Protein AF-A0A952P7B2-F1 (afdb_monomer)

Nearest PDB structures (foldseek):
  3fow-assembly1_A  TM=6.715E-01  e=4.051E-06  Plasmodium falciparum 3D7
  5efo-assembly1_B  TM=6.949E-01  e=8.182E-06  Vibrio cholerae
  5zni-assembly1_A  TM=6.787E-01  e=7.038E-06  Plasmodium falciparum
  3fow-assembly1_B  TM=6.570E-01  e=7.400E-06  Plasmodium falciparum 3D7
  8w7h-assembly1_A  TM=6.539E-01  e=7.400E-06  Plasmodium falciparum 3D7

Solvent-accessible surface area (backbone atoms only — not comparable to full-atom values): 42395 Å² total; per-residue (Å²): 134,87,87,85,86,81,92,75,88,81,81,75,84,77,78,70,83,72,78,53,81,59,52,67,66,62,52,52,54,54,40,50,56,36,22,49,49,46,46,52,50,54,48,33,49,61,46,15,67,51,33,35,75,72,75,35,54,73,57,16,51,53,42,63,68,62,50,77,65,47,48,76,70,47,50,65,90,86,63,65,82,81,49,65,84,51,47,50,53,50,49,47,48,28,44,31,73,74,40,71,93,46,57,83,68,52,65,73,75,57,61,70,91,57,56,70,56,50,48,60,52,64,76,14,46,43,78,39,81,65,71,86,76,75,80,60,65,79,92,62,45,55,47,71,76,48,92,81,47,44,81,45,84,72,64,76,77,50,67,64,93,46,36,69,53,67,57,69,58,50,42,35,35,49,63,36,49,22,69,56,38,50,26,54,74,48,66,39,43,38,36,41,31,39,32,40,66,47,30,46,47,44,40,33,60,76,69,58,42,45,76,65,32,38,51,38,26,56,42,88,80,67,60,52,34,32,41,33,29,36,76,90,77,49,50,55,31,37,38,41,29,47,35,66,24,63,32,56,52,52,39,52,52,48,48,51,26,56,49,66,48,98,92,40,52,61,77,93,44,55,33,28,39,27,43,58,51,64,64,29,39,52,48,46,21,51,56,47,21,51,52,51,60,61,44,77,78,51,67,33,35,36,36,25,58,32,71,60,54,51,44,39,51,39,27,37,51,48,51,52,50,52,53,50,42,45,73,74,65,50,86,71,56,76,71,54,53,53,51,52,55,48,22,61,76,65,76,32,48,60,80,42,53,88,42,43,72,59,54,48,54,48,28,55,72,72,71,46,49,86,78,46,69,97,59,69,55,65,40,73,43,37,40,75,78,53,37,37,31,35,34,50,39,16,33,70,85,67,52,73,40,36,36,34,32,22,44,71,68,64,30,56,37,35,46,30,54,24,41,16,38,46,77,51,71,53,41,47,37,39,38,44,52,66,24,35,25,40,68,90,63,84,69,56,62,19,36,31,36,28,40,37,31,25,38,21,86,85,74,46,77,46,76,42,33,84,61,73,57,52,72,90,43,78,43,72,67,41,34,32,30,49,45,69,39,72,80,67,42,20,62,69,51,48,71,62,39,67,80,77,30,42,31,38,40,47,36,64,41,52,35,49,62,56,41,36,85,86,35,44,39,26,41,35,31,39,21,51,11,24,52,86,38,84,87,32,21,74,74,47,29,69,76,49,43,66,47,38,48,54,36,52,46,52,44,50,50,24,51,33,57,78,25,32,87,36,68,66,74,82,40,67,79,70,44,48,60,66,48,55,55,44,34,52,50,50,45,72,77,45,70,88,56,41,61,63,41,46,48,21,48,22,47,44,29,57,76,70,68,47,76,52,72,65,52,52,52,52,48,59,77,69,52,78,87,49,52,67,66,50,44,53,49,43,37,49,53,51,20,52,47,54,47,48,50,27,67,54,65,70,40,63,43,36,27,40,67,48,27,67,35,70,74,61,39,41,59,56,56,91,51,59,49,58,39,32,33,34,48,66,78,38,36,48,67,60,48,52,52,35,32,55,76,67,72,55,80,61,63,74,54,61,69,56,30,49,77,43,64,39,57,61,53,97,90,57,67,74,96,81,33,59,71,41,40,75,84,48,77,45,45,60,47,46,42,42,58,54,50,38,34,38,74,60,32,30,40,83,40,46,33,65,81,67,45,80,42,75,40,75,45,77,36,46,86,78,65,85,73,77,82,68,94,76,134

Mean predicted aligned error: 12.97 Å

Structure (mmCIF, N/CA/C/O backbone):
data_AF-A0A952P7B2-F1
#
_entry.id   AF-A0A952P7B2-F1
#
loop_
_atom_site.group_PDB
_atom_site.id
_atom_site.type_symbol
_atom_site.label_atom_id
_atom_site.label_alt_id
_atom_site.label_comp_id
_atom_site.label_asym_id
_atom_site.label_entity_id
_atom_site.label_seq_id
_atom_site.pdbx_PDB_ins_code
_atom_site.Cartn_x
_atom_site.Cartn_y
_atom_site.Cartn_z
_atom_site.occupancy
_atom_site.B_iso_or_equiv
_atom_site.auth_seq_id
_atom_site.auth_comp_id
_atom_site.auth_asym_id
_atom_site.auth_atom_id
_atom_site.pdbx_PDB_model_num
ATOM 1 N N . MET A 1 1 ? -76.162 -3.353 34.669 1.00 32.53 1 MET A N 1
ATOM 2 C CA . MET A 1 1 ? -75.448 -4.567 34.208 1.00 32.53 1 MET A CA 1
ATOM 3 C C . MET A 1 1 ? -75.192 -4.446 32.714 1.00 32.53 1 MET A C 1
ATOM 5 O O . MET A 1 1 ? -75.960 -3.751 32.066 1.00 32.53 1 MET A O 1
ATOM 9 N N . SER A 1 2 ? -74.178 -5.161 32.218 1.00 29.83 2 SER A N 1
ATOM 10 C CA . SER A 1 2 ? -73.897 -5.441 30.796 1.00 29.83 2 SER A CA 1
ATOM 11 C C . SER A 1 2 ? -73.421 -4.275 29.912 1.00 29.83 2 SER A C 1
ATOM 13 O O . SER A 1 2 ? -74.066 -3.241 29.789 1.00 29.83 2 SER A O 1
ATOM 15 N N . HIS A 1 3 ? -72.274 -4.495 29.262 1.00 33.09 3 HIS A N 1
ATOM 16 C CA . HIS A 1 3 ? -71.711 -3.652 28.203 1.00 33.09 3 HIS A CA 1
ATOM 17 C C . HIS A 1 3 ? -72.261 -4.044 26.823 1.00 33.09 3 HIS A C 1
ATOM 19 O O . HIS A 1 3 ? -72.714 -5.172 26.638 1.00 33.09 3 HIS A O 1
ATOM 25 N N . LEU A 1 4 ? -72.014 -3.199 25.819 1.00 30.70 4 LEU A N 1
ATOM 26 C CA . LEU A 1 4 ? -71.505 -3.682 24.532 1.00 30.70 4 LEU A CA 1
ATOM 27 C C . LEU A 1 4 ? -70.469 -2.687 23.979 1.00 30.70 4 LEU A C 1
ATOM 29 O O . LEU A 1 4 ? -70.570 -1.490 24.244 1.00 30.70 4 LEU A O 1
ATOM 33 N N . LEU A 1 5 ? -69.450 -3.177 23.266 1.00 32.16 5 LEU A N 1
ATOM 34 C CA . LEU A 1 5 ? -68.379 -2.344 22.702 1.00 32.16 5 LEU A CA 1
ATOM 35 C C . LEU A 1 5 ? -68.684 -1.949 21.251 1.00 32.16 5 LEU A C 1
ATOM 37 O O . LEU A 1 5 ? -69.202 -2.757 20.483 1.00 32.16 5 LEU A O 1
ATOM 41 N N . LEU A 1 6 ? -68.232 -0.757 20.854 1.00 30.31 6 LEU A N 1
ATOM 42 C CA . LEU A 1 6 ? -67.877 -0.461 19.463 1.00 30.31 6 LEU A CA 1
ATOM 43 C C . LEU A 1 6 ? -66.359 -0.621 19.302 1.00 30.31 6 LEU A C 1
ATOM 45 O O . LEU A 1 6 ? -65.603 -0.128 20.141 1.00 30.31 6 LEU A O 1
ATOM 49 N N . LEU A 1 7 ? -65.899 -1.259 18.222 1.00 32.00 7 LEU A N 1
ATOM 50 C CA . LEU A 1 7 ? -64.482 -1.207 17.854 1.00 32.00 7 LEU A CA 1
ATOM 51 C C . LEU A 1 7 ? -64.169 0.138 17.189 1.00 32.00 7 LEU A C 1
ATOM 53 O O . LEU A 1 7 ? -64.707 0.447 16.128 1.00 32.00 7 LEU A O 1
ATOM 57 N N . ALA A 1 8 ? -63.251 0.898 17.785 1.00 31.06 8 ALA A N 1
ATOM 58 C CA . ALA A 1 8 ? -62.606 2.042 17.151 1.00 31.06 8 ALA A CA 1
ATOM 59 C C . ALA A 1 8 ? -61.187 1.650 16.711 1.00 31.06 8 ALA A C 1
ATOM 61 O O . ALA A 1 8 ? -60.417 1.081 17.484 1.00 31.06 8 ALA A O 1
ATOM 62 N N . SER A 1 9 ? -60.838 1.948 15.461 1.00 29.16 9 SER A N 1
ATOM 63 C CA . SER A 1 9 ? -59.536 1.627 14.874 1.00 29.16 9 SER A CA 1
ATOM 64 C C . SER A 1 9 ? -58.424 2.523 15.430 1.00 29.16 9 SER A C 1
ATOM 66 O O . SER A 1 9 ? -58.381 3.717 15.126 1.00 29.16 9 SER A O 1
ATOM 68 N N . LEU A 1 10 ? -57.483 1.947 16.183 1.00 29.73 10 LEU A N 1
ATOM 69 C CA . LEU A 1 10 ? -56.238 2.627 16.546 1.00 29.73 10 LEU A CA 1
ATOM 70 C C . LEU A 1 10 ? -55.243 2.560 15.381 1.00 29.73 10 LEU A C 1
ATOM 72 O O . LEU A 1 10 ? -54.662 1.516 15.093 1.00 29.73 10 LEU A O 1
ATOM 76 N N . LEU A 1 11 ? -55.055 3.699 14.715 1.00 30.28 11 LEU A N 1
ATOM 77 C CA . LEU A 1 11 ? -54.058 3.883 13.664 1.00 30.28 11 LEU A CA 1
ATOM 78 C C . LEU A 1 11 ? -52.644 3.849 14.261 1.00 30.28 11 LEU A C 1
ATOM 80 O O . LEU A 1 11 ? -52.219 4.795 14.924 1.00 30.28 11 LEU A O 1
ATOM 84 N N . THR A 1 12 ? -51.880 2.797 13.974 1.00 27.31 12 THR A N 1
ATOM 85 C CA . THR A 1 12 ? -50.417 2.858 14.089 1.00 27.31 12 THR A CA 1
ATOM 86 C C . THR A 1 12 ? -49.869 3.801 13.013 1.00 27.31 12 THR A C 1
ATOM 88 O O . THR A 1 12 ? -50.242 3.638 11.848 1.00 27.31 12 THR A O 1
ATOM 91 N N . PRO A 1 13 ? -48.972 4.751 13.337 1.00 30.86 13 PRO A N 1
ATOM 92 C CA . PRO A 1 13 ? -48.392 5.639 12.339 1.00 30.86 13 PRO A CA 1
ATOM 93 C C . PRO A 1 13 ? -47.442 4.856 11.427 1.00 30.86 13 PRO A C 1
ATOM 95 O O . PRO A 1 13 ? -46.286 4.598 11.765 1.00 30.86 13 PRO A O 1
ATOM 98 N N . THR A 1 14 ? -47.926 4.489 10.242 1.00 29.33 14 THR A N 1
ATOM 99 C CA . THR A 1 14 ? -47.080 4.001 9.153 1.00 29.33 14 THR A CA 1
ATOM 100 C C . THR A 1 14 ? -46.159 5.132 8.711 1.00 29.33 14 THR A C 1
ATOM 102 O O . THR A 1 14 ? -46.572 6.016 7.956 1.00 29.33 14 THR A O 1
ATOM 105 N N . PHE A 1 15 ? -44.906 5.108 9.170 1.00 32.53 15 PHE A N 1
ATOM 106 C CA . PHE A 1 15 ? -43.849 5.926 8.585 1.00 32.53 15 PHE A CA 1
ATOM 107 C C . PHE A 1 15 ? -43.720 5.551 7.108 1.00 32.53 15 PHE A C 1
ATOM 109 O O . PHE A 1 15 ? -43.151 4.516 6.762 1.00 32.53 15 PHE A O 1
ATOM 116 N N . SER A 1 16 ? -44.269 6.398 6.237 1.00 31.34 16 SER A N 1
ATOM 117 C CA . SER A 1 16 ? -43.975 6.335 4.809 1.00 31.34 16 SER A CA 1
ATOM 118 C C . SER A 1 16 ? -42.467 6.463 4.637 1.00 31.34 16 SER A C 1
ATOM 120 O O . SER A 1 16 ? -41.854 7.346 5.241 1.00 31.34 16 SER A O 1
ATOM 122 N N . ALA A 1 17 ? -41.869 5.591 3.826 1.00 35.41 17 ALA A N 1
ATOM 123 C CA . ALA A 1 17 ? -40.462 5.704 3.479 1.00 35.41 17 ALA A CA 1
ATOM 124 C C . ALA A 1 17 ? -40.258 7.015 2.706 1.00 35.41 17 ALA A C 1
ATOM 126 O O . ALA A 1 17 ? -40.556 7.095 1.515 1.00 35.41 17 ALA A O 1
ATOM 127 N N . MET A 1 18 ? -39.798 8.060 3.399 1.00 40.44 18 MET A N 1
ATOM 128 C CA . MET A 1 18 ? -39.416 9.311 2.753 1.00 40.44 18 MET A CA 1
ATOM 129 C C . MET A 1 18 ? -38.287 8.995 1.775 1.00 40.44 18 MET A C 1
ATOM 131 O O . MET A 1 18 ? -37.306 8.353 2.151 1.00 40.44 18 MET A O 1
ATOM 135 N N . ALA A 1 19 ? -38.446 9.406 0.517 1.00 54.25 19 ALA A N 1
ATOM 136 C CA . ALA A 1 19 ? -37.425 9.183 -0.495 1.00 54.25 19 ALA A CA 1
ATOM 137 C C . ALA A 1 19 ? -36.103 9.810 -0.029 1.00 54.25 19 ALA A C 1
ATOM 139 O O . ALA A 1 19 ? -36.074 10.971 0.385 1.00 54.25 19 ALA A O 1
ATOM 140 N N . ALA A 1 20 ? -35.023 9.028 -0.077 1.00 63.38 20 ALA A N 1
ATOM 141 C CA . ALA A 1 20 ? -33.702 9.466 0.355 1.00 63.38 20 ALA A CA 1
ATOM 142 C C . ALA A 1 20 ? -33.305 10.773 -0.358 1.00 63.38 20 ALA A C 1
ATOM 144 O O . ALA A 1 20 ? -33.553 10.878 -1.565 1.00 63.38 20 ALA A O 1
ATOM 145 N N . PRO A 1 21 ? -32.666 11.745 0.323 1.00 69.88 21 PRO A N 1
ATOM 146 C CA . PRO A 1 21 ? -32.224 12.974 -0.323 1.00 69.88 21 PRO A CA 1
ATOM 147 C C . PRO A 1 21 ? -31.319 12.679 -1.528 1.00 69.88 21 PRO A C 1
ATOM 149 O O . PRO A 1 21 ? -30.295 11.998 -1.399 1.00 69.88 21 PRO A O 1
ATOM 152 N N . GLN A 1 22 ? -31.733 13.191 -2.692 1.00 79.75 22 GLN A N 1
ATOM 153 C CA . GLN A 1 22 ? -30.985 13.151 -3.958 1.00 79.75 22 GLN A CA 1
ATOM 154 C C . GLN A 1 22 ? -30.280 14.485 -4.265 1.00 79.75 22 GLN A C 1
ATOM 156 O O . GLN A 1 22 ? -29.573 14.591 -5.261 1.00 79.75 22 GLN A O 1
ATOM 161 N N . ASP A 1 23 ? -30.458 15.503 -3.413 1.00 89.56 23 ASP A N 1
ATOM 162 C CA . ASP A 1 23 ? -29.704 16.757 -3.470 1.00 89.56 23 ASP A CA 1
ATOM 163 C C . ASP A 1 23 ? -28.279 16.532 -2.920 1.00 89.56 23 ASP A C 1
ATOM 165 O O . ASP A 1 23 ? -28.129 16.254 -1.720 1.00 89.56 23 ASP A O 1
ATOM 169 N N . PRO A 1 24 ? -27.222 16.674 -3.747 1.00 90.06 24 PRO A N 1
ATOM 170 C CA . PRO A 1 24 ? -25.850 16.467 -3.301 1.00 90.06 24 PRO A CA 1
ATOM 171 C C . PRO A 1 24 ? -25.428 17.431 -2.188 1.00 90.06 24 PRO A C 1
ATOM 173 O O . PRO A 1 24 ? -24.607 17.050 -1.353 1.00 90.06 24 PRO A O 1
ATOM 176 N N . ALA A 1 25 ? -25.984 18.647 -2.126 1.00 91.38 25 ALA A N 1
ATOM 177 C CA . ALA A 1 25 ? -25.634 19.634 -1.107 1.00 91.38 25 ALA A CA 1
ATOM 178 C C . ALA A 1 25 ? -26.136 19.211 0.283 1.00 91.38 25 ALA A C 1
ATOM 180 O O . ALA A 1 25 ? -25.366 19.224 1.245 1.00 91.38 25 ALA A O 1
ATOM 181 N N . GLN A 1 26 ? -27.389 18.753 0.381 1.00 93.00 26 GLN A N 1
ATOM 182 C CA . GLN A 1 26 ? -27.975 18.258 1.634 1.00 93.00 26 GLN A CA 1
ATOM 183 C C . GLN A 1 26 ? -27.247 17.012 2.156 1.00 93.00 26 GLN A C 1
ATOM 185 O O . GLN A 1 26 ? -26.917 16.942 3.342 1.00 93.00 26 GLN A O 1
ATOM 190 N N . VAL A 1 27 ? -26.931 16.054 1.275 1.00 93.50 27 VAL A N 1
ATOM 191 C CA . VAL A 1 27 ? -26.177 14.842 1.650 1.00 93.50 27 VAL A CA 1
ATOM 192 C C . VAL A 1 27 ? -24.755 15.197 2.096 1.00 93.50 27 VAL A C 1
ATOM 194 O O . VAL A 1 27 ? -24.294 14.705 3.125 1.00 93.50 27 VAL A O 1
ATOM 197 N N . THR A 1 28 ? -24.082 16.111 1.390 1.00 94.25 28 THR A N 1
ATOM 198 C CA . THR A 1 28 ? -22.749 16.622 1.762 1.00 94.25 28 THR A CA 1
ATOM 199 C C . THR A 1 28 ? -22.775 17.309 3.133 1.00 94.25 28 THR A C 1
ATOM 201 O O . THR A 1 28 ? -21.915 17.036 3.971 1.00 94.25 28 THR A O 1
ATOM 204 N N . GLN A 1 29 ? -23.785 18.141 3.412 1.00 93.25 29 GLN A N 1
ATOM 205 C CA . GLN A 1 29 ? -23.943 18.811 4.706 1.00 93.25 29 GLN A CA 1
ATOM 206 C C . GLN A 1 29 ? -24.215 17.815 5.845 1.00 93.25 29 GLN A C 1
ATOM 208 O O . GLN A 1 29 ? -23.603 17.920 6.911 1.00 93.25 29 GLN A O 1
ATOM 213 N N . ARG A 1 30 ? -25.091 16.821 5.633 1.00 93.38 30 ARG A N 1
ATOM 214 C CA . ARG A 1 30 ? -25.371 15.775 6.632 1.00 93.38 30 ARG A CA 1
ATOM 215 C C . ARG A 1 30 ? -24.127 14.940 6.930 1.00 93.38 30 ARG A C 1
ATOM 217 O O . ARG A 1 30 ? -23.805 14.722 8.097 1.00 93.38 30 ARG A O 1
ATOM 224 N N . LEU A 1 31 ? -23.409 14.530 5.888 1.00 94.94 31 LEU A N 1
ATOM 225 C CA . LEU A 1 31 ? -22.169 13.767 5.991 1.00 94.94 31 LEU A CA 1
ATOM 226 C C . LEU A 1 31 ? -21.066 14.546 6.725 1.00 94.94 31 LEU A C 1
ATOM 228 O O . LEU A 1 31 ? -20.370 13.957 7.548 1.00 94.94 31 LEU A O 1
ATOM 232 N N . GLN A 1 32 ? -20.941 15.859 6.497 1.00 93.75 32 GLN A N 1
ATOM 233 C CA . GLN A 1 32 ? -20.000 16.708 7.235 1.00 93.75 32 GLN A CA 1
ATOM 234 C C . GLN A 1 32 ? -20.297 16.701 8.744 1.00 93.75 32 GLN A C 1
ATOM 236 O O . GLN A 1 32 ? -19.391 16.459 9.534 1.00 93.75 32 GLN A O 1
ATOM 241 N N . VAL A 1 33 ? -21.559 16.865 9.160 1.00 92.62 33 VAL A N 1
ATOM 242 C CA . VAL A 1 33 ? -21.936 16.795 10.590 1.00 92.62 33 VAL A CA 1
ATOM 243 C C . VAL A 1 33 ? -21.606 15.423 11.196 1.00 92.62 33 VAL A C 1
ATOM 245 O O . VAL A 1 33 ? -21.106 15.342 12.317 1.00 92.62 33 VAL A O 1
ATOM 248 N N . LEU A 1 34 ? -21.846 14.335 10.458 1.00 94.50 34 LEU A N 1
ATOM 249 C CA . LEU A 1 34 ? -21.535 12.977 10.918 1.00 94.50 34 LEU A CA 1
ATOM 250 C C . LEU A 1 34 ? -20.018 12.722 11.025 1.00 94.50 34 LEU A C 1
ATOM 252 O O . LEU A 1 34 ? -19.584 12.057 11.965 1.00 94.50 34 LEU A O 1
ATOM 256 N N . LEU A 1 35 ? -19.209 13.281 10.116 1.00 93.94 35 LEU A N 1
ATOM 257 C CA . LEU A 1 35 ? -17.740 13.232 10.177 1.00 93.94 35 LEU A CA 1
ATOM 258 C C . LEU A 1 35 ? -17.196 13.944 11.416 1.00 93.94 35 LEU A C 1
ATOM 260 O O . LEU A 1 35 ? -16.266 13.452 12.050 1.00 93.94 35 LEU A O 1
ATOM 264 N N . GLU A 1 36 ? -17.770 15.089 11.778 1.00 92.38 36 GLU A N 1
ATOM 265 C CA . GLU A 1 36 ? -17.328 15.863 12.939 1.00 92.38 36 GLU A CA 1
ATOM 266 C C . GLU A 1 36 ? -17.688 15.183 14.270 1.00 92.38 36 GLU A C 1
ATOM 268 O O . GLU A 1 36 ? -16.897 15.238 15.214 1.00 92.38 36 GLU A O 1
ATOM 273 N N . VAL A 1 37 ? -18.821 14.471 14.327 1.00 93.38 37 VAL A N 1
ATOM 274 C CA . VAL A 1 37 ? -19.183 13.594 15.456 1.00 93.38 37 VAL A CA 1
ATOM 275 C C . VAL A 1 37 ? -18.242 12.390 15.554 1.00 93.38 37 VAL A C 1
ATOM 277 O O . VAL A 1 37 ? -17.706 12.127 16.630 1.00 93.38 37 VAL A O 1
ATOM 280 N N . ASP A 1 38 ? -17.983 11.690 14.443 1.00 93.81 38 ASP A N 1
ATOM 281 C CA . ASP A 1 38 ? -17.051 10.552 14.409 1.00 93.81 38 ASP A CA 1
ATOM 282 C C . ASP A 1 38 ? -15.640 10.974 14.856 1.00 93.81 38 ASP A C 1
ATOM 284 O O . ASP A 1 38 ? -15.026 10.310 15.692 1.00 93.81 38 ASP A O 1
ATOM 288 N N . ARG A 1 39 ? -15.175 12.144 14.391 1.00 93.00 39 ARG A N 1
ATOM 289 C CA . ARG A 1 39 ? -13.908 12.771 14.791 1.00 93.00 39 ARG A CA 1
ATOM 290 C C . ARG A 1 39 ? -13.832 13.048 16.295 1.00 93.00 39 ARG A C 1
ATOM 292 O O . ARG A 1 39 ? -12.815 12.749 16.922 1.00 93.00 39 ARG A O 1
ATOM 299 N N . LEU A 1 40 ? -14.884 13.630 16.875 1.00 92.62 40 LEU A N 1
ATOM 300 C CA . LEU A 1 40 ? -14.912 13.992 18.294 1.00 92.62 40 LEU A CA 1
ATOM 301 C C . LEU A 1 40 ? -14.985 12.752 19.204 1.00 92.62 40 LEU A C 1
ATOM 303 O O . LEU A 1 40 ? -14.343 12.732 20.254 1.00 92.62 40 LEU A O 1
ATOM 307 N N . GLN A 1 41 ? -15.685 11.694 18.786 1.00 92.38 41 GLN A N 1
ATOM 308 C CA . GLN A 1 41 ? -15.704 10.419 19.512 1.00 92.38 41 GLN A CA 1
ATOM 309 C C . GLN A 1 41 ? -14.383 9.637 19.354 1.00 92.38 41 GLN A C 1
ATOM 311 O O . GLN A 1 41 ? -13.886 9.045 20.309 1.00 92.38 41 GLN A O 1
ATOM 316 N N . PHE A 1 42 ? -13.733 9.687 18.185 1.00 90.75 42 PHE A N 1
ATOM 317 C CA . PHE A 1 42 ? -12.382 9.132 18.018 1.00 90.75 42 PHE A CA 1
ATOM 318 C C . PHE A 1 42 ? -11.366 9.801 18.961 1.00 90.75 42 PHE A C 1
ATOM 320 O O . PHE A 1 42 ? -10.496 9.138 19.543 1.00 90.75 42 PHE A O 1
ATOM 327 N N . TYR A 1 43 ? -11.506 11.117 19.155 1.00 90.69 43 TYR A N 1
ATOM 328 C CA . TYR A 1 43 ? -10.749 11.846 20.164 1.00 90.69 43 TYR A CA 1
ATOM 329 C C . TYR A 1 43 ? -11.111 11.411 21.596 1.00 90.69 43 TYR A C 1
ATOM 331 O O . TYR A 1 43 ? -10.195 11.193 22.391 1.00 90.69 43 TYR A O 1
ATOM 339 N N . SER A 1 44 ? -12.396 11.209 21.927 1.00 91.75 44 SER A N 1
ATOM 340 C CA . SER A 1 44 ? -12.813 10.827 23.288 1.00 91.75 44 SER A CA 1
ATOM 341 C C . SER A 1 44 ? -12.276 9.467 23.736 1.00 91.75 44 SER A C 1
ATOM 343 O O . SER A 1 44 ? -11.818 9.371 24.872 1.00 91.75 44 SER A O 1
ATOM 345 N N . TYR A 1 45 ? -12.225 8.451 22.864 1.00 88.81 45 TYR A N 1
ATOM 346 C CA . TYR A 1 45 ? -11.583 7.166 23.192 1.00 88.81 45 TYR A CA 1
ATOM 347 C C . TYR A 1 45 ? -10.102 7.348 23.551 1.00 88.81 45 TYR A C 1
ATOM 349 O O . TYR A 1 45 ? -9.610 6.809 24.538 1.00 88.81 45 TYR A O 1
ATOM 357 N N . SER A 1 46 ? -9.386 8.172 22.786 1.00 85.19 46 SER A N 1
ATOM 358 C CA . SER A 1 46 ? -7.958 8.418 23.017 1.00 85.19 46 SER A CA 1
ATOM 359 C C . SER A 1 46 ? -7.687 9.340 24.214 1.00 85.19 46 SER A C 1
ATOM 361 O O . SER A 1 46 ? -6.601 9.286 24.789 1.00 85.19 46 SER A O 1
ATOM 363 N N . LEU A 1 47 ? -8.670 10.152 24.616 1.00 88.06 47 LEU A N 1
ATOM 364 C CA . LEU A 1 47 ? -8.657 10.900 25.872 1.00 88.06 47 LEU A CA 1
ATOM 365 C C . LEU A 1 47 ? -8.966 9.990 27.076 1.00 88.06 47 LEU A C 1
ATOM 367 O O . LEU A 1 47 ? -8.313 10.130 28.109 1.00 88.06 47 LEU A O 1
ATOM 371 N N . ALA A 1 48 ? -9.894 9.036 26.949 1.00 89.06 48 ALA A N 1
ATOM 372 C CA . ALA A 1 48 ? -10.230 8.077 28.003 1.00 89.06 48 ALA A CA 1
ATOM 373 C C . ALA A 1 48 ? -8.992 7.300 28.475 1.00 89.06 48 ALA A C 1
ATOM 375 O O . ALA A 1 48 ? -8.657 7.343 29.658 1.00 89.06 48 ALA A O 1
ATOM 376 N N . ASP A 1 49 ? -8.234 6.712 27.544 1.00 83.50 49 ASP A N 1
ATOM 377 C CA . ASP A 1 49 ? -6.997 5.975 27.852 1.00 83.50 49 ASP A CA 1
ATOM 378 C C . ASP A 1 49 ? -5.911 6.850 28.518 1.00 83.50 49 ASP A C 1
ATOM 380 O O . ASP A 1 49 ? -5.001 6.350 29.184 1.00 83.50 49 ASP A O 1
ATOM 384 N N . GLN A 1 50 ? -5.963 8.171 28.311 1.00 83.81 50 GLN A N 1
ATOM 385 C CA . GLN A 1 50 ? -5.066 9.133 28.953 1.00 83.81 50 GLN A CA 1
ATOM 386 C C . GLN A 1 50 ? -5.521 9.408 30.396 1.00 83.81 50 GLN A C 1
ATOM 388 O O . GLN A 1 50 ? -4.706 9.414 31.319 1.00 83.81 50 GLN A O 1
ATOM 393 N N . ILE A 1 51 ? -6.822 9.618 30.594 1.00 87.31 51 ILE A N 1
ATOM 394 C CA . ILE A 1 51 ? -7.443 9.941 31.885 1.00 87.31 51 ILE A CA 1
ATOM 395 C C . ILE A 1 51 ? -7.419 8.743 32.844 1.00 87.31 51 ILE A C 1
ATOM 397 O O . ILE A 1 51 ? -7.141 8.905 34.033 1.00 87.31 51 ILE A O 1
ATOM 401 N N . GLU A 1 52 ? -7.578 7.530 32.326 1.00 86.19 52 GLU A N 1
ATOM 402 C CA . GLU A 1 52 ? -7.371 6.283 33.063 1.00 86.19 52 GLU A CA 1
ATOM 403 C C . GLU A 1 52 ? -5.970 6.230 33.695 1.00 86.19 52 GLU A C 1
ATOM 405 O O . GLU A 1 52 ? -5.826 5.997 34.894 1.00 86.19 52 GLU A O 1
ATOM 410 N N . LYS A 1 53 ? -4.936 6.600 32.927 1.00 81.75 53 LYS A N 1
ATOM 411 C CA . LYS A 1 53 ? -3.539 6.692 33.394 1.00 81.75 53 LYS A CA 1
ATOM 412 C C . LYS A 1 53 ? -3.262 7.859 34.349 1.00 81.75 53 LYS A C 1
ATOM 414 O O . LYS A 1 53 ? -2.222 7.859 35.000 1.00 81.75 53 LYS A O 1
ATOM 419 N N . LYS A 1 54 ? -4.175 8.832 34.466 1.00 84.31 54 LYS A N 1
ATOM 420 C CA . LYS A 1 54 ? -4.181 9.842 35.545 1.00 84.31 54 LYS A CA 1
ATOM 421 C C . LYS A 1 54 ? -4.857 9.327 36.831 1.00 84.31 54 LYS A C 1
ATOM 423 O O . LYS A 1 54 ? -4.953 10.082 37.793 1.00 84.31 54 LYS A O 1
ATOM 428 N N . GLY A 1 55 ? -5.337 8.079 36.863 1.00 86.06 55 GLY A N 1
ATOM 429 C CA . GLY A 1 55 ? -6.045 7.507 38.012 1.00 86.06 55 GLY A CA 1
ATOM 430 C C . GLY A 1 55 ? -7.529 7.879 38.080 1.00 86.06 55 GLY A C 1
ATOM 431 O O . GLY A 1 55 ? -8.094 7.901 39.170 1.00 86.06 55 GLY A O 1
ATOM 432 N N . ARG A 1 56 ? -8.165 8.187 36.938 1.00 89.75 56 ARG A N 1
ATOM 433 C CA . ARG A 1 56 ? -9.599 8.529 36.839 1.00 89.75 56 ARG A CA 1
ATOM 434 C C . ARG A 1 56 ? -10.373 7.563 35.924 1.00 89.75 56 ARG A C 1
ATOM 436 O O . ARG A 1 56 ? -10.890 7.978 34.883 1.00 89.75 56 ARG A O 1
ATOM 443 N N . PRO A 1 57 ? -10.446 6.263 36.278 1.00 90.31 57 PRO A N 1
ATOM 444 C CA . PRO A 1 57 ? -11.179 5.270 35.490 1.00 90.31 57 PRO A CA 1
ATOM 445 C C . PRO A 1 57 ? -12.685 5.573 35.416 1.00 90.31 57 PRO A C 1
ATOM 447 O O . PRO A 1 57 ? -13.325 5.227 34.433 1.00 90.31 57 PRO A O 1
ATOM 450 N N . ASP A 1 58 ? -13.235 6.288 36.403 1.00 91.44 58 ASP A N 1
ATOM 451 C CA . ASP A 1 58 ? -14.619 6.774 36.436 1.00 91.44 58 ASP A CA 1
ATOM 452 C C . ASP A 1 58 ? -14.961 7.677 35.239 1.00 91.44 58 ASP A C 1
ATOM 454 O O . ASP A 1 58 ? -16.000 7.512 34.600 1.00 91.44 58 ASP A O 1
ATOM 458 N N . ILE A 1 59 ? -14.061 8.602 34.897 1.00 93.19 59 ILE A N 1
ATOM 459 C CA . ILE A 1 59 ? -14.217 9.480 33.733 1.00 93.19 59 ILE A CA 1
ATOM 460 C C . ILE A 1 59 ? -13.872 8.731 32.442 1.00 93.19 59 ILE A C 1
ATOM 462 O O . ILE A 1 59 ? -14.551 8.918 31.433 1.00 93.19 59 ILE A O 1
ATOM 466 N N . ALA A 1 60 ? -12.826 7.899 32.454 1.00 90.88 60 ALA A N 1
ATOM 467 C CA . ALA A 1 60 ? -12.399 7.152 31.273 1.00 90.88 60 ALA A CA 1
ATOM 468 C C . ALA A 1 60 ? -13.497 6.205 30.764 1.00 90.88 60 ALA A C 1
ATOM 470 O O . ALA A 1 60 ? -13.824 6.222 29.579 1.00 90.88 60 ALA A O 1
ATOM 471 N N . GLU A 1 61 ? -14.124 5.450 31.664 1.00 92.00 61 GLU A N 1
ATOM 472 C CA . GLU A 1 61 ? -15.250 4.579 31.333 1.00 92.00 61 GLU A CA 1
ATOM 473 C C . GLU A 1 61 ? -16.464 5.389 30.859 1.00 92.00 61 GLU A C 1
ATOM 475 O O . GLU A 1 61 ? -17.038 5.098 29.810 1.00 92.00 61 GLU A O 1
ATOM 480 N N . GLY A 1 62 ? -16.789 6.495 31.539 1.00 93.56 62 GLY A N 1
ATOM 481 C CA . GLY A 1 62 ? -17.858 7.391 31.094 1.00 93.56 62 GLY A CA 1
ATOM 482 C C . GLY A 1 62 ? -17.644 7.961 29.683 1.00 93.56 62 GLY A C 1
ATOM 483 O O . GLY A 1 62 ? -18.600 8.092 28.923 1.00 93.56 62 GLY A O 1
ATOM 484 N N . LEU A 1 63 ? -16.397 8.253 29.293 1.00 92.94 63 LEU A N 1
ATOM 485 C CA . LEU A 1 63 ? -16.041 8.677 27.933 1.00 92.94 63 LEU A CA 1
ATOM 486 C C . LEU A 1 63 ? -16.143 7.544 26.898 1.00 92.94 63 LEU A C 1
ATOM 488 O O . LEU A 1 63 ? -16.482 7.820 25.745 1.00 92.94 63 LEU A O 1
ATOM 492 N N . ARG A 1 64 ? -15.856 6.292 27.284 1.00 90.00 64 ARG A N 1
ATOM 493 C CA . ARG A 1 64 ? -15.992 5.102 26.420 1.00 90.00 64 ARG A CA 1
ATOM 494 C C . ARG A 1 64 ? -17.457 4.738 26.159 1.00 90.00 64 ARG A C 1
ATOM 496 O O . ARG A 1 64 ? -17.770 4.269 25.066 1.00 90.00 64 ARG A O 1
ATOM 503 N N . GLN A 1 65 ? -18.344 5.011 27.118 1.00 91.56 65 GLN A N 1
ATOM 504 C CA . GLN A 1 65 ? -19.787 4.754 27.025 1.00 91.56 65 GLN A CA 1
ATOM 505 C C . GLN A 1 65 ? -20.563 5.735 26.125 1.00 91.56 65 GLN A C 1
ATOM 507 O O . GLN A 1 65 ? -21.691 5.426 25.741 1.00 91.56 65 GLN A O 1
ATOM 512 N N . LEU A 1 66 ? -20.003 6.901 25.773 1.00 93.06 66 LEU A N 1
ATOM 513 C CA . LEU A 1 66 ? -20.705 7.898 24.949 1.00 93.06 66 LEU A CA 1
ATOM 514 C C . LEU A 1 66 ? -21.014 7.361 23.548 1.00 93.06 66 LEU A C 1
ATOM 516 O O . LEU A 1 66 ? -20.111 6.903 22.848 1.00 93.06 66 LEU A O 1
ATOM 520 N N . THR A 1 67 ? -22.270 7.476 23.108 1.00 91.56 67 THR A N 1
ATOM 521 C CA . THR A 1 67 ? -22.711 7.056 21.766 1.00 91.56 67 THR A CA 1
ATOM 522 C C . THR A 1 67 ? -22.681 8.219 20.762 1.00 91.56 67 THR A C 1
ATOM 524 O O . THR A 1 67 ? -22.793 9.374 21.177 1.00 91.56 67 THR A O 1
ATOM 527 N N . PRO A 1 68 ? -22.571 7.970 19.438 1.00 91.56 68 PRO A N 1
ATOM 528 C CA . PRO A 1 68 ? -22.689 9.015 18.409 1.00 91.56 68 PRO A CA 1
ATOM 529 C C . PRO A 1 68 ? -23.956 9.877 18.551 1.00 91.56 68 PRO A C 1
ATOM 531 O O . PRO A 1 68 ? -23.935 11.094 18.343 1.00 91.56 68 PRO A O 1
ATOM 534 N N . GLU A 1 69 ? -25.060 9.243 18.942 1.00 91.75 69 GLU A N 1
ATOM 535 C CA . GLU A 1 69 ? -26.355 9.860 19.186 1.00 91.75 69 GLU A CA 1
ATOM 536 C C . GLU A 1 69 ? -26.328 10.844 20.369 1.00 91.75 69 GLU A C 1
ATOM 538 O O . GLU A 1 69 ? -26.996 11.879 20.306 1.00 91.75 69 GLU A O 1
ATOM 543 N N . ASP A 1 70 ? -25.522 10.596 21.408 1.00 94.38 70 ASP A N 1
ATOM 544 C CA . ASP A 1 70 ? -25.371 11.519 22.540 1.00 94.38 70 ASP A CA 1
ATOM 545 C C . ASP A 1 70 ? -24.689 12.827 22.127 1.00 94.38 70 ASP A C 1
ATOM 547 O O . ASP A 1 70 ? -25.129 13.898 22.547 1.00 94.38 70 ASP A O 1
ATOM 551 N N . TYR A 1 71 ? -23.688 12.782 21.240 1.00 93.62 71 TYR A N 1
ATOM 552 C CA . TYR A 1 71 ? -23.088 13.998 20.675 1.00 93.62 71 TYR A CA 1
ATOM 553 C C . TYR A 1 71 ? -24.127 14.817 19.902 1.00 93.62 71 TYR A C 1
ATOM 555 O O . TYR A 1 71 ? -24.295 16.005 20.176 1.00 93.62 71 TYR A O 1
ATOM 563 N N . LEU A 1 72 ? -24.879 14.187 18.987 1.00 91.38 72 LEU A N 1
ATOM 564 C CA . LEU A 1 72 ? -25.928 14.865 18.209 1.00 91.38 72 LEU A CA 1
ATOM 565 C C . LEU A 1 72 ? -27.039 15.476 19.083 1.00 91.38 72 LEU A C 1
ATOM 567 O O . LEU A 1 72 ? -27.647 16.475 18.700 1.00 91.38 72 LEU A O 1
ATOM 571 N N . LYS A 1 73 ? -27.313 14.871 20.240 1.00 93.25 73 LYS A N 1
ATOM 572 C CA . LYS A 1 73 ? -28.365 15.265 21.185 1.00 93.25 73 LYS A CA 1
ATOM 573 C C . LYS A 1 73 ? -27.923 16.349 22.174 1.00 93.25 73 LYS A C 1
ATOM 575 O O . LYS A 1 73 ? -28.745 17.179 22.561 1.00 93.25 73 LYS A O 1
ATOM 580 N N . HIS A 1 74 ? -26.659 16.334 22.604 1.00 94.44 74 HIS A N 1
ATOM 581 C CA . HIS A 1 74 ? -26.188 17.120 23.754 1.00 94.44 74 HIS A CA 1
ATOM 582 C C . HIS A 1 74 ? -25.173 18.221 23.431 1.00 94.44 74 HIS A C 1
ATOM 584 O O . HIS A 1 74 ? -25.005 19.128 24.261 1.00 94.44 74 HIS A O 1
ATOM 590 N N . LEU A 1 75 ? -24.541 18.200 22.250 1.00 92.00 75 LEU A N 1
ATOM 591 C CA . LEU A 1 75 ? -23.725 19.318 21.765 1.00 92.00 75 LEU A CA 1
ATOM 592 C C . LEU A 1 75 ? -24.583 20.591 21.574 1.00 92.00 75 LEU A C 1
ATOM 594 O O . LEU A 1 75 ? -25.733 20.507 21.135 1.00 92.00 75 LEU A O 1
ATOM 598 N N . PRO A 1 76 ? -24.053 21.789 21.881 1.00 88.44 76 PRO A N 1
ATOM 599 C CA . PRO A 1 76 ? -24.715 23.050 21.556 1.00 88.44 76 PRO A CA 1
ATOM 600 C C . PRO A 1 76 ? -25.016 23.206 20.054 1.00 88.44 76 PRO A C 1
ATOM 602 O O . PRO A 1 76 ? -24.202 22.876 19.189 1.00 88.44 76 PRO A O 1
ATOM 605 N N . LYS A 1 77 ? -26.183 23.777 19.723 1.00 83.56 77 LYS A N 1
ATOM 606 C CA . LYS A 1 77 ? -26.514 24.139 18.336 1.00 83.56 77 LYS A CA 1
ATOM 607 C C . LYS A 1 77 ? -25.519 25.188 17.830 1.00 83.56 77 LYS A C 1
ATOM 609 O O . LYS A 1 77 ? -25.358 26.226 18.462 1.00 83.56 77 LYS A O 1
ATOM 614 N N . GLY A 1 78 ? -24.887 24.921 16.687 1.00 78.62 78 GLY A N 1
ATOM 615 C CA . GLY A 1 78 ? -23.853 25.796 16.125 1.00 78.62 78 GLY A CA 1
ATOM 616 C C . GLY A 1 78 ? -22.474 25.659 16.782 1.00 78.62 78 GLY A C 1
ATOM 617 O O . GLY A 1 78 ? -21.634 26.533 16.579 1.00 78.62 78 GLY A O 1
ATOM 618 N N . SER A 1 79 ? -22.219 24.593 17.553 1.00 84.81 79 SER A N 1
ATOM 619 C CA . SER A 1 79 ? -20.869 24.263 18.023 1.00 84.81 79 SER A CA 1
ATOM 620 C C . SER A 1 79 ? -19.884 24.143 16.861 1.00 84.81 79 SER A C 1
ATOM 622 O O . SER A 1 79 ? -20.028 23.285 15.995 1.00 84.81 79 SER A O 1
ATOM 624 N N . ASP A 1 80 ? -18.848 24.977 16.885 1.00 82.12 80 ASP A N 1
ATOM 625 C CA . ASP A 1 80 ? -17.767 24.950 15.906 1.00 82.12 80 ASP A CA 1
ATOM 626 C C . ASP A 1 80 ? -16.770 23.829 16.229 1.00 82.12 80 ASP A C 1
ATOM 628 O O . ASP A 1 80 ? -15.813 24.006 16.986 1.00 82.12 80 ASP A O 1
ATOM 632 N N . LEU A 1 81 ? -16.999 22.661 15.626 1.00 83.19 81 LEU A N 1
ATOM 633 C CA . LEU A 1 81 ? -16.161 21.474 15.787 1.00 83.19 81 LEU A CA 1
ATOM 634 C C . LEU A 1 81 ? -14.813 21.573 15.050 1.00 83.19 81 LEU A C 1
ATOM 636 O O . LEU A 1 81 ? -14.027 20.620 15.105 1.00 83.19 81 LEU A O 1
ATOM 640 N N . THR A 1 82 ? -14.505 22.704 14.401 1.00 81.25 82 THR A N 1
ATOM 641 C CA . THR A 1 82 ? -13.177 22.981 13.826 1.00 81.25 82 THR A CA 1
ATOM 642 C C . THR A 1 82 ? -12.195 23.580 14.838 1.00 81.25 82 THR A C 1
ATOM 644 O O . THR A 1 82 ? -10.984 23.415 14.687 1.00 81.25 82 THR A O 1
ATOM 647 N N . LYS A 1 83 ? -12.696 24.200 15.916 1.00 87.25 83 LYS A N 1
ATOM 648 C CA . LYS A 1 83 ? -11.881 24.733 17.019 1.00 87.25 83 LYS A CA 1
ATOM 649 C C . LYS A 1 83 ? -11.427 23.606 17.951 1.00 87.25 83 LYS A C 1
ATOM 651 O O . LYS A 1 83 ? -12.116 23.261 18.912 1.00 87.25 83 LYS A O 1
ATOM 656 N N . ILE A 1 84 ? -10.257 23.033 17.664 1.00 88.25 84 ILE A N 1
ATOM 657 C CA . ILE A 1 84 ? -9.674 21.901 18.409 1.00 88.25 84 ILE A CA 1
ATOM 658 C C . ILE A 1 84 ? -9.449 22.201 19.900 1.00 88.25 84 ILE A C 1
ATOM 660 O O . ILE A 1 84 ? -9.473 21.300 20.736 1.00 88.25 84 ILE A O 1
ATOM 664 N N . GLU A 1 85 ? -9.271 23.470 20.257 1.00 86.50 85 GLU A N 1
ATOM 665 C CA . GLU A 1 85 ? -9.121 23.948 21.632 1.00 86.50 85 GLU A CA 1
ATOM 666 C C . GLU A 1 85 ? -10.409 23.763 22.451 1.00 86.50 85 GLU A C 1
ATOM 668 O O . GLU A 1 85 ? -10.338 23.542 23.656 1.00 86.50 85 GLU A O 1
ATOM 673 N N . ALA A 1 86 ? -11.580 23.810 21.804 1.00 87.94 86 ALA A N 1
ATOM 674 C CA . ALA A 1 86 ? -12.882 23.696 22.460 1.00 87.94 86 ALA A CA 1
ATOM 675 C C . ALA A 1 86 ? -13.333 22.241 22.694 1.00 87.94 86 ALA A C 1
ATOM 677 O O . ALA A 1 86 ? -14.308 22.018 23.411 1.00 87.94 86 ALA A O 1
ATOM 678 N N . TRP A 1 87 ? -12.657 21.249 22.100 1.00 90.25 87 TRP A N 1
ATOM 679 C CA . TRP A 1 87 ? -13.102 19.849 22.127 1.00 90.25 87 TRP A CA 1
ATOM 680 C C . TRP A 1 87 ? -13.259 19.292 23.550 1.00 90.25 87 TRP A C 1
ATOM 682 O O . TRP A 1 87 ? -14.239 18.602 23.807 1.00 90.25 87 TRP A O 1
ATOM 692 N N . ASP A 1 88 ? -12.368 19.632 24.483 1.00 89.81 88 ASP A N 1
ATOM 693 C CA . ASP A 1 88 ? -12.380 19.086 25.851 1.00 89.81 88 ASP A CA 1
ATOM 694 C C . ASP A 1 88 ? -13.626 19.565 26.626 1.00 89.81 88 ASP A C 1
ATOM 696 O O . ASP A 1 88 ? -14.278 18.781 27.312 1.00 89.81 88 ASP A O 1
ATOM 700 N N . GLU A 1 89 ? -14.025 20.829 26.446 1.00 89.88 89 GLU A N 1
ATOM 701 C CA . GLU A 1 89 ? -15.257 21.385 27.029 1.00 89.88 89 GLU A CA 1
ATOM 702 C C . GLU A 1 89 ? -16.513 20.828 26.342 1.00 89.88 89 GLU A C 1
ATOM 704 O O . GLU A 1 89 ? -17.510 20.539 27.001 1.00 89.88 89 GLU A O 1
ATOM 709 N N . LEU A 1 90 ? -16.470 20.602 25.026 1.00 91.81 90 LEU A N 1
ATOM 710 C CA . LEU A 1 90 ? -17.576 19.972 24.300 1.00 91.81 90 LEU A CA 1
ATOM 711 C C . LEU A 1 90 ? -17.771 18.506 24.722 1.00 91.81 90 LEU A C 1
ATOM 713 O O . LEU A 1 90 ? -18.912 18.081 24.914 1.00 91.81 90 LEU A O 1
ATOM 717 N N . LEU A 1 91 ? -16.684 17.761 24.962 1.00 92.75 91 LEU A N 1
ATOM 718 C CA . LEU A 1 91 ? -16.738 16.439 25.594 1.00 92.75 91 LEU A CA 1
ATOM 719 C C . LEU A 1 91 ? -17.322 16.522 27.006 1.00 92.75 91 LEU A C 1
ATOM 721 O O . LEU A 1 91 ? -18.198 15.725 27.333 1.00 92.75 91 LEU A O 1
ATOM 725 N N . ARG A 1 92 ? -16.918 17.508 27.819 1.00 93.06 92 ARG A N 1
ATOM 726 C CA . ARG A 1 92 ? -17.484 17.733 29.161 1.00 93.06 92 ARG A CA 1
ATOM 727 C C . ARG A 1 92 ? -18.996 17.949 29.116 1.00 93.06 92 ARG A C 1
ATOM 729 O O . ARG A 1 92 ? -19.725 17.363 29.915 1.00 93.06 92 ARG A O 1
ATOM 736 N N . ILE A 1 93 ? -19.475 18.755 28.170 1.00 92.81 93 ILE A N 1
ATOM 737 C CA . ILE A 1 93 ? -20.900 19.056 27.979 1.00 92.81 93 ILE A CA 1
ATOM 738 C C . ILE A 1 93 ? -21.690 17.802 27.578 1.00 92.81 93 ILE A C 1
ATOM 740 O O . ILE A 1 93 ? -22.791 17.605 28.087 1.00 92.81 93 ILE A O 1
ATOM 744 N N . VAL A 1 94 ? -21.155 16.944 26.703 1.00 94.88 94 VAL A N 1
ATOM 745 C CA . VAL A 1 94 ? -21.816 15.676 26.339 1.00 94.88 94 VAL A CA 1
ATOM 746 C C . VAL A 1 94 ? -21.779 14.692 27.513 1.00 94.88 94 VAL A C 1
ATOM 748 O O . VAL A 1 94 ? -22.822 14.159 27.886 1.00 94.88 94 VAL A O 1
ATOM 751 N N . LEU A 1 95 ? -20.621 14.510 28.155 1.00 95.38 95 LEU A N 1
ATOM 752 C CA . LEU A 1 95 ? -20.416 13.582 29.273 1.00 95.38 95 LEU A CA 1
ATOM 753 C C . LEU A 1 95 ? -21.344 13.883 30.460 1.00 95.38 95 LEU A C 1
ATOM 755 O O . LEU A 1 95 ? -22.126 13.026 30.865 1.00 95.38 95 LEU A O 1
ATOM 759 N N . THR A 1 96 ? -21.323 15.119 30.964 1.00 94.44 96 THR A N 1
ATOM 760 C CA . THR A 1 96 ? -22.107 15.550 32.143 1.00 94.44 96 THR A CA 1
ATOM 761 C C . THR A 1 96 ? -23.625 15.508 31.926 1.00 94.44 96 THR A C 1
ATOM 763 O O . THR A 1 96 ? -24.377 15.314 32.882 1.00 94.44 96 THR A O 1
ATOM 766 N N . LYS A 1 97 ? -24.096 15.661 30.678 1.00 94.38 97 LYS A N 1
ATOM 767 C CA . LYS A 1 97 ? -25.519 15.536 30.307 1.00 94.38 97 LYS A CA 1
ATOM 768 C C . LYS A 1 97 ? -25.962 14.096 30.040 1.00 94.38 97 LYS A C 1
ATOM 770 O O . LYS A 1 97 ? -27.154 13.806 30.138 1.00 94.38 97 LYS A O 1
ATOM 775 N N . THR A 1 98 ? -25.036 13.218 29.659 1.00 95.12 98 THR A N 1
ATOM 776 C CA . THR A 1 98 ? -25.322 11.813 29.323 1.00 95.12 98 THR A CA 1
ATOM 777 C C . THR A 1 98 ? -25.245 10.921 30.558 1.00 95.12 98 THR A C 1
ATOM 779 O O . THR A 1 98 ? -26.090 10.048 30.729 1.00 95.12 98 THR A O 1
ATOM 782 N N . ILE A 1 99 ? -24.277 11.178 31.445 1.00 94.69 99 ILE A N 1
ATOM 783 C CA . ILE A 1 99 ? -23.971 10.354 32.618 1.00 94.69 99 ILE A CA 1
ATOM 784 C C . ILE A 1 99 ? -24.105 11.220 33.887 1.00 94.69 99 ILE A C 1
ATOM 786 O O . ILE A 1 99 ? -23.161 11.923 34.257 1.00 94.69 99 ILE A O 1
ATOM 790 N N . PRO A 1 100 ? -25.267 11.203 34.576 1.00 90.38 100 PRO A N 1
ATOM 791 C CA . PRO A 1 100 ? -25.544 12.112 35.695 1.00 90.38 100 PRO A CA 1
ATOM 792 C C . PRO A 1 100 ? -24.583 11.998 36.886 1.00 90.38 100 PRO A C 1
ATOM 794 O O . PRO A 1 100 ? -24.344 12.989 37.570 1.00 90.38 100 PRO A O 1
ATOM 797 N N . SER A 1 101 ? -23.989 10.824 37.120 1.00 91.69 101 SER A N 1
ATOM 798 C CA . SER A 1 101 ? -22.979 10.616 38.171 1.00 91.69 101 SER A CA 1
ATOM 799 C C . SER A 1 101 ? -21.677 11.392 37.936 1.00 91.69 101 SER A C 1
ATOM 801 O O . SER A 1 101 ? -20.922 11.598 38.882 1.00 91.69 101 SER A O 1
ATOM 803 N N . LEU A 1 102 ? -21.425 11.858 36.707 1.00 92.31 102 LEU A N 1
ATOM 804 C CA . LEU A 1 102 ? -20.234 12.621 36.324 1.00 92.31 102 LEU A CA 1
ATOM 805 C C . LEU A 1 102 ? -20.495 14.136 36.213 1.00 92.31 102 LEU A C 1
ATOM 807 O O . LEU A 1 102 ? -19.643 14.865 35.713 1.00 92.31 102 LEU A O 1
ATOM 811 N N . GLN A 1 103 ? -21.634 14.652 36.694 1.00 88.50 103 GLN A N 1
ATOM 812 C CA . GLN A 1 103 ? -21.975 16.088 36.626 1.00 88.50 103 GLN A CA 1
ATOM 813 C C . GLN A 1 103 ? -20.956 17.029 37.296 1.00 88.50 103 GLN A C 1
ATOM 815 O O . GLN A 1 103 ? -20.889 18.204 36.941 1.00 88.50 103 GLN A O 1
ATOM 820 N N . THR A 1 104 ? -20.150 16.528 38.234 1.00 86.38 104 THR A N 1
ATOM 821 C CA . THR A 1 104 ? -19.094 17.282 38.930 1.00 86.38 104 THR A CA 1
ATOM 822 C C . THR A 1 104 ? -17.784 17.406 38.142 1.00 86.38 104 THR A C 1
ATOM 824 O O . THR A 1 104 ? -16.889 18.123 38.584 1.00 86.38 104 THR A O 1
ATOM 827 N N . VAL A 1 105 ? -17.651 16.743 36.986 1.00 89.00 105 VAL A N 1
ATOM 828 C CA . VAL A 1 105 ? -16.424 16.758 36.171 1.00 89.00 105 VAL A CA 1
ATOM 829 C C . VAL A 1 105 ? -16.131 18.163 35.628 1.00 89.00 105 VAL A C 1
ATOM 831 O O . VAL A 1 105 ? -16.955 18.791 34.949 1.00 89.00 105 VAL A O 1
ATOM 834 N N . SER A 1 106 ? -14.920 18.645 35.913 1.00 85.75 106 SER A N 1
ATOM 835 C CA . SER A 1 106 ? -14.403 19.952 35.505 1.00 85.75 106 SER A CA 1
ATOM 836 C C . SER A 1 106 ? -13.677 19.891 34.156 1.00 85.75 106 SER A C 1
ATOM 838 O O . SER A 1 106 ? -13.268 18.828 33.689 1.00 85.75 106 SER A O 1
ATOM 840 N N . ALA A 1 107 ? -13.460 21.049 33.524 1.00 78.88 107 ALA A N 1
ATOM 841 C CA . ALA A 1 107 ? -12.643 21.129 32.307 1.00 78.88 107 ALA A CA 1
ATOM 842 C C . ALA A 1 107 ? -11.175 20.719 32.558 1.00 78.88 107 ALA A C 1
ATOM 844 O O . ALA A 1 107 ? -10.515 20.193 31.666 1.00 78.88 107 ALA A O 1
ATOM 845 N N . SER A 1 108 ? -10.676 20.899 33.786 1.00 82.06 108 SER A N 1
ATOM 846 C CA . SER A 1 108 ? -9.342 20.464 34.215 1.00 82.06 108 SER A CA 1
ATOM 847 C C . SER A 1 108 ? -9.184 18.941 34.279 1.00 82.06 108 SER A C 1
ATOM 849 O O . SER A 1 108 ? -8.111 18.445 33.939 1.00 82.06 108 SER A O 1
ATOM 851 N N . ASP A 1 109 ? -10.228 18.189 34.647 1.00 84.25 109 ASP A N 1
ATOM 852 C CA . ASP A 1 109 ? -10.184 16.717 34.653 1.00 84.25 109 ASP A CA 1
ATOM 853 C C . ASP A 1 109 ? -9.954 16.161 33.236 1.00 84.25 109 ASP A C 1
ATOM 855 O O . ASP A 1 109 ? -9.134 15.261 33.027 1.00 84.25 109 ASP A O 1
ATOM 859 N N . LEU A 1 110 ? -10.636 16.756 32.248 1.00 83.69 110 LEU A N 1
ATOM 860 C CA . LEU A 1 110 ? -10.517 16.409 30.828 1.00 83.69 110 LEU A CA 1
ATOM 861 C C . LEU A 1 110 ? -9.297 17.037 30.136 1.00 83.69 110 LEU A C 1
ATOM 863 O O . LEU A 1 110 ? -9.052 16.766 28.963 1.00 83.69 110 LEU A O 1
ATOM 867 N N . GLY A 1 111 ? -8.514 17.859 30.842 1.00 76.44 111 GLY A N 1
ATOM 868 C CA . GLY A 1 111 ? -7.452 18.665 30.250 1.00 76.44 111 GLY A CA 1
ATOM 869 C C . GLY A 1 111 ? -6.339 17.829 29.615 1.00 76.44 111 GLY A C 1
ATOM 870 O O . GLY A 1 111 ? -5.523 17.217 30.318 1.00 76.44 111 GLY A O 1
ATOM 871 N N . TRP A 1 112 ? -6.256 17.852 28.281 1.00 73.44 112 TRP A N 1
ATOM 872 C CA . TRP A 1 112 ? -5.155 17.256 27.522 1.00 73.44 112 TRP A CA 1
ATOM 873 C C . TRP A 1 112 ? -4.555 18.278 26.550 1.00 73.44 112 TRP A C 1
ATOM 875 O O . TRP A 1 112 ? -4.954 18.410 25.393 1.00 73.44 112 TRP A O 1
ATOM 885 N N . SER A 1 113 ? -3.528 18.983 27.030 1.00 65.25 113 SER A N 1
ATOM 886 C CA . SER A 1 113 ? -2.808 20.074 26.350 1.00 65.25 113 SER A CA 1
ATOM 887 C C . SER A 1 113 ? -2.003 19.665 25.103 1.00 65.25 113 SER A C 1
ATOM 889 O O . SER A 1 113 ? -1.241 20.463 24.556 1.00 65.25 113 SER A O 1
ATOM 891 N N . TYR A 1 114 ? -2.153 18.431 24.613 1.00 72.88 114 TYR A N 1
ATOM 892 C CA . TYR A 1 114 ? -1.404 17.904 23.474 1.00 72.88 114 TYR A CA 1
ATOM 893 C C . TYR A 1 114 ? -2.072 18.262 22.135 1.00 72.88 114 TYR A C 1
ATOM 895 O O . TYR A 1 114 ? -2.444 17.400 21.336 1.00 72.88 114 TYR A O 1
ATOM 903 N N . ASN A 1 115 ? -2.206 19.567 21.871 1.00 76.81 115 ASN A N 1
ATOM 904 C CA . ASN A 1 115 ? -2.909 20.112 20.699 1.00 76.81 115 ASN A CA 1
ATOM 905 C C . ASN A 1 115 ? -2.342 19.618 19.352 1.00 76.81 115 ASN A C 1
ATOM 907 O O . ASN A 1 115 ? -3.070 19.578 18.364 1.00 76.81 115 ASN A O 1
ATOM 911 N N . PHE A 1 116 ? -1.083 19.163 19.305 1.00 77.31 116 PHE A N 1
ATOM 912 C CA . PHE A 1 116 ? -0.508 18.484 18.137 1.00 77.31 116 PHE A CA 1
ATOM 913 C C . PHE A 1 116 ? -1.306 17.233 17.722 1.00 77.31 116 PHE A C 1
ATOM 915 O O . PHE A 1 116 ? -1.542 17.016 16.534 1.00 77.31 116 PHE A O 1
ATOM 922 N N . TYR A 1 117 ? -1.771 16.431 18.685 1.00 80.00 117 TYR A N 1
ATOM 923 C CA . TYR A 1 117 ? -2.580 15.243 18.405 1.00 80.00 117 TYR A CA 1
ATOM 924 C C . TYR A 1 117 ? -4.008 15.604 17.990 1.00 80.00 117 TYR A C 1
ATOM 926 O O . TYR A 1 117 ? -4.510 15.047 17.016 1.00 80.00 117 TYR A O 1
ATOM 934 N N . LYS A 1 118 ? -4.622 16.602 18.643 1.00 85.19 118 LYS A N 1
ATOM 935 C CA . LYS A 1 118 ? -5.928 17.142 18.226 1.00 85.19 118 LYS A CA 1
ATOM 936 C C . LYS A 1 118 ? -5.879 17.662 16.784 1.00 85.19 118 LYS A C 1
ATOM 938 O O . LYS A 1 118 ? -6.739 17.316 15.981 1.00 85.19 118 LYS A O 1
ATOM 943 N N . LYS A 1 119 ? -4.816 18.391 16.416 1.00 84.38 119 LYS A N 1
ATOM 944 C CA . LYS A 1 119 ? -4.562 18.820 15.033 1.00 84.38 119 LYS A CA 1
ATOM 945 C C . LYS A 1 119 ? -4.400 17.632 14.080 1.00 84.38 119 LYS A C 1
ATOM 947 O O . LYS A 1 119 ? -5.051 17.612 13.045 1.00 84.38 119 LYS A O 1
ATOM 952 N N . LYS A 1 120 ? -3.618 16.608 14.445 1.00 82.25 120 LYS A N 1
ATOM 953 C CA . LYS A 1 120 ? -3.467 15.386 13.631 1.00 82.25 120 LYS A CA 1
ATOM 954 C C . LYS A 1 120 ? -4.802 14.655 13.402 1.00 82.25 120 LYS A C 1
ATOM 956 O O . LYS A 1 120 ? -4.977 14.055 12.345 1.00 82.25 120 LYS A O 1
ATOM 961 N N . ILE A 1 121 ? -5.733 14.709 14.359 1.00 85.81 121 ILE A N 1
ATOM 962 C CA . ILE A 1 121 ? -7.107 14.203 14.197 1.00 85.81 121 ILE A CA 1
ATOM 963 C C . ILE A 1 121 ? -7.946 15.131 13.297 1.00 85.81 121 ILE A C 1
ATOM 965 O O . ILE A 1 121 ? -8.697 14.660 12.449 1.00 85.81 121 ILE A O 1
ATOM 969 N N . PHE A 1 122 ? -7.806 16.451 13.437 1.00 85.62 122 PHE A N 1
ATOM 970 C CA . PHE A 1 122 ? -8.483 17.436 12.584 1.00 85.62 122 PHE A CA 1
ATOM 971 C C . PHE A 1 122 ? -8.015 17.418 11.118 1.00 85.62 122 PHE A C 1
ATOM 973 O O . PHE A 1 122 ? -8.783 17.739 10.213 1.00 85.62 122 PHE A O 1
ATOM 980 N N . ASP A 1 123 ? -6.782 16.985 10.857 1.00 81.88 123 ASP A N 1
ATOM 981 C CA . ASP A 1 123 ? -6.302 16.736 9.499 1.00 81.88 123 ASP A CA 1
ATOM 982 C C . ASP A 1 123 ? -6.959 15.494 8.844 1.00 81.88 123 ASP A C 1
ATOM 984 O O . ASP A 1 123 ? -6.916 15.370 7.615 1.00 81.88 123 ASP A O 1
ATOM 988 N N . GLY A 1 124 ? -7.618 14.624 9.619 1.00 82.00 124 GLY A N 1
ATOM 989 C CA . GLY A 1 124 ? -8.525 13.569 9.150 1.00 82.00 124 GLY A CA 1
ATOM 990 C C . GLY A 1 124 ? -10.003 13.992 9.143 1.00 82.00 124 GLY A C 1
ATOM 991 O O . GLY A 1 124 ? -10.330 15.168 9.283 1.00 82.00 124 GLY A O 1
ATOM 992 N N . PHE A 1 125 ? -10.903 13.018 8.962 1.00 88.12 125 PHE A N 1
ATOM 993 C CA . PHE A 1 125 ? -12.370 13.168 9.030 1.00 88.12 125 PHE A CA 1
ATOM 994 C C . PHE A 1 125 ? -12.913 14.416 8.310 1.00 88.12 125 PHE A C 1
ATOM 996 O O . PHE A 1 125 ? -13.547 15.285 8.918 1.00 88.12 125 PHE A O 1
ATOM 1003 N N . LYS A 1 126 ? -12.623 14.531 7.009 1.00 90.00 126 LYS A N 1
ATOM 1004 C CA . LYS A 1 126 ? -12.989 15.707 6.205 1.00 90.00 126 LYS A CA 1
ATOM 1005 C C . LYS A 1 126 ? -13.370 15.357 4.775 1.00 90.00 126 LYS A C 1
ATOM 1007 O O . LYS A 1 126 ? -12.812 14.433 4.182 1.00 90.00 126 LYS A O 1
ATOM 1012 N N . LEU A 1 127 ? -14.291 16.137 4.220 1.00 91.19 127 LEU A N 1
ATOM 1013 C CA . LEU A 1 127 ? -14.630 16.101 2.802 1.00 91.19 127 LEU A CA 1
ATOM 1014 C C . LEU A 1 127 ? -13.595 16.892 1.997 1.00 91.19 127 LEU A C 1
ATOM 1016 O O . LEU A 1 127 ? -13.150 17.962 2.416 1.00 91.19 127 LEU A O 1
ATOM 1020 N N . LYS A 1 128 ? -13.207 16.364 0.837 1.00 88.94 128 LYS A N 1
ATOM 1021 C CA . LYS A 1 128 ? -12.362 17.052 -0.143 1.00 88.94 128 LYS A CA 1
ATOM 1022 C C . LYS A 1 128 ? -13.176 17.295 -1.406 1.00 88.94 128 LYS A C 1
ATOM 1024 O O . LYS A 1 128 ? -13.705 16.352 -1.997 1.00 88.94 128 LYS A O 1
ATOM 1029 N N . THR A 1 129 ? -13.225 18.549 -1.845 1.00 81.56 129 THR A N 1
ATOM 1030 C CA . THR A 1 129 ? -13.729 18.904 -3.174 1.00 81.56 129 THR A CA 1
ATOM 1031 C C . THR A 1 129 ? -12.833 18.266 -4.228 1.00 81.56 129 THR A C 1
ATOM 1033 O O . THR A 1 129 ? -11.622 18.504 -4.242 1.00 81.56 129 THR A O 1
ATOM 1036 N N . MET A 1 130 ? -13.416 17.469 -5.118 1.00 69.62 130 MET A N 1
ATOM 1037 C CA . MET A 1 130 ? -12.684 16.930 -6.258 1.00 69.62 130 MET A CA 1
ATOM 1038 C C . MET A 1 130 ? -12.483 18.039 -7.293 1.00 69.62 130 MET A C 1
ATOM 1040 O O . MET A 1 130 ? -13.434 18.707 -7.689 1.00 69.62 130 MET A O 1
ATOM 1044 N N . LYS A 1 131 ? -11.235 18.245 -7.726 1.00 57.88 131 LYS A N 1
ATOM 1045 C CA . LYS A 1 131 ? -10.957 18.956 -8.983 1.00 57.88 131 LYS A CA 1
ATOM 1046 C C . LYS A 1 131 ? -11.218 18.009 -10.151 1.00 57.88 131 LYS A C 1
ATOM 1048 O O . LYS A 1 131 ? -11.149 16.793 -9.960 1.00 57.88 131 LYS A O 1
ATOM 1053 N N . ASP A 1 132 ? -11.465 18.569 -11.334 1.00 52.50 132 ASP A N 1
ATOM 1054 C CA . ASP A 1 132 ? -11.731 17.805 -12.554 1.00 52.50 132 ASP A CA 1
ATOM 1055 C C . ASP A 1 132 ? -10.746 16.647 -12.723 1.00 52.50 132 ASP A C 1
ATOM 1057 O O . ASP A 1 132 ? -9.522 16.827 -12.749 1.00 52.50 132 ASP A O 1
ATOM 1061 N N . LEU A 1 133 ? -11.290 15.436 -12.824 1.00 53.41 133 LEU A N 1
ATOM 1062 C CA . LEU A 1 133 ? -10.483 14.254 -13.061 1.00 53.41 133 LEU A CA 1
ATOM 1063 C C . LEU A 1 133 ? -9.894 14.327 -14.467 1.00 53.41 133 LEU A C 1
ATOM 1065 O O . LEU A 1 133 ? -10.599 14.139 -15.459 1.00 53.41 133 LEU A O 1
ATOM 1069 N N . VAL A 1 134 ? -8.577 14.532 -14.542 1.00 54.00 134 VAL A N 1
ATOM 1070 C CA . VAL A 1 134 ? -7.809 14.299 -15.770 1.00 54.00 134 VAL A CA 1
ATOM 1071 C C . VAL A 1 134 ? -8.168 12.910 -16.292 1.00 54.00 134 VAL A C 1
ATOM 1073 O O . VAL A 1 134 ? -8.081 11.928 -15.547 1.00 54.00 134 VAL A O 1
ATOM 1076 N N . ALA A 1 135 ? -8.601 12.849 -17.554 1.00 53.31 135 ALA A N 1
ATOM 1077 C CA . ALA A 1 135 ? -9.110 11.627 -18.161 1.00 53.31 135 ALA A CA 1
ATOM 1078 C C . ALA A 1 135 ? -8.100 10.473 -17.986 1.00 53.31 135 ALA A C 1
ATOM 1080 O O . ALA A 1 135 ? -6.923 10.650 -18.322 1.00 53.31 135 ALA A O 1
ATOM 1081 N N . PRO A 1 136 ? -8.526 9.312 -17.448 1.00 57.62 136 PRO A N 1
ATOM 1082 C CA . PRO A 1 136 ? -7.636 8.181 -17.216 1.00 57.62 136 PRO A CA 1
ATOM 1083 C C . PRO A 1 136 ? -7.046 7.677 -18.535 1.00 57.62 136 PRO A C 1
ATOM 1085 O O . PRO A 1 136 ? -7.651 7.812 -19.598 1.00 57.62 136 PRO A O 1
ATOM 1088 N N . ASN A 1 137 ? -5.866 7.061 -18.464 1.00 53.50 137 ASN A N 1
ATOM 1089 C CA . ASN A 1 137 ? -5.293 6.366 -19.608 1.00 53.50 137 ASN A CA 1
ATOM 1090 C C . ASN A 1 137 ? -5.909 4.953 -19.708 1.00 53.50 137 ASN A C 1
ATOM 1092 O O . ASN A 1 137 ? -5.548 4.101 -18.892 1.00 53.50 137 ASN A O 1
ATOM 1096 N N . PRO A 1 138 ? -6.786 4.656 -20.690 1.00 51.94 138 PRO A N 1
ATOM 1097 C CA . PRO A 1 138 ? -7.452 3.352 -20.784 1.00 51.94 138 PRO A CA 1
ATOM 1098 C C . PRO A 1 138 ? -6.475 2.202 -21.077 1.00 51.94 138 PRO A C 1
ATOM 1100 O O . PRO A 1 138 ? -6.796 1.043 -20.852 1.00 51.94 138 PRO A O 1
ATOM 1103 N N . TRP A 1 139 ? -5.249 2.499 -21.522 1.00 50.31 139 TRP A N 1
ATOM 1104 C CA . TRP A 1 139 ? -4.198 1.496 -21.722 1.00 50.31 139 TRP A CA 1
ATOM 1105 C C . TRP A 1 139 ? -3.564 0.978 -20.418 1.00 50.31 139 TRP A C 1
ATOM 1107 O O . TRP A 1 139 ? -2.697 0.105 -20.473 1.00 50.31 139 TRP A O 1
ATOM 1117 N N . ASN A 1 140 ? -3.957 1.521 -19.258 1.00 58.22 140 ASN A N 1
ATOM 1118 C CA . ASN A 1 140 ? -3.395 1.178 -17.948 1.00 58.22 140 ASN A CA 1
ATOM 1119 C C . ASN A 1 140 ? -4.392 0.585 -16.944 1.00 58.22 140 ASN A C 1
ATOM 1121 O O . ASN A 1 140 ? -3.953 0.142 -15.881 1.00 58.22 140 ASN A O 1
ATOM 1125 N N . THR A 1 141 ? -5.684 0.521 -17.277 1.00 61.09 141 THR A N 1
ATOM 1126 C CA . THR A 1 141 ? -6.683 -0.198 -16.474 1.00 61.09 141 THR A CA 1
ATOM 1127 C C . THR A 1 141 ? -6.419 -1.701 -16.501 1.00 61.09 141 THR A C 1
ATOM 1129 O O . THR A 1 141 ? -6.153 -2.279 -17.556 1.00 61.09 141 THR A O 1
ATOM 1132 N N . LEU A 1 142 ? -6.496 -2.339 -15.335 1.00 65.50 142 LEU A N 1
ATOM 1133 C CA . LEU A 1 142 ? -6.234 -3.768 -15.131 1.00 65.50 142 LEU A CA 1
ATOM 1134 C C . LEU A 1 142 ? -7.523 -4.567 -14.878 1.00 65.50 142 LEU A C 1
ATOM 1136 O O . LEU A 1 142 ? -7.499 -5.796 -14.767 1.00 65.50 142 LEU A O 1
ATOM 1140 N N . THR A 1 143 ? -8.665 -3.889 -14.829 1.00 64.06 143 THR A N 1
ATOM 1141 C CA . THR A 1 143 ? -10.004 -4.472 -14.777 1.00 64.06 143 THR A CA 1
ATOM 1142 C C . THR A 1 143 ? -10.793 -4.124 -16.034 1.00 64.06 143 THR A C 1
ATOM 1144 O O . THR A 1 143 ? -10.623 -3.060 -16.624 1.00 64.06 143 THR A O 1
ATOM 1147 N N . GLU A 1 144 ? -11.690 -5.021 -16.436 1.00 67.81 144 GLU A N 1
ATOM 1148 C CA . GLU A 1 144 ? -12.803 -4.623 -17.295 1.00 67.81 144 GLU A CA 1
ATOM 1149 C C . GLU A 1 144 ? -13.856 -3.954 -16.417 1.00 67.81 144 GLU A C 1
ATOM 1151 O O . GLU A 1 144 ? -14.213 -4.483 -15.361 1.00 67.81 144 GLU A O 1
ATOM 1156 N N . VAL A 1 145 ? -14.357 -2.797 -16.847 1.00 66.00 145 VAL A N 1
ATOM 1157 C CA . VAL A 1 145 ? -15.444 -2.094 -16.163 1.00 66.00 145 VAL A CA 1
ATOM 1158 C C . VAL A 1 145 ? -16.719 -2.924 -16.290 1.00 66.00 145 VAL A C 1
ATOM 1160 O O . VAL A 1 145 ? -17.309 -3.016 -17.365 1.00 66.00 145 VAL A O 1
ATOM 1163 N N . SER A 1 146 ? -17.179 -3.518 -15.188 1.00 68.44 146 SER A N 1
ATOM 1164 C CA . SER A 1 146 ? -18.511 -4.123 -15.160 1.00 68.44 146 SER A CA 1
ATOM 1165 C C . SER A 1 146 ? -19.573 -3.012 -15.198 1.00 68.44 146 SER A C 1
ATOM 1167 O O . SER A 1 146 ? -19.580 -2.174 -14.296 1.00 68.44 146 SER A O 1
ATOM 1169 N N . PRO A 1 147 ? -20.492 -2.973 -16.183 1.00 65.50 147 PRO A N 1
ATOM 1170 C CA . PRO A 1 147 ? -21.507 -1.919 -16.251 1.00 65.50 147 PRO A CA 1
ATOM 1171 C C . PRO A 1 147 ? -22.602 -2.086 -15.186 1.00 65.50 147 PRO A C 1
ATOM 1173 O O . PRO A 1 147 ? -23.183 -1.099 -14.744 1.00 65.50 147 PRO A O 1
ATOM 1176 N N . THR A 1 148 ? -22.873 -3.323 -14.754 1.00 71.19 148 THR A N 1
ATOM 1177 C CA . THR A 1 148 ? -23.951 -3.666 -13.809 1.00 71.19 148 THR A CA 1
ATOM 1178 C C . THR A 1 148 ? -23.458 -4.057 -12.418 1.00 71.19 148 THR A C 1
ATOM 1180 O O . THR A 1 148 ? -24.229 -3.970 -11.466 1.00 71.19 148 THR A O 1
ATOM 1183 N N . GLY A 1 149 ? -22.207 -4.516 -12.296 1.00 83.00 149 GLY A N 1
ATOM 1184 C CA . GLY A 1 149 ? -21.675 -5.132 -11.079 1.00 83.00 149 GLY A CA 1
ATOM 1185 C C . GLY A 1 149 ? -22.375 -6.441 -10.688 1.00 83.00 149 GLY A C 1
ATOM 1186 O O . GLY A 1 149 ? -23.175 -7.003 -11.440 1.00 83.00 149 GLY A O 1
ATOM 1187 N N . ARG A 1 150 ? -22.065 -6.915 -9.477 1.00 88.56 150 ARG A N 1
ATOM 1188 C CA . ARG A 1 150 ? -22.715 -8.037 -8.785 1.00 88.56 150 ARG A CA 1
ATOM 1189 C C . ARG A 1 150 ? -23.201 -7.565 -7.415 1.00 88.56 150 ARG A C 1
ATOM 1191 O O . ARG A 1 150 ? -22.379 -7.185 -6.585 1.00 88.56 150 ARG A O 1
ATOM 1198 N N . ASP A 1 151 ? -24.505 -7.633 -7.153 1.00 89.81 151 ASP A N 1
ATOM 1199 C CA . ASP A 1 151 ? -25.049 -7.362 -5.814 1.00 89.81 151 ASP A CA 1
ATOM 1200 C C . ASP A 1 151 ? -24.471 -8.392 -4.804 1.00 89.81 151 ASP A C 1
ATOM 1202 O O . ASP A 1 151 ? -24.424 -9.598 -5.072 1.00 89.81 151 ASP A O 1
ATOM 1206 N N . LEU A 1 152 ? -23.985 -7.910 -3.656 1.00 88.00 152 LEU A N 1
ATOM 1207 C CA . LEU A 1 152 ? -23.464 -8.711 -2.546 1.00 88.00 152 LEU A CA 1
ATOM 1208 C C . LEU A 1 152 ? -24.514 -8.793 -1.436 1.00 88.00 152 LEU A C 1
ATOM 1210 O O . LEU A 1 152 ? -25.003 -7.772 -0.955 1.00 88.00 152 LEU A O 1
ATOM 1214 N N . VAL A 1 153 ? -24.815 -10.010 -0.983 1.00 80.94 153 VAL A N 1
ATOM 1215 C CA . VAL A 1 153 ? -25.619 -10.221 0.226 1.00 80.94 153 VAL A CA 1
ATOM 1216 C C . VAL A 1 153 ? -24.749 -9.901 1.437 1.00 80.94 153 VAL A C 1
ATOM 1218 O O . VAL A 1 153 ? -23.707 -10.529 1.633 1.00 80.94 153 VAL A O 1
ATOM 1221 N N . ILE A 1 154 ? -25.176 -8.940 2.252 1.00 76.75 154 ILE A N 1
ATOM 1222 C CA . ILE A 1 154 ? -24.571 -8.678 3.560 1.00 76.75 154 ILE A CA 1
ATOM 1223 C C . ILE A 1 154 ? -25.009 -9.808 4.502 1.00 76.75 154 ILE A C 1
ATOM 1225 O O . ILE A 1 154 ? -26.216 -10.021 4.647 1.00 76.75 154 ILE A O 1
ATOM 1229 N N . PRO A 1 155 ? -24.079 -10.569 5.112 1.00 65.81 155 PRO A N 1
ATOM 1230 C CA . PRO A 1 155 ? -24.441 -11.616 6.063 1.00 65.81 155 PRO A CA 1
ATOM 1231 C C . PRO A 1 155 ? -25.169 -11.057 7.293 1.00 65.81 155 PRO A C 1
ATOM 1233 O O . PRO A 1 155 ? -25.145 -9.853 7.554 1.00 65.81 155 PRO A O 1
ATOM 1236 N N . ALA A 1 156 ? -25.816 -11.942 8.054 1.00 69.62 156 ALA A N 1
ATOM 1237 C CA . ALA A 1 156 ? -26.593 -11.570 9.236 1.00 69.62 156 ALA A CA 1
ATOM 1238 C C . ALA A 1 156 ? -25.786 -10.711 10.232 1.00 69.62 156 ALA A C 1
ATOM 1240 O O . ALA A 1 156 ? -24.567 -10.854 10.343 1.00 69.62 156 ALA A O 1
ATOM 1241 N N . ARG A 1 157 ? -26.481 -9.830 10.972 1.00 73.75 157 ARG A N 1
ATOM 1242 C CA . ARG A 1 157 ? -25.877 -8.918 11.959 1.00 73.75 157 ARG A CA 1
ATOM 1243 C C . ARG A 1 157 ? -24.916 -9.667 12.892 1.00 73.75 157 ARG A C 1
ATOM 1245 O O . ARG A 1 157 ? -25.355 -10.476 13.706 1.00 73.75 157 ARG A O 1
ATOM 1252 N N . ALA A 1 158 ? -23.629 -9.331 12.830 1.00 76.00 158 ALA A N 1
ATOM 1253 C CA . ALA A 1 158 ? -22.645 -9.837 13.779 1.00 76.00 158 ALA A CA 1
ATOM 1254 C C . ALA A 1 158 ? -22.860 -9.228 15.178 1.00 76.00 158 ALA A C 1
ATOM 1256 O O . ALA A 1 158 ? -23.265 -8.065 15.320 1.00 76.00 158 ALA A O 1
ATOM 1257 N N . ASP A 1 159 ? -22.568 -10.014 16.213 1.00 76.12 159 ASP A N 1
ATOM 1258 C CA . ASP A 1 159 ? -22.580 -9.559 17.600 1.00 76.12 159 ASP A CA 1
ATOM 1259 C C . ASP A 1 159 ? -21.223 -8.947 17.963 1.00 76.12 159 ASP A C 1
ATOM 1261 O O . ASP A 1 159 ? -20.223 -9.648 18.121 1.00 76.12 159 ASP A O 1
ATOM 1265 N N . ARG A 1 160 ? -21.219 -7.620 18.108 1.00 73.75 160 ARG A N 1
ATOM 1266 C CA . ARG A 1 160 ? -20.047 -6.807 18.458 1.00 73.75 160 ARG A CA 1
ATOM 1267 C C . ARG A 1 160 ? -19.381 -7.256 19.753 1.00 73.75 160 ARG A C 1
ATOM 1269 O O . ARG A 1 160 ? -18.162 -7.236 19.825 1.00 73.75 160 ARG A O 1
ATOM 1276 N N . SER A 1 161 ? -20.169 -7.671 20.748 1.00 69.75 161 SER A N 1
ATOM 1277 C CA . SER A 1 161 ? -19.671 -8.023 22.088 1.00 69.75 161 SER A CA 1
ATOM 1278 C C . SER A 1 161 ? -18.770 -9.260 22.099 1.00 69.75 161 SER A C 1
ATOM 1280 O O . SER A 1 161 ? -18.108 -9.532 23.094 1.00 69.75 161 SER A O 1
ATOM 1282 N N . LYS A 1 162 ? -18.747 -10.016 20.994 1.00 81.12 162 LYS A N 1
ATOM 1283 C CA . LYS A 1 162 ? -17.935 -11.222 20.833 1.00 81.12 162 LYS A CA 1
ATOM 1284 C C . LYS A 1 162 ? -16.624 -10.983 20.084 1.00 81.12 162 LYS A C 1
ATOM 1286 O O . LYS A 1 162 ? -15.800 -11.891 20.087 1.00 81.12 162 LYS A O 1
ATOM 1291 N N . VAL A 1 163 ? -16.444 -9.827 19.437 1.00 85.06 163 VAL A N 1
ATOM 1292 C CA . VAL A 1 163 ? -15.236 -9.463 18.672 1.00 85.06 163 VAL A CA 1
ATOM 1293 C C . VAL A 1 163 ? -14.231 -8.794 19.608 1.00 85.06 163 VAL A C 1
ATOM 1295 O O . VAL A 1 163 ? -14.587 -7.870 20.331 1.00 85.06 163 VAL A O 1
ATOM 1298 N N . LEU A 1 164 ? -12.976 -9.246 19.583 1.00 83.25 164 LEU A N 1
ATOM 1299 C CA . LEU A 1 164 ? -11.932 -8.815 20.525 1.00 83.25 164 LEU A CA 1
ATOM 1300 C C . LEU A 1 164 ? -11.297 -7.458 20.163 1.00 83.25 164 LEU A C 1
ATOM 1302 O O . LEU A 1 164 ? -10.631 -6.828 20.981 1.00 83.25 164 LEU A O 1
ATOM 1306 N N . LEU A 1 165 ? -11.507 -6.996 18.930 1.00 82.12 165 LEU A N 1
ATOM 1307 C CA . LEU A 1 165 ? -11.054 -5.702 18.428 1.00 82.12 165 LEU A CA 1
ATOM 1308 C C . LEU A 1 165 ? -12.009 -4.561 18.832 1.00 82.12 165 LEU A C 1
ATOM 1310 O O . LEU A 1 165 ? -13.221 -4.672 18.624 1.00 82.12 165 LEU A O 1
ATOM 1314 N N . GLU A 1 166 ? -11.452 -3.417 19.266 1.00 80.44 166 GLU A N 1
ATOM 1315 C CA . GLU A 1 166 ? -12.142 -2.118 19.440 1.00 80.44 166 GLU A CA 1
ATOM 1316 C C . GLU A 1 166 ? -12.768 -1.620 18.118 1.00 80.44 166 GLU A C 1
ATOM 1318 O O . GLU A 1 166 ? -12.260 -0.736 17.422 1.00 80.44 166 GLU A O 1
ATOM 1323 N N . THR A 1 167 ? -13.896 -2.224 17.755 1.00 83.69 167 THR A N 1
ATOM 1324 C CA . THR A 1 167 ? -14.494 -2.164 16.417 1.00 83.69 167 THR A CA 1
ATOM 1325 C C . THR A 1 167 ? -14.887 -0.741 16.016 1.00 83.69 167 THR A C 1
ATOM 1327 O O . THR A 1 167 ? -14.617 -0.325 14.891 1.00 83.69 167 THR A O 1
ATOM 1330 N N . GLU A 1 168 ? -15.464 0.038 16.936 1.00 85.75 168 GLU A N 1
ATOM 1331 C CA . GLU A 1 168 ? -15.834 1.438 16.684 1.00 85.75 168 GLU A CA 1
ATOM 1332 C C . GLU A 1 168 ? -14.617 2.303 16.345 1.00 85.75 168 GLU A C 1
ATOM 1334 O O . GLU A 1 168 ? -14.607 3.004 15.332 1.00 85.75 168 GLU A O 1
ATOM 1339 N N . ARG A 1 169 ? -13.568 2.212 17.167 1.00 85.38 169 ARG A N 1
ATOM 1340 C CA . ARG A 1 169 ? -12.335 2.992 17.026 1.00 85.38 169 ARG A CA 1
ATOM 1341 C C . ARG A 1 169 ? -11.563 2.603 15.769 1.00 85.38 169 ARG A C 1
ATOM 1343 O O . ARG A 1 169 ? -11.088 3.484 15.057 1.00 85.38 169 ARG A O 1
ATOM 1350 N N . TYR A 1 170 ? -11.492 1.307 15.460 1.00 85.69 170 TYR A N 1
ATOM 1351 C CA . TYR A 1 170 ? -10.841 0.803 14.252 1.00 85.69 170 TYR A CA 1
ATOM 1352 C C . TYR A 1 170 ? -11.548 1.289 12.978 1.00 85.69 170 TYR A C 1
ATOM 1354 O O . TYR A 1 170 ? -10.902 1.833 12.084 1.00 85.69 170 TYR A O 1
ATOM 1362 N N . ILE A 1 171 ? -12.875 1.139 12.890 1.00 88.69 171 ILE A N 1
ATOM 1363 C CA . ILE A 1 171 ? -13.648 1.555 11.705 1.00 88.69 171 ILE A CA 1
ATOM 1364 C C . ILE A 1 171 ? -13.630 3.084 11.556 1.00 88.69 171 ILE A C 1
ATOM 1366 O O . ILE A 1 171 ? -13.480 3.591 10.443 1.00 88.69 171 ILE A O 1
ATOM 1370 N N . SER A 1 172 ? -13.703 3.823 12.667 1.00 89.44 172 SER A N 1
ATOM 1371 C CA . SER A 1 172 ? -13.494 5.275 12.689 1.00 89.44 172 SER A CA 1
ATOM 1372 C C . SER A 1 172 ? -12.136 5.655 12.078 1.00 89.44 172 SER A C 1
ATOM 1374 O O . SER A 1 172 ? -12.075 6.460 11.147 1.00 89.44 172 SER A O 1
ATOM 1376 N N . GLU A 1 173 ? -11.048 5.004 12.508 1.00 86.81 173 GLU A N 1
ATOM 1377 C CA . GLU A 1 173 ? -9.698 5.300 12.020 1.00 86.81 173 GLU A CA 1
ATOM 1378 C C . GLU A 1 173 ? -9.500 4.951 10.534 1.00 86.81 173 GLU A C 1
ATOM 1380 O O . GLU A 1 173 ? -8.997 5.777 9.766 1.00 86.81 173 GLU A O 1
ATOM 1385 N N . LYS A 1 174 ? -9.856 3.724 10.121 1.00 85.38 174 LYS A N 1
ATOM 1386 C CA . LYS A 1 174 ? -9.511 3.196 8.787 1.00 85.38 174 LYS A CA 1
ATOM 1387 C C . LYS A 1 174 ? -10.441 3.682 7.679 1.00 85.38 174 LYS A C 1
ATOM 1389 O O . LYS A 1 174 ? -10.001 3.812 6.540 1.00 85.38 174 LYS A O 1
ATOM 1394 N N . THR A 1 175 ? -11.708 3.938 7.999 1.00 88.06 175 THR A N 1
ATOM 1395 C CA . THR A 1 175 ? -12.762 4.147 6.992 1.00 88.06 175 THR A CA 1
ATOM 1396 C C . THR A 1 175 ? -13.761 5.251 7.313 1.00 88.06 175 THR A C 1
ATOM 1398 O O . THR A 1 175 ? -14.592 5.522 6.458 1.00 88.06 175 THR A O 1
ATOM 1401 N N . THR A 1 176 ? -13.691 5.881 8.495 1.00 91.00 176 THR A N 1
ATOM 1402 C CA . THR A 1 176 ? -14.793 6.631 9.131 1.00 91.00 176 THR A CA 1
ATOM 1403 C C . THR A 1 176 ? -16.086 5.808 9.269 1.00 91.00 176 THR A C 1
ATOM 1405 O O . THR A 1 176 ? -16.386 4.902 8.496 1.00 91.00 176 THR A O 1
ATOM 1408 N N . ARG A 1 177 ? -16.880 6.098 10.299 1.00 93.81 177 ARG A N 1
ATOM 1409 C CA . ARG A 1 177 ? -18.233 5.552 10.469 1.00 93.81 177 ARG A CA 1
ATOM 1410 C C . ARG A 1 177 ? -19.298 6.445 9.826 1.00 93.81 177 ARG A C 1
ATOM 1412 O O . ARG A 1 177 ? -20.355 5.948 9.453 1.00 93.81 177 ARG A O 1
ATOM 1419 N N . ALA A 1 178 ? -18.997 7.727 9.606 1.00 94.75 178 ALA A N 1
ATOM 1420 C CA . ALA A 1 178 ? -19.937 8.743 9.128 1.00 94.75 178 ALA A CA 1
ATOM 1421 C C . ALA A 1 178 ? -20.606 8.409 7.783 1.00 94.75 178 ALA A C 1
ATOM 1423 O O . ALA 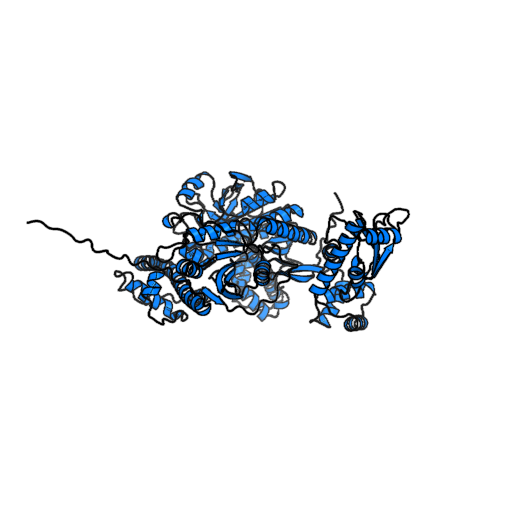A 1 178 ? -21.818 8.564 7.643 1.00 94.75 178 ALA A O 1
ATOM 1424 N N . MET A 1 179 ? -19.831 7.904 6.815 1.00 93.81 179 MET A N 1
ATOM 1425 C CA . MET A 1 179 ? -20.344 7.451 5.514 1.00 93.81 179 MET A CA 1
ATOM 1426 C C . MET A 1 179 ? -21.367 6.318 5.677 1.00 93.81 179 MET A C 1
ATOM 1428 O O . MET A 1 179 ? -22.416 6.311 5.040 1.00 93.81 179 MET A O 1
ATOM 1432 N N . PHE A 1 180 ? -21.072 5.365 6.560 1.00 93.50 180 PHE A N 1
ATOM 1433 C CA . PHE A 1 180 ? -21.934 4.217 6.812 1.00 93.50 180 PHE A CA 1
ATOM 1434 C C . PHE A 1 180 ? -23.176 4.590 7.637 1.00 93.50 180 PHE A C 1
ATOM 1436 O O . PHE A 1 180 ? -24.239 4.016 7.422 1.00 93.50 180 PHE A O 1
ATOM 1443 N N . TRP A 1 181 ? -23.069 5.570 8.538 1.00 94.38 181 TRP A N 1
ATOM 1444 C CA . TRP A 1 181 ? -24.204 6.130 9.276 1.00 94.38 181 TRP A CA 1
ATOM 1445 C C . TRP A 1 181 ? -25.196 6.850 8.356 1.00 94.38 181 TRP A C 1
ATOM 1447 O O . TRP A 1 181 ? -26.387 6.553 8.423 1.00 94.38 181 TRP A O 1
ATOM 1457 N N . GLU A 1 182 ? -24.722 7.717 7.450 1.00 94.19 182 GLU A N 1
ATOM 1458 C CA . GLU A 1 182 ? -25.582 8.343 6.430 1.00 94.19 182 GLU A CA 1
ATOM 1459 C C . GLU A 1 182 ? -26.231 7.272 5.549 1.00 94.19 182 GLU A C 1
ATOM 1461 O O . GLU A 1 182 ? -27.441 7.313 5.329 1.00 94.19 182 GLU A O 1
ATOM 1466 N N . ALA A 1 183 ? -25.457 6.265 5.126 1.00 92.38 183 ALA A N 1
ATOM 1467 C CA . ALA A 1 183 ? -25.973 5.181 4.305 1.00 92.38 183 ALA A CA 1
ATOM 1468 C C . ALA A 1 183 ? -27.092 4.395 5.010 1.00 92.38 183 ALA A C 1
ATOM 1470 O O . ALA A 1 183 ? -28.103 4.116 4.372 1.00 92.38 183 ALA A O 1
ATOM 1471 N N . ILE A 1 184 ? -26.958 4.047 6.297 1.00 91.69 184 ILE A N 1
ATOM 1472 C CA . ILE A 1 184 ? -28.024 3.370 7.067 1.00 91.69 184 ILE A CA 1
ATOM 1473 C C . ILE A 1 184 ? -29.237 4.296 7.260 1.00 91.69 184 ILE A C 1
ATOM 1475 O O . ILE A 1 184 ? -30.380 3.845 7.194 1.00 91.69 184 ILE A O 1
ATOM 1479 N N . GLU A 1 185 ? -29.010 5.590 7.499 1.00 90.69 185 GLU A N 1
ATOM 1480 C CA . GLU A 1 185 ? -30.073 6.581 7.700 1.00 90.69 185 GLU A CA 1
ATOM 1481 C C . GLU A 1 185 ? -30.913 6.815 6.434 1.00 90.69 185 GLU A C 1
ATOM 1483 O O . GLU A 1 185 ? -32.129 6.976 6.529 1.00 90.69 185 GLU A O 1
ATOM 1488 N N . SER A 1 186 ? -30.279 6.782 5.258 1.00 90.19 186 SER A N 1
ATOM 1489 C CA . SER A 1 186 ? -30.895 7.063 3.955 1.00 90.19 186 SER A CA 1
ATOM 1490 C C . SER A 1 186 ? -31.131 5.824 3.069 1.00 90.19 186 SER A C 1
ATOM 1492 O O . SER A 1 186 ? -31.657 5.956 1.966 1.00 90.19 186 SER A O 1
ATOM 1494 N N . ASN A 1 187 ? -30.774 4.617 3.528 1.00 88.44 187 ASN A N 1
ATOM 1495 C CA . ASN A 1 187 ? -30.796 3.357 2.760 1.00 88.44 187 ASN A CA 1
ATOM 1496 C C . ASN A 1 187 ? -30.007 3.417 1.425 1.00 88.44 187 ASN A C 1
ATOM 1498 O O . ASN A 1 187 ? -30.413 2.867 0.399 1.00 88.44 187 ASN A O 1
ATOM 1502 N N . ARG A 1 188 ? -28.870 4.121 1.422 1.00 90.50 188 ARG A N 1
ATOM 1503 C CA . ARG A 1 188 ? -28.064 4.406 0.222 1.00 90.50 188 ARG A CA 1
ATOM 1504 C C . ARG A 1 188 ? -27.275 3.192 -0.287 1.00 90.50 188 ARG A C 1
ATOM 1506 O O . ARG A 1 188 ? -26.710 2.449 0.516 1.00 90.50 188 ARG A O 1
ATOM 1513 N N . ARG A 1 189 ? -27.160 2.997 -1.611 1.00 91.62 189 ARG A N 1
ATOM 1514 C CA . ARG A 1 189 ? -26.273 1.954 -2.180 1.00 91.62 189 ARG A CA 1
ATOM 1515 C C . ARG A 1 189 ? -24.805 2.240 -1.836 1.00 91.62 189 ARG A C 1
ATOM 1517 O O . ARG A 1 189 ? -24.374 3.394 -1.849 1.00 91.62 189 ARG A O 1
ATOM 1524 N N . ILE A 1 190 ? -24.036 1.172 -1.608 1.00 93.56 190 ILE A N 1
ATOM 1525 C CA . ILE A 1 190 ? -22.567 1.209 -1.577 1.00 93.56 190 ILE A CA 1
ATOM 1526 C C . ILE A 1 190 ? -22.012 0.338 -2.713 1.00 93.56 190 ILE A C 1
ATOM 1528 O O . ILE A 1 190 ? -22.385 -0.828 -2.849 1.00 93.56 190 ILE A O 1
ATOM 1532 N N . GLU A 1 191 ? -21.111 0.886 -3.526 1.00 94.00 191 GLU A N 1
ATOM 1533 C CA . GLU A 1 191 ? -20.376 0.160 -4.566 1.00 94.00 191 GLU A CA 1
ATOM 1534 C C . GLU A 1 191 ? -18.907 -0.060 -4.154 1.00 94.00 191 GLU A C 1
ATOM 1536 O O . GLU A 1 191 ? -18.224 0.850 -3.688 1.00 94.00 191 GLU A O 1
ATOM 1541 N N . PHE A 1 192 ? -18.414 -1.285 -4.317 1.00 93.50 192 PHE A N 1
ATOM 1542 C CA . PHE A 1 192 ? -17.040 -1.708 -4.043 1.00 93.50 192 PHE A CA 1
ATOM 1543 C C . PHE A 1 192 ? -16.304 -1.885 -5.374 1.00 93.50 192 PHE A C 1
ATOM 1545 O O . PHE A 1 192 ? -16.568 -2.845 -6.095 1.00 93.50 192 PHE A O 1
ATOM 1552 N N . HIS A 1 193 ? -15.385 -0.982 -5.707 1.00 91.50 193 HIS A N 1
ATOM 1553 C CA . HIS A 1 193 ? -14.643 -0.998 -6.966 1.00 91.50 193 HIS A CA 1
ATOM 1554 C C . HIS A 1 193 ? -13.310 -1.721 -6.809 1.00 91.50 193 HIS A C 1
ATOM 1556 O O . HIS A 1 193 ? -12.366 -1.197 -6.208 1.00 91.50 193 HIS A O 1
ATOM 1562 N N . VAL A 1 194 ? -13.252 -2.926 -7.378 1.00 88.81 194 VAL A N 1
ATOM 1563 C CA . VAL A 1 194 ? -12.018 -3.699 -7.497 1.00 88.81 194 VAL A CA 1
ATOM 1564 C C . VAL A 1 194 ? -11.126 -3.071 -8.562 1.00 88.81 194 VAL A C 1
ATOM 1566 O O . VAL A 1 194 ? -11.605 -2.731 -9.642 1.00 88.81 194 VAL A O 1
ATOM 1569 N N . GLY A 1 195 ? -9.835 -2.945 -8.266 1.00 84.56 195 GLY A N 1
ATOM 1570 C CA . GLY A 1 195 ? -8.837 -2.379 -9.170 1.00 84.56 195 GLY A CA 1
ATOM 1571 C C . GLY A 1 195 ? -8.083 -1.194 -8.573 1.00 84.56 195 GLY A C 1
ATOM 1572 O 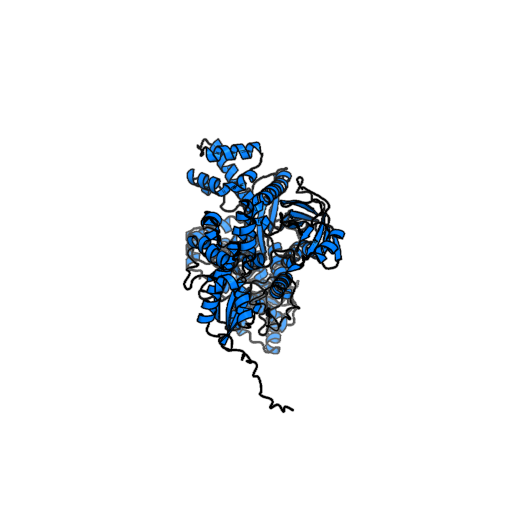O . GLY A 1 195 ? -8.147 -0.924 -7.375 1.00 84.56 195 GLY A O 1
ATOM 1573 N N . THR A 1 196 ? -7.354 -0.479 -9.427 1.00 80.06 196 THR A N 1
ATOM 1574 C CA . THR A 1 196 ? -6.628 0.750 -9.077 1.00 80.06 196 THR A CA 1
ATOM 1575 C C . THR A 1 196 ? -7.538 1.988 -9.082 1.00 80.06 196 THR A C 1
ATOM 1577 O O . THR A 1 196 ? -8.678 1.961 -9.546 1.00 80.06 196 THR A O 1
ATOM 1580 N N . GLU A 1 197 ? -7.004 3.133 -8.654 1.00 79.44 197 GLU A N 1
ATOM 1581 C CA . GLU A 1 197 ? -7.644 4.442 -8.855 1.00 79.44 197 GLU A CA 1
ATOM 1582 C C . GLU A 1 197 ? -7.928 4.740 -10.347 1.00 79.44 197 GLU A C 1
ATOM 1584 O O . GLU A 1 197 ? -8.921 5.392 -10.659 1.00 79.44 197 GLU A O 1
ATOM 1589 N N . GLN A 1 198 ? -7.121 4.243 -11.297 1.00 76.38 198 GLN A N 1
ATOM 1590 C CA . GLN A 1 198 ? -7.417 4.415 -12.729 1.00 76.38 198 GLN A CA 1
ATOM 1591 C C . GLN A 1 198 ? -8.603 3.560 -13.190 1.00 76.38 198 GLN A C 1
ATOM 1593 O O . GLN A 1 198 ? -9.424 4.045 -13.965 1.00 76.38 198 GLN A O 1
ATOM 1598 N N . ASP A 1 199 ? -8.734 2.332 -12.683 1.00 80.81 199 ASP A N 1
ATOM 1599 C CA . ASP A 1 199 ? -9.885 1.455 -12.944 1.00 80.81 199 ASP A CA 1
ATOM 1600 C C . ASP A 1 199 ? -11.196 2.078 -12.437 1.00 80.81 199 ASP A C 1
ATOM 1602 O O . ASP A 1 199 ? -12.229 2.059 -13.116 1.00 80.81 199 ASP A O 1
ATOM 1606 N N . PHE A 1 200 ? -11.140 2.712 -11.262 1.00 85.81 200 PHE A N 1
ATOM 1607 C CA . PHE A 1 200 ? -12.255 3.481 -10.719 1.00 85.81 200 PHE A CA 1
ATOM 1608 C C . PHE A 1 200 ? -12.594 4.701 -11.586 1.00 85.81 200 PHE A C 1
ATOM 1610 O O . PHE A 1 200 ? -13.755 4.889 -11.953 1.00 85.81 200 PHE A O 1
ATOM 1617 N N . ARG A 1 201 ? -11.596 5.500 -11.987 1.00 82.75 201 ARG A N 1
ATOM 1618 C CA . ARG A 1 201 ? -11.806 6.668 -12.862 1.00 82.75 201 ARG A CA 1
ATOM 1619 C C . ARG A 1 201 ? -12.354 6.289 -14.235 1.00 82.75 201 ARG A C 1
ATOM 1621 O O . ARG A 1 201 ? -13.188 7.014 -14.768 1.00 82.75 201 ARG A O 1
ATOM 1628 N N . GLU A 1 202 ? -11.933 5.160 -14.797 1.00 79.88 202 GLU A N 1
ATOM 1629 C CA . GLU A 1 202 ? -12.484 4.654 -16.055 1.00 79.88 202 GLU A CA 1
ATOM 1630 C C . GLU A 1 202 ? -13.922 4.149 -15.871 1.00 79.88 202 GLU A C 1
ATOM 1632 O O . GLU A 1 202 ? -14.775 4.440 -16.707 1.00 79.88 202 GLU A O 1
ATOM 1637 N N . THR A 1 203 ? -14.239 3.509 -14.738 1.00 84.62 203 THR A N 1
ATOM 1638 C CA . THR A 1 203 ? -15.626 3.167 -14.371 1.00 84.62 203 THR A CA 1
ATOM 1639 C C . THR A 1 203 ? -16.513 4.414 -14.311 1.00 84.62 203 THR A C 1
ATOM 1641 O O . THR A 1 203 ? -17.595 4.431 -14.901 1.00 84.62 203 THR A O 1
ATOM 1644 N N . VAL A 1 204 ? -16.039 5.474 -13.646 1.00 86.25 204 VAL A N 1
ATOM 1645 C CA . VAL A 1 204 ? -16.705 6.784 -13.559 1.00 86.25 204 VAL A CA 1
ATOM 1646 C C . VAL A 1 204 ? -16.895 7.398 -14.949 1.00 86.25 204 VAL A C 1
ATOM 1648 O O . VAL A 1 204 ? -18.008 7.795 -15.290 1.00 86.25 204 VAL A O 1
ATOM 1651 N N . ARG A 1 205 ? -15.852 7.404 -15.792 1.00 83.56 205 ARG A N 1
ATOM 1652 C CA . ARG A 1 205 ? -15.898 7.951 -17.157 1.00 83.56 205 ARG A CA 1
ATOM 1653 C C . ARG A 1 205 ? -16.878 7.197 -18.060 1.00 83.56 205 ARG A C 1
ATOM 1655 O O . ARG A 1 205 ? -17.667 7.831 -18.758 1.00 83.56 205 ARG A O 1
ATOM 1662 N N . GLN A 1 206 ? -16.841 5.863 -18.062 1.00 82.44 206 GLN A N 1
ATOM 1663 C CA . GLN A 1 206 ? -17.696 5.036 -18.921 1.00 82.44 206 GLN A CA 1
ATOM 1664 C C . GLN A 1 206 ? -19.172 5.112 -18.512 1.00 82.44 206 GLN A C 1
ATOM 1666 O O . GLN A 1 206 ? -20.033 5.272 -19.376 1.00 82.44 206 GLN A O 1
ATOM 1671 N N . ARG A 1 207 ? -19.468 5.067 -17.205 1.00 84.62 207 ARG A N 1
ATOM 1672 C CA . ARG A 1 207 ? -20.831 5.228 -16.663 1.00 84.62 207 ARG A CA 1
ATOM 1673 C C . ARG A 1 207 ? -21.289 6.693 -16.575 1.00 84.62 207 ARG A C 1
ATOM 1675 O O . ARG A 1 207 ? -22.414 6.933 -16.158 1.00 84.62 207 ARG A O 1
ATOM 1682 N N . ARG A 1 208 ? -20.450 7.658 -16.985 1.00 86.50 208 ARG A N 1
ATOM 1683 C CA . ARG A 1 208 ? -20.701 9.115 -16.941 1.00 86.50 208 ARG A CA 1
ATOM 1684 C C . ARG A 1 208 ? -21.112 9.627 -15.552 1.00 86.50 208 ARG A C 1
ATOM 1686 O O . ARG A 1 208 ? -21.983 10.479 -15.440 1.00 86.50 208 ARG A O 1
ATOM 1693 N N . LEU A 1 209 ? -20.503 9.085 -14.502 1.00 88.25 209 LEU A N 1
ATOM 1694 C CA . LEU A 1 209 ? -20.841 9.399 -13.113 1.00 88.25 209 LEU A CA 1
ATOM 1695 C C . LEU A 1 209 ? -20.218 10.730 -12.667 1.00 88.25 209 LEU A C 1
ATOM 1697 O O . LEU A 1 209 ? -19.083 11.044 -13.026 1.00 88.25 209 LEU A O 1
ATOM 1701 N N . ASN A 1 210 ? -20.925 11.467 -11.812 1.00 89.75 210 ASN A N 1
ATOM 1702 C CA . ASN A 1 210 ? -20.436 12.696 -11.191 1.00 89.75 210 ASN A CA 1
ATOM 1703 C C . ASN A 1 210 ? -19.859 12.383 -9.802 1.00 89.75 210 ASN A C 1
ATOM 1705 O O . ASN A 1 210 ? -20.583 11.950 -8.907 1.00 89.75 210 ASN A O 1
ATOM 1709 N N . LEU A 1 211 ? -18.565 12.630 -9.592 1.00 90.81 211 LEU A N 1
ATOM 1710 C CA . LEU A 1 211 ? -17.948 12.581 -8.262 1.00 90.81 211 LEU A CA 1
ATOM 1711 C C . LEU A 1 211 ? -18.237 13.881 -7.506 1.00 90.81 211 LEU A C 1
ATOM 1713 O O . LEU A 1 211 ? -17.827 14.951 -7.947 1.00 90.81 211 LEU A O 1
ATOM 1717 N N . ILE A 1 212 ? -18.925 13.781 -6.367 1.00 92.69 212 ILE A N 1
ATOM 1718 C CA . ILE A 1 212 ? -19.345 14.940 -5.569 1.00 92.69 212 ILE A CA 1
ATOM 1719 C C . ILE A 1 212 ? -18.230 15.352 -4.596 1.00 92.69 212 ILE A C 1
ATOM 1721 O O . ILE A 1 212 ? -17.758 16.487 -4.625 1.00 92.69 212 ILE A O 1
ATOM 1725 N N . VAL A 1 213 ? -17.776 14.418 -3.753 1.00 92.88 213 VAL A N 1
ATOM 1726 C CA . VAL A 1 213 ? -16.713 14.628 -2.750 1.00 92.88 213 VAL A CA 1
ATOM 1727 C C . VAL A 1 213 ? -15.937 13.338 -2.480 1.00 92.88 213 VAL A C 1
ATOM 1729 O O . VAL A 1 213 ? -16.527 12.257 -2.434 1.00 92.88 213 VAL A O 1
ATOM 1732 N N . GLU A 1 214 ? -14.628 13.455 -2.232 1.00 92.19 214 GLU A N 1
ATOM 1733 C CA . GLU A 1 214 ? -13.827 12.391 -1.604 1.00 92.19 214 GLU A CA 1
ATOM 1734 C C . GLU A 1 214 ? -13.938 12.517 -0.075 1.00 92.19 214 GLU A C 1
ATOM 1736 O O . GLU A 1 214 ? -13.818 13.610 0.484 1.00 92.19 214 GLU A O 1
ATOM 1741 N N . ILE A 1 215 ? -14.164 11.397 0.608 1.00 93.00 215 ILE A N 1
ATOM 1742 C CA . ILE A 1 215 ? -14.332 11.311 2.061 1.00 93.00 215 ILE A CA 1
ATOM 1743 C C . ILE A 1 215 ? -13.004 10.838 2.654 1.00 93.00 215 ILE A C 1
ATOM 1745 O O . ILE A 1 215 ? -12.535 9.744 2.346 1.00 93.00 215 ILE A O 1
ATOM 1749 N N . SER A 1 216 ? -12.370 11.657 3.492 1.00 89.50 216 SER A N 1
ATOM 1750 C CA . SER A 1 216 ? -11.052 11.351 4.054 1.00 89.50 216 SER A CA 1
ATOM 1751 C C . SER A 1 216 ? -11.168 10.819 5.488 1.00 89.50 216 SER A C 1
ATOM 1753 O O . SER A 1 216 ? -11.473 11.614 6.380 1.00 89.50 216 SER A O 1
ATOM 1755 N N . PRO A 1 217 ? -10.879 9.529 5.749 1.00 87.75 217 PRO A N 1
ATOM 1756 C CA . PRO A 1 217 ? -10.748 9.002 7.106 1.00 87.75 217 PRO A CA 1
ATOM 1757 C C . PRO A 1 217 ? -9.425 9.455 7.753 1.00 87.75 217 PRO A C 1
ATOM 1759 O O . PRO A 1 217 ? -8.622 10.178 7.144 1.00 87.75 217 PRO A O 1
ATOM 1762 N N . GLN A 1 218 ? -9.188 9.025 8.996 1.00 84.69 218 GLN A N 1
ATOM 1763 C CA . GLN A 1 218 ? -7.960 9.329 9.736 1.00 84.69 218 GLN A CA 1
ATOM 1764 C C . GLN A 1 218 ? -6.719 8.656 9.127 1.00 84.69 218 GLN A C 1
ATOM 1766 O O . GLN A 1 218 ? -5.661 9.278 9.032 1.00 84.69 218 GLN A O 1
ATOM 1771 N N . ALA A 1 219 ? -6.839 7.397 8.697 1.00 76.94 219 ALA A N 1
ATOM 1772 C CA . ALA A 1 219 ? -5.775 6.665 8.020 1.00 76.94 219 ALA A CA 1
ATOM 1773 C C . ALA A 1 219 ? -5.777 6.979 6.513 1.00 76.94 219 ALA A C 1
ATOM 1775 O O . ALA A 1 219 ? -6.549 6.418 5.740 1.00 76.94 219 ALA A O 1
ATOM 1776 N N . HIS A 1 220 ? -4.891 7.875 6.072 1.00 62.31 220 HIS A N 1
ATOM 1777 C CA . HIS A 1 220 ? -4.832 8.344 4.678 1.00 62.31 220 HIS A CA 1
ATOM 1778 C C . HIS A 1 220 ? -4.376 7.286 3.643 1.00 62.31 220 HIS A C 1
ATOM 1780 O O . HIS A 1 220 ? -4.275 7.602 2.461 1.00 62.31 220 HIS A O 1
ATOM 1786 N N . ASN A 1 221 ? -4.067 6.059 4.072 1.00 61.97 221 ASN A N 1
ATOM 1787 C CA . ASN A 1 221 ? -3.395 5.018 3.287 1.00 61.97 221 ASN A CA 1
ATOM 1788 C C . ASN A 1 221 ? -4.195 3.704 3.157 1.00 61.97 221 ASN A C 1
ATOM 1790 O O . ASN A 1 221 ? -3.593 2.667 2.887 1.00 61.97 221 ASN A O 1
ATOM 1794 N N . TYR A 1 222 ? -5.509 3.724 3.411 1.00 68.81 222 TYR A N 1
ATOM 1795 C CA . TYR A 1 222 ? -6.362 2.529 3.347 1.00 68.81 222 TYR A CA 1
ATOM 1796 C C . TYR A 1 222 ? -7.070 2.417 1.982 1.00 68.81 222 TYR A C 1
ATOM 1798 O O . TYR A 1 222 ? -6.453 1.995 1.008 1.00 68.81 222 TYR A O 1
ATOM 1806 N N . ASN A 1 223 ? -8.323 2.863 1.863 1.00 82.88 223 ASN A N 1
ATOM 1807 C CA . ASN A 1 223 ? -9.072 2.882 0.604 1.00 82.88 223 ASN A CA 1
ATOM 1808 C C . ASN A 1 223 ? -9.664 4.267 0.332 1.00 82.88 223 ASN A C 1
ATOM 1810 O O . ASN A 1 223 ? -9.887 5.055 1.252 1.00 82.88 223 ASN A O 1
ATOM 1814 N N . ARG A 1 224 ? -9.914 4.566 -0.946 1.00 87.38 224 ARG A N 1
ATOM 1815 C CA . ARG A 1 224 ? -10.580 5.805 -1.362 1.00 87.38 224 ARG A CA 1
ATOM 1816 C C . ARG A 1 224 ? -12.085 5.655 -1.168 1.00 87.38 224 ARG A C 1
ATOM 1818 O O . ARG A 1 224 ? -12.661 4.636 -1.537 1.00 87.38 224 ARG A O 1
ATOM 1825 N N . LEU A 1 225 ? -12.702 6.670 -0.575 1.00 92.75 225 LEU A N 1
ATOM 1826 C CA . LEU A 1 225 ? -14.130 6.728 -0.268 1.00 92.75 225 LEU A CA 1
ATOM 1827 C C . LEU A 1 225 ? -14.708 7.960 -0.960 1.00 92.75 225 LEU A C 1
ATOM 1829 O O . LEU A 1 225 ? -14.082 9.022 -0.943 1.00 92.75 225 LEU A O 1
ATOM 1833 N N . SER A 1 226 ? -15.869 7.860 -1.600 1.00 93.81 226 SER A N 1
ATOM 1834 C CA . SER A 1 226 ? -16.477 9.010 -2.285 1.00 93.81 226 SER A CA 1
ATOM 1835 C C . SER A 1 226 ? -17.998 8.943 -2.322 1.00 93.81 226 SER A C 1
ATOM 1837 O O . SER A 1 226 ? -18.578 7.859 -2.332 1.00 93.81 226 SER A O 1
ATOM 1839 N N . LEU A 1 227 ? -18.629 10.117 -2.373 1.00 94.81 227 LEU A N 1
ATOM 1840 C CA . LEU A 1 227 ? -20.032 10.278 -2.754 1.00 94.81 227 LEU A CA 1
ATOM 1841 C C . LEU A 1 227 ? -20.105 10.513 -4.268 1.00 94.81 227 LEU A C 1
ATOM 1843 O O . LEU A 1 227 ? -19.409 11.384 -4.798 1.00 94.81 227 LEU A O 1
ATOM 1847 N N . VAL A 1 228 ? -20.950 9.745 -4.949 1.00 93.94 228 VAL A N 1
ATOM 1848 C CA . VAL A 1 228 ? -21.101 9.738 -6.407 1.00 93.94 228 VAL A CA 1
ATOM 1849 C C . VAL A 1 228 ? -22.573 9.895 -6.771 1.00 93.94 228 VAL A C 1
ATOM 1851 O O . VAL A 1 228 ? -23.438 9.344 -6.096 1.00 93.94 228 VAL A O 1
ATOM 1854 N N . GLN A 1 229 ? -22.855 10.630 -7.844 1.00 93.31 229 GLN A N 1
ATOM 1855 C CA . GLN A 1 229 ? -24.176 10.719 -8.455 1.00 93.31 229 GLN A CA 1
ATOM 1856 C C . GLN A 1 229 ? -24.166 10.086 -9.849 1.00 93.31 229 GLN A C 1
ATOM 1858 O O . GLN A 1 229 ? -23.264 10.351 -10.646 1.00 93.31 229 GLN A O 1
ATOM 1863 N N . ASP A 1 230 ? -25.189 9.302 -10.171 1.00 91.38 230 ASP A N 1
ATOM 1864 C CA . ASP A 1 230 ? -25.522 8.964 -11.554 1.00 91.38 230 ASP A CA 1
ATOM 1865 C C . ASP A 1 230 ? -26.423 10.067 -12.149 1.00 91.38 230 ASP A C 1
ATOM 1867 O O . ASP A 1 230 ? -27.570 10.204 -11.719 1.00 91.38 230 ASP A O 1
ATOM 1871 N N . PRO A 1 231 ? -25.964 10.866 -13.133 1.00 86.81 231 PRO A N 1
ATOM 1872 C CA . PRO A 1 231 ? -26.780 11.926 -13.724 1.00 86.81 231 PRO A CA 1
ATOM 1873 C C . PRO A 1 231 ? -27.908 11.413 -14.635 1.00 86.81 231 PRO A C 1
ATOM 1875 O O . PRO A 1 231 ? -28.759 12.211 -15.021 1.00 86.81 231 PRO A O 1
ATOM 1878 N N . ALA A 1 232 ? -27.943 10.123 -14.995 1.00 86.50 232 ALA A N 1
ATOM 1879 C CA . ALA A 1 232 ? -29.035 9.546 -15.784 1.00 86.50 232 ALA A CA 1
ATOM 1880 C C . ALA A 1 232 ? -30.258 9.171 -14.925 1.00 86.50 232 ALA A C 1
ATOM 1882 O O . ALA A 1 232 ? -31.382 9.180 -15.426 1.00 86.50 232 ALA A O 1
ATOM 1883 N N . THR A 1 233 ? -30.051 8.858 -13.642 1.00 88.25 233 THR A N 1
ATOM 1884 C CA . THR A 1 233 ? -31.117 8.492 -12.684 1.00 88.25 233 THR A CA 1
ATOM 1885 C C . THR A 1 233 ? -31.304 9.505 -11.553 1.00 88.25 233 THR A C 1
ATOM 1887 O O . THR A 1 233 ? -32.322 9.473 -10.864 1.00 88.25 233 THR A O 1
ATOM 1890 N N . GLY A 1 234 ? -30.328 10.391 -11.342 1.00 88.25 234 GLY A N 1
ATOM 1891 C CA . GLY A 1 234 ? -30.226 11.275 -10.181 1.00 88.25 234 GLY A CA 1
ATOM 1892 C C . GLY A 1 234 ? -29.680 10.594 -8.919 1.00 88.25 234 GLY A C 1
ATOM 1893 O O . GLY A 1 234 ? -29.433 11.292 -7.935 1.00 88.25 234 GLY A O 1
ATOM 1894 N N . GLU A 1 235 ? -29.478 9.269 -8.936 1.00 91.31 235 GLU A N 1
ATOM 1895 C CA . GLU A 1 235 ? -29.156 8.464 -7.755 1.00 91.31 235 GLU A CA 1
ATOM 1896 C C . GLU A 1 235 ? -27.808 8.854 -7.136 1.00 91.31 235 GLU A C 1
ATOM 1898 O O . GLU A 1 235 ? -26.756 8.706 -7.760 1.00 91.31 235 GLU A O 1
ATOM 1903 N N . LEU A 1 236 ? -27.837 9.278 -5.870 1.00 94.31 236 LEU A N 1
ATOM 1904 C CA . LEU A 1 236 ? -26.646 9.442 -5.035 1.00 94.31 236 LEU A CA 1
ATOM 1905 C C . LEU A 1 236 ? -26.290 8.140 -4.305 1.00 94.31 236 LEU A C 1
ATOM 1907 O O . LEU A 1 236 ? -27.083 7.657 -3.494 1.00 94.31 236 LEU A O 1
ATOM 1911 N N . PHE A 1 237 ? -25.076 7.627 -4.513 1.00 93.75 237 PHE A N 1
ATOM 1912 C CA . PHE A 1 237 ? -24.535 6.423 -3.873 1.00 93.75 237 PHE A CA 1
ATOM 1913 C C . PHE A 1 237 ? -23.081 6.599 -3.402 1.00 93.75 237 PHE A C 1
ATOM 1915 O O . PHE A 1 237 ? -22.367 7.496 -3.852 1.00 93.75 237 PHE A O 1
ATOM 1922 N N . TYR A 1 238 ? -22.633 5.749 -2.475 1.00 95.19 238 TYR A N 1
ATOM 1923 C CA . TYR A 1 238 ? -21.244 5.752 -2.002 1.00 95.19 238 TYR A CA 1
ATOM 1924 C C . TYR A 1 238 ? -20.382 4.747 -2.764 1.00 95.19 238 TYR A C 1
ATOM 1926 O O . TYR A 1 238 ? -20.849 3.671 -3.137 1.00 95.19 238 TYR A O 1
ATOM 1934 N N . THR A 1 239 ? -19.102 5.067 -2.941 1.00 94.50 239 THR A N 1
ATOM 1935 C CA . THR A 1 239 ? -18.114 4.187 -3.578 1.00 94.50 239 THR A CA 1
ATOM 1936 C C . THR A 1 239 ? -16.892 3.991 -2.686 1.00 94.50 239 THR A C 1
ATOM 1938 O O . THR A 1 239 ? -16.307 4.974 -2.229 1.00 94.50 239 THR A O 1
ATOM 1941 N N . ILE A 1 240 ? -16.465 2.739 -2.507 1.00 93.44 240 ILE A N 1
ATOM 1942 C CA . ILE A 1 240 ? -15.153 2.372 -1.958 1.00 93.44 240 ILE A CA 1
ATOM 1943 C C . ILE A 1 240 ? -14.288 1.875 -3.121 1.00 93.44 240 ILE A C 1
ATOM 1945 O O . ILE A 1 240 ? -14.668 0.917 -3.791 1.00 93.44 240 ILE A O 1
ATOM 1949 N N . SER A 1 241 ? -13.145 2.510 -3.380 1.00 89.31 241 SER A N 1
ATOM 1950 C CA . SER A 1 241 ? -12.241 2.185 -4.493 1.00 89.31 241 SER A CA 1
ATOM 1951 C C . SER A 1 241 ? -10.800 1.909 -4.035 1.00 89.31 241 SER A C 1
ATOM 1953 O O . SER A 1 241 ? -10.491 1.931 -2.839 1.00 89.31 241 SER A O 1
ATOM 1955 N N . SER A 1 242 ? -9.922 1.563 -4.984 1.00 83.69 242 SER A N 1
ATOM 1956 C CA . SER A 1 242 ? -8.596 0.961 -4.747 1.00 83.69 242 SER A CA 1
ATOM 1957 C C . SER A 1 242 ? -8.644 -0.415 -4.054 1.00 83.69 242 SER A C 1
ATOM 1959 O O . SER A 1 242 ? -7.728 -0.779 -3.314 1.00 83.69 242 SER A O 1
ATOM 1961 N N . ILE A 1 243 ? -9.725 -1.186 -4.228 1.00 87.12 243 ILE A N 1
ATOM 1962 C CA . ILE A 1 243 ? -9.872 -2.503 -3.592 1.00 87.12 243 ILE A CA 1
ATOM 1963 C C . ILE A 1 243 ? -9.047 -3.523 -4.384 1.00 87.12 243 ILE A C 1
ATOM 1965 O O . ILE A 1 243 ? -9.408 -3.890 -5.500 1.00 87.12 243 ILE A O 1
ATOM 1969 N N . SER A 1 244 ? -7.935 -3.986 -3.811 1.00 80.88 244 SER A N 1
ATOM 1970 C CA . SER A 1 244 ? -6.937 -4.772 -4.552 1.00 80.88 244 SER A CA 1
ATOM 1971 C C . SER A 1 244 ? -7.043 -6.298 -4.384 1.00 80.88 244 SER A C 1
ATOM 1973 O O . SER A 1 244 ? -6.250 -7.023 -4.982 1.00 80.88 244 SER A O 1
ATOM 1975 N N . GLY A 1 245 ? -8.025 -6.811 -3.631 1.00 86.88 245 GLY A N 1
ATOM 1976 C CA . GLY A 1 245 ? -8.188 -8.251 -3.381 1.00 86.88 245 GLY A CA 1
ATOM 1977 C C . GLY A 1 245 ? -9.520 -8.646 -2.726 1.00 86.88 245 GLY A C 1
ATOM 1978 O O . GLY A 1 245 ? -10.300 -7.794 -2.287 1.00 86.88 245 GLY A O 1
ATOM 1979 N N . GLN A 1 246 ? -9.792 -9.950 -2.671 1.00 89.94 246 GLN A N 1
ATOM 1980 C CA . GLN A 1 246 ? -10.957 -10.545 -2.019 1.00 89.94 246 GLN A CA 1
ATOM 1981 C C . GLN A 1 246 ? -10.956 -10.323 -0.503 1.00 89.94 246 GLN A C 1
ATOM 1983 O O . GLN A 1 246 ? -12.021 -10.091 0.067 1.00 89.94 246 GLN A O 1
ATOM 1988 N N . ASP A 1 247 ? -9.808 -10.387 0.169 1.00 89.31 247 ASP A N 1
ATOM 1989 C CA . ASP A 1 247 ? -9.755 -10.255 1.628 1.00 89.31 247 ASP A CA 1
ATOM 1990 C C . ASP A 1 247 ? -10.060 -8.822 2.064 1.00 89.31 247 ASP A C 1
ATOM 1992 O O . ASP A 1 247 ? -10.749 -8.610 3.062 1.00 89.31 247 ASP A O 1
ATOM 1996 N N . ARG A 1 248 ? -9.722 -7.838 1.223 1.00 87.75 248 ARG A N 1
ATOM 1997 C CA . ARG A 1 248 ? -10.194 -6.455 1.364 1.00 87.75 248 ARG A CA 1
ATOM 1998 C C . ARG A 1 248 ? -11.722 -6.342 1.225 1.00 87.75 248 ARG A C 1
ATOM 2000 O O . ARG A 1 248 ? -12.359 -5.659 2.024 1.00 87.75 248 ARG A O 1
ATOM 2007 N N . VAL A 1 249 ? -12.334 -7.054 0.269 1.00 90.00 249 VAL A N 1
ATOM 2008 C CA . VAL A 1 249 ? -13.807 -7.131 0.142 1.00 90.00 249 VAL A CA 1
ATOM 2009 C C . VAL A 1 249 ? -14.431 -7.775 1.385 1.00 90.00 249 VAL A C 1
ATOM 2011 O O . VAL A 1 249 ? -15.385 -7.230 1.937 1.00 90.00 249 VAL A O 1
ATOM 2014 N N . ARG A 1 250 ? -13.891 -8.904 1.865 1.00 89.00 250 ARG A N 1
ATOM 2015 C CA . ARG A 1 250 ? -14.370 -9.587 3.082 1.00 89.00 250 ARG A CA 1
ATOM 2016 C C . ARG A 1 250 ? -14.251 -8.693 4.316 1.00 89.00 250 ARG A C 1
ATOM 2018 O O . ARG A 1 250 ? -15.197 -8.628 5.095 1.00 89.00 250 ARG A O 1
ATOM 2025 N N . HIS A 1 251 ? -13.142 -7.965 4.454 1.00 89.31 251 HIS A N 1
ATOM 2026 C CA . HIS A 1 251 ? -12.923 -6.997 5.524 1.00 89.31 251 HIS A CA 1
ATOM 2027 C C . HIS A 1 251 ? -14.028 -5.929 5.553 1.00 89.31 251 HIS A C 1
ATOM 2029 O O . HIS A 1 251 ? -14.658 -5.742 6.593 1.00 89.31 251 HIS A O 1
ATOM 2035 N N . PHE A 1 252 ? -14.356 -5.299 4.417 1.00 90.44 252 PHE A N 1
ATOM 2036 C CA . PHE A 1 252 ? -15.468 -4.339 4.361 1.00 90.44 252 PHE A CA 1
ATOM 2037 C C . PHE A 1 252 ? -16.838 -4.987 4.599 1.00 90.44 252 PHE A C 1
ATOM 2039 O O . PHE A 1 252 ? -17.663 -4.413 5.306 1.00 90.44 252 PHE A O 1
ATOM 2046 N N . MET A 1 253 ? -17.088 -6.203 4.104 1.00 89.62 253 MET A N 1
ATOM 2047 C CA . MET A 1 253 ? -18.333 -6.920 4.419 1.00 89.62 253 MET A CA 1
ATOM 2048 C C . MET A 1 253 ? -18.467 -7.230 5.921 1.00 89.62 253 MET A C 1
ATOM 2050 O O . MET A 1 253 ? -19.579 -7.198 6.445 1.00 89.62 253 MET A O 1
ATOM 2054 N N . ALA A 1 254 ? -17.363 -7.491 6.629 1.00 88.56 254 ALA A N 1
ATOM 2055 C CA . ALA A 1 254 ? -17.349 -7.657 8.083 1.00 88.56 254 ALA A CA 1
ATOM 2056 C C . ALA A 1 254 ? -17.570 -6.324 8.826 1.00 88.56 254 ALA A C 1
ATOM 2058 O O . ALA A 1 254 ? -18.339 -6.289 9.786 1.00 88.56 254 ALA A O 1
ATOM 2059 N N . GLN A 1 255 ? -17.010 -5.206 8.340 1.00 89.75 255 GLN A N 1
ATOM 2060 C CA . GLN A 1 255 ? -17.358 -3.874 8.856 1.00 89.75 255 GLN A CA 1
ATOM 2061 C C . GLN A 1 255 ? -18.870 -3.616 8.747 1.00 89.75 255 GLN A C 1
ATOM 2063 O O . GLN A 1 255 ? -19.502 -3.250 9.734 1.00 89.75 255 GLN A O 1
ATOM 2068 N N . LEU A 1 256 ? -19.486 -3.876 7.588 1.00 89.88 256 LEU A N 1
ATOM 2069 C CA . LEU A 1 256 ? -20.928 -3.674 7.379 1.00 89.88 256 LEU A CA 1
ATOM 2070 C C . LEU A 1 256 ? -21.803 -4.581 8.264 1.00 89.88 256 LEU A C 1
ATOM 2072 O O . LEU A 1 256 ? -22.838 -4.136 8.762 1.00 89.88 256 LEU A O 1
ATOM 2076 N N . GLN A 1 257 ? -21.376 -5.823 8.528 1.00 88.00 257 GLN A N 1
ATOM 2077 C CA . GLN A 1 257 ? -22.033 -6.698 9.511 1.00 88.00 257 GLN A CA 1
ATOM 2078 C C . GLN A 1 257 ? -22.007 -6.114 10.928 1.00 88.00 257 GLN A C 1
ATOM 2080 O O . GLN A 1 257 ? -22.927 -6.385 11.706 1.00 88.00 257 GLN A O 1
ATOM 2085 N N . LEU A 1 258 ? -20.983 -5.328 11.276 1.00 87.94 258 LEU A N 1
ATOM 2086 C CA . LEU A 1 258 ? -20.756 -4.787 12.617 1.00 87.94 258 LEU A CA 1
ATOM 2087 C C . LEU A 1 258 ? -21.302 -3.365 12.815 1.00 87.94 258 LEU A C 1
ATOM 2089 O O . LEU A 1 258 ? -21.793 -3.071 13.903 1.00 87.94 258 LEU A O 1
ATOM 2093 N N . ILE A 1 259 ? -21.261 -2.476 11.819 1.00 89.25 259 ILE A N 1
ATOM 2094 C CA . ILE A 1 259 ? -21.665 -1.062 11.962 1.00 89.25 259 ILE A CA 1
ATOM 2095 C C . ILE A 1 259 ? -23.160 -0.921 12.288 1.00 89.25 259 ILE A C 1
ATOM 2097 O O . ILE A 1 259 ? -24.008 -1.661 11.780 1.00 89.25 259 ILE A O 1
ATOM 2101 N N . ARG A 1 260 ? -23.485 0.040 13.159 1.00 86.12 260 ARG A N 1
ATOM 2102 C CA . ARG A 1 260 ? -24.852 0.398 13.550 1.00 86.12 260 ARG A CA 1
ATOM 2103 C C . ARG A 1 260 ? -25.040 1.914 13.522 1.00 86.12 260 ARG A C 1
ATOM 2105 O O . ARG A 1 260 ? -24.077 2.654 13.711 1.00 86.12 260 ARG A O 1
ATOM 2112 N N . TRP A 1 261 ? -26.287 2.331 13.336 1.00 89.75 261 TRP A N 1
ATOM 2113 C CA . TRP A 1 261 ? -26.776 3.701 13.512 1.00 89.75 261 TRP A CA 1
ATOM 2114 C C . TRP A 1 261 ? -28.203 3.627 14.051 1.00 89.75 261 TRP A C 1
ATOM 2116 O O . TRP A 1 261 ? -29.019 2.916 13.466 1.00 89.75 261 TRP A O 1
ATOM 2126 N N . GLN A 1 262 ? -28.523 4.292 15.163 1.00 86.25 262 GLN A N 1
ATOM 2127 C CA . GLN A 1 262 ? -29.867 4.304 15.764 1.00 86.25 262 GLN A CA 1
ATOM 2128 C C . GLN A 1 262 ? -30.455 2.883 15.946 1.00 86.25 262 GLN A C 1
ATOM 2130 O O . GLN A 1 262 ? -31.605 2.610 15.603 1.00 86.25 262 GLN A O 1
ATOM 2135 N N . ASN A 1 263 ? -29.628 1.942 16.422 1.00 82.94 263 ASN A N 1
ATOM 2136 C CA . ASN A 1 263 ? -29.903 0.495 16.532 1.00 82.94 263 ASN A CA 1
ATOM 2137 C C . ASN A 1 263 ? -30.210 -0.260 15.214 1.00 82.94 263 ASN A C 1
ATOM 2139 O O . ASN A 1 263 ? -30.420 -1.478 15.236 1.00 82.94 263 ASN A O 1
ATOM 2143 N N . LYS A 1 264 ? -30.173 0.402 14.055 1.00 85.50 264 LYS A N 1
ATOM 2144 C CA . LYS A 1 264 ? -30.250 -0.215 12.720 1.00 85.50 264 LYS A CA 1
ATOM 2145 C C . LYS A 1 264 ? -28.868 -0.658 12.235 1.00 85.50 264 LYS A C 1
ATOM 2147 O O . LYS A 1 264 ? -27.843 -0.184 12.722 1.00 85.50 264 LYS A O 1
ATOM 2152 N N . GLY A 1 265 ? -28.851 -1.570 11.270 1.00 84.94 265 GLY A N 1
ATOM 2153 C CA . GLY A 1 265 ? -27.688 -1.915 10.447 1.00 84.94 265 GLY A CA 1
ATOM 2154 C C . GLY A 1 265 ? -28.099 -1.966 8.973 1.00 84.94 265 GLY A C 1
ATOM 2155 O O . GLY A 1 265 ? -29.217 -1.581 8.641 1.00 84.94 265 GLY A O 1
ATOM 2156 N N . PHE A 1 266 ? -27.229 -2.486 8.107 1.00 82.56 266 PHE A N 1
ATOM 2157 C CA . PHE A 1 266 ? -27.434 -2.577 6.652 1.00 82.56 266 PHE A CA 1
ATOM 2158 C C . PHE A 1 266 ? -28.449 -3.665 6.210 1.00 82.56 266 PHE A C 1
ATOM 2160 O O . PHE A 1 266 ? -28.195 -4.456 5.303 1.00 82.56 266 PHE A O 1
ATOM 2167 N N . GLU A 1 267 ? -29.603 -3.772 6.868 1.00 71.31 267 GLU A N 1
ATOM 2168 C CA . GLU A 1 267 ? -30.582 -4.838 6.609 1.00 71.31 267 GLU A CA 1
ATOM 2169 C C . GLU A 1 267 ? -31.321 -4.642 5.279 1.00 71.31 267 GLU A C 1
ATOM 2171 O O . GLU A 1 267 ? -32.034 -3.664 5.084 1.00 71.31 267 GLU A O 1
ATOM 2176 N N . GLY A 1 268 ? -31.142 -5.587 4.348 1.00 64.19 268 GLY A N 1
ATOM 2177 C CA . GLY A 1 268 ? -31.717 -5.520 2.995 1.00 64.19 268 GLY A CA 1
ATOM 2178 C C . GLY A 1 268 ? -31.057 -4.487 2.069 1.00 64.19 268 GLY A C 1
ATOM 2179 O O . GLY A 1 268 ? -31.438 -4.372 0.904 1.00 64.19 268 GLY A O 1
ATOM 2180 N N . GLN A 1 269 ? -30.058 -3.757 2.565 1.00 71.62 269 GLN A N 1
ATOM 2181 C CA . GLN A 1 269 ? -29.397 -2.673 1.854 1.00 71.62 269 GLN A CA 1
ATOM 2182 C C . GLN A 1 269 ? -28.419 -3.215 0.805 1.00 71.62 269 GLN A C 1
ATOM 2184 O O . GLN A 1 269 ? -27.641 -4.136 1.061 1.00 71.62 269 GLN A O 1
ATOM 2189 N N . LYS A 1 270 ? -28.455 -2.649 -0.406 1.00 75.69 270 LYS A N 1
ATOM 2190 C CA . LYS A 1 270 ? -27.652 -3.152 -1.525 1.00 75.69 270 LYS A CA 1
ATOM 2191 C C . LYS A 1 270 ? -26.200 -2.688 -1.434 1.00 75.69 270 LYS A C 1
ATOM 2193 O O . LYS A 1 270 ? -25.905 -1.507 -1.619 1.00 75.69 270 LYS A O 1
ATOM 2198 N N . VAL A 1 271 ? -25.298 -3.646 -1.253 1.00 90.25 271 VAL A N 1
ATOM 2199 C CA . VAL A 1 271 ? -23.875 -3.510 -1.590 1.00 90.25 271 VAL A CA 1
ATOM 2200 C C . VAL A 1 271 ? -23.650 -4.141 -2.955 1.00 90.25 271 VAL A C 1
ATOM 2202 O O . VAL A 1 271 ? -24.276 -5.149 -3.282 1.00 90.25 271 VAL A O 1
ATOM 2205 N N . ARG A 1 272 ? -22.759 -3.574 -3.765 1.00 92.06 272 ARG A N 1
ATOM 2206 C CA . ARG A 1 272 ? -22.460 -4.081 -5.106 1.00 92.06 272 ARG A CA 1
ATOM 2207 C C . ARG A 1 272 ? -20.964 -4.136 -5.363 1.00 92.06 272 ARG A C 1
ATOM 2209 O O . ARG A 1 272 ? -20.279 -3.130 -5.243 1.00 92.06 272 ARG A O 1
ATOM 2216 N N . LEU A 1 273 ? -20.470 -5.298 -5.772 1.00 91.81 273 LEU A N 1
ATOM 2217 C CA . LEU A 1 273 ? -19.107 -5.467 -6.256 1.00 91.81 273 LEU A CA 1
ATOM 2218 C C . LEU A 1 273 ? -19.025 -5.045 -7.726 1.00 91.81 273 LEU A C 1
ATOM 2220 O O . LEU A 1 273 ? -19.708 -5.612 -8.581 1.00 91.81 273 LEU A O 1
ATOM 2224 N N . MET A 1 274 ? -18.174 -4.070 -8.014 1.00 89.19 274 MET A N 1
ATOM 2225 C CA . MET A 1 274 ? -17.822 -3.643 -9.359 1.00 89.19 274 MET A CA 1
ATOM 2226 C C . MET A 1 274 ? -16.490 -4.302 -9.736 1.00 89.19 274 MET A C 1
ATOM 2228 O O . MET A 1 274 ? -15.478 -4.099 -9.064 1.00 89.19 274 MET A O 1
ATOM 2232 N N . SER A 1 275 ? -16.519 -5.083 -10.819 1.00 84.25 275 SER A N 1
ATOM 2233 C CA . SER A 1 275 ? -15.385 -5.857 -11.355 1.00 84.25 275 SER A CA 1
ATOM 2234 C C . SER A 1 275 ? -14.917 -7.026 -10.459 1.00 84.25 275 SER A C 1
ATOM 2236 O O . SER A 1 275 ? -15.480 -7.287 -9.398 1.00 84.25 275 SER A O 1
ATOM 2238 N N . SER A 1 276 ? -13.954 -7.823 -10.941 1.00 85.19 276 SER A N 1
ATOM 2239 C CA . SER A 1 276 ? -13.491 -9.069 -10.300 1.00 85.19 276 SER A CA 1
ATOM 2240 C C . SER A 1 276 ? -11.998 -9.012 -9.981 1.00 85.19 276 SER A C 1
ATOM 2242 O O . SER A 1 276 ? -11.207 -8.538 -10.797 1.00 85.19 276 SER A O 1
ATOM 2244 N N . TRP A 1 277 ? -11.604 -9.534 -8.815 1.00 86.50 277 TRP A N 1
ATOM 2245 C CA . TRP A 1 277 ? -10.209 -9.539 -8.356 1.00 86.50 277 TRP A CA 1
ATOM 2246 C C . TRP A 1 277 ? -9.334 -10.568 -9.083 1.00 86.50 277 TRP A C 1
ATOM 2248 O O . TRP A 1 277 ? -8.131 -10.362 -9.159 1.00 86.50 277 TRP A O 1
ATOM 2258 N N . VAL A 1 278 ? -9.897 -11.634 -9.669 1.00 87.38 278 VAL A N 1
ATOM 2259 C CA . VAL A 1 278 ? -9.082 -12.670 -10.339 1.00 87.38 278 VAL A CA 1
ATOM 2260 C C . VAL A 1 278 ? -8.408 -12.129 -11.616 1.00 87.38 278 VAL A C 1
ATOM 2262 O O . VAL A 1 278 ? -7.180 -12.100 -11.644 1.00 87.38 278 VAL A O 1
ATOM 2265 N N . PRO A 1 279 ? -9.126 -11.555 -12.612 1.00 84.69 279 PRO A N 1
ATOM 2266 C CA . PRO A 1 279 ? -8.472 -10.948 -13.780 1.00 84.69 279 PRO A CA 1
ATOM 2267 C C . PRO A 1 279 ? -7.581 -9.746 -13.429 1.00 84.69 279 PRO A C 1
ATOM 2269 O O . PRO A 1 279 ? -6.654 -9.426 -14.171 1.00 84.69 279 PRO A O 1
ATOM 2272 N N . PHE A 1 280 ? -7.854 -9.075 -12.303 1.00 85.50 280 PHE A N 1
ATOM 2273 C CA . PHE A 1 280 ? -7.006 -8.010 -11.770 1.00 85.50 280 PHE A CA 1
ATOM 2274 C C . PHE A 1 280 ? -5.665 -8.561 -11.264 1.00 85.50 280 PHE A C 1
ATOM 2276 O O . PHE A 1 280 ? -4.611 -8.077 -11.671 1.00 85.50 280 PHE A O 1
ATOM 2283 N N . HIS A 1 281 ? -5.691 -9.606 -10.431 1.00 89.81 281 HIS A N 1
ATOM 2284 C CA . HIS A 1 281 ? -4.499 -10.296 -9.928 1.00 89.81 281 HIS A CA 1
ATOM 2285 C C . HIS A 1 281 ? -3.675 -10.924 -11.043 1.00 89.81 281 HIS A C 1
ATOM 2287 O O . HIS A 1 281 ? -2.449 -10.833 -11.009 1.00 89.81 281 HIS A O 1
ATOM 2293 N N . ASP A 1 282 ? -4.315 -11.520 -12.044 1.00 87.75 282 ASP A N 1
ATOM 2294 C CA . ASP A 1 282 ? -3.607 -12.163 -13.149 1.00 87.75 282 ASP A CA 1
ATOM 2295 C C . ASP A 1 282 ? -2.913 -11.122 -14.049 1.00 87.75 282 ASP A C 1
ATOM 2297 O O . ASP A 1 282 ? -1.732 -11.279 -14.364 1.00 87.75 282 ASP A O 1
ATOM 2301 N N . ARG A 1 283 ? -3.566 -9.989 -14.360 1.00 83.38 283 ARG A N 1
ATOM 2302 C CA . ARG A 1 283 ? -2.936 -8.878 -15.108 1.00 83.38 283 ARG A CA 1
ATOM 2303 C C . ARG A 1 283 ? -1.899 -8.099 -14.288 1.00 83.38 283 ARG A C 1
ATOM 2305 O O . ARG A 1 283 ? -0.911 -7.626 -14.849 1.00 83.38 283 ARG A O 1
ATOM 2312 N N . LEU A 1 284 ? -2.054 -8.013 -12.963 1.00 85.31 284 LEU A N 1
ATOM 2313 C CA . LEU A 1 284 ? -0.983 -7.562 -12.063 1.00 85.31 284 LEU A CA 1
ATOM 2314 C C . LEU A 1 284 ? 0.216 -8.516 -12.088 1.00 85.31 284 LEU A C 1
ATOM 2316 O O . LEU A 1 284 ? 1.355 -8.052 -12.124 1.00 85.31 284 LEU A O 1
ATOM 2320 N N . THR A 1 285 ? -0.040 -9.828 -12.086 1.00 89.44 285 THR A N 1
ATOM 2321 C CA . THR A 1 285 ? 0.999 -10.864 -12.130 1.00 89.44 285 THR A CA 1
ATOM 2322 C C . THR A 1 285 ? 1.777 -10.780 -13.438 1.00 89.44 285 THR A C 1
ATOM 2324 O O . THR A 1 285 ? 3.003 -10.779 -13.401 1.00 89.44 285 THR A O 1
ATOM 2327 N N . GLU A 1 286 ? 1.093 -10.646 -14.580 1.00 83.00 286 GLU A N 1
ATOM 2328 C CA . GLU A 1 286 ? 1.705 -10.411 -15.896 1.00 83.00 286 GLU A CA 1
ATOM 2329 C C . GLU A 1 286 ? 2.638 -9.186 -15.851 1.00 83.00 286 GLU A C 1
ATOM 2331 O O . GLU A 1 286 ? 3.852 -9.316 -16.038 1.00 83.00 286 GLU A O 1
ATOM 2336 N N . ARG A 1 287 ? 2.093 -8.012 -15.490 1.00 78.31 287 ARG A N 1
ATOM 2337 C CA . ARG A 1 287 ? 2.821 -6.732 -15.456 1.00 78.31 287 ARG A CA 1
ATOM 2338 C C . ARG A 1 287 ? 4.049 -6.773 -14.543 1.00 78.31 287 ARG A C 1
ATOM 2340 O O . ARG A 1 287 ? 5.119 -6.306 -14.933 1.00 78.31 287 ARG A O 1
ATOM 2347 N N . LEU A 1 288 ? 3.912 -7.327 -13.337 1.00 84.81 288 LEU A N 1
ATOM 2348 C CA . LEU A 1 288 ? 5.009 -7.411 -12.371 1.00 84.81 288 LEU A CA 1
ATOM 2349 C C . LEU A 1 288 ? 6.015 -8.513 -12.739 1.00 84.81 288 LEU A C 1
ATOM 2351 O O . LEU A 1 288 ? 7.211 -8.312 -12.554 1.00 84.81 288 LEU A O 1
ATOM 2355 N N . THR A 1 289 ? 5.586 -9.646 -13.307 1.00 86.06 289 THR A N 1
ATOM 2356 C CA . THR A 1 289 ? 6.505 -10.678 -13.821 1.00 86.06 289 THR A CA 1
ATOM 2357 C C . THR A 1 289 ? 7.396 -10.111 -14.915 1.00 86.06 289 THR A C 1
ATOM 2359 O O . THR A 1 289 ? 8.605 -10.336 -14.884 1.00 86.06 289 THR A O 1
ATOM 2362 N N . ASP A 1 290 ? 6.820 -9.375 -15.862 1.00 74.69 290 ASP A N 1
ATOM 2363 C CA . ASP A 1 290 ? 7.578 -8.777 -16.955 1.00 74.69 290 ASP A CA 1
ATOM 2364 C C . ASP A 1 290 ? 8.532 -7.690 -16.460 1.00 74.69 290 ASP A C 1
ATOM 2366 O O . ASP A 1 290 ? 9.712 -7.712 -16.813 1.00 74.69 290 ASP A O 1
ATOM 2370 N N . HIS A 1 291 ? 8.083 -6.824 -15.550 1.00 75.56 291 HIS A N 1
ATOM 2371 C CA . HIS A 1 291 ? 8.948 -5.806 -14.958 1.00 75.56 291 HIS A CA 1
ATOM 2372 C C . HIS A 1 291 ? 10.098 -6.420 -14.127 1.00 75.56 291 HIS A C 1
ATOM 2374 O O . HIS A 1 291 ? 11.247 -5.984 -14.214 1.00 75.56 291 HIS A O 1
ATOM 2380 N N . LEU A 1 292 ? 9.849 -7.500 -13.374 1.00 83.44 292 LEU A N 1
ATOM 2381 C CA . LEU A 1 292 ? 10.904 -8.239 -12.662 1.00 83.44 292 LEU A CA 1
ATOM 2382 C C . LEU A 1 292 ? 11.883 -8.958 -13.610 1.00 83.44 292 LEU A C 1
ATOM 2384 O O . LEU A 1 292 ? 13.009 -9.233 -13.198 1.00 83.44 292 LEU A O 1
ATOM 2388 N N . LYS A 1 293 ? 11.485 -9.238 -14.861 1.00 78.31 293 LYS A N 1
ATOM 2389 C CA . LYS A 1 293 ? 12.345 -9.796 -15.923 1.00 78.31 293 LYS A CA 1
ATOM 2390 C C . LYS A 1 293 ? 13.123 -8.727 -16.701 1.00 78.31 293 LYS A C 1
ATOM 2392 O O . LYS A 1 293 ? 14.199 -9.041 -17.214 1.00 78.31 293 LYS A O 1
ATOM 2397 N N . THR A 1 294 ? 12.632 -7.484 -16.788 1.00 67.56 294 THR A N 1
ATOM 2398 C CA . THR A 1 294 ? 13.392 -6.345 -17.350 1.00 67.56 294 THR A CA 1
ATOM 2399 C C . THR A 1 294 ? 14.442 -5.800 -16.392 1.00 67.56 294 THR A C 1
ATOM 2401 O O . THR A 1 294 ? 15.447 -5.256 -16.839 1.00 67.56 294 THR A O 1
ATOM 2404 N N . LEU A 1 295 ? 14.249 -5.956 -15.082 1.00 74.50 295 LEU A N 1
ATOM 2405 C CA . LEU A 1 295 ? 15.234 -5.564 -14.075 1.00 74.50 295 LEU A CA 1
ATOM 2406 C C . LEU A 1 295 ? 16.384 -6.575 -13.940 1.00 74.50 295 LEU A C 1
ATOM 2408 O O . LEU A 1 295 ? 16.271 -7.716 -14.394 1.00 74.50 295 LEU A O 1
ATOM 2412 N N . PRO A 1 296 ? 17.503 -6.195 -13.295 1.00 74.06 296 PRO A N 1
ATOM 2413 C CA . PRO A 1 296 ? 18.450 -7.170 -12.782 1.00 74.06 296 PRO A CA 1
ATOM 2414 C C . PRO A 1 296 ? 17.774 -7.997 -11.678 1.00 74.06 296 PRO A C 1
ATOM 2416 O O . PRO A 1 296 ? 17.033 -7.467 -10.842 1.00 74.06 296 PRO A O 1
ATOM 2419 N N . LYS A 1 297 ? 18.039 -9.302 -11.668 1.00 83.94 297 LYS A N 1
ATOM 2420 C CA . LYS A 1 297 ? 17.579 -10.247 -10.640 1.00 83.94 297 LYS A CA 1
ATOM 2421 C C . LYS A 1 297 ? 18.156 -9.850 -9.276 1.00 83.94 297 LYS A C 1
ATOM 2423 O O . LYS A 1 297 ? 19.334 -9.507 -9.192 1.00 83.94 297 LYS A O 1
ATOM 2428 N N . ALA A 1 298 ? 17.342 -9.861 -8.224 1.00 88.56 298 ALA A N 1
ATOM 2429 C CA . ALA A 1 298 ? 17.822 -9.564 -6.875 1.00 88.56 298 ALA A CA 1
ATOM 2430 C C . ALA A 1 298 ? 18.478 -10.806 -6.244 1.00 88.56 298 ALA A C 1
ATOM 2432 O O . ALA A 1 298 ? 17.942 -11.907 -6.377 1.00 88.56 298 ALA A O 1
ATOM 2433 N N . ASP A 1 299 ? 19.605 -10.633 -5.538 1.00 86.19 299 ASP A N 1
ATOM 2434 C CA . ASP A 1 299 ? 20.192 -11.689 -4.696 1.00 86.19 299 ASP A CA 1
ATOM 2435 C C . ASP A 1 299 ? 19.232 -12.039 -3.544 1.00 86.19 299 ASP A C 1
ATOM 2437 O O . ASP A 1 299 ? 19.100 -13.207 -3.184 1.00 86.19 299 ASP A O 1
ATOM 2441 N N . PHE A 1 300 ? 18.558 -11.026 -2.982 1.00 88.19 300 PHE A N 1
ATOM 2442 C CA . PHE A 1 300 ? 17.619 -11.155 -1.865 1.00 88.19 300 PHE A CA 1
ATOM 2443 C C . PHE A 1 300 ? 16.365 -10.309 -2.088 1.00 88.19 300 PHE A C 1
ATOM 2445 O O . PHE A 1 300 ? 16.443 -9.161 -2.533 1.00 88.19 300 PHE A O 1
ATOM 2452 N N . VAL A 1 301 ? 15.206 -10.863 -1.736 1.00 93.69 301 VAL A N 1
ATOM 2453 C CA . VAL A 1 301 ? 13.928 -10.145 -1.732 1.00 93.69 301 VAL A CA 1
ATOM 2454 C C . VAL A 1 301 ? 13.436 -10.004 -0.298 1.00 93.69 301 VAL A C 1
ATOM 2456 O O . VAL A 1 301 ? 13.343 -10.993 0.421 1.00 93.69 301 VAL A O 1
ATOM 2459 N N . VAL A 1 302 ? 13.093 -8.785 0.107 1.00 92.81 302 VAL A N 1
ATOM 2460 C CA . VAL A 1 302 ? 12.421 -8.497 1.380 1.00 92.81 302 VAL A CA 1
ATOM 2461 C C . VAL A 1 302 ? 10.997 -8.043 1.078 1.00 92.81 302 VAL A C 1
ATOM 2463 O O . VAL A 1 302 ? 10.774 -7.297 0.127 1.00 92.81 302 VAL A O 1
ATOM 2466 N N . ILE A 1 303 ? 10.031 -8.480 1.877 1.00 94.12 303 ILE A N 1
ATOM 2467 C CA . ILE A 1 303 ? 8.633 -8.059 1.779 1.00 94.12 303 ILE A CA 1
ATOM 2468 C C . ILE A 1 303 ? 8.197 -7.519 3.141 1.00 94.12 303 ILE A C 1
ATOM 2470 O O . ILE A 1 303 ? 8.291 -8.222 4.146 1.00 94.12 303 ILE A O 1
ATOM 2474 N N . GLY A 1 304 ? 7.718 -6.275 3.162 1.00 89.81 304 GLY A N 1
ATOM 2475 C CA . GLY A 1 304 ? 7.362 -5.551 4.380 1.00 89.81 304 GLY A CA 1
ATOM 2476 C C . GLY A 1 304 ? 8.451 -4.578 4.848 1.00 89.81 304 GLY A C 1
ATOM 2477 O O . GLY A 1 304 ? 9.593 -4.603 4.399 1.00 89.81 304 GLY A O 1
ATOM 2478 N N . GLN A 1 305 ? 8.071 -3.671 5.753 1.00 85.00 305 GLN A N 1
ATOM 2479 C CA . GLN A 1 305 ? 8.940 -2.672 6.407 1.00 85.00 305 GLN A CA 1
ATOM 2480 C C . GLN A 1 305 ? 9.765 -1.729 5.496 1.00 85.00 305 GLN A C 1
ATOM 2482 O O . GLN A 1 305 ? 10.637 -1.031 6.021 1.00 85.00 305 GLN A O 1
ATOM 2487 N N . LYS A 1 306 ? 9.488 -1.632 4.181 1.00 87.56 306 LYS A N 1
ATOM 2488 C CA . LYS A 1 306 ? 10.246 -0.795 3.218 1.00 87.56 306 LYS A CA 1
ATOM 2489 C C . LYS A 1 306 ? 10.629 0.585 3.760 1.00 87.56 306 LYS A C 1
ATOM 2491 O O . LYS A 1 306 ? 11.808 0.914 3.779 1.00 87.56 306 LYS A O 1
ATOM 2496 N N . GLY A 1 307 ? 9.664 1.372 4.244 1.00 83.44 307 GLY A N 1
ATOM 2497 C CA . GLY A 1 307 ? 9.920 2.730 4.747 1.00 83.44 307 GLY A CA 1
ATOM 2498 C C . GLY A 1 307 ? 10.886 2.791 5.942 1.00 83.44 307 GLY A C 1
ATOM 2499 O O . GLY A 1 307 ? 11.679 3.727 6.046 1.00 83.44 307 GLY A O 1
ATOM 2500 N N . SER A 1 308 ? 10.880 1.779 6.815 1.00 82.19 308 SER A N 1
ATOM 2501 C CA . SER A 1 308 ? 11.834 1.669 7.928 1.00 82.19 308 SER A CA 1
ATOM 2502 C C . SER A 1 308 ? 13.226 1.251 7.449 1.00 82.19 308 SER A C 1
ATOM 2504 O O . SER A 1 308 ? 14.218 1.761 7.962 1.00 82.19 308 SER A O 1
ATOM 2506 N N . LEU A 1 309 ? 13.307 0.377 6.440 1.00 83.44 309 LEU A N 1
ATOM 2507 C CA . LEU A 1 309 ? 14.565 -0.032 5.807 1.00 83.44 309 LEU A CA 1
ATOM 2508 C C . LEU A 1 309 ? 15.198 1.129 5.015 1.00 83.44 309 LEU A C 1
ATOM 2510 O O . LEU A 1 309 ? 16.395 1.382 5.128 1.00 83.44 309 LEU A O 1
ATOM 2514 N N . GLU A 1 310 ? 14.395 1.903 4.284 1.00 83.50 310 GLU A N 1
ATOM 2515 C CA . GLU A 1 310 ? 14.845 3.105 3.575 1.00 83.50 310 GLU A CA 1
ATOM 2516 C C . GLU A 1 310 ? 15.319 4.200 4.548 1.00 83.50 310 GLU A C 1
ATOM 2518 O O . GLU A 1 310 ? 16.383 4.787 4.343 1.00 83.50 310 GLU A O 1
ATOM 2523 N N . SER A 1 311 ? 14.599 4.403 5.660 1.00 83.56 311 SER A N 1
ATOM 2524 C CA . SER A 1 311 ? 15.030 5.298 6.749 1.00 83.56 311 SER A CA 1
ATOM 2525 C C . SER A 1 311 ? 16.345 4.838 7.387 1.00 83.56 311 SER A C 1
ATOM 2527 O O . SER A 1 311 ? 17.206 5.664 7.677 1.00 83.56 311 SER A O 1
ATOM 2529 N N . ALA A 1 312 ? 16.521 3.528 7.583 1.00 81.19 312 ALA A N 1
ATOM 2530 C CA . ALA A 1 312 ? 17.735 2.938 8.138 1.00 81.19 312 ALA A CA 1
ATOM 2531 C C . ALA A 1 312 ? 18.972 3.194 7.269 1.00 81.19 312 ALA A C 1
ATOM 2533 O O . ALA A 1 312 ? 20.005 3.650 7.773 1.00 81.19 312 ALA A O 1
ATOM 2534 N N . LEU A 1 313 ? 18.852 2.960 5.961 1.00 80.94 313 LEU A N 1
ATOM 2535 C CA . LEU A 1 313 ? 19.925 3.226 5.005 1.00 80.94 313 LEU A CA 1
ATOM 2536 C C . LEU A 1 313 ? 20.244 4.725 4.924 1.00 80.94 313 LEU A C 1
ATOM 2538 O O . LEU A 1 313 ? 21.412 5.104 4.979 1.00 80.94 313 LEU A O 1
ATOM 2542 N N . LEU A 1 314 ? 19.223 5.586 4.872 1.00 83.06 314 LEU A N 1
ATOM 2543 C CA . LEU A 1 314 ? 19.408 7.037 4.804 1.00 83.06 314 LEU A CA 1
ATOM 2544 C C . LEU A 1 314 ? 20.070 7.601 6.072 1.00 83.06 314 LEU A C 1
ATOM 2546 O O . LEU A 1 314 ? 21.003 8.395 5.967 1.00 83.06 314 LEU A O 1
ATOM 2550 N N . THR A 1 315 ? 19.644 7.172 7.266 1.00 84.75 315 THR A N 1
ATOM 2551 C CA . THR A 1 315 ? 20.323 7.531 8.523 1.00 84.75 315 THR A CA 1
ATOM 2552 C C . THR A 1 315 ? 21.779 7.082 8.520 1.00 84.75 315 THR A C 1
ATOM 2554 O O . THR A 1 315 ? 22.634 7.866 8.919 1.00 84.75 315 THR A O 1
ATOM 2557 N N . SER A 1 316 ? 22.086 5.875 8.038 1.00 80.69 316 SER A N 1
ATOM 2558 C CA . SER A 1 316 ? 23.468 5.378 8.006 1.00 80.69 316 SER A CA 1
ATOM 2559 C C . SER A 1 316 ? 24.374 6.249 7.126 1.00 80.69 316 SER A C 1
ATOM 2561 O O . SER A 1 316 ? 25.439 6.660 7.585 1.00 80.69 316 SER A O 1
ATOM 2563 N N . LEU A 1 317 ? 23.907 6.634 5.929 1.00 80.12 317 LEU A N 1
ATOM 2564 C CA . LEU A 1 317 ? 24.636 7.556 5.047 1.00 80.12 317 LEU A CA 1
ATOM 2565 C C . LEU A 1 317 ? 24.852 8.933 5.702 1.00 80.12 317 LEU A C 1
ATOM 2567 O O . LEU A 1 317 ? 25.954 9.475 5.648 1.00 80.12 317 LEU A O 1
ATOM 2571 N N . MET A 1 318 ? 23.825 9.493 6.358 1.00 86.62 318 MET A N 1
ATOM 2572 C CA . MET A 1 318 ? 23.947 10.782 7.056 1.00 86.62 318 MET A CA 1
ATOM 2573 C C . MET A 1 318 ? 24.939 10.722 8.225 1.00 86.62 318 MET A C 1
ATOM 2575 O O . MET A 1 318 ? 25.714 11.655 8.415 1.00 86.62 318 MET A O 1
ATOM 2579 N N . VAL A 1 319 ? 24.934 9.632 8.998 1.00 87.38 319 VAL A N 1
ATOM 2580 C CA . VAL A 1 319 ? 25.869 9.414 10.115 1.00 87.38 319 VAL A CA 1
ATOM 2581 C C . VAL A 1 319 ? 27.303 9.320 9.609 1.00 87.38 319 VAL A C 1
ATOM 2583 O O . VAL A 1 319 ? 28.165 10.027 10.132 1.00 87.38 319 VAL A O 1
ATOM 2586 N N . ARG A 1 320 ? 27.557 8.514 8.567 1.00 83.50 320 ARG A N 1
ATOM 2587 C CA . ARG A 1 320 ? 28.905 8.367 8.007 1.00 83.50 320 ARG A CA 1
ATOM 2588 C C . ARG A 1 320 ? 29.424 9.680 7.424 1.00 83.50 320 ARG A C 1
ATOM 2590 O O . ARG A 1 320 ? 30.581 10.015 7.663 1.00 83.50 320 ARG A O 1
ATOM 2597 N N . GLU A 1 321 ? 28.602 10.434 6.694 1.00 85.38 321 GLU A N 1
ATOM 2598 C CA . GLU A 1 321 ? 29.039 11.718 6.133 1.00 85.38 321 GLU A CA 1
ATOM 2599 C C . GLU A 1 321 ? 29.342 12.741 7.238 1.00 85.38 321 GLU A C 1
ATOM 2601 O O . GLU A 1 321 ? 30.385 13.384 7.198 1.00 85.38 321 GLU A O 1
ATOM 2606 N N . LEU A 1 322 ? 28.526 12.823 8.294 1.00 90.19 322 LEU A N 1
ATOM 2607 C CA . LEU A 1 322 ? 28.836 13.670 9.452 1.00 90.19 322 LEU A CA 1
ATOM 2608 C C . LEU A 1 322 ? 30.139 13.247 10.159 1.00 90.19 322 LEU A C 1
ATOM 2610 O O . LEU A 1 322 ? 30.943 14.108 10.510 1.00 90.19 322 LEU A O 1
ATOM 2614 N N . GLN A 1 323 ? 30.406 11.943 10.309 1.00 89.12 323 GLN A N 1
ATOM 2615 C CA . GLN A 1 323 ? 31.695 11.449 10.821 1.00 89.12 323 GLN A CA 1
ATOM 2616 C C . GLN A 1 323 ? 32.869 11.809 9.897 1.00 89.12 323 GLN A C 1
ATOM 2618 O O . GLN A 1 323 ? 33.943 12.160 10.385 1.00 89.12 323 GLN A O 1
ATOM 2623 N N . ARG A 1 324 ? 32.671 11.764 8.573 1.00 88.75 324 ARG A N 1
ATOM 2624 C CA . ARG A 1 324 ? 33.674 12.157 7.573 1.00 88.75 324 ARG A CA 1
ATOM 2625 C C . ARG A 1 324 ? 34.017 13.645 7.695 1.00 88.75 324 ARG A C 1
ATOM 2627 O O . ARG A 1 324 ? 35.187 13.988 7.791 1.00 88.75 324 ARG A O 1
ATOM 2634 N N . GLN A 1 325 ? 33.006 14.507 7.789 1.00 90.56 325 GLN A N 1
ATOM 2635 C CA . GLN A 1 325 ? 33.180 15.954 7.964 1.00 90.56 325 GLN A CA 1
ATOM 2636 C C . GLN A 1 325 ? 33.843 16.301 9.307 1.00 90.56 325 GLN A C 1
ATOM 2638 O O . GLN A 1 325 ? 34.694 17.186 9.363 1.00 90.56 325 GLN A O 1
ATOM 2643 N N . ALA A 1 326 ? 33.515 15.578 10.384 1.00 90.50 326 ALA A N 1
ATOM 2644 C CA . ALA A 1 326 ? 34.191 15.730 11.673 1.00 90.50 326 ALA A CA 1
ATOM 2645 C C . ALA A 1 326 ? 35.673 15.307 11.613 1.00 90.50 326 ALA A C 1
ATOM 2647 O O . ALA A 1 326 ? 36.518 15.962 12.222 1.00 90.50 326 ALA A O 1
ATOM 2648 N N . ALA A 1 327 ? 36.005 14.252 10.858 1.00 90.38 327 ALA A N 1
ATOM 2649 C CA . ALA A 1 327 ? 37.386 13.824 10.622 1.00 90.38 327 ALA A CA 1
ATOM 2650 C C . ALA A 1 327 ? 38.176 14.812 9.739 1.00 90.38 327 ALA A C 1
ATOM 2652 O O . ALA A 1 327 ? 39.357 15.040 9.994 1.00 90.38 327 ALA A O 1
ATOM 2653 N N . ASP A 1 328 ? 37.512 15.458 8.774 1.00 91.31 328 ASP A N 1
ATOM 2654 C CA . ASP A 1 328 ? 38.050 16.576 7.980 1.00 91.31 328 ASP A CA 1
ATOM 2655 C C . ASP A 1 328 ? 38.197 17.884 8.799 1.00 91.31 328 ASP A C 1
ATOM 2657 O O . ASP A 1 328 ? 38.695 18.891 8.292 1.00 91.31 328 ASP A O 1
ATOM 2661 N N . GLY A 1 329 ? 37.781 17.892 10.073 1.00 89.56 329 GLY A N 1
ATOM 2662 C CA . GLY A 1 329 ? 37.934 19.018 10.999 1.00 89.56 329 GLY A CA 1
ATOM 2663 C C . GLY A 1 329 ? 36.766 20.011 11.035 1.00 89.56 329 GLY A C 1
ATOM 2664 O O . GLY A 1 329 ? 36.887 21.060 11.672 1.00 89.56 329 GLY A O 1
ATOM 2665 N N . ILE A 1 330 ? 35.627 19.714 10.398 1.00 91.75 330 ILE A N 1
ATOM 2666 C CA . ILE A 1 330 ? 34.434 20.568 10.483 1.00 91.75 330 ILE A CA 1
ATOM 2667 C C . ILE A 1 330 ? 33.787 20.443 11.867 1.00 91.75 330 ILE A C 1
ATOM 2669 O O . ILE A 1 330 ? 33.404 19.363 12.315 1.00 91.75 330 ILE A O 1
ATOM 2673 N N . ALA A 1 331 ? 33.606 21.584 12.535 1.00 92.00 331 ALA A N 1
ATOM 2674 C CA . ALA A 1 331 ? 32.938 21.657 13.828 1.00 92.00 331 ALA A CA 1
ATOM 2675 C C . ALA A 1 331 ? 31.429 21.365 13.707 1.00 92.00 331 ALA A C 1
ATOM 2677 O O . ALA A 1 331 ? 30.662 22.173 13.166 1.00 92.00 331 ALA A O 1
ATOM 2678 N N . LEU A 1 332 ? 31.006 20.222 14.254 1.00 93.94 332 LEU A N 1
ATOM 2679 C CA . LEU A 1 332 ? 29.601 19.834 14.388 1.00 93.94 332 LEU A CA 1
ATOM 2680 C C . LEU A 1 332 ? 28.943 20.442 15.642 1.00 93.94 332 LEU A C 1
ATOM 2682 O O . LEU A 1 332 ? 29.617 20.801 16.610 1.00 93.94 332 LEU A O 1
ATOM 2686 N N . GLU A 1 333 ? 27.610 20.520 15.663 1.00 95.25 333 GLU A N 1
ATOM 2687 C CA . GLU A 1 333 ? 26.851 20.843 16.871 1.00 95.25 333 GLU A CA 1
ATOM 2688 C C . GLU A 1 333 ? 27.176 19.825 17.994 1.00 95.25 333 GLU A C 1
ATOM 2690 O O . GLU A 1 333 ? 27.137 18.610 17.764 1.00 95.25 333 GLU A O 1
ATOM 2695 N N . PRO A 1 334 ? 27.369 20.263 19.257 1.00 94.19 334 PRO A N 1
ATOM 2696 C CA . PRO A 1 334 ? 27.557 19.354 20.395 1.00 94.19 334 PRO A CA 1
ATOM 2697 C C . PRO A 1 334 ? 26.379 18.397 20.639 1.00 94.19 334 PRO A C 1
ATOM 2699 O O . PRO A 1 334 ? 26.528 17.398 21.343 1.00 94.19 334 PRO A O 1
ATOM 2702 N N . SER A 1 335 ? 25.202 18.707 20.085 1.00 93.00 335 SER A N 1
ATOM 2703 C CA . SER A 1 335 ? 24.030 17.830 20.059 1.00 93.00 335 SER A CA 1
ATOM 2704 C C . SER A 1 335 ? 24.289 16.599 19.174 1.00 93.00 335 SER A C 1
ATOM 2706 O O . SER A 1 335 ? 24.104 15.469 19.623 1.00 93.00 335 SER A O 1
ATOM 2708 N N . ILE A 1 336 ? 24.801 16.821 17.961 1.00 94.62 336 ILE A N 1
ATOM 2709 C CA . ILE A 1 336 ? 25.113 15.811 16.947 1.00 94.62 336 ILE A CA 1
ATOM 2710 C C . ILE A 1 336 ? 26.338 14.996 17.354 1.00 94.62 336 ILE A C 1
ATOM 2712 O O . ILE A 1 336 ? 26.281 13.771 17.299 1.00 94.62 336 ILE A O 1
ATOM 2716 N N . GLN A 1 337 ? 27.400 15.633 17.860 1.00 91.56 337 GLN A N 1
ATOM 2717 C CA . GLN A 1 337 ? 28.611 14.919 18.287 1.00 91.56 337 GLN A CA 1
ATOM 2718 C C . GLN A 1 337 ? 28.303 13.832 19.335 1.00 91.56 337 GLN A C 1
ATOM 2720 O O . GLN A 1 337 ? 28.841 12.729 19.271 1.00 91.56 337 GLN A O 1
ATOM 2725 N N . ARG A 1 338 ? 27.375 14.104 20.268 1.00 92.62 338 ARG A N 1
ATOM 2726 C CA . ARG A 1 338 ? 26.901 13.117 21.256 1.00 92.62 338 ARG A CA 1
ATOM 2727 C C . ARG A 1 338 ? 26.157 11.946 20.611 1.00 92.62 338 ARG A C 1
ATOM 2729 O O . ARG A 1 338 ? 26.319 10.820 21.072 1.00 92.62 338 ARG A O 1
ATOM 2736 N N . LEU A 1 339 ? 25.364 12.201 19.567 1.00 90.62 339 LEU A N 1
ATOM 2737 C CA . LEU A 1 339 ? 24.666 11.156 18.813 1.00 90.62 339 LEU A CA 1
ATOM 2738 C C . LEU A 1 339 ? 25.659 10.278 18.038 1.00 90.62 339 LEU A C 1
ATOM 2740 O O . LEU A 1 339 ? 25.549 9.058 18.104 1.00 90.62 339 LEU A O 1
ATOM 2744 N N . LEU A 1 340 ? 26.668 10.865 17.382 1.00 89.44 340 LEU A N 1
ATOM 2745 C CA . LEU A 1 340 ? 27.716 10.100 16.690 1.00 89.44 340 LEU A CA 1
ATOM 2746 C C . LEU A 1 340 ? 28.487 9.203 17.672 1.00 89.44 340 LEU A C 1
ATOM 2748 O O . LEU A 1 340 ? 28.559 7.994 17.466 1.00 89.44 340 LEU A O 1
ATOM 2752 N N . THR A 1 341 ? 28.927 9.740 18.815 1.00 88.44 341 THR A N 1
ATOM 2753 C CA . THR A 1 341 ? 29.571 8.939 19.873 1.00 88.44 341 THR A CA 1
ATOM 2754 C C . THR A 1 341 ? 28.644 7.872 20.478 1.00 88.44 341 THR A C 1
ATOM 2756 O O . THR A 1 341 ? 29.118 6.830 20.931 1.00 88.44 341 THR A O 1
ATOM 2759 N N . GLN A 1 342 ? 27.322 8.070 20.478 1.00 84.38 342 GLN A N 1
ATOM 2760 C CA 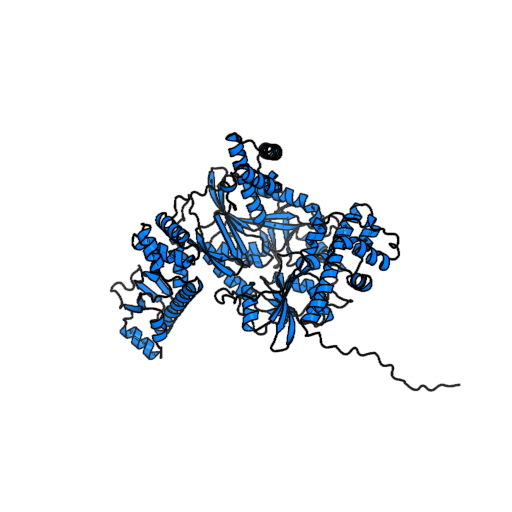. GLN A 1 342 ? 26.360 7.026 20.853 1.00 84.38 342 GLN A CA 1
ATOM 2761 C C . GLN A 1 342 ? 26.286 5.910 19.794 1.00 84.38 342 GLN A C 1
ATOM 2763 O O . GLN A 1 342 ? 26.309 4.730 20.156 1.00 84.38 342 GLN A O 1
ATOM 2768 N N . ALA A 1 343 ? 26.231 6.259 18.506 1.00 82.44 343 ALA A N 1
ATOM 2769 C CA . ALA A 1 343 ? 26.237 5.297 17.401 1.00 82.44 343 ALA A CA 1
ATOM 2770 C C . ALA A 1 343 ? 27.545 4.487 17.351 1.00 82.44 343 ALA A C 1
ATOM 2772 O O . ALA A 1 343 ? 27.511 3.273 17.182 1.00 82.44 343 ALA A O 1
ATOM 2773 N N . GLU A 1 344 ? 28.689 5.129 17.593 1.00 82.94 344 GLU A N 1
ATOM 2774 C CA . GLU A 1 344 ? 30.005 4.482 17.700 1.00 82.94 344 GLU A CA 1
ATOM 2775 C C . GLU A 1 344 ? 30.053 3.475 18.856 1.00 82.94 344 GLU A C 1
ATOM 2777 O O . GLU A 1 344 ? 30.449 2.325 18.667 1.00 82.94 344 GLU A O 1
ATOM 2782 N N . ARG A 1 345 ? 29.584 3.868 20.050 1.00 82.62 345 ARG A N 1
ATOM 2783 C CA . ARG A 1 345 ? 29.534 2.988 21.236 1.00 82.62 345 ARG A CA 1
ATOM 2784 C C . ARG A 1 345 ? 28.590 1.798 21.077 1.00 82.62 345 ARG A C 1
ATOM 2786 O O . ARG A 1 345 ? 28.838 0.757 21.675 1.00 82.62 345 ARG A O 1
ATOM 2793 N N . SER A 1 346 ? 27.518 1.955 20.305 1.00 71.94 346 SER A N 1
ATOM 2794 C CA . SER A 1 346 ? 26.577 0.876 19.967 1.00 71.94 346 SER A CA 1
ATOM 2795 C C . SER A 1 346 ? 26.957 0.113 18.693 1.00 71.94 346 SER A C 1
ATOM 2797 O O . SER A 1 346 ? 26.267 -0.836 18.337 1.00 71.94 346 SER A O 1
ATOM 2799 N N . GLN A 1 347 ? 28.033 0.522 18.006 1.00 74.69 347 GLN A N 1
ATOM 2800 C CA . GLN A 1 347 ? 28.451 0.018 16.691 1.00 74.69 347 GLN A CA 1
ATOM 2801 C C . GLN A 1 347 ? 27.314 0.034 15.644 1.00 74.69 347 GLN A C 1
ATOM 2803 O O . GLN A 1 347 ? 27.298 -0.763 14.708 1.00 74.69 347 GLN A O 1
ATOM 2808 N N . SER A 1 348 ? 26.352 0.954 15.800 1.00 75.50 348 SER A N 1
ATOM 2809 C CA . SER A 1 348 ? 25.100 0.992 15.041 1.00 75.50 348 SER A CA 1
ATOM 2810 C C . SER A 1 348 ? 24.584 2.421 14.846 1.00 75.50 348 SER A C 1
ATOM 2812 O O . SER A 1 348 ? 24.107 3.079 15.776 1.00 75.50 348 SER A O 1
ATOM 2814 N N . ALA A 1 349 ? 24.571 2.875 13.589 1.00 76.31 349 ALA A N 1
ATOM 2815 C CA . ALA A 1 349 ? 23.872 4.095 13.174 1.00 76.31 349 ALA A CA 1
ATOM 2816 C C . ALA A 1 349 ? 22.337 3.974 13.282 1.00 76.31 349 ALA A C 1
ATOM 2818 O O . ALA A 1 349 ? 21.628 4.980 13.285 1.00 76.31 349 ALA A O 1
ATOM 2819 N N . LEU A 1 350 ? 21.806 2.752 13.392 1.00 75.44 350 LEU A N 1
ATOM 2820 C CA . LEU A 1 350 ? 20.368 2.472 13.394 1.00 75.44 350 LEU A CA 1
ATOM 2821 C C . LEU A 1 350 ? 19.704 2.962 14.693 1.00 75.44 350 LEU A C 1
ATOM 2823 O O . LEU A 1 350 ? 18.550 3.398 14.675 1.00 75.44 350 LEU A O 1
ATOM 2827 N N . THR A 1 351 ? 20.478 3.061 15.779 1.00 74.75 351 THR A N 1
ATOM 2828 C CA . THR A 1 351 ? 20.097 3.772 17.012 1.00 74.75 351 THR A CA 1
ATOM 2829 C C . THR A 1 351 ? 19.652 5.225 16.773 1.00 74.75 351 THR A C 1
ATOM 2831 O O . THR A 1 351 ? 18.841 5.752 17.536 1.00 74.75 351 THR A O 1
ATOM 2834 N N . LEU A 1 352 ? 20.108 5.864 15.686 1.00 82.12 352 LEU A N 1
ATOM 2835 C CA . LEU A 1 352 ? 19.814 7.258 15.334 1.00 82.12 352 LEU A CA 1
ATOM 2836 C C . LEU A 1 352 ? 18.669 7.427 14.318 1.00 82.12 352 LEU A C 1
ATOM 2838 O O . LEU A 1 352 ? 18.416 8.538 13.854 1.00 82.12 352 LEU A O 1
ATOM 2842 N N . ILE A 1 353 ? 17.911 6.375 13.985 1.00 78.62 353 ILE A N 1
ATOM 2843 C CA . ILE A 1 353 ? 16.756 6.471 13.062 1.00 78.62 353 ILE A CA 1
ATOM 2844 C C . ILE A 1 353 ? 15.657 7.413 13.591 1.00 78.62 353 ILE A C 1
ATOM 2846 O O . ILE A 1 353 ? 14.890 7.981 12.819 1.00 78.62 353 ILE A O 1
ATOM 2850 N N . GLY A 1 354 ? 15.573 7.636 14.909 1.00 78.12 354 GLY A N 1
ATOM 2851 C CA . GLY A 1 354 ? 14.709 8.680 15.482 1.00 78.12 354 GLY A CA 1
ATOM 2852 C C . GLY A 1 354 ? 15.155 10.120 15.198 1.00 78.12 354 GLY A C 1
ATOM 2853 O O . GLY A 1 354 ? 14.336 11.029 15.279 1.00 78.12 354 GLY A O 1
ATOM 2854 N N . GLU A 1 355 ? 16.422 10.323 14.839 1.00 86.81 355 GLU A N 1
ATOM 2855 C CA . GLU A 1 355 ? 17.103 11.621 14.850 1.00 86.81 355 GLU A CA 1
ATOM 2856 C C . GLU A 1 355 ? 17.393 12.174 13.446 1.00 86.81 355 GLU A C 1
ATOM 2858 O O . GLU A 1 355 ? 17.978 13.249 13.313 1.00 86.81 355 GLU A O 1
ATOM 2863 N N . GLY A 1 356 ? 16.953 11.486 12.384 1.00 85.56 356 GLY A N 1
ATOM 2864 C CA . GLY A 1 356 ? 17.275 11.818 10.988 1.00 85.56 356 GLY A CA 1
ATOM 2865 C C . GLY A 1 356 ? 16.978 13.266 10.571 1.00 85.56 356 GLY A C 1
ATOM 2866 O O . GLY A 1 356 ? 17.711 13.830 9.764 1.00 85.56 356 GLY A O 1
ATOM 2867 N N . ALA A 1 357 ? 15.969 13.911 11.167 1.00 87.31 357 ALA A N 1
ATOM 2868 C CA . ALA A 1 357 ? 15.679 15.329 10.934 1.00 87.31 357 ALA A CA 1
ATOM 2869 C C . ALA A 1 357 ? 16.760 16.275 11.501 1.00 87.31 357 ALA A C 1
ATOM 2871 O O . ALA A 1 357 ? 17.044 17.306 10.895 1.00 87.31 357 ALA A O 1
ATOM 2872 N N . LYS A 1 358 ? 17.392 15.926 12.633 1.00 92.12 358 LYS A N 1
ATOM 2873 C CA . LYS A 1 358 ? 18.529 16.680 13.192 1.00 92.12 358 LYS A CA 1
ATOM 2874 C C . LYS A 1 358 ? 19.792 16.444 12.366 1.00 92.12 358 LYS A C 1
ATOM 2876 O O . LYS A 1 358 ? 20.472 17.406 12.031 1.00 92.12 358 LYS A O 1
ATOM 2881 N N . LEU A 1 359 ? 20.054 15.188 11.985 1.00 91.00 359 LEU A N 1
ATOM 2882 C CA . LEU A 1 359 ? 21.194 14.820 11.135 1.00 91.00 359 LEU A CA 1
ATOM 2883 C C . LEU A 1 359 ? 21.145 15.548 9.780 1.00 91.00 359 LEU A C 1
ATOM 2885 O O . LEU A 1 359 ? 22.144 16.119 9.354 1.00 91.00 359 LEU A O 1
ATOM 2889 N N . ARG A 1 360 ? 19.969 15.605 9.136 1.00 90.31 360 ARG A N 1
ATOM 2890 C CA . ARG A 1 360 ? 19.778 16.361 7.889 1.00 90.31 360 ARG A CA 1
ATOM 2891 C C . ARG A 1 360 ? 20.004 17.863 8.072 1.00 90.31 360 ARG A C 1
ATOM 2893 O O . ARG A 1 360 ? 20.758 18.442 7.299 1.00 90.31 360 ARG A O 1
ATOM 2900 N N . LYS A 1 361 ? 19.401 18.478 9.097 1.00 93.38 361 LYS A N 1
ATOM 2901 C CA . LYS A 1 361 ? 19.584 19.912 9.385 1.00 93.38 361 LYS A CA 1
ATOM 2902 C C . LYS A 1 361 ? 21.063 20.258 9.620 1.00 93.38 361 LYS A C 1
ATOM 2904 O O . LYS A 1 361 ? 21.508 21.339 9.253 1.00 93.38 361 LYS A O 1
ATOM 2909 N N . GLU A 1 362 ? 21.829 19.347 10.218 1.00 94.38 362 GLU A N 1
ATOM 2910 C CA . GLU A 1 362 ? 23.268 19.533 10.406 1.00 94.38 362 GLU A CA 1
ATOM 2911 C C . GLU A 1 362 ? 24.047 19.463 9.087 1.00 94.38 362 GLU A C 1
ATOM 2913 O O . GLU A 1 362 ? 24.879 20.331 8.834 1.00 94.38 362 GLU A O 1
ATOM 2918 N N . LEU A 1 363 ? 23.742 18.493 8.216 1.00 89.88 363 LEU A N 1
ATOM 2919 C CA . LEU A 1 363 ? 24.326 18.415 6.870 1.00 89.88 363 LEU A CA 1
ATOM 2920 C C . LEU A 1 363 ? 24.036 19.686 6.053 1.00 89.88 363 LEU A C 1
ATOM 2922 O O . LEU A 1 363 ? 24.944 20.224 5.425 1.00 89.88 363 LEU A O 1
ATOM 2926 N N . GLU A 1 364 ? 22.807 20.205 6.127 1.00 91.31 364 GLU A N 1
ATOM 2927 C CA . GLU A 1 364 ? 22.403 21.487 5.528 1.00 91.31 364 GLU A CA 1
ATOM 2928 C C . GLU A 1 364 ? 23.170 22.680 6.138 1.00 91.31 364 GLU A C 1
ATOM 2930 O O . GLU A 1 364 ? 23.555 23.600 5.418 1.00 91.31 364 GLU A O 1
ATOM 2935 N N . ARG A 1 365 ? 23.447 22.667 7.453 1.00 94.38 365 ARG A N 1
ATOM 2936 C CA . ARG A 1 365 ? 24.223 23.717 8.145 1.00 94.38 365 ARG A CA 1
ATOM 2937 C C . ARG A 1 365 ? 25.687 23.763 7.694 1.00 94.38 365 ARG A C 1
ATOM 2939 O O . ARG A 1 365 ? 26.269 24.846 7.672 1.00 94.38 365 ARG A O 1
ATOM 2946 N N . ILE A 1 366 ? 26.284 22.614 7.375 1.00 91.44 366 ILE A N 1
ATOM 2947 C CA . ILE A 1 366 ? 27.696 22.508 6.958 1.00 91.44 366 ILE A CA 1
ATOM 2948 C C . ILE A 1 366 ? 27.890 22.455 5.430 1.00 91.44 366 ILE A C 1
ATOM 2950 O O . ILE A 1 366 ? 29.026 22.368 4.972 1.00 91.44 366 ILE A O 1
ATOM 2954 N N . GLY A 1 367 ? 26.815 22.526 4.635 1.00 84.69 367 GLY A N 1
ATOM 2955 C CA . GLY A 1 367 ? 26.874 22.489 3.165 1.00 84.69 367 GLY A CA 1
ATOM 2956 C C . GLY A 1 367 ? 27.148 21.102 2.564 1.00 84.69 367 GLY A C 1
ATOM 2957 O O . GLY A 1 367 ? 27.552 20.997 1.404 1.00 84.69 367 GLY A O 1
ATOM 2958 N N . ALA A 1 368 ? 26.962 20.041 3.354 1.00 81.44 368 ALA A N 1
ATOM 2959 C CA . ALA A 1 368 ? 27.197 18.647 2.978 1.00 81.44 368 ALA A CA 1
ATOM 2960 C C . ALA A 1 368 ? 25.922 17.926 2.500 1.00 81.44 368 ALA A C 1
ATOM 2962 O O . ALA A 1 368 ? 25.964 16.745 2.153 1.00 81.44 368 ALA A O 1
ATOM 2963 N N . GLU A 1 369 ? 24.773 18.606 2.440 1.00 78.12 369 GLU A N 1
ATOM 2964 C CA . GLU A 1 369 ? 23.482 18.001 2.087 1.00 78.12 369 GLU A CA 1
ATOM 2965 C C . GLU A 1 369 ? 23.464 17.379 0.682 1.00 78.12 369 GLU A C 1
ATOM 2967 O O . GLU A 1 369 ? 22.729 16.429 0.436 1.00 78.12 369 GLU A O 1
ATOM 2972 N N . LYS A 1 370 ? 24.313 17.876 -0.227 1.00 74.50 370 LYS A N 1
ATOM 2973 C CA . LYS A 1 370 ? 24.481 17.359 -1.597 1.00 74.50 370 LYS A CA 1
ATOM 2974 C C . LYS A 1 370 ? 25.352 16.103 -1.687 1.00 74.50 370 LYS A C 1
ATOM 2976 O O . LYS A 1 370 ? 25.381 15.472 -2.739 1.00 74.50 370 LYS A O 1
ATOM 2981 N N . GLN A 1 371 ? 26.078 15.754 -0.624 1.00 71.12 371 GLN A N 1
ATOM 2982 C CA . GLN A 1 371 ? 26.946 14.570 -0.578 1.00 71.12 371 GLN A CA 1
ATOM 2983 C C . GLN A 1 371 ? 26.183 13.318 -0.113 1.00 71.12 371 GLN A C 1
ATOM 2985 O O . GLN A 1 371 ? 26.608 12.200 -0.395 1.00 71.12 371 GLN A O 1
ATOM 2990 N N . VAL A 1 372 ? 25.012 13.493 0.514 1.00 71.75 372 VAL A N 1
ATOM 2991 C CA . VAL A 1 372 ? 24.085 12.407 0.858 1.00 71.75 372 VAL A CA 1
ATOM 2992 C C . VAL A 1 372 ? 22.908 12.401 -0.118 1.00 71.75 372 VAL A C 1
ATOM 2994 O O . VAL A 1 372 ? 22.172 13.378 -0.226 1.00 71.75 372 VAL A O 1
ATOM 2997 N N . SER A 1 373 ? 22.688 11.280 -0.812 1.00 68.06 373 SER A N 1
ATOM 2998 C CA . SER A 1 373 ? 21.525 11.128 -1.698 1.00 68.06 373 SER A CA 1
ATOM 2999 C C . SER A 1 373 ? 20.208 11.269 -0.926 1.00 68.06 373 SER A C 1
ATOM 3001 O O . SER A 1 373 ? 20.045 10.711 0.161 1.00 68.06 373 SER A O 1
ATOM 3003 N N . SER A 1 374 ? 19.229 11.962 -1.512 1.00 67.88 374 SER A N 1
ATOM 3004 C CA . SER A 1 374 ? 17.915 12.196 -0.896 1.00 67.88 374 SER A CA 1
ATOM 3005 C C . SER A 1 374 ? 17.084 10.918 -0.698 1.00 67.88 374 SER A C 1
ATOM 3007 O O . SER A 1 374 ? 16.220 10.898 0.181 1.00 67.88 374 SER A O 1
ATOM 3009 N N . SER A 1 375 ? 17.385 9.854 -1.453 1.00 71.62 375 SER A N 1
ATOM 3010 C CA . SER A 1 375 ? 16.991 8.464 -1.180 1.00 71.62 375 SER A CA 1
ATOM 3011 C C . SER A 1 375 ? 18.182 7.519 -1.436 1.00 71.62 375 SER A C 1
ATOM 3013 O O . SER A 1 375 ? 18.922 7.722 -2.403 1.00 71.62 375 SER A O 1
ATOM 3015 N N . PRO A 1 376 ? 18.379 6.472 -0.612 1.00 74.06 376 PRO A N 1
ATOM 3016 C CA . PRO A 1 376 ? 19.404 5.448 -0.822 1.00 74.06 376 PRO A CA 1
ATOM 3017 C C . PRO A 1 376 ? 19.024 4.395 -1.884 1.00 74.06 376 PRO A C 1
ATOM 3019 O O . PRO A 1 376 ? 19.816 3.488 -2.146 1.00 74.06 376 PRO A O 1
ATOM 3022 N N . ALA A 1 377 ? 17.820 4.467 -2.468 1.00 75.62 377 ALA A N 1
ATOM 3023 C CA . ALA A 1 377 ? 17.341 3.515 -3.468 1.00 75.62 377 ALA A CA 1
ATOM 3024 C C . ALA A 1 377 ? 17.978 3.750 -4.849 1.00 75.62 377 ALA A C 1
ATOM 3026 O O . ALA A 1 377 ? 17.909 4.846 -5.403 1.00 75.62 377 ALA A O 1
ATOM 3027 N N . LEU A 1 378 ? 18.513 2.685 -5.455 1.00 71.81 378 LEU A N 1
ATOM 3028 C CA . LEU A 1 378 ? 18.972 2.682 -6.850 1.00 71.81 378 LEU A CA 1
ATOM 3029 C C . LEU A 1 378 ? 17.786 2.873 -7.813 1.00 71.81 378 LEU A C 1
ATOM 3031 O O . LEU A 1 378 ? 17.864 3.573 -8.821 1.00 71.81 378 LEU A O 1
ATOM 3035 N N . LEU A 1 379 ? 16.673 2.225 -7.476 1.00 73.50 379 LEU A N 1
ATOM 3036 C CA . LEU A 1 379 ? 15.406 2.247 -8.189 1.00 73.50 379 LEU A CA 1
ATOM 3037 C C . LEU A 1 379 ? 14.276 2.159 -7.160 1.00 73.50 379 LEU A C 1
ATOM 3039 O O . LEU A 1 379 ? 14.399 1.441 -6.173 1.00 73.50 379 LEU A O 1
ATOM 3043 N N . THR A 1 380 ? 13.164 2.830 -7.439 1.00 78.31 380 THR A N 1
ATOM 3044 C CA . THR A 1 380 ? 11.867 2.618 -6.785 1.00 78.31 380 THR A CA 1
ATOM 3045 C C . THR A 1 380 ? 10.843 2.403 -7.890 1.00 78.31 380 THR A C 1
ATOM 3047 O O . THR A 1 380 ? 10.945 3.053 -8.927 1.00 78.31 380 THR A O 1
ATOM 3050 N N . VAL A 1 381 ? 9.893 1.499 -7.685 1.00 76.06 381 VAL A N 1
ATOM 3051 C CA . VAL A 1 381 ? 8.800 1.190 -8.610 1.00 76.06 381 VAL A CA 1
ATOM 3052 C C . VAL A 1 381 ? 7.499 1.336 -7.837 1.00 76.06 381 VAL A C 1
ATOM 3054 O O . VAL A 1 381 ? 7.269 0.603 -6.877 1.00 76.06 381 VAL A O 1
ATOM 3057 N N . GLU A 1 382 ? 6.677 2.311 -8.218 1.00 71.25 382 GLU A N 1
ATOM 3058 C CA . GLU A 1 382 ? 5.491 2.742 -7.463 1.00 71.25 382 GLU A CA 1
ATOM 3059 C C . GLU A 1 382 ? 4.179 2.287 -8.136 1.00 71.25 382 GLU A C 1
ATOM 3061 O O . GLU A 1 382 ? 3.465 3.112 -8.692 1.00 71.25 382 GLU A O 1
ATOM 3066 N N . HIS A 1 383 ? 3.791 1.009 -8.106 1.00 67.44 383 HIS A N 1
ATOM 3067 C CA . HIS A 1 383 ? 2.474 0.619 -8.640 1.00 67.44 383 HIS A CA 1
ATOM 3068 C C . HIS A 1 383 ? 1.357 0.860 -7.596 1.00 67.44 383 HIS A C 1
ATOM 3070 O O . HIS A 1 383 ? 1.579 0.598 -6.413 1.00 67.44 383 HIS A O 1
ATOM 3076 N N . PRO A 1 384 ? 0.119 1.249 -7.980 1.00 60.09 384 PRO A N 1
ATOM 3077 C CA . PRO A 1 384 ? -0.997 1.468 -7.038 1.00 60.09 384 PRO A CA 1
ATOM 3078 C C . PRO A 1 384 ? -1.366 0.291 -6.112 1.00 60.09 384 PRO A C 1
ATOM 3080 O O . PRO A 1 384 ? -2.148 0.468 -5.185 1.00 60.09 384 PRO A O 1
ATOM 3083 N N . SER A 1 385 ? -0.848 -0.907 -6.392 1.00 64.94 385 SER A N 1
ATOM 3084 C CA . SER A 1 385 ? -1.098 -2.163 -5.671 1.00 64.94 385 SER A CA 1
ATOM 3085 C C . SER A 1 385 ? 0.167 -2.798 -5.073 1.00 64.94 385 SER A C 1
ATOM 3087 O O . SER A 1 385 ? 0.072 -3.811 -4.391 1.00 64.94 385 SER A O 1
ATOM 3089 N N . HIS A 1 386 ? 1.356 -2.301 -5.426 1.00 77.44 386 HIS A N 1
ATOM 3090 C CA . HIS A 1 386 ? 2.641 -2.803 -4.940 1.00 77.44 386 HIS A CA 1
ATOM 3091 C C . HIS A 1 386 ? 3.734 -1.760 -5.186 1.00 77.44 386 HIS A C 1
ATOM 3093 O O . HIS A 1 386 ? 3.897 -1.253 -6.291 1.00 77.44 386 HIS A O 1
ATOM 3099 N N . GLU A 1 387 ? 4.535 -1.484 -4.168 1.00 84.06 387 GLU A N 1
ATOM 3100 C CA . GLU A 1 387 ? 5.713 -0.626 -4.272 1.00 84.06 387 GLU A CA 1
ATOM 3101 C C . GLU A 1 387 ? 6.943 -1.469 -3.938 1.00 84.06 387 GLU A C 1
ATOM 3103 O O . GLU A 1 387 ? 6.890 -2.272 -3.004 1.00 84.06 387 GLU A O 1
ATOM 3108 N N . PHE A 1 388 ? 8.055 -1.290 -4.650 1.00 89.88 388 PHE A N 1
ATOM 3109 C CA . PHE A 1 388 ? 9.345 -1.825 -4.210 1.00 89.88 388 PHE A CA 1
ATOM 3110 C C . PHE A 1 388 ? 10.513 -0.901 -4.545 1.00 89.88 388 PHE A C 1
ATOM 3112 O O . PHE A 1 388 ? 10.420 -0.075 -5.448 1.00 89.88 388 PHE A O 1
ATOM 3119 N N . SER A 1 389 ? 11.633 -1.070 -3.843 1.00 87.62 389 SER A N 1
ATOM 3120 C CA . SER A 1 389 ? 12.911 -0.444 -4.198 1.00 87.62 389 SER A CA 1
ATOM 3121 C C . SER A 1 389 ? 14.038 -1.462 -4.296 1.00 87.62 389 SER A C 1
ATOM 3123 O O . SER A 1 389 ? 14.078 -2.423 -3.528 1.00 87.62 389 SER A O 1
ATOM 3125 N N . ASP A 1 390 ? 14.975 -1.214 -5.210 1.00 85.06 390 ASP A N 1
ATOM 3126 C CA . ASP A 1 390 ? 16.259 -1.909 -5.263 1.00 85.06 390 ASP A CA 1
ATOM 3127 C C . ASP A 1 390 ? 17.324 -1.100 -4.514 1.00 85.06 390 ASP A C 1
ATOM 3129 O O . ASP A 1 390 ? 17.518 0.091 -4.776 1.00 85.06 390 ASP A O 1
ATOM 3133 N N . TYR A 1 391 ? 18.077 -1.780 -3.657 1.00 81.44 391 TYR A N 1
ATOM 3134 C CA . TYR A 1 391 ? 19.266 -1.272 -2.977 1.00 81.44 391 TYR A CA 1
ATOM 3135 C C . TYR A 1 391 ? 20.464 -2.174 -3.300 1.00 81.44 391 TYR A C 1
ATOM 3137 O O . TYR A 1 391 ? 20.301 -3.364 -3.590 1.00 81.44 391 TYR A O 1
ATOM 3145 N N . LEU A 1 392 ? 21.675 -1.618 -3.246 1.00 77.56 392 LEU A N 1
ATOM 3146 C CA . LEU A 1 392 ? 22.920 -2.373 -3.387 1.00 77.56 392 LEU A CA 1
ATOM 3147 C C . LEU A 1 392 ? 23.667 -2.306 -2.062 1.00 77.56 392 LEU A C 1
ATOM 3149 O O . LEU A 1 392 ? 24.119 -1.239 -1.665 1.00 77.56 392 LEU A O 1
ATOM 3153 N N . LEU A 1 393 ? 23.777 -3.443 -1.388 1.00 77.25 393 LEU A N 1
ATOM 3154 C CA . LEU A 1 393 ? 24.446 -3.579 -0.096 1.00 77.25 393 LEU A CA 1
ATOM 3155 C C . LEU A 1 393 ? 25.596 -4.562 -0.284 1.00 77.25 393 LEU A C 1
ATOM 3157 O O . LEU A 1 393 ? 25.403 -5.585 -0.942 1.00 77.25 393 LEU A O 1
ATOM 3161 N N . LYS A 1 394 ? 26.785 -4.298 0.257 1.00 73.12 394 LYS A N 1
ATOM 3162 C CA . LYS A 1 394 ? 27.858 -5.309 0.252 1.00 73.12 394 LYS A CA 1
ATOM 3163 C C . LYS A 1 394 ? 27.757 -6.146 1.517 1.00 73.12 394 LYS A C 1
ATOM 3165 O O . LYS A 1 394 ? 27.409 -5.614 2.561 1.00 73.12 394 LYS A O 1
ATOM 3170 N N . ASP A 1 395 ? 28.028 -7.444 1.413 1.00 70.44 395 ASP A N 1
ATOM 3171 C CA . ASP A 1 395 ? 28.005 -8.323 2.577 1.00 70.44 395 ASP A CA 1
ATOM 3172 C C . ASP A 1 395 ? 29.216 -8.108 3.508 1.00 70.44 395 ASP A C 1
ATOM 3174 O O . ASP A 1 395 ? 30.154 -7.377 3.186 1.00 70.44 395 ASP A O 1
ATOM 3178 N N . ALA A 1 396 ? 29.243 -8.808 4.648 1.00 67.12 396 ALA A N 1
ATOM 3179 C CA . ALA A 1 396 ? 30.339 -8.756 5.618 1.00 67.12 396 ALA A CA 1
ATOM 3180 C C . ALA A 1 396 ? 31.688 -9.289 5.071 1.00 67.12 396 ALA A C 1
ATOM 3182 O O . ALA A 1 396 ? 32.690 -9.271 5.781 1.00 67.12 396 ALA A O 1
ATOM 3183 N N . LYS A 1 397 ? 31.728 -9.767 3.817 1.00 71.31 397 LYS A N 1
ATOM 3184 C CA . LYS A 1 397 ? 32.938 -10.147 3.068 1.00 71.31 397 LYS A CA 1
ATOM 3185 C C . LYS A 1 397 ? 33.237 -9.172 1.915 1.00 71.31 397 LYS A C 1
ATOM 3187 O O . LYS A 1 397 ? 34.113 -9.439 1.099 1.00 71.31 397 LYS A O 1
ATOM 3192 N N . GLY A 1 398 ? 32.509 -8.057 1.830 1.00 71.56 398 GLY A N 1
ATOM 3193 C CA . GLY A 1 398 ? 32.648 -7.016 0.813 1.00 71.56 398 GLY A CA 1
ATOM 3194 C C . GLY A 1 398 ? 31.954 -7.300 -0.525 1.00 71.56 398 GLY A C 1
ATOM 3195 O O . GLY A 1 398 ? 32.041 -6.460 -1.423 1.00 71.56 398 GLY A O 1
ATOM 3196 N N . LYS A 1 399 ? 31.250 -8.431 -0.697 1.00 76.81 399 LYS A N 1
ATOM 3197 C CA . LYS A 1 399 ? 30.585 -8.775 -1.969 1.00 76.81 399 LYS A CA 1
ATOM 3198 C C . LYS A 1 399 ? 29.265 -8.015 -2.100 1.00 76.81 399 LYS A C 1
ATOM 3200 O O . LYS A 1 399 ? 28.362 -8.219 -1.294 1.00 76.81 399 LYS A O 1
ATOM 3205 N N . VAL A 1 400 ? 29.125 -7.197 -3.145 1.00 77.25 400 VAL A N 1
ATOM 3206 C CA . VAL A 1 400 ? 27.869 -6.503 -3.493 1.00 77.25 400 VAL A CA 1
ATOM 3207 C C . VAL A 1 400 ? 26.725 -7.511 -3.705 1.00 77.25 400 VAL A C 1
ATOM 3209 O O . VAL A 1 400 ? 26.913 -8.564 -4.320 1.00 77.25 400 VAL A O 1
ATOM 3212 N N . GLN A 1 401 ? 25.545 -7.190 -3.174 1.00 79.81 401 GLN A N 1
ATOM 3213 C CA . GLN A 1 401 ? 24.298 -7.951 -3.256 1.00 79.81 401 GLN A CA 1
ATOM 3214 C C . GLN A 1 401 ? 23.140 -6.992 -3.563 1.00 79.81 401 GLN A C 1
ATOM 3216 O O . GLN A 1 401 ? 23.011 -5.937 -2.935 1.00 79.81 401 GLN A O 1
ATOM 3221 N N . ARG A 1 402 ? 22.267 -7.360 -4.505 1.00 84.50 402 ARG A N 1
ATOM 3222 C CA . ARG A 1 402 ? 21.057 -6.595 -4.832 1.00 84.50 402 ARG A CA 1
ATOM 3223 C C . ARG A 1 402 ? 19.896 -7.024 -3.942 1.00 84.50 402 ARG A C 1
ATOM 3225 O O . ARG A 1 402 ? 19.482 -8.181 -3.981 1.00 84.50 402 ARG A O 1
ATOM 3232 N N . TRP A 1 403 ? 19.364 -6.080 -3.175 1.00 87.44 403 TRP A N 1
ATOM 3233 C CA . TRP A 1 403 ? 18.205 -6.263 -2.303 1.00 87.44 403 TRP A CA 1
ATOM 3234 C C . TRP A 1 403 ? 16.984 -5.590 -2.922 1.00 87.44 403 TRP A C 1
ATOM 3236 O O . TRP A 1 403 ? 17.009 -4.380 -3.132 1.00 87.44 403 TRP A O 1
ATOM 3246 N N . ARG A 1 404 ? 15.916 -6.349 -3.188 1.00 91.38 404 ARG A N 1
ATOM 3247 C CA . ARG A 1 404 ? 14.625 -5.816 -3.653 1.00 91.38 404 ARG A CA 1
ATOM 3248 C C . ARG A 1 404 ? 13.618 -5.841 -2.511 1.00 91.38 404 ARG A C 1
ATOM 3250 O O . ARG A 1 404 ? 13.255 -6.915 -2.043 1.00 91.38 404 ARG A O 1
ATOM 3257 N N . VAL A 1 405 ? 13.187 -4.672 -2.054 1.00 92.19 405 VAL A N 1
ATOM 3258 C CA . VAL A 1 405 ? 12.368 -4.508 -0.845 1.00 92.19 405 VAL A CA 1
ATOM 3259 C C . VAL A 1 405 ? 10.981 -4.015 -1.231 1.00 92.19 405 VAL A C 1
ATOM 3261 O O . VAL A 1 405 ? 10.830 -2.863 -1.636 1.00 92.19 405 VAL A O 1
ATOM 3264 N N . PHE A 1 406 ? 9.979 -4.880 -1.101 1.00 93.62 406 PHE A N 1
ATOM 3265 C CA . PHE A 1 406 ? 8.571 -4.546 -1.302 1.00 93.62 406 PHE A CA 1
ATOM 3266 C C . PHE A 1 406 ? 7.973 -3.890 -0.051 1.00 93.62 406 PHE A C 1
ATOM 3268 O O . PHE A 1 406 ? 8.241 -4.309 1.079 1.00 93.62 406 PHE A O 1
ATOM 3275 N N . SER A 1 407 ? 7.111 -2.895 -0.251 1.00 89.25 407 SER A N 1
ATOM 3276 C CA . SER A 1 407 ? 6.204 -2.397 0.788 1.00 89.25 407 SER A CA 1
ATOM 3277 C C . SER A 1 407 ? 5.236 -3.495 1.245 1.00 89.25 407 SER A C 1
ATOM 3279 O O . SER A 1 407 ? 5.011 -4.484 0.546 1.00 89.25 407 SER A O 1
ATOM 3281 N N . ALA A 1 408 ? 4.676 -3.335 2.446 1.00 83.62 408 ALA A N 1
ATOM 3282 C CA . ALA A 1 408 ? 3.642 -4.238 2.944 1.00 83.62 408 ALA A CA 1
ATOM 3283 C C . ALA A 1 408 ? 2.348 -4.095 2.119 1.00 83.62 408 ALA A C 1
ATOM 3285 O O . ALA A 1 408 ? 2.010 -2.996 1.675 1.00 83.62 408 ALA A O 1
ATOM 3286 N N . VAL A 1 409 ? 1.632 -5.204 1.953 1.00 86.31 409 VAL A N 1
ATOM 3287 C CA . VAL A 1 409 ? 0.339 -5.333 1.255 1.00 86.31 409 VAL A CA 1
ATOM 3288 C C . VAL A 1 409 ? -0.606 -6.164 2.130 1.00 86.31 409 VAL A C 1
ATOM 3290 O O . VAL A 1 409 ? -0.120 -6.823 3.045 1.00 86.31 409 VAL A O 1
ATOM 3293 N N . TRP A 1 410 ? -1.921 -6.128 1.891 1.00 84.19 410 TRP A N 1
ATOM 3294 C CA . TRP A 1 410 ? -2.913 -6.788 2.756 1.00 84.19 410 TRP A CA 1
ATOM 3295 C C . TRP A 1 410 ? -3.470 -8.086 2.163 1.00 84.19 410 TRP A C 1
ATOM 3297 O O . TRP A 1 410 ? -4.061 -8.075 1.081 1.00 84.19 410 TRP A O 1
ATOM 3307 N N . GLY A 1 411 ? -3.383 -9.188 2.907 1.00 87.75 411 GLY A N 1
ATOM 3308 C CA . GLY A 1 411 ? -3.971 -10.481 2.555 1.00 87.75 411 GLY A CA 1
ATOM 3309 C C . GLY A 1 411 ? -3.658 -10.909 1.122 1.00 87.75 411 GLY A C 1
ATOM 3310 O O . GLY A 1 411 ? -2.496 -10.967 0.722 1.00 87.75 411 GLY A O 1
ATOM 3311 N N . ASP A 1 412 ? -4.689 -11.195 0.323 1.00 90.31 412 ASP A N 1
ATOM 3312 C CA . ASP A 1 412 ? -4.529 -11.663 -1.056 1.00 90.31 412 ASP A CA 1
ATOM 3313 C C . ASP A 1 412 ? -3.911 -10.656 -2.044 1.00 90.31 412 ASP A C 1
ATOM 3315 O O . ASP A 1 412 ? -3.509 -11.053 -3.138 1.00 90.31 412 ASP A O 1
ATOM 3319 N N . GLU A 1 413 ? -3.679 -9.402 -1.643 1.00 88.31 413 GLU A N 1
ATOM 3320 C CA . GLU A 1 413 ? -2.821 -8.454 -2.374 1.00 88.31 413 GLU A CA 1
ATOM 3321 C C . GLU A 1 413 ? -1.363 -8.964 -2.510 1.00 88.31 413 GLU A C 1
ATOM 3323 O O . GLU A 1 413 ? -0.633 -8.532 -3.405 1.00 88.31 413 GLU A O 1
ATOM 3328 N N . ILE A 1 414 ? -0.943 -9.940 -1.689 1.00 92.56 414 ILE A N 1
ATOM 3329 C CA . ILE A 1 414 ? 0.360 -10.618 -1.799 1.00 92.56 414 ILE A CA 1
ATOM 3330 C C . ILE A 1 414 ? 0.455 -11.599 -2.979 1.00 92.56 414 ILE A C 1
ATOM 3332 O O . ILE A 1 414 ? 1.563 -11.909 -3.426 1.00 92.56 414 ILE A O 1
ATOM 3336 N N . ILE A 1 415 ? -0.675 -12.098 -3.502 1.00 94.25 415 ILE A N 1
ATOM 3337 C CA . ILE A 1 415 ? -0.696 -13.175 -4.508 1.00 94.25 415 ILE A CA 1
ATOM 3338 C C . ILE A 1 415 ? 0.047 -12.774 -5.796 1.00 94.25 415 ILE A C 1
ATOM 3340 O O . ILE A 1 415 ? 0.922 -13.541 -6.216 1.00 94.25 415 ILE A O 1
ATOM 3344 N N . PRO A 1 416 ? -0.191 -11.591 -6.405 1.00 92.88 416 PRO A N 1
ATOM 3345 C CA . PRO A 1 416 ? 0.554 -11.178 -7.592 1.00 92.88 416 PRO A CA 1
ATOM 3346 C C . PRO A 1 416 ? 2.058 -11.041 -7.339 1.00 92.88 416 PRO A C 1
ATOM 3348 O O . PRO A 1 416 ? 2.851 -11.439 -8.184 1.00 92.88 416 PRO A O 1
ATOM 3351 N N . ILE A 1 417 ? 2.477 -10.559 -6.161 1.00 94.50 417 ILE A N 1
ATOM 3352 C CA . ILE A 1 417 ? 3.902 -10.463 -5.801 1.00 94.50 417 ILE A CA 1
ATOM 3353 C C . ILE A 1 417 ? 4.519 -11.866 -5.718 1.00 94.50 417 ILE A C 1
ATOM 3355 O O . ILE A 1 417 ? 5.529 -12.137 -6.370 1.00 94.50 417 ILE A O 1
ATOM 3359 N N . ALA A 1 418 ? 3.893 -12.780 -4.973 1.00 95.75 418 ALA A N 1
ATOM 3360 C CA . ALA A 1 418 ? 4.367 -14.151 -4.796 1.00 95.75 418 ALA A CA 1
ATOM 3361 C C . ALA A 1 418 ? 4.488 -14.904 -6.136 1.00 95.75 418 ALA A C 1
ATOM 3363 O O . ALA A 1 418 ? 5.532 -15.497 -6.432 1.00 95.75 418 ALA A O 1
ATOM 3364 N N . ARG A 1 419 ? 3.456 -14.817 -6.988 1.00 96.00 419 ARG A N 1
ATOM 3365 C CA . ARG A 1 419 ? 3.472 -15.386 -8.343 1.00 96.00 419 ARG A CA 1
ATOM 3366 C C . ARG A 1 419 ? 4.556 -14.753 -9.206 1.00 96.00 419 ARG A C 1
ATOM 3368 O O . ARG A 1 419 ? 5.309 -15.474 -9.858 1.00 96.00 419 ARG A O 1
ATOM 3375 N N . SER A 1 420 ? 4.696 -13.428 -9.197 1.00 94.50 420 SER A N 1
ATOM 3376 C CA . SER A 1 420 ? 5.670 -12.757 -10.057 1.00 94.50 420 SER A CA 1
ATOM 3377 C C . SER A 1 420 ? 7.121 -13.002 -9.650 1.00 94.50 420 SER A C 1
ATOM 3379 O O . SER A 1 420 ? 7.966 -13.151 -10.536 1.00 94.50 420 SER A O 1
ATOM 3381 N N . LEU A 1 421 ? 7.417 -13.124 -8.353 1.00 95.44 421 LEU A N 1
ATOM 3382 C CA . LEU A 1 421 ? 8.737 -13.517 -7.843 1.00 95.44 421 LEU A CA 1
ATOM 3383 C C . LEU A 1 421 ? 9.129 -14.926 -8.308 1.00 95.44 421 LEU A C 1
ATOM 3385 O O . LEU A 1 421 ? 10.219 -15.119 -8.850 1.00 95.44 421 LEU A O 1
ATOM 3389 N N . LYS A 1 422 ? 8.205 -15.885 -8.190 1.00 95.31 422 LYS A N 1
ATOM 3390 C CA . LYS A 1 422 ? 8.354 -17.260 -8.688 1.00 95.31 422 LYS A CA 1
ATOM 3391 C C . LYS A 1 422 ? 8.547 -17.309 -10.207 1.00 95.31 422 LYS A C 1
ATOM 3393 O O . LYS A 1 422 ? 9.513 -17.898 -10.684 1.00 95.31 422 LYS A O 1
ATOM 3398 N N . ASN A 1 423 ? 7.699 -16.610 -10.962 1.00 93.38 423 ASN A N 1
ATOM 3399 C CA . ASN A 1 423 ? 7.741 -16.544 -12.430 1.00 93.38 423 ASN A CA 1
ATOM 3400 C C . ASN A 1 423 ? 8.964 -15.787 -12.992 1.00 93.38 423 ASN A C 1
ATOM 3402 O O . ASN A 1 423 ? 9.211 -15.831 -14.200 1.00 93.38 423 ASN A O 1
ATOM 3406 N N . SER A 1 424 ? 9.713 -15.078 -12.140 1.00 89.50 424 SER A N 1
ATOM 3407 C CA . SER A 1 424 ? 11.001 -14.432 -12.447 1.00 89.50 424 SER A CA 1
ATOM 3408 C C . SER A 1 424 ? 12.200 -15.128 -11.776 1.00 89.50 424 SER A C 1
ATOM 3410 O O . SER A 1 424 ? 13.320 -14.626 -11.830 1.00 89.50 424 SER A O 1
ATOM 3412 N N . GLY A 1 425 ? 11.993 -16.301 -11.164 1.00 92.19 425 GLY A N 1
ATOM 3413 C CA . GLY A 1 425 ? 13.064 -17.148 -10.637 1.00 92.19 425 GLY A CA 1
ATOM 3414 C C . GLY A 1 425 ? 13.758 -16.631 -9.372 1.00 92.19 425 GLY A C 1
ATOM 3415 O O . GLY A 1 425 ? 14.877 -17.066 -9.090 1.00 92.19 425 GLY A O 1
ATOM 3416 N N . HIS A 1 426 ? 13.135 -15.727 -8.611 1.00 93.44 426 HIS A N 1
ATOM 3417 C CA . HIS A 1 426 ? 13.635 -15.310 -7.297 1.00 93.44 426 HIS A CA 1
ATOM 3418 C C . HIS A 1 426 ? 13.412 -16.437 -6.270 1.00 93.44 426 HIS A C 1
ATOM 3420 O O . HIS A 1 426 ? 12.355 -17.069 -6.262 1.00 93.44 426 HIS A O 1
ATOM 3426 N N . ARG A 1 427 ? 14.415 -16.718 -5.419 1.00 91.94 427 ARG A N 1
ATOM 3427 C CA . ARG A 1 427 ? 14.393 -17.871 -4.490 1.00 91.94 427 ARG A CA 1
ATOM 3428 C C . ARG A 1 427 ? 14.726 -17.566 -3.030 1.00 91.94 427 ARG A C 1
ATOM 3430 O O . ARG A 1 427 ? 14.264 -18.320 -2.184 1.00 91.94 427 ARG A O 1
ATOM 3437 N N . GLU A 1 428 ? 15.476 -16.510 -2.723 1.00 93.12 428 GLU A N 1
ATOM 3438 C CA . GLU A 1 428 ? 15.723 -16.067 -1.342 1.00 93.12 428 GLU A CA 1
ATOM 3439 C C . GLU A 1 428 ? 14.730 -14.943 -0.999 1.00 93.12 428 GLU A C 1
ATOM 3441 O O . GLU A 1 428 ? 14.855 -13.825 -1.509 1.00 93.12 428 GLU A O 1
ATOM 3446 N N . VAL A 1 429 ? 13.728 -15.242 -0.168 1.00 94.56 429 VAL A N 1
ATOM 3447 C CA . VAL A 1 429 ? 12.673 -14.301 0.239 1.00 94.56 429 VAL A CA 1
ATOM 3448 C C . VAL A 1 429 ? 12.619 -14.204 1.764 1.00 94.56 429 VAL A C 1
ATOM 3450 O O . VAL A 1 429 ? 12.536 -15.214 2.460 1.00 94.56 429 VAL A O 1
ATOM 3453 N N . VAL A 1 430 ? 12.623 -12.980 2.284 1.00 93.19 430 VAL A N 1
ATOM 3454 C CA . VAL A 1 430 ? 12.416 -12.668 3.702 1.00 93.19 430 VAL A CA 1
ATOM 3455 C C . VAL A 1 430 ? 11.122 -11.875 3.842 1.00 93.19 430 VAL A C 1
ATOM 3457 O O . VAL A 1 430 ? 10.961 -10.832 3.212 1.00 93.19 430 VAL A O 1
ATOM 3460 N N . TYR A 1 431 ? 10.201 -12.351 4.670 1.00 93.81 431 TYR A N 1
ATOM 3461 C CA . TYR A 1 431 ? 8.970 -11.642 5.005 1.00 93.81 431 TYR A CA 1
ATOM 3462 C C . TYR A 1 431 ? 9.067 -11.012 6.397 1.00 93.81 431 TYR A C 1
ATOM 3464 O O . TYR A 1 431 ? 9.554 -11.652 7.331 1.00 93.81 431 TYR A O 1
ATOM 3472 N N . ILE A 1 432 ? 8.606 -9.765 6.530 1.00 91.00 432 ILE A N 1
ATOM 3473 C CA . ILE A 1 432 ? 8.633 -8.999 7.780 1.00 91.00 432 ILE A CA 1
ATOM 3474 C C . ILE A 1 432 ? 7.267 -8.344 8.041 1.00 91.00 432 ILE A C 1
ATOM 3476 O O . ILE A 1 432 ? 7.036 -7.164 7.738 1.00 91.00 432 ILE A O 1
ATOM 3480 N N . GLY A 1 433 ? 6.364 -9.127 8.626 1.00 89.38 433 GLY A N 1
ATOM 3481 C CA . GLY A 1 433 ? 4.999 -8.718 8.946 1.00 89.38 433 GLY A CA 1
ATOM 3482 C C . GLY A 1 433 ? 4.823 -8.147 10.354 1.00 89.38 433 GLY A C 1
ATOM 3483 O O . GLY A 1 433 ? 5.758 -8.042 11.155 1.00 89.38 433 GLY A O 1
ATOM 3484 N N . THR A 1 434 ? 3.572 -7.822 10.664 1.00 87.25 434 THR A N 1
ATOM 3485 C CA . THR A 1 434 ? 3.076 -7.606 12.029 1.00 87.25 434 THR A CA 1
ATOM 3486 C C . THR A 1 434 ? 2.014 -8.650 12.336 1.00 87.25 434 THR A C 1
ATOM 3488 O O . THR A 1 434 ? 1.181 -8.909 11.474 1.00 87.25 434 THR A O 1
ATOM 3491 N N . ALA A 1 435 ? 2.039 -9.225 13.535 1.00 90.62 435 ALA A N 1
ATOM 3492 C CA . ALA A 1 435 ? 1.109 -10.274 13.948 1.00 90.62 435 ALA A CA 1
ATOM 3493 C C . ALA A 1 435 ? 0.574 -10.011 15.360 1.00 90.62 435 ALA A C 1
ATOM 3495 O O . ALA A 1 435 ? 1.310 -9.503 16.211 1.00 90.62 435 ALA A O 1
ATOM 3496 N N . GLY A 1 436 ? -0.667 -10.420 15.618 1.00 90.06 436 GLY A N 1
ATOM 3497 C CA . GLY A 1 436 ? -1.190 -10.525 16.978 1.00 90.06 436 GLY A CA 1
ATOM 3498 C C . GLY A 1 436 ? -0.656 -11.795 17.641 1.00 90.06 436 GLY A C 1
ATOM 3499 O O . GLY A 1 436 ? -0.591 -12.850 17.008 1.00 90.06 436 GLY A O 1
ATOM 3500 N N . ALA A 1 437 ? -0.248 -11.733 18.906 1.00 91.94 437 ALA A N 1
ATOM 3501 C CA . ALA A 1 437 ? 0.073 -12.932 19.682 1.00 91.94 437 ALA A CA 1
ATOM 3502 C C . ALA A 1 437 ? -1.175 -13.443 20.408 1.00 91.94 437 ALA A C 1
ATOM 3504 O O . ALA A 1 437 ? -1.918 -12.639 20.957 1.00 91.94 437 ALA A O 1
ATOM 3505 N N . LEU A 1 438 ? -1.421 -14.755 20.465 1.00 91.25 438 LEU A N 1
ATOM 3506 C CA . LEU A 1 438 ? -2.550 -15.252 21.260 1.00 91.25 438 LEU A CA 1
ATOM 3507 C C . LEU A 1 438 ? -2.208 -15.207 22.759 1.00 91.25 438 LEU A C 1
ATOM 3509 O O . LEU A 1 438 ? -1.126 -15.638 23.172 1.00 91.25 438 LEU A O 1
ATOM 3513 N N . GLU A 1 439 ? -3.137 -14.734 23.593 1.00 87.44 439 GLU A N 1
ATOM 3514 C CA . GLU A 1 439 ? -2.954 -14.713 25.048 1.00 87.44 439 GLU A CA 1
ATOM 3515 C C . GLU A 1 439 ? -2.595 -16.112 25.606 1.00 87.44 439 GLU A C 1
ATOM 3517 O O . GLU A 1 439 ? -3.146 -17.147 25.214 1.00 87.44 439 GLU A O 1
ATOM 3522 N N . GLY A 1 440 ? -1.647 -16.144 26.549 1.00 83.62 440 GLY A N 1
ATOM 3523 C CA . GLY A 1 440 ? -1.160 -17.364 27.199 1.00 83.62 440 GLY A CA 1
ATOM 3524 C C . GLY A 1 440 ? -0.004 -18.056 26.468 1.00 83.62 440 GLY A C 1
ATOM 3525 O O . GLY A 1 440 ? 0.583 -18.990 27.007 1.00 83.62 440 GLY A O 1
ATOM 3526 N N . LYS A 1 441 ? 0.393 -17.586 25.277 1.00 87.44 441 LYS A N 1
ATOM 3527 C CA . LYS A 1 441 ? 1.495 -18.179 24.494 1.00 87.44 441 LYS A CA 1
ATOM 3528 C C . LYS A 1 441 ? 2.904 -17.777 24.938 1.00 87.44 441 LYS A C 1
ATOM 3530 O O . LYS A 1 441 ? 3.879 -18.264 24.361 1.00 87.44 441 LYS A O 1
ATOM 3535 N N . GLY A 1 442 ? 3.042 -16.920 25.952 1.00 86.19 442 GLY A N 1
ATOM 3536 C CA . GLY A 1 442 ? 4.341 -16.426 26.427 1.00 86.19 442 GLY A CA 1
ATOM 3537 C C . GLY A 1 442 ? 5.084 -15.654 25.334 1.00 86.19 442 GLY A C 1
ATOM 3538 O O . GLY A 1 442 ? 6.187 -16.047 24.948 1.00 86.19 442 GLY A O 1
ATOM 3539 N N . VAL A 1 443 ? 4.405 -14.644 24.792 1.00 88.25 443 VAL A N 1
ATOM 3540 C CA . VAL A 1 443 ? 4.827 -13.680 23.765 1.00 88.25 443 VAL A CA 1
ATOM 3541 C C . VAL A 1 443 ? 4.118 -12.364 24.113 1.00 88.25 443 VAL A C 1
ATOM 3543 O O . VAL A 1 443 ? 2.945 -12.414 24.482 1.00 88.25 443 VAL A O 1
ATOM 3546 N N . ALA A 1 444 ? 4.807 -11.225 24.040 1.00 85.62 444 ALA A N 1
ATOM 3547 C CA . ALA A 1 444 ? 4.318 -9.920 24.503 1.00 85.62 444 ALA A CA 1
ATOM 3548 C C . ALA A 1 444 ? 4.348 -8.838 23.405 1.00 85.62 444 ALA A C 1
ATOM 3550 O O . ALA A 1 444 ? 4.961 -9.008 22.346 1.00 85.62 444 ALA A O 1
ATOM 3551 N N . LEU A 1 445 ? 3.709 -7.687 23.654 1.00 82.44 445 LEU A N 1
ATOM 3552 C CA . LEU A 1 445 ? 3.629 -6.605 22.672 1.00 82.44 445 LEU A CA 1
ATOM 3553 C C . LEU A 1 445 ? 5.011 -6.018 22.367 1.00 82.44 445 LEU A C 1
ATOM 3555 O O . LEU A 1 445 ? 5.693 -5.448 23.227 1.00 82.44 445 LEU A O 1
ATOM 3559 N N . GLY A 1 446 ? 5.376 -6.069 21.086 1.00 79.12 446 GLY A N 1
ATOM 3560 C CA . GLY A 1 446 ? 6.676 -5.642 20.590 1.00 79.12 446 GLY A CA 1
ATOM 3561 C C . GLY A 1 446 ? 7.758 -6.714 20.654 1.00 79.12 446 GLY A C 1
ATOM 3562 O O . GLY A 1 446 ? 8.910 -6.371 20.408 1.00 79.12 446 GLY A O 1
ATOM 3563 N N . ASP A 1 447 ? 7.438 -7.979 20.928 1.00 85.56 447 ASP A N 1
ATOM 3564 C CA . ASP A 1 447 ? 8.373 -9.073 20.657 1.00 85.56 447 ASP A CA 1
ATOM 3565 C C . ASP A 1 447 ? 8.718 -9.175 19.163 1.00 85.56 447 ASP A C 1
ATOM 3567 O O . ASP A 1 447 ? 7.931 -8.809 18.283 1.00 85.56 447 ASP A O 1
ATOM 3571 N N . LEU A 1 448 ? 9.909 -9.709 18.887 1.00 87.00 448 LEU A N 1
ATOM 3572 C CA . LEU A 1 448 ? 10.336 -10.109 17.551 1.00 87.00 448 LEU A CA 1
ATOM 3573 C C . LEU A 1 448 ? 10.340 -11.637 17.468 1.00 87.00 448 LEU A C 1
ATOM 3575 O O . LEU A 1 448 ? 11.045 -12.300 18.225 1.00 87.00 448 LEU A O 1
ATOM 3579 N N . ILE A 1 449 ? 9.579 -12.201 16.537 1.00 89.19 449 ILE A N 1
ATOM 3580 C CA . ILE A 1 449 ? 9.351 -13.645 16.430 1.00 89.19 449 ILE A CA 1
ATOM 3581 C C . ILE A 1 449 ? 9.844 -14.168 15.081 1.00 89.19 449 ILE A C 1
ATOM 3583 O O . ILE A 1 449 ? 9.662 -13.514 14.055 1.00 89.19 449 ILE A O 1
ATOM 3587 N N . SER A 1 450 ? 10.411 -15.378 15.070 1.00 91.06 450 SER A N 1
ATOM 3588 C CA . SER A 1 450 ? 10.611 -16.170 13.850 1.00 91.06 450 SER A CA 1
ATOM 3589 C C . SER A 1 450 ? 9.722 -17.415 13.873 1.00 91.06 450 SER A C 1
ATOM 3591 O O . SER A 1 450 ? 9.804 -18.232 14.797 1.00 91.06 450 SER A O 1
ATOM 3593 N N . ALA A 1 451 ? 8.858 -17.552 12.868 1.00 92.00 451 ALA A N 1
ATOM 3594 C CA . ALA A 1 451 ? 7.923 -18.670 12.764 1.00 92.00 451 ALA A CA 1
ATOM 3595 C C . ALA A 1 451 ? 8.551 -19.891 12.075 1.00 92.00 451 ALA A C 1
ATOM 3597 O O . ALA A 1 451 ? 9.407 -19.749 11.202 1.00 92.00 451 ALA A O 1
ATOM 3598 N N . LYS A 1 452 ? 8.079 -21.094 12.422 1.00 94.44 452 LYS A N 1
ATOM 3599 C CA . LYS A 1 452 ? 8.416 -22.333 11.702 1.00 94.44 452 LYS A CA 1
ATOM 3600 C C . LYS A 1 452 ? 7.511 -22.546 10.490 1.00 94.44 452 LYS A C 1
ATOM 3602 O O . LYS A 1 452 ? 7.967 -23.019 9.454 1.00 94.44 452 LYS A O 1
ATOM 3607 N N . ASN A 1 453 ? 6.221 -22.270 10.629 1.00 96.00 453 ASN A N 1
ATOM 3608 C CA . ASN A 1 453 ? 5.198 -22.632 9.653 1.00 96.00 453 ASN A CA 1
ATOM 3609 C C . ASN A 1 453 ? 3.938 -21.765 9.810 1.00 96.00 453 ASN A C 1
ATOM 3611 O O . ASN A 1 453 ? 3.786 -21.026 10.784 1.00 96.00 453 ASN A O 1
ATOM 3615 N N . VAL A 1 454 ? 3.034 -21.876 8.838 1.00 96.19 454 VAL A N 1
ATOM 3616 C CA . VAL A 1 454 ? 1.703 -21.258 8.860 1.00 96.19 454 VAL A CA 1
ATOM 3617 C C . VAL A 1 454 ? 0.618 -22.299 8.600 1.00 96.19 454 VAL A C 1
ATOM 3619 O O . VAL A 1 454 ? 0.713 -23.081 7.653 1.00 96.19 454 VAL A O 1
ATOM 3622 N N . LEU A 1 455 ? -0.419 -22.302 9.436 1.00 95.88 455 LEU A N 1
ATOM 3623 C CA . LEU A 1 455 ? -1.684 -22.984 9.197 1.00 95.88 455 LEU A CA 1
ATOM 3624 C C . LEU A 1 455 ? -2.552 -22.077 8.317 1.00 95.88 455 LEU A C 1
ATOM 3626 O O . LEU A 1 455 ? -3.138 -21.098 8.781 1.00 95.88 455 LEU A O 1
ATOM 3630 N N . SER A 1 456 ? -2.579 -22.393 7.026 1.00 92.06 456 SER A N 1
ATOM 3631 C CA . SER A 1 456 ? -3.337 -21.649 6.015 1.00 92.06 456 SER A CA 1
ATOM 3632 C C . SER A 1 456 ? -4.850 -21.872 6.120 1.00 92.06 456 SER A C 1
ATOM 3634 O O . SER A 1 456 ? -5.305 -22.853 6.709 1.00 92.06 456 SER A O 1
ATOM 3636 N N . HIS A 1 457 ? -5.641 -21.013 5.467 1.00 86.19 457 HIS A N 1
ATOM 3637 C CA . HIS A 1 457 ? -7.110 -21.136 5.410 1.00 86.19 457 HIS A CA 1
ATOM 3638 C C . HIS A 1 457 ? -7.643 -22.484 4.895 1.00 86.19 457 HIS A C 1
ATOM 3640 O O . HIS A 1 457 ? -8.782 -22.837 5.189 1.00 86.19 457 HIS A O 1
ATOM 3646 N N . ASP A 1 458 ? -6.845 -23.231 4.128 1.00 88.12 458 ASP A N 1
ATOM 3647 C CA . ASP A 1 458 ? -7.211 -24.558 3.616 1.00 88.12 458 ASP A CA 1
ATOM 3648 C C . ASP A 1 458 ? -6.884 -25.680 4.630 1.00 88.12 458 ASP A C 1
ATOM 3650 O O . ASP A 1 458 ? -6.846 -26.857 4.274 1.00 88.12 458 ASP A O 1
ATOM 3654 N N . ASN A 1 459 ? -6.587 -25.314 5.886 1.00 88.75 459 ASN A N 1
ATOM 3655 C CA . ASN A 1 459 ? -6.054 -26.160 6.961 1.00 88.75 459 ASN A CA 1
ATOM 3656 C C . ASN A 1 459 ? -4.737 -26.885 6.613 1.00 88.75 459 ASN A C 1
ATOM 3658 O O . ASN A 1 459 ? -4.365 -27.865 7.258 1.00 88.75 459 ASN A O 1
ATOM 3662 N N . GLN A 1 460 ? -3.998 -26.394 5.613 1.00 93.69 460 GLN A N 1
ATOM 3663 C CA . GLN A 1 460 ? -2.677 -26.915 5.261 1.00 93.69 460 GLN A CA 1
ATOM 3664 C C . GLN A 1 460 ? -1.599 -26.218 6.092 1.00 93.69 460 GLN A C 1
ATOM 3666 O O . GLN A 1 460 ? -1.531 -24.985 6.104 1.00 93.69 460 GLN A O 1
ATOM 3671 N N . ILE A 1 461 ? -0.737 -27.006 6.738 1.00 95.44 461 ILE A N 1
ATOM 3672 C CA . ILE A 1 461 ? 0.482 -26.527 7.399 1.00 95.44 461 ILE A CA 1
ATOM 3673 C C . ILE A 1 461 ? 1.564 -26.346 6.331 1.00 95.44 461 ILE A C 1
ATOM 3675 O O . ILE A 1 461 ? 1.962 -27.307 5.675 1.00 95.44 461 ILE A O 1
ATOM 3679 N N . LEU A 1 462 ? 2.052 -25.118 6.166 1.00 96.00 462 LEU A N 1
ATOM 3680 C CA . LEU A 1 462 ? 3.074 -24.760 5.185 1.00 96.00 462 LEU A CA 1
ATOM 3681 C C . LEU A 1 462 ? 4.351 -24.320 5.913 1.00 96.00 462 LEU A C 1
ATOM 3683 O O . LEU A 1 462 ? 4.352 -23.305 6.607 1.00 96.00 462 LEU A O 1
ATOM 3687 N N . GLU A 1 463 ? 5.442 -25.078 5.778 1.00 96.44 463 GLU A N 1
ATOM 3688 C CA . GLU A 1 463 ? 6.701 -24.788 6.484 1.00 96.44 463 GLU A CA 1
ATOM 3689 C C . GLU A 1 463 ? 7.501 -23.650 5.834 1.00 96.44 463 GLU A C 1
ATOM 3691 O O . GLU A 1 463 ? 7.697 -23.623 4.614 1.00 96.44 463 GLU A O 1
ATOM 3696 N N . PHE A 1 464 ? 8.002 -22.734 6.660 1.00 95.38 464 PHE A N 1
ATOM 3697 C CA . PHE A 1 464 ? 8.991 -21.718 6.309 1.00 95.38 464 PHE A CA 1
ATOM 3698 C C . PHE A 1 464 ? 10.411 -22.309 6.327 1.00 95.38 464 PHE A C 1
ATOM 3700 O O . PHE A 1 464 ? 10.660 -23.397 6.841 1.00 95.38 464 PHE A O 1
ATOM 3707 N N . SER A 1 465 ? 11.363 -21.589 5.740 1.00 92.06 465 SER A N 1
ATOM 3708 C CA . SER A 1 465 ? 12.791 -21.857 5.923 1.00 92.06 465 SER A CA 1
ATOM 3709 C C . SER A 1 465 ? 13.257 -21.388 7.298 1.00 92.06 465 SER A C 1
ATOM 3711 O O . SER A 1 465 ? 12.739 -20.410 7.833 1.00 92.06 465 SER A O 1
ATOM 3713 N N . GLU A 1 466 ? 14.272 -22.059 7.845 1.00 86.62 466 GLU A N 1
ATOM 3714 C CA . GLU A 1 466 ? 14.924 -21.633 9.084 1.00 86.62 466 GLU A CA 1
ATOM 3715 C C . GLU A 1 466 ? 15.434 -20.189 8.965 1.00 86.62 466 GLU A C 1
ATOM 3717 O O . GLU A 1 466 ? 16.214 -19.870 8.065 1.00 86.62 466 GLU A O 1
ATOM 3722 N N . GLY A 1 467 ? 14.984 -19.332 9.886 1.00 77.44 467 GLY A N 1
ATOM 3723 C CA . GLY A 1 467 ? 15.330 -17.918 9.927 1.00 77.44 467 GLY A CA 1
ATOM 3724 C C . GLY A 1 467 ? 16.788 -17.684 10.321 1.00 77.44 467 GLY A C 1
ATOM 3725 O O . GLY A 1 467 ? 17.129 -17.732 11.506 1.00 77.44 467 GLY A O 1
ATOM 3726 N N . ARG A 1 468 ? 17.620 -17.354 9.330 1.00 79.00 468 ARG A N 1
ATOM 3727 C CA . ARG A 1 468 ? 19.049 -17.044 9.464 1.00 79.00 468 ARG A CA 1
ATOM 3728 C C . ARG A 1 468 ? 19.283 -15.592 9.878 1.00 79.00 468 ARG A C 1
ATOM 3730 O O . ARG A 1 468 ? 20.060 -15.352 10.796 1.00 79.00 468 ARG A O 1
ATOM 3737 N N . PHE A 1 469 ? 18.607 -14.638 9.232 1.00 72.06 469 PHE A N 1
ATOM 3738 C CA . PHE A 1 469 ? 18.925 -13.201 9.308 1.00 72.06 469 PHE A CA 1
ATOM 3739 C C . PHE A 1 469 ? 18.726 -12.551 10.685 1.00 72.06 469 PHE A C 1
ATOM 3741 O O . PHE A 1 469 ? 19.501 -11.676 11.060 1.00 72.06 469 PHE A O 1
ATOM 3748 N N . ALA A 1 470 ? 17.706 -12.956 11.443 1.00 73.25 470 ALA A N 1
ATOM 3749 C CA . ALA A 1 470 ? 17.474 -12.451 12.793 1.00 73.25 470 ALA A CA 1
ATOM 3750 C C . ALA A 1 470 ? 18.028 -13.420 13.851 1.00 73.25 470 ALA A C 1
ATOM 3752 O O . ALA A 1 470 ? 17.545 -14.549 13.994 1.00 73.25 470 ALA A O 1
ATOM 3753 N N . GLN A 1 471 ? 19.041 -12.969 14.597 1.00 67.44 471 GLN A N 1
ATOM 3754 C CA . GLN A 1 471 ? 19.568 -13.689 15.764 1.00 67.44 471 GLN A CA 1
ATOM 3755 C C . GLN A 1 471 ? 18.796 -13.302 17.030 1.00 67.44 471 GLN A C 1
ATOM 3757 O O . GLN A 1 471 ? 18.262 -14.193 17.691 1.00 67.44 471 GLN A O 1
ATOM 3762 N N . ASP A 1 472 ? 18.623 -12.000 17.279 1.00 71.12 472 ASP A N 1
ATOM 3763 C CA . ASP A 1 472 ? 17.973 -11.431 18.472 1.00 71.12 472 ASP A CA 1
ATOM 3764 C C . ASP A 1 472 ? 16.432 -11.474 18.416 1.00 71.12 472 ASP A C 1
ATOM 3766 O O . ASP A 1 472 ? 15.744 -10.477 18.643 1.00 71.12 472 ASP A O 1
ATOM 3770 N N . VAL A 1 473 ? 15.867 -12.638 18.094 1.00 78.56 473 VAL A N 1
ATOM 3771 C CA . VAL A 1 473 ? 14.418 -12.874 18.164 1.00 78.56 473 VAL A CA 1
ATOM 3772 C C . VAL A 1 473 ? 14.032 -13.360 19.563 1.00 78.56 473 VAL A C 1
ATOM 3774 O O . VAL A 1 473 ? 14.648 -14.280 20.098 1.00 78.56 473 VAL A O 1
ATOM 3777 N N . SER A 1 474 ? 12.976 -12.786 20.142 1.00 79.62 474 SER A N 1
ATOM 3778 C CA . SER A 1 474 ? 12.415 -13.182 21.440 1.00 79.62 474 SER A CA 1
ATOM 3779 C C . SER A 1 474 ? 11.995 -14.655 21.473 1.00 79.62 474 SER A C 1
ATOM 3781 O O . SER A 1 474 ? 12.049 -15.300 22.519 1.00 79.62 474 SER A O 1
ATOM 3783 N N . LYS A 1 475 ? 11.556 -15.199 20.327 1.00 84.94 475 LYS A N 1
ATOM 3784 C CA . LYS A 1 475 ? 11.132 -16.599 20.196 1.00 84.94 475 LYS A CA 1
ATOM 3785 C C . LYS A 1 475 ? 11.336 -17.131 18.778 1.00 84.94 475 LYS A C 1
ATOM 3787 O O . LYS A 1 475 ? 11.174 -16.408 17.793 1.00 84.94 475 LYS A O 1
ATOM 3792 N N . LYS A 1 476 ? 11.643 -18.427 18.686 1.00 85.81 476 LYS A N 1
ATOM 3793 C CA . LYS A 1 476 ? 11.725 -19.202 17.438 1.00 85.81 476 LYS A CA 1
ATOM 3794 C C . LYS A 1 476 ? 10.712 -20.343 17.456 1.00 85.81 476 LYS A C 1
ATOM 3796 O O . LYS A 1 476 ? 10.307 -20.796 18.523 1.00 85.81 476 LYS A O 1
ATOM 3801 N N . GLY A 1 477 ? 10.361 -20.837 16.273 1.00 83.19 477 GLY A N 1
ATOM 3802 C CA . GLY A 1 477 ? 9.653 -22.107 16.109 1.00 83.19 477 GLY A CA 1
ATOM 3803 C C . GLY A 1 477 ? 8.125 -22.037 16.187 1.00 83.19 477 GLY A C 1
ATOM 3804 O O . GLY A 1 477 ? 7.489 -23.083 16.123 1.00 83.19 477 GLY A O 1
ATOM 3805 N N . LEU A 1 478 ? 7.543 -20.839 16.317 1.00 91.56 478 LEU A N 1
ATOM 3806 C CA . LEU A 1 478 ? 6.096 -20.667 16.488 1.00 91.56 478 LEU A CA 1
ATOM 3807 C C . LEU A 1 478 ? 5.298 -20.984 15.217 1.00 91.56 478 LEU A C 1
ATOM 3809 O O . LEU A 1 478 ? 5.805 -20.839 14.100 1.00 91.56 478 LEU A O 1
ATOM 3813 N N . THR A 1 479 ? 4.034 -21.353 15.411 1.00 95.25 479 THR A N 1
ATOM 3814 C CA . THR A 1 479 ? 3.048 -21.569 14.346 1.00 95.25 479 THR A CA 1
ATOM 3815 C C . THR A 1 479 ? 2.212 -20.306 14.139 1.00 95.25 479 THR A C 1
ATOM 3817 O O . THR A 1 479 ? 1.649 -19.769 15.097 1.00 95.25 479 THR A O 1
ATOM 3820 N N . VAL A 1 480 ? 2.095 -19.849 12.891 1.00 96.19 480 VAL A N 1
ATOM 3821 C CA . VAL A 1 480 ? 1.179 -18.765 12.487 1.00 96.19 480 VAL A CA 1
ATOM 3822 C C . VAL A 1 480 ? -0.188 -19.356 12.139 1.00 96.19 480 VAL A C 1
ATOM 3824 O O . VAL A 1 480 ? -0.252 -20.349 11.418 1.00 96.19 480 VAL A O 1
ATOM 3827 N N . GLY A 1 481 ? -1.281 -18.756 12.601 1.00 95.06 481 GLY A N 1
ATOM 3828 C CA . GLY A 1 481 ? -2.630 -19.017 12.095 1.00 95.06 481 GLY A CA 1
ATOM 3829 C C . GLY A 1 481 ? -3.078 -17.926 11.134 1.00 95.06 481 GLY A C 1
ATOM 3830 O O . GLY A 1 481 ? -2.817 -16.749 11.379 1.00 95.06 481 GLY A O 1
ATOM 3831 N N . GLN A 1 482 ? -3.750 -18.309 10.048 1.00 92.50 482 GLN A N 1
ATOM 3832 C CA . GLN A 1 482 ? -4.160 -17.364 9.013 1.00 92.50 482 GLN A CA 1
ATOM 3833 C C . GLN A 1 482 ? -5.625 -16.906 9.160 1.00 92.50 482 GLN A C 1
ATOM 3835 O O . GLN A 1 482 ? -6.546 -17.715 9.013 1.00 92.50 482 GLN A O 1
ATOM 3840 N N . VAL A 1 483 ? -5.846 -15.601 9.354 1.00 89.75 483 VAL A N 1
ATOM 3841 C CA . VAL A 1 483 ? -7.169 -14.929 9.296 1.00 89.75 483 VAL A CA 1
ATOM 3842 C C . VAL A 1 483 ? -7.262 -14.018 8.073 1.00 89.75 483 VAL A C 1
ATOM 3844 O O . VAL A 1 483 ? -6.249 -13.702 7.465 1.00 89.75 483 VAL A O 1
ATOM 3847 N N . ARG A 1 484 ? -8.467 -13.622 7.658 1.00 86.69 484 ARG A N 1
ATOM 3848 C CA . ARG A 1 484 ? -8.686 -12.711 6.511 1.00 86.69 484 ARG A CA 1
ATOM 3849 C C . ARG A 1 484 ? -8.946 -11.276 6.951 1.00 86.69 484 ARG A C 1
ATOM 3851 O O . ARG A 1 484 ? -8.846 -10.338 6.160 1.00 86.69 484 ARG A O 1
ATOM 3858 N N . THR A 1 485 ? -9.335 -11.107 8.210 1.00 86.25 485 THR A N 1
ATOM 3859 C CA . THR A 1 485 ? -9.650 -9.822 8.826 1.00 86.25 485 THR A CA 1
ATOM 3860 C C . THR A 1 485 ? -9.669 -9.973 10.350 1.00 86.25 485 THR A C 1
ATOM 3862 O O . THR A 1 485 ? -10.211 -10.967 10.829 1.00 86.25 485 THR A O 1
ATOM 3865 N N . PRO A 1 486 ? -9.198 -8.984 11.135 1.00 84.12 486 PRO A N 1
ATOM 3866 C CA . PRO A 1 486 ? -9.244 -9.058 12.599 1.00 84.12 486 PRO A CA 1
ATOM 3867 C C . PRO A 1 486 ? -10.673 -9.046 13.176 1.00 84.12 486 PRO A C 1
ATOM 3869 O O . PRO A 1 486 ? -10.878 -9.271 14.361 1.00 84.12 486 PRO A O 1
ATOM 3872 N N . PHE A 1 487 ? -11.700 -8.836 12.345 1.00 86.38 487 PHE A N 1
ATOM 3873 C CA . PHE A 1 487 ? -13.102 -9.053 12.730 1.00 86.38 487 PHE A CA 1
ATOM 3874 C C . PHE A 1 487 ? -13.502 -10.541 12.835 1.00 86.38 487 PHE A C 1
ATOM 3876 O O . PHE A 1 487 ? -14.590 -10.834 13.323 1.00 86.38 487 PHE A O 1
ATOM 3883 N N . GLU A 1 488 ? -12.659 -11.480 12.384 1.00 85.06 488 GLU A N 1
ATOM 3884 C CA . GLU A 1 488 ? -12.831 -12.924 12.636 1.00 85.06 488 GLU A CA 1
ATOM 3885 C C . GLU A 1 488 ? -12.395 -13.309 14.068 1.00 85.06 488 GLU A C 1
ATOM 3887 O O . GLU A 1 488 ? -12.827 -14.336 14.600 1.00 85.06 488 GLU A O 1
ATOM 3892 N N . GLU A 1 489 ? -11.595 -12.458 14.721 1.00 85.50 489 GLU A N 1
ATOM 3893 C CA . GLU A 1 489 ? -11.026 -12.676 16.051 1.00 85.50 489 GLU A CA 1
ATOM 3894 C C . GLU A 1 489 ? -12.082 -12.436 17.138 1.00 85.50 489 GLU A C 1
ATOM 3896 O O . GLU A 1 489 ? -12.312 -11.327 17.630 1.00 85.50 489 GLU A O 1
ATOM 3901 N N . THR A 1 490 ? -12.765 -13.520 17.494 1.00 87.75 490 THR A N 1
ATOM 3902 C CA . THR A 1 490 ? -13.765 -13.568 18.565 1.00 87.75 490 THR A CA 1
ATOM 3903 C C . THR A 1 490 ? -13.274 -14.393 19.745 1.00 87.75 490 THR A C 1
ATOM 3905 O O . THR A 1 490 ? -12.408 -15.248 19.577 1.00 87.75 490 THR A O 1
ATOM 3908 N N . GLU A 1 491 ? -13.867 -14.221 20.928 1.00 86.12 491 GLU A N 1
ATOM 3909 C CA . GLU A 1 491 ? -13.495 -15.026 22.106 1.00 86.12 491 GLU A CA 1
ATOM 3910 C C . GLU A 1 491 ? -13.629 -16.538 21.835 1.00 86.12 491 GLU A C 1
ATOM 3912 O O . GLU A 1 491 ? -12.735 -17.326 22.136 1.00 86.12 491 GLU A O 1
ATOM 3917 N N . ARG A 1 492 ? -14.699 -16.955 21.141 1.00 86.94 492 ARG A N 1
ATOM 3918 C CA . ARG A 1 492 ? -14.856 -18.350 20.702 1.00 86.94 492 ARG A CA 1
ATOM 3919 C C . ARG A 1 492 ? -13.725 -18.783 19.760 1.00 86.94 492 ARG A C 1
ATOM 3921 O O . ARG A 1 492 ? -13.140 -19.845 19.969 1.00 86.94 492 ARG A O 1
ATOM 3928 N N . TRP A 1 493 ? -13.434 -17.981 18.734 1.00 90.00 493 TRP A N 1
ATOM 3929 C CA . TRP A 1 493 ? -12.345 -18.254 17.793 1.00 90.00 493 TRP A CA 1
ATOM 3930 C C . TRP A 1 493 ? -11.001 -18.359 18.521 1.00 90.00 493 TRP A C 1
ATOM 3932 O O . TRP A 1 493 ? -10.211 -19.240 18.198 1.00 90.00 493 TRP A O 1
ATOM 3942 N N . LEU A 1 494 ? -10.762 -17.534 19.541 1.00 88.75 494 LEU A N 1
ATOM 3943 C CA . LEU A 1 494 ? -9.530 -17.522 20.323 1.00 88.75 494 LEU A CA 1
ATOM 3944 C C . LEU A 1 494 ? -9.374 -18.823 21.131 1.00 88.75 494 LEU A C 1
ATOM 3946 O O . LEU A 1 494 ? -8.316 -19.453 21.075 1.00 88.75 494 LEU A O 1
ATOM 3950 N N . GLN A 1 495 ? -10.430 -19.289 21.805 1.00 87.50 495 GLN A N 1
ATOM 3951 C CA . GLN A 1 495 ? -10.425 -20.563 22.547 1.00 87.50 495 GLN A CA 1
ATOM 3952 C C . GLN A 1 495 ? -10.286 -21.805 21.641 1.00 87.50 495 GLN A C 1
ATOM 3954 O O . GLN A 1 495 ? -9.710 -22.821 22.046 1.00 87.50 495 GLN A O 1
ATOM 3959 N N . GLU A 1 496 ? -10.784 -21.741 20.404 1.00 88.31 496 GLU A N 1
ATOM 3960 C CA . GLU A 1 496 ? -10.558 -22.774 19.383 1.00 88.31 496 GLU A CA 1
ATOM 3961 C C . GLU A 1 496 ? -9.118 -22.704 18.821 1.00 88.31 496 GLU A C 1
ATOM 3963 O O . GLU A 1 496 ? -8.458 -23.735 18.677 1.00 88.31 496 GLU A O 1
ATOM 3968 N N . SER A 1 497 ? -8.596 -21.496 18.590 1.00 89.56 497 SER A N 1
ATOM 3969 C CA . SER A 1 497 ? -7.315 -21.221 17.920 1.00 89.56 497 SER A CA 1
ATOM 3970 C C . SER A 1 497 ? -6.071 -21.434 18.781 1.00 89.56 497 SER A C 1
ATOM 3972 O O . SER A 1 497 ? -5.064 -21.930 18.268 1.00 89.56 497 SER A O 1
ATOM 3974 N N . ARG A 1 498 ? -6.127 -21.149 20.095 1.00 87.56 498 ARG A N 1
ATOM 3975 C CA . ARG A 1 498 ? -4.996 -21.335 21.040 1.00 87.56 498 ARG A CA 1
ATOM 3976 C C . ARG A 1 498 ? -4.401 -22.754 21.012 1.00 87.56 498 ARG A C 1
ATOM 3978 O O . ARG A 1 498 ? -3.247 -22.934 21.397 1.00 87.56 498 ARG A O 1
ATOM 3985 N N . LYS A 1 499 ? -5.163 -23.752 20.551 1.00 87.25 499 LYS A N 1
ATOM 3986 C CA . LYS A 1 499 ? -4.750 -25.161 20.419 1.00 87.25 499 LYS A CA 1
ATOM 3987 C C . LYS A 1 499 ? -3.907 -25.445 19.170 1.00 87.25 499 LYS A C 1
ATOM 3989 O O . LYS A 1 499 ? -3.149 -26.407 19.171 1.00 87.25 499 LYS A O 1
ATOM 3994 N N . ASN A 1 500 ? -4.043 -24.620 18.130 1.00 88.94 500 ASN A N 1
ATOM 3995 C CA . ASN A 1 500 ? -3.567 -24.915 16.775 1.00 88.94 500 ASN A CA 1
ATOM 3996 C C . ASN A 1 500 ? -2.398 -24.020 16.335 1.00 88.94 500 ASN A C 1
ATOM 3998 O O . ASN A 1 500 ? -1.578 -24.449 15.529 1.00 88.94 500 ASN A O 1
ATOM 4002 N N . PHE A 1 501 ? -2.324 -22.785 16.840 1.00 92.62 501 PHE A N 1
ATOM 4003 C CA . PHE A 1 501 ? -1.261 -21.829 16.515 1.00 92.62 501 PHE A CA 1
ATOM 4004 C C . PHE A 1 501 ? -0.964 -20.868 17.673 1.00 92.62 501 PHE A C 1
ATOM 4006 O O . PHE A 1 501 ? -1.633 -20.911 18.707 1.00 92.62 501 PHE A O 1
ATOM 4013 N N . ASP A 1 502 ? 0.080 -20.048 17.527 1.00 94.25 502 ASP A N 1
ATOM 4014 C CA . ASP A 1 502 ? 0.641 -19.198 18.588 1.00 94.25 502 ASP A CA 1
ATOM 4015 C C . ASP A 1 502 ? 0.492 -17.695 18.311 1.00 94.25 502 ASP A C 1
ATOM 4017 O O . ASP A 1 502 ? 0.310 -16.910 19.242 1.00 94.25 502 ASP A O 1
ATOM 4021 N N . ILE A 1 503 ? 0.562 -17.303 17.036 1.00 94.56 503 ILE A N 1
ATOM 4022 C CA . ILE A 1 503 ? 0.402 -15.924 16.553 1.00 94.56 503 ILE A CA 1
ATOM 4023 C C . ILE A 1 503 ? -0.529 -15.904 15.331 1.00 94.56 503 ILE A C 1
ATOM 4025 O O . ILE A 1 503 ? -0.675 -16.928 14.663 1.00 94.56 503 ILE A O 1
ATOM 4029 N N . VAL A 1 504 ? -1.158 -14.767 15.034 1.00 93.12 504 VAL A N 1
ATOM 4030 C CA . VAL A 1 504 ? -2.156 -14.604 13.964 1.00 93.12 504 VAL A CA 1
ATOM 4031 C C . VAL A 1 504 ? -1.772 -13.498 12.975 1.00 93.12 504 VAL A C 1
ATOM 4033 O O . VAL A 1 504 ? -1.306 -12.431 13.375 1.00 93.12 504 VAL A O 1
ATOM 4036 N N . GLU A 1 505 ? -1.941 -13.771 11.678 1.00 92.31 505 GLU A N 1
ATOM 4037 C CA . GLU A 1 505 ? -1.585 -12.877 10.564 1.00 92.31 505 GLU A CA 1
ATOM 4038 C C . GLU A 1 505 ? -2.406 -13.218 9.290 1.00 92.31 505 GLU A C 1
ATOM 4040 O O . GLU A 1 505 ? -3.189 -14.171 9.302 1.00 92.31 505 GLU A O 1
ATOM 4045 N N . VAL A 1 506 ? -2.295 -12.429 8.209 1.00 90.88 506 VAL A N 1
ATOM 4046 C CA . VAL A 1 506 ? -3.180 -12.506 7.027 1.00 90.88 506 VAL A CA 1
ATOM 4047 C C . VAL A 1 506 ? -2.451 -12.989 5.759 1.00 90.88 506 VAL A C 1
ATOM 4049 O O . VAL A 1 506 ? -2.981 -13.802 4.999 1.00 90.88 506 VAL A O 1
ATOM 4052 N N . GLU A 1 507 ? -1.229 -12.523 5.503 1.00 91.88 507 GLU A N 1
ATOM 4053 C CA . GLU A 1 507 ? -0.535 -12.637 4.214 1.00 91.88 507 GLU A CA 1
ATOM 4054 C C . GLU A 1 507 ? 0.234 -13.958 4.015 1.00 91.88 507 GLU A C 1
ATOM 4056 O O . GLU A 1 507 ? 0.256 -14.520 2.911 1.00 91.88 507 GLU A O 1
ATOM 4061 N N . THR A 1 508 ? 0.917 -14.465 5.048 1.00 93.44 508 THR A N 1
ATOM 4062 C CA . THR A 1 508 ? 1.999 -15.454 4.871 1.00 93.44 508 THR A CA 1
ATOM 4063 C C . THR A 1 508 ? 1.553 -16.819 4.359 1.00 93.44 508 THR A C 1
ATOM 4065 O O . THR A 1 508 ? 2.312 -17.471 3.633 1.00 93.44 508 THR A O 1
ATOM 4068 N N . GLY A 1 509 ? 0.325 -17.245 4.665 1.00 94.31 509 GLY A N 1
ATOM 4069 C CA . GLY A 1 509 ? -0.248 -18.481 4.125 1.00 94.31 509 GLY A CA 1
ATOM 4070 C C . GLY A 1 509 ? -0.389 -18.437 2.601 1.00 94.31 509 GLY A C 1
ATOM 4071 O O . GLY A 1 509 ? -0.017 -19.392 1.916 1.00 94.31 509 GLY A O 1
ATOM 4072 N N . LEU A 1 510 ? -0.832 -17.300 2.052 1.00 94.62 510 LEU A N 1
ATOM 4073 C CA . LEU A 1 510 ? -0.921 -17.087 0.603 1.00 94.62 510 LEU A CA 1
ATOM 4074 C C . LEU A 1 510 ? 0.471 -16.936 -0.020 1.00 94.62 510 LEU A C 1
ATOM 4076 O O . LEU A 1 510 ? 0.757 -17.587 -1.026 1.00 94.62 510 LEU A O 1
ATOM 4080 N N . LEU A 1 511 ? 1.361 -16.162 0.612 1.00 95.50 511 LEU A N 1
ATOM 4081 C CA . LEU A 1 511 ? 2.746 -15.980 0.165 1.00 95.50 511 LEU A CA 1
ATOM 4082 C C . LEU A 1 511 ? 3.479 -17.321 0.006 1.00 95.50 511 LEU A C 1
ATOM 4084 O O . LEU A 1 511 ? 4.075 -17.581 -1.042 1.00 95.50 511 LEU A O 1
ATOM 4088 N N . ARG A 1 512 ? 3.412 -18.200 1.017 1.00 95.75 512 ARG A N 1
ATOM 4089 C CA . ARG A 1 512 ? 4.084 -19.507 0.972 1.00 95.75 512 ARG A CA 1
ATOM 4090 C C . ARG A 1 512 ? 3.440 -20.457 -0.036 1.00 95.75 512 ARG A C 1
ATOM 4092 O O . ARG A 1 512 ? 4.170 -21.143 -0.755 1.00 95.75 512 ARG A O 1
ATOM 4099 N N . LYS A 1 513 ? 2.106 -20.481 -0.120 1.00 95.56 513 LYS A N 1
ATOM 4100 C CA . LYS A 1 513 ? 1.358 -21.314 -1.074 1.00 95.56 513 LYS A CA 1
ATOM 4101 C C . LYS A 1 513 ? 1.700 -20.962 -2.524 1.00 95.56 513 LYS A C 1
ATOM 4103 O O . LYS A 1 513 ? 2.011 -21.851 -3.314 1.00 95.56 513 LYS A O 1
ATOM 4108 N N . GLU A 1 514 ? 1.693 -19.675 -2.861 1.00 95.62 514 GLU A N 1
ATOM 4109 C CA . GLU A 1 514 ? 1.927 -19.196 -4.226 1.00 95.62 514 GLU A CA 1
ATOM 4110 C C . GLU A 1 514 ? 3.404 -19.298 -4.635 1.00 95.62 514 GLU A C 1
ATOM 4112 O O . GLU A 1 514 ? 3.683 -19.815 -5.719 1.00 95.62 514 GLU A O 1
ATOM 4117 N N . LEU A 1 515 ? 4.361 -18.929 -3.767 1.00 94.75 515 LEU A N 1
ATOM 4118 C CA . LEU A 1 515 ? 5.798 -19.163 -4.011 1.00 94.75 515 LEU A CA 1
ATOM 4119 C C . LEU A 1 515 ? 6.117 -20.661 -4.181 1.00 94.75 515 LEU A C 1
ATOM 4121 O O . LEU A 1 515 ? 6.921 -21.041 -5.035 1.00 94.75 515 LEU A O 1
ATOM 4125 N N . GLY A 1 516 ? 5.457 -21.526 -3.408 1.00 91.94 516 GLY A N 1
ATOM 4126 C CA . GLY A 1 516 ? 5.716 -22.964 -3.378 1.00 91.94 516 GLY A CA 1
ATOM 4127 C C . GLY A 1 516 ? 7.011 -23.334 -2.644 1.00 91.94 516 GLY A C 1
ATOM 4128 O O . GLY A 1 516 ? 7.782 -22.478 -2.206 1.00 91.94 516 GLY A O 1
ATOM 4129 N N . SER A 1 517 ? 7.254 -24.639 -2.499 1.00 89.06 517 SER A N 1
ATOM 4130 C CA . SER A 1 517 ? 8.326 -25.197 -1.656 1.00 89.06 517 SER A CA 1
ATOM 4131 C C . SER A 1 517 ? 9.753 -24.882 -2.121 1.00 89.06 517 SER A C 1
ATOM 4133 O O . SER A 1 517 ? 10.654 -24.845 -1.288 1.00 89.06 517 SER A O 1
ATOM 4135 N N . GLN A 1 518 ? 9.965 -24.622 -3.419 1.00 88.00 518 GLN A N 1
ATOM 4136 C CA . GLN A 1 518 ? 11.289 -24.348 -4.001 1.00 88.00 518 GLN A CA 1
ATOM 4137 C C . GLN A 1 518 ? 11.887 -22.989 -3.600 1.00 88.00 518 GLN A C 1
ATOM 4139 O O . GLN A 1 518 ? 13.099 -22.802 -3.712 1.00 88.00 518 GLN A O 1
ATOM 4144 N N . ALA A 1 519 ? 11.063 -22.036 -3.155 1.00 93.12 519 ALA A N 1
ATOM 4145 C CA . ALA A 1 519 ? 11.550 -20.786 -2.585 1.00 93.12 519 ALA A CA 1
ATOM 4146 C C . ALA A 1 519 ? 11.971 -20.998 -1.124 1.00 93.12 519 ALA A C 1
ATOM 4148 O O . ALA A 1 519 ? 11.262 -21.653 -0.351 1.00 93.12 519 ALA A O 1
ATOM 4149 N N . ARG A 1 520 ? 13.086 -20.389 -0.719 1.00 94.62 520 ARG A N 1
ATOM 4150 C CA . ARG A 1 520 ? 13.424 -20.195 0.690 1.00 94.62 520 ARG A CA 1
ATOM 4151 C C . ARG A 1 520 ? 12.682 -18.958 1.180 1.00 94.62 520 ARG A C 1
ATOM 4153 O O . ARG A 1 520 ? 13.040 -17.846 0.806 1.00 94.62 520 ARG A O 1
ATOM 4160 N N . LEU A 1 521 ? 11.635 -19.169 1.974 1.00 95.44 521 LEU A N 1
ATOM 4161 C CA . LEU A 1 521 ? 10.859 -18.106 2.611 1.00 95.44 521 LEU A CA 1
ATOM 4162 C C . LEU A 1 521 ? 11.149 -18.111 4.110 1.00 95.44 521 LEU A C 1
ATOM 4164 O O . LEU A 1 521 ? 10.720 -19.033 4.799 1.00 95.44 521 LEU A O 1
ATOM 4168 N N . GLU A 1 522 ? 11.859 -17.104 4.604 1.00 93.25 522 GLU A N 1
ATOM 4169 C CA . GLU A 1 522 ? 12.100 -16.889 6.036 1.00 93.25 522 GLU A CA 1
ATOM 4170 C C . GLU A 1 522 ? 11.108 -15.839 6.551 1.00 93.25 522 GLU A C 1
ATOM 4172 O O . GLU A 1 522 ? 10.974 -14.775 5.946 1.00 93.25 522 GLU A O 1
ATOM 4177 N N . ALA A 1 523 ? 10.380 -16.141 7.630 1.00 93.69 523 ALA A N 1
ATOM 4178 C CA . ALA A 1 523 ? 9.283 -15.304 8.120 1.00 93.69 523 ALA A CA 1
ATOM 4179 C C . ALA A 1 523 ? 9.569 -14.739 9.519 1.00 93.69 523 ALA A C 1
ATOM 4181 O O . ALA A 1 523 ? 9.824 -15.487 10.473 1.00 93.69 523 ALA A O 1
ATOM 4182 N N . TYR A 1 524 ? 9.488 -13.413 9.627 1.00 91.94 524 TYR A N 1
ATOM 4183 C CA . TYR A 1 524 ? 9.659 -12.652 10.858 1.00 91.94 524 TYR A CA 1
ATOM 4184 C C . TYR A 1 524 ? 8.436 -11.783 11.141 1.00 91.94 524 TYR A C 1
ATOM 4186 O O . TYR A 1 524 ? 7.855 -11.190 10.231 1.00 91.94 524 TYR A O 1
ATOM 4194 N N . PHE A 1 525 ? 8.072 -11.682 12.417 1.00 90.81 525 PHE A N 1
ATOM 4195 C CA . PHE A 1 525 ? 6.895 -10.944 12.864 1.00 90.81 525 PHE A CA 1
ATOM 4196 C C . PHE A 1 525 ? 7.246 -10.021 14.023 1.00 90.81 525 PHE A C 1
ATOM 4198 O O . PHE A 1 525 ? 7.843 -10.449 15.012 1.00 90.81 525 PHE A O 1
ATOM 4205 N N . LEU A 1 526 ? 6.849 -8.757 13.899 1.00 89.06 526 LEU A N 1
ATOM 4206 C CA . LEU A 1 526 ? 6.833 -7.799 15.000 1.00 89.06 526 LEU A CA 1
ATOM 4207 C C . LEU A 1 526 ? 5.458 -7.861 15.660 1.00 89.06 526 LEU A C 1
ATOM 4209 O O . LEU A 1 526 ? 4.453 -7.569 15.008 1.00 89.06 526 LEU A O 1
ATOM 4213 N N . ILE A 1 527 ? 5.402 -8.235 16.935 1.00 88.62 527 ILE A N 1
ATOM 4214 C CA . ILE A 1 527 ? 4.121 -8.418 17.618 1.00 88.62 527 ILE A CA 1
ATOM 4215 C C . ILE A 1 527 ? 3.447 -7.065 17.828 1.00 88.62 527 ILE A C 1
ATOM 4217 O O . ILE A 1 527 ? 3.970 -6.183 18.522 1.00 88.62 527 ILE A O 1
ATOM 4221 N N . SER A 1 528 ? 2.305 -6.875 17.170 1.00 81.00 528 SER A N 1
ATOM 4222 C CA . SER A 1 528 ? 1.547 -5.628 17.220 1.00 81.00 528 SER A CA 1
ATOM 4223 C C . SER A 1 528 ? 0.772 -5.482 18.522 1.00 81.00 528 SER A C 1
ATOM 4225 O O . SER A 1 528 ? 0.634 -4.354 18.993 1.00 81.00 528 SER A O 1
ATOM 4227 N N . ASP A 1 529 ? 0.320 -6.600 19.081 1.00 82.44 529 ASP A N 1
ATOM 4228 C CA . ASP A 1 529 ? -0.711 -6.704 20.108 1.00 82.44 529 ASP A CA 1
ATOM 4229 C C . ASP A 1 529 ? -0.779 -8.137 20.677 1.00 82.44 529 ASP A C 1
ATOM 4231 O O . ASP A 1 529 ? -0.175 -9.062 20.125 1.00 82.44 529 ASP A O 1
ATOM 4235 N N . VAL A 1 530 ? -1.524 -8.321 21.769 1.00 84.94 530 VAL A N 1
ATOM 4236 C CA . VAL A 1 530 ? -1.872 -9.637 22.323 1.00 84.94 530 VAL A CA 1
ATOM 4237 C C . VAL A 1 530 ? -3.392 -9.820 22.272 1.00 84.94 530 VAL A C 1
ATOM 4239 O O . VAL A 1 530 ? -4.141 -9.155 22.987 1.00 84.94 530 VAL A O 1
ATOM 4242 N N . VAL A 1 531 ? -3.851 -10.743 21.429 1.00 82.50 531 VAL A N 1
ATOM 4243 C CA . VAL A 1 531 ? -5.263 -11.025 21.161 1.00 82.50 531 VAL A CA 1
ATOM 4244 C C . VAL A 1 531 ? -5.917 -11.638 22.399 1.00 82.50 531 VAL A C 1
ATOM 4246 O O . VAL A 1 531 ? -5.526 -12.717 22.856 1.00 82.50 531 VAL A O 1
ATOM 4249 N N . GLY A 1 532 ? -6.913 -10.927 22.935 1.00 74.50 532 GLY A N 1
ATOM 4250 C CA . GLY A 1 532 ? -7.573 -11.215 24.213 1.00 74.50 532 GLY A CA 1
ATOM 4251 C C . GLY A 1 532 ? -7.061 -10.393 25.407 1.00 74.50 532 GLY A C 1
ATOM 4252 O O . GLY A 1 532 ? -7.666 -10.461 26.468 1.00 74.50 532 GLY A O 1
ATOM 4253 N N . SER A 1 533 ? -5.993 -9.597 25.258 1.00 75.50 533 SER A N 1
ATOM 4254 C CA . SER A 1 533 ? -5.446 -8.759 26.339 1.00 75.50 533 SER A CA 1
ATOM 4255 C C . SER A 1 533 ? -5.944 -7.314 26.268 1.00 75.50 533 SER A C 1
ATOM 4257 O O . SER A 1 533 ? -5.680 -6.603 25.296 1.00 75.50 533 SER A O 1
ATOM 4259 N N . GLU A 1 534 ? -6.586 -6.836 27.336 1.00 62.22 534 GLU A N 1
ATOM 4260 C CA . GLU A 1 534 ? -7.022 -5.436 27.468 1.00 62.22 534 GLU A CA 1
ATOM 4261 C C . GLU A 1 534 ? -5.831 -4.456 27.446 1.00 62.22 534 GLU A C 1
ATOM 4263 O O . GLU A 1 534 ? -5.869 -3.422 26.779 1.00 62.22 534 GLU A O 1
ATOM 4268 N N . GLY A 1 535 ? -4.733 -4.798 28.133 1.00 59.34 535 GLY A N 1
ATOM 4269 C CA . GLY A 1 535 ? -3.557 -3.928 28.284 1.00 59.34 535 GLY A CA 1
ATOM 4270 C C . GLY A 1 535 ? -2.593 -3.912 27.089 1.00 59.34 535 GLY A C 1
ATOM 4271 O O . GLY A 1 535 ? -1.748 -3.017 26.989 1.00 59.34 535 GLY A O 1
ATOM 4272 N N . GLU A 1 536 ? -2.706 -4.885 26.183 1.00 60.38 536 GLU A N 1
ATOM 4273 C CA . GLU A 1 536 ? -1.828 -5.054 25.015 1.00 60.38 536 GLU A CA 1
ATOM 4274 C C . GLU A 1 536 ? -2.611 -5.157 23.690 1.00 60.38 536 GLU A C 1
ATOM 4276 O O . GLU A 1 536 ? -2.091 -5.672 22.705 1.00 60.38 536 GLU A O 1
ATOM 4281 N N . SER A 1 537 ? -3.837 -4.628 23.634 1.00 62.38 537 SER A N 1
ATOM 4282 C CA . SER A 1 537 ? -4.686 -4.622 22.433 1.00 62.38 537 SER A CA 1
ATOM 4283 C C . SER A 1 537 ? -4.112 -3.801 21.260 1.00 62.38 537 SER A C 1
ATOM 4285 O O . SER A 1 537 ? -3.277 -2.907 21.440 1.00 62.38 537 SER A O 1
ATOM 4287 N N . LEU A 1 538 ? -4.635 -4.017 20.043 1.00 58.09 538 LEU A N 1
ATOM 4288 C CA . LEU A 1 538 ? -4.314 -3.215 18.846 1.00 58.09 538 LEU A CA 1
ATOM 4289 C C . LEU A 1 538 ? -4.523 -1.700 19.030 1.00 58.09 538 LEU A C 1
ATOM 4291 O O . LEU A 1 538 ? -3.849 -0.900 18.375 1.00 58.09 538 LEU A O 1
ATOM 4295 N N . ALA A 1 539 ? -5.429 -1.291 19.920 1.00 52.59 539 ALA A N 1
ATOM 4296 C CA . ALA A 1 539 ? -5.664 0.112 20.241 1.00 52.59 539 ALA A CA 1
ATOM 4297 C C . ALA A 1 539 ? -4.634 0.648 21.252 1.00 52.59 539 ALA A C 1
ATOM 4299 O O . ALA A 1 539 ? -4.013 1.691 21.014 1.00 52.59 539 ALA A O 1
ATOM 4300 N N . ALA A 1 540 ? -4.350 -0.110 22.319 1.00 52.31 540 ALA A N 1
ATOM 4301 C CA . ALA A 1 540 ? -3.272 0.192 23.265 1.00 52.31 540 ALA A CA 1
ATOM 4302 C C . ALA A 1 540 ? -1.891 0.250 22.574 1.00 52.31 540 ALA A C 1
ATOM 4304 O O . ALA A 1 540 ? -1.018 1.046 22.942 1.00 52.31 540 ALA A O 1
ATOM 4305 N N . ALA A 1 541 ? -1.700 -0.528 21.505 1.00 52.16 541 ALA A N 1
ATOM 4306 C CA . ALA A 1 541 ? -0.473 -0.594 20.719 1.00 52.16 541 ALA A CA 1
ATOM 4307 C C . ALA A 1 541 ? -0.030 0.744 20.101 1.00 52.16 541 ALA A C 1
ATOM 4309 O O . ALA A 1 541 ? 1.166 0.929 19.839 1.00 52.16 541 ALA A O 1
ATOM 4310 N N . VAL A 1 542 ? -0.947 1.696 19.878 1.00 51.31 542 VAL A N 1
ATOM 4311 C CA . VAL A 1 542 ? -0.611 3.067 19.440 1.00 51.31 542 VAL A CA 1
ATOM 4312 C C . VAL A 1 542 ? 0.279 3.765 20.474 1.00 51.31 542 VAL A C 1
ATOM 4314 O O . VAL A 1 542 ? 1.208 4.487 20.117 1.00 51.31 542 VAL A O 1
ATOM 4317 N N . GLN A 1 543 ? 0.037 3.503 21.757 1.00 51.72 543 GLN A N 1
ATOM 4318 C CA . GLN A 1 543 ? 0.742 4.119 22.880 1.00 51.72 543 GLN A CA 1
ATOM 4319 C C . GLN A 1 543 ? 2.069 3.399 23.174 1.00 51.72 543 GLN A C 1
ATOM 4321 O O . GLN A 1 543 ? 3.068 4.036 23.501 1.00 51.72 543 GLN A O 1
ATOM 4326 N N . ASN A 1 544 ? 2.116 2.081 22.955 1.00 55.00 544 ASN A N 1
ATOM 4327 C CA . ASN A 1 544 ? 3.322 1.256 23.094 1.00 55.00 544 ASN A CA 1
ATOM 4328 C C . ASN A 1 544 ? 4.233 1.255 21.843 1.00 55.00 544 ASN A C 1
ATOM 4330 O O . ASN A 1 544 ? 5.117 0.404 21.710 1.00 55.00 544 ASN A O 1
ATOM 4334 N N . ALA A 1 545 ? 4.071 2.223 20.931 1.00 58.81 545 ALA A N 1
ATOM 4335 C CA . ALA A 1 545 ? 4.850 2.332 19.692 1.00 58.81 545 ALA A CA 1
ATOM 4336 C C . ALA A 1 545 ? 6.379 2.326 19.908 1.00 58.81 545 ALA A C 1
ATOM 4338 O O . ALA A 1 545 ? 7.108 1.813 19.061 1.00 58.81 545 ALA A O 1
ATOM 4339 N N . GLY A 1 546 ? 6.870 2.822 21.052 1.00 62.66 546 GLY A N 1
ATOM 4340 C CA . GLY A 1 546 ? 8.292 2.772 21.413 1.00 62.66 546 GLY A CA 1
ATOM 4341 C C . GLY A 1 546 ? 8.855 1.350 21.553 1.00 62.66 546 GLY A C 1
ATOM 4342 O O . GLY A 1 546 ? 9.951 1.090 21.066 1.00 62.66 546 GLY A O 1
ATOM 4343 N N . ARG A 1 547 ? 8.098 0.402 22.134 1.00 67.56 547 ARG A N 1
ATOM 4344 C CA . ARG A 1 547 ? 8.528 -1.010 22.238 1.00 67.56 547 ARG A CA 1
ATOM 4345 C C . ARG A 1 547 ? 8.650 -1.641 20.854 1.00 67.56 547 ARG A C 1
ATOM 4347 O O . ARG A 1 547 ? 9.702 -2.168 20.505 1.00 67.56 547 ARG A O 1
ATOM 4354 N N . ARG A 1 548 ? 7.598 -1.497 20.038 1.00 69.00 548 ARG A N 1
ATOM 4355 C CA . ARG A 1 548 ? 7.554 -2.015 18.661 1.00 69.00 548 ARG A CA 1
ATOM 4356 C C . ARG A 1 548 ? 8.664 -1.414 17.794 1.00 69.00 548 ARG A C 1
ATOM 4358 O O . ARG A 1 548 ? 9.308 -2.149 17.053 1.00 69.00 548 ARG A O 1
ATOM 4365 N N . LYS A 1 549 ? 8.954 -0.113 17.945 1.00 73.00 549 LYS A N 1
ATOM 4366 C CA . LYS A 1 549 ? 10.092 0.541 17.283 1.00 73.00 549 LYS A CA 1
ATOM 4367 C C . LYS A 1 549 ? 11.427 -0.062 17.725 1.00 73.00 549 LYS A C 1
ATOM 4369 O O . LYS A 1 549 ? 12.231 -0.384 16.865 1.00 73.00 549 LYS A O 1
ATOM 4374 N N . ASN A 1 550 ? 11.667 -0.267 19.020 1.00 73.19 550 ASN A N 1
ATOM 4375 C CA . ASN A 1 550 ? 12.941 -0.824 19.492 1.00 73.19 550 ASN A CA 1
ATOM 4376 C C . ASN A 1 550 ? 13.211 -2.235 18.934 1.00 73.19 550 ASN A C 1
ATOM 4378 O O . ASN A 1 550 ? 14.329 -2.514 18.513 1.00 73.19 550 ASN A O 1
ATOM 4382 N N . SER A 1 551 ? 12.200 -3.102 18.850 1.00 72.25 551 SER A N 1
ATOM 4383 C CA . SER A 1 551 ? 12.368 -4.443 18.264 1.00 72.25 551 SER A CA 1
ATOM 4384 C C . SER A 1 551 ? 12.426 -4.436 16.732 1.00 72.25 551 SER A C 1
ATOM 4386 O O . SER A 1 551 ? 13.143 -5.241 16.142 1.00 72.25 551 SER A O 1
ATOM 4388 N N . GLN A 1 552 ? 11.753 -3.486 16.072 1.00 78.94 552 GLN A N 1
ATOM 4389 C CA . GLN A 1 552 ? 11.938 -3.209 14.642 1.00 78.94 552 GLN A CA 1
ATOM 4390 C C . GLN A 1 552 ? 13.377 -2.755 14.346 1.00 78.94 552 GLN A C 1
ATOM 4392 O O . GLN A 1 552 ? 13.968 -3.211 13.370 1.00 78.94 552 GLN A O 1
ATOM 4397 N N . LEU A 1 553 ? 13.956 -1.905 15.203 1.00 76.06 553 LEU A N 1
ATOM 4398 C CA . LEU A 1 553 ? 15.358 -1.494 15.116 1.00 76.06 553 LEU A CA 1
ATOM 4399 C C . LEU A 1 553 ? 16.292 -2.695 15.297 1.00 76.06 553 LEU A C 1
ATOM 4401 O O . LEU A 1 553 ? 17.123 -2.906 14.425 1.00 76.06 553 LEU A O 1
ATOM 4405 N N . LYS A 1 554 ? 16.082 -3.548 16.311 1.00 73.69 554 LYS A N 1
ATOM 4406 C CA . LYS A 1 554 ? 16.862 -4.790 16.500 1.00 73.69 554 LYS A CA 1
ATOM 4407 C C . LYS A 1 554 ? 16.767 -5.777 15.333 1.00 73.69 554 LYS A C 1
ATOM 4409 O O . LYS A 1 554 ? 17.749 -6.443 15.001 1.00 73.69 554 LYS A O 1
ATOM 4414 N N . LEU A 1 555 ? 15.599 -5.890 14.696 1.00 75.25 555 LEU A N 1
ATOM 4415 C CA . LEU A 1 555 ? 15.437 -6.712 13.495 1.00 75.25 555 LEU A CA 1
ATOM 4416 C C . LEU A 1 555 ? 16.265 -6.151 12.334 1.00 75.25 555 LEU A C 1
ATOM 4418 O O . LEU A 1 555 ? 16.978 -6.905 11.675 1.00 75.25 555 LEU A O 1
ATOM 4422 N N . LEU A 1 556 ? 16.189 -4.838 12.098 1.00 77.06 556 LEU A N 1
ATOM 4423 C CA . LEU A 1 556 ? 16.996 -4.166 11.079 1.00 77.06 556 LEU A CA 1
ATOM 4424 C C . LEU A 1 556 ? 18.493 -4.286 11.410 1.00 77.06 556 LEU A C 1
ATOM 4426 O O . LEU A 1 556 ? 19.269 -4.657 10.539 1.00 77.06 556 LEU A O 1
ATOM 4430 N N . GLU A 1 557 ? 18.893 -4.090 12.667 1.00 73.56 557 GLU A N 1
ATOM 4431 C CA . GLU A 1 557 ? 20.257 -4.321 13.158 1.00 73.56 557 GLU A CA 1
ATOM 4432 C C . GLU A 1 557 ? 20.713 -5.765 12.928 1.00 73.56 557 GLU A C 1
ATOM 4434 O O . GLU A 1 557 ? 21.842 -5.971 12.500 1.00 73.56 557 GLU A O 1
ATOM 4439 N N . SER A 1 558 ? 19.854 -6.773 13.102 1.00 69.69 558 SER A N 1
ATOM 4440 C CA . SER A 1 558 ? 20.197 -8.168 12.784 1.00 69.69 558 SER A CA 1
ATOM 4441 C C . SER A 1 558 ? 20.365 -8.402 11.274 1.00 69.69 558 SER A C 1
ATOM 4443 O O . SER A 1 558 ? 21.375 -8.957 10.840 1.00 69.69 558 SER A O 1
ATOM 4445 N N . LEU A 1 559 ? 19.408 -7.926 10.464 1.00 69.94 559 LEU A N 1
ATOM 4446 C CA . LEU A 1 559 ? 19.435 -8.010 8.995 1.00 69.94 559 LEU A CA 1
ATOM 4447 C C . LEU A 1 559 ? 20.689 -7.348 8.407 1.00 69.94 559 LEU A C 1
ATOM 4449 O O . LEU A 1 559 ? 21.309 -7.900 7.496 1.00 69.94 559 LEU A O 1
ATOM 4453 N N . PHE A 1 560 ? 21.059 -6.181 8.939 1.00 66.44 560 PHE A N 1
ATOM 4454 C CA . PHE A 1 560 ? 22.205 -5.403 8.491 1.00 66.44 560 PHE A CA 1
ATOM 4455 C C . PHE A 1 560 ? 23.532 -5.856 9.113 1.00 66.44 560 PHE A C 1
ATOM 4457 O O . PHE A 1 560 ? 24.537 -5.811 8.421 1.00 66.44 560 PHE A O 1
ATOM 4464 N N . SER A 1 561 ? 23.595 -6.338 10.358 1.00 58.59 561 SER A N 1
ATOM 4465 C CA . SER A 1 561 ? 24.868 -6.759 10.981 1.00 58.59 561 SER A CA 1
ATOM 4466 C C . SER A 1 561 ? 25.433 -8.038 10.364 1.00 58.59 561 SER A C 1
ATOM 4468 O O . SER A 1 561 ? 26.608 -8.066 10.001 1.00 58.59 561 SER A O 1
ATOM 4470 N N . GLN A 1 562 ? 24.605 -9.063 10.125 1.00 53.25 562 GLN A N 1
ATOM 4471 C CA . GLN A 1 562 ? 25.044 -10.305 9.460 1.00 53.25 562 GLN A CA 1
ATOM 4472 C C . GLN A 1 562 ? 25.556 -10.090 8.031 1.00 53.25 562 GLN A C 1
ATOM 4474 O O . GLN A 1 562 ? 26.273 -10.926 7.474 1.00 53.25 562 GLN A O 1
ATOM 4479 N N . LYS A 1 563 ? 25.149 -8.981 7.417 1.00 51.34 563 LYS A N 1
ATOM 4480 C CA . LYS A 1 563 ? 25.560 -8.568 6.081 1.00 51.34 563 LYS A CA 1
ATOM 4481 C C . LYS A 1 563 ? 26.504 -7.369 6.114 1.00 51.34 563 LYS A C 1
ATOM 4483 O O . LYS A 1 563 ? 26.978 -6.986 5.066 1.00 51.34 563 LYS A O 1
ATOM 4488 N N . GLY A 1 564 ? 26.846 -6.823 7.274 1.00 47.50 564 GLY A N 1
ATOM 4489 C CA . GLY A 1 564 ? 27.490 -5.518 7.377 1.00 47.50 564 GLY A CA 1
ATOM 4490 C C . GLY A 1 564 ? 26.624 -4.365 6.842 1.00 47.50 564 GLY A C 1
ATOM 4491 O O . GLY A 1 564 ? 25.900 -4.475 5.852 1.00 47.50 564 GLY A O 1
ATOM 4492 N N . LEU A 1 565 ? 26.764 -3.194 7.459 1.00 51.22 565 LEU A N 1
ATOM 4493 C CA . LEU A 1 565 ? 26.260 -1.935 6.906 1.00 51.22 565 LEU A CA 1
ATOM 4494 C C . LEU A 1 565 ? 27.244 -1.405 5.842 1.00 51.22 565 LEU A C 1
ATOM 4496 O O . LEU A 1 565 ? 27.770 -0.300 5.944 1.00 51.22 565 LEU A O 1
ATOM 4500 N N . VAL A 1 566 ? 27.559 -2.234 4.837 1.00 47.72 566 VAL A N 1
ATOM 4501 C CA . VAL A 1 566 ? 28.499 -1.868 3.769 1.00 47.72 566 VAL A CA 1
ATOM 4502 C C . VAL A 1 566 ? 27.724 -1.241 2.613 1.00 47.72 566 VAL A C 1
ATOM 4504 O O . VAL A 1 566 ? 26.942 -1.890 1.919 1.00 47.72 566 VAL A O 1
ATOM 4507 N N . GLU A 1 567 ? 27.940 0.057 2.449 1.00 52.50 567 GLU A N 1
ATOM 4508 C CA . GLU A 1 567 ? 27.054 0.968 1.728 1.00 52.50 567 GLU A CA 1
ATOM 4509 C C . GLU A 1 567 ? 26.929 0.728 0.217 1.00 52.50 567 GLU A C 1
ATOM 4511 O O . GLU A 1 567 ? 27.817 0.177 -0.451 1.00 52.50 567 GLU A O 1
ATOM 4516 N N . THR A 1 568 ? 25.845 1.298 -0.315 1.00 42.59 568 THR A N 1
ATOM 4517 C CA . THR A 1 568 ? 25.614 1.598 -1.726 1.00 42.59 568 THR A CA 1
ATOM 4518 C C . THR A 1 568 ? 26.740 2.470 -2.294 1.00 42.59 568 THR A C 1
ATOM 4520 O O . THR A 1 568 ? 26.636 3.694 -2.353 1.00 42.59 568 THR A O 1
ATOM 4523 N N . VAL A 1 569 ? 27.812 1.854 -2.793 1.00 42.50 569 VAL A N 1
ATOM 4524 C CA . VAL A 1 569 ? 28.638 2.521 -3.808 1.00 42.50 569 VAL A CA 1
ATOM 4525 C C . VAL A 1 569 ? 27.846 2.475 -5.109 1.00 42.50 569 VAL A C 1
ATOM 4527 O O . VAL A 1 569 ? 27.692 1.408 -5.704 1.00 42.50 569 VAL A O 1
ATOM 4530 N N . ILE A 1 570 ? 27.323 3.626 -5.535 1.00 41.88 570 ILE A N 1
ATOM 4531 C CA . ILE A 1 570 ? 26.755 3.796 -6.877 1.00 41.88 570 ILE A CA 1
ATOM 4532 C C . ILE A 1 570 ? 27.933 3.862 -7.854 1.00 41.88 570 ILE A C 1
ATOM 4534 O O . ILE A 1 570 ? 28.407 4.935 -8.219 1.00 41.88 570 ILE A O 1
ATOM 4538 N N . ASP A 1 571 ? 28.448 2.690 -8.217 1.00 36.69 571 ASP A N 1
ATOM 4539 C CA . ASP A 1 571 ? 29.536 2.540 -9.178 1.00 36.69 571 ASP A CA 1
ATOM 4540 C C . ASP A 1 571 ? 28.996 2.741 -10.601 1.00 36.69 571 ASP A C 1
ATOM 4542 O O . ASP A 1 571 ? 28.659 1.790 -11.301 1.00 36.69 571 ASP A O 1
ATOM 4546 N N . SER A 1 572 ? 28.870 4.005 -11.010 1.00 36.44 572 SER A N 1
ATOM 4547 C CA . SER A 1 572 ? 28.263 4.457 -12.271 1.00 36.44 572 SER A CA 1
ATOM 4548 C C . SER A 1 572 ? 29.058 4.098 -13.540 1.00 36.44 572 SER A C 1
ATOM 4550 O O . SER A 1 572 ? 28.872 4.708 -14.594 1.00 36.44 572 SER A O 1
ATOM 4552 N N . SER A 1 573 ? 29.973 3.133 -13.463 1.00 36.81 573 SER A N 1
ATOM 4553 C CA . SER A 1 573 ? 31.017 2.908 -14.461 1.00 36.81 573 SER A CA 1
ATOM 4554 C C . SER A 1 573 ? 30.579 2.140 -15.716 1.00 36.81 573 SER A C 1
ATOM 4556 O O . SER A 1 573 ? 31.238 2.322 -16.747 1.00 36.81 573 SER A O 1
ATOM 4558 N N . GLU A 1 574 ? 29.493 1.355 -15.659 1.00 39.28 574 GLU A N 1
ATOM 4559 C CA . GLU A 1 574 ? 29.058 0.414 -16.717 1.00 39.28 574 GLU A CA 1
ATOM 4560 C C . GLU A 1 574 ? 27.834 0.857 -17.556 1.00 39.28 574 GLU A C 1
ATOM 4562 O O . GLU A 1 574 ? 27.399 0.111 -18.433 1.00 39.28 574 GLU A O 1
ATOM 4567 N N . SER A 1 575 ? 27.252 2.049 -17.352 1.00 46.72 575 SER A N 1
ATOM 4568 C CA . SER A 1 575 ? 26.205 2.524 -18.279 1.00 46.72 575 SER A CA 1
ATOM 4569 C C . SER A 1 575 ? 26.784 2.861 -19.663 1.00 46.72 575 SER A C 1
ATOM 4571 O O . SER A 1 575 ? 27.987 3.088 -19.818 1.00 46.72 575 SER A O 1
ATOM 4573 N N . ASN A 1 576 ? 25.929 2.891 -20.695 1.00 61.59 576 ASN A N 1
ATOM 4574 C CA . ASN A 1 576 ? 26.307 3.321 -22.044 1.00 61.59 576 ASN A CA 1
ATOM 4575 C C . ASN A 1 576 ? 26.648 4.825 -21.997 1.00 61.59 576 ASN A C 1
ATOM 4577 O O . ASN A 1 576 ? 25.779 5.676 -22.180 1.00 61.59 576 ASN A O 1
ATOM 4581 N N . ARG A 1 577 ? 27.912 5.149 -21.682 1.00 66.06 577 ARG A N 1
ATOM 4582 C CA . ARG A 1 577 ? 28.354 6.512 -21.332 1.00 66.06 577 ARG A CA 1
ATOM 4583 C C . ARG A 1 577 ? 28.047 7.538 -22.416 1.00 66.06 577 ARG A C 1
ATOM 4585 O O . ARG A 1 577 ? 27.782 8.691 -22.091 1.00 66.06 577 ARG A O 1
ATOM 4592 N N . ASP A 1 578 ? 28.055 7.127 -23.681 1.00 72.12 578 ASP A N 1
ATOM 4593 C CA . ASP A 1 578 ? 27.681 7.992 -24.796 1.00 72.12 578 ASP A CA 1
ATOM 4594 C C . ASP A 1 578 ? 26.182 8.270 -24.836 1.00 72.12 578 ASP A C 1
ATOM 4596 O O . ASP A 1 578 ? 25.801 9.431 -24.978 1.00 72.12 578 ASP A O 1
ATOM 4600 N N . PHE A 1 579 ? 25.338 7.260 -24.606 1.00 80.19 579 PHE A N 1
ATOM 4601 C CA . PHE A 1 579 ? 23.900 7.470 -24.447 1.00 80.19 579 PHE A CA 1
ATOM 4602 C C . PHE A 1 579 ? 23.595 8.434 -23.293 1.00 80.19 579 PHE A C 1
ATOM 4604 O O . PHE A 1 579 ? 22.909 9.435 -23.496 1.00 80.19 579 PHE A O 1
ATOM 4611 N N . ASP A 1 580 ? 24.142 8.183 -22.098 1.00 74.50 580 ASP A N 1
ATOM 4612 C CA . ASP A 1 580 ? 23.914 9.032 -20.921 1.00 74.50 580 ASP A CA 1
ATOM 4613 C C . ASP A 1 580 ? 24.417 10.468 -21.143 1.00 74.50 580 ASP A C 1
ATOM 4615 O O . ASP A 1 580 ? 23.729 11.431 -20.792 1.00 74.50 580 ASP A O 1
ATOM 4619 N N . ARG A 1 581 ? 25.591 10.634 -21.768 1.00 79.19 581 ARG A N 1
ATOM 4620 C CA . ARG A 1 581 ? 26.170 11.939 -22.130 1.00 79.19 581 ARG A CA 1
ATOM 4621 C C . ARG A 1 581 ? 25.276 12.709 -23.103 1.00 79.19 581 ARG A C 1
ATOM 4623 O O . ARG A 1 581 ? 25.043 13.900 -22.902 1.00 79.19 581 ARG A O 1
ATOM 4630 N N . ILE A 1 582 ? 24.764 12.039 -24.132 1.00 85.19 582 ILE A N 1
ATOM 4631 C CA . ILE A 1 582 ? 23.893 12.627 -25.155 1.00 85.19 582 ILE A CA 1
ATOM 4632 C C . ILE A 1 582 ? 22.510 12.962 -24.568 1.00 85.19 582 ILE A C 1
ATOM 4634 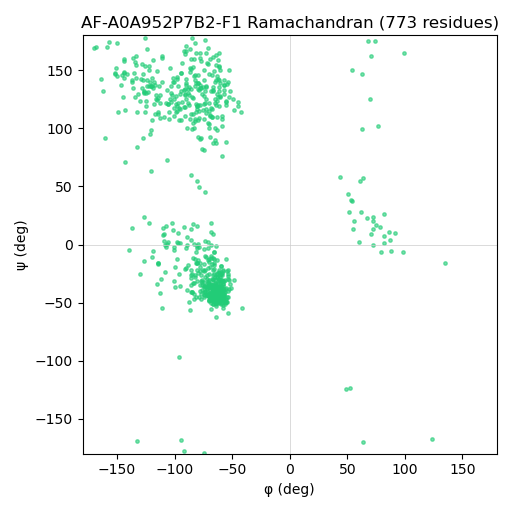O O . ILE A 1 582 ? 22.046 14.094 -24.704 1.00 85.19 582 ILE A O 1
ATOM 4638 N N . TYR A 1 583 ? 21.874 12.026 -23.855 1.00 85.56 583 TYR A N 1
ATOM 4639 C CA . TYR A 1 583 ? 20.565 12.230 -23.222 1.00 85.56 583 TYR A CA 1
ATOM 4640 C C . TYR A 1 583 ? 20.598 13.391 -22.218 1.00 85.56 583 TYR A C 1
ATOM 4642 O O . TYR A 1 583 ? 19.721 14.250 -22.247 1.00 85.56 583 TYR A O 1
ATOM 4650 N N . THR A 1 584 ? 21.638 13.480 -21.378 1.00 83.06 584 THR A N 1
ATOM 4651 C CA . THR A 1 584 ? 21.764 14.571 -20.390 1.00 83.06 584 THR A CA 1
ATOM 4652 C C . THR A 1 584 ? 21.912 15.942 -21.059 1.00 83.06 584 THR A C 1
ATOM 4654 O O . THR A 1 584 ? 21.370 16.924 -20.556 1.00 83.06 584 THR A O 1
ATOM 4657 N N . LYS A 1 585 ? 22.579 16.029 -22.221 1.00 86.25 585 LYS A N 1
ATOM 4658 C CA . LYS A 1 585 ? 22.622 17.269 -23.016 1.00 86.25 585 LYS A CA 1
ATOM 4659 C C . LYS A 1 585 ? 21.243 17.645 -23.565 1.00 86.25 585 LYS A C 1
ATOM 4661 O O . LYS A 1 585 ? 20.848 18.801 -23.448 1.00 86.25 585 LYS A O 1
ATOM 4666 N N . PHE A 1 586 ? 20.491 16.689 -24.118 1.00 87.38 586 PHE A N 1
ATOM 4667 C CA . PHE A 1 586 ? 19.119 16.935 -24.582 1.00 87.38 586 PHE A CA 1
ATOM 4668 C C . PHE A 1 586 ? 18.195 17.407 -23.441 1.00 87.38 586 PHE A C 1
ATOM 4670 O O . PHE A 1 586 ? 17.446 18.371 -23.610 1.00 87.38 586 PHE A O 1
ATOM 4677 N N . GLU A 1 587 ? 18.289 16.763 -22.275 1.00 84.31 587 GLU A N 1
ATOM 4678 C CA . GLU A 1 587 ? 17.540 17.088 -21.054 1.00 84.31 587 GLU A CA 1
ATOM 4679 C C . GLU A 1 587 ? 17.869 18.500 -20.533 1.00 84.31 587 GLU A C 1
ATOM 4681 O O . GLU A 1 587 ? 16.957 19.261 -20.213 1.00 84.31 587 GLU A O 1
ATOM 4686 N N . ALA A 1 588 ? 19.145 18.901 -20.542 1.00 84.06 588 ALA A N 1
ATOM 4687 C CA . ALA A 1 588 ? 19.570 20.251 -20.161 1.00 84.06 588 ALA A CA 1
ATOM 4688 C C . ALA A 1 588 ? 19.134 21.342 -21.162 1.00 84.06 588 ALA A C 1
ATOM 4690 O O . ALA A 1 588 ? 18.785 22.448 -20.750 1.00 84.06 588 ALA A O 1
ATOM 4691 N N . LEU A 1 589 ? 19.134 21.049 -22.469 1.00 85.19 589 LEU A N 1
ATOM 4692 C CA . LEU A 1 589 ? 18.798 22.022 -23.519 1.00 85.19 589 LEU A CA 1
ATOM 4693 C C . LEU A 1 589 ? 17.287 22.283 -23.657 1.00 85.19 589 LEU A C 1
ATOM 4695 O O . LEU A 1 589 ? 16.893 23.388 -24.035 1.00 85.19 589 LEU A O 1
ATOM 4699 N N . LYS A 1 590 ? 16.426 21.291 -23.383 1.00 84.62 590 LYS A N 1
ATOM 4700 C CA . LYS A 1 590 ? 14.954 21.437 -23.429 1.00 84.62 590 LYS A CA 1
ATOM 4701 C C . LYS A 1 590 ? 14.280 20.626 -22.298 1.00 84.62 590 LYS A C 1
ATOM 4703 O O . LYS A 1 590 ? 13.573 19.659 -22.592 1.00 84.62 590 LYS A O 1
ATOM 4708 N N . PRO A 1 591 ? 14.399 21.035 -21.019 1.00 80.25 591 PRO A N 1
ATOM 4709 C CA . PRO A 1 591 ? 13.892 20.269 -19.865 1.00 80.25 591 PRO A CA 1
ATOM 4710 C C . PRO A 1 591 ? 12.364 20.075 -19.830 1.00 80.25 591 PRO A C 1
ATOM 4712 O O . PRO A 1 591 ? 11.864 19.235 -19.091 1.00 80.25 591 PRO A O 1
ATOM 4715 N N . ASN A 1 592 ? 11.609 20.817 -20.648 1.00 81.69 592 ASN A N 1
ATOM 4716 C CA . ASN A 1 592 ? 10.152 20.689 -20.783 1.00 81.69 592 ASN A CA 1
ATOM 4717 C C . ASN A 1 592 ? 9.712 19.663 -21.858 1.00 81.69 592 ASN A C 1
ATOM 4719 O O . ASN A 1 592 ? 8.528 19.596 -22.194 1.00 81.69 592 ASN A O 1
ATOM 4723 N N . ARG A 1 593 ? 10.644 18.910 -22.462 1.00 85.38 593 ARG A N 1
ATOM 4724 C CA . ARG A 1 593 ? 10.361 17.882 -23.482 1.00 85.38 593 ARG A CA 1
ATOM 4725 C C . ARG A 1 593 ? 10.048 16.530 -22.818 1.00 85.38 593 ARG A C 1
ATOM 4727 O O . ARG A 1 593 ? 10.566 16.238 -21.747 1.00 85.38 593 ARG A O 1
ATOM 4734 N N . ASP A 1 594 ? 9.198 15.700 -23.431 1.00 85.12 594 ASP A N 1
ATOM 4735 C CA . ASP A 1 594 ? 8.835 14.396 -22.846 1.00 85.12 594 ASP A CA 1
ATOM 4736 C C . ASP A 1 594 ? 10.064 13.448 -22.812 1.00 85.12 594 ASP A C 1
ATOM 4738 O O . ASP A 1 594 ? 10.737 13.311 -23.843 1.00 85.12 594 ASP A O 1
ATOM 4742 N N . PRO A 1 595 ? 10.357 12.768 -21.681 1.00 82.12 595 PRO A N 1
ATOM 4743 C CA . PRO A 1 595 ? 11.469 11.818 -21.551 1.00 82.12 595 PRO A CA 1
ATOM 4744 C C . PRO A 1 595 ? 11.526 10.725 -22.624 1.00 82.12 595 PRO A C 1
ATOM 4746 O O . PRO A 1 595 ? 12.613 10.337 -23.049 1.00 82.12 595 PRO A O 1
ATOM 4749 N N . PHE A 1 596 ? 10.380 10.248 -23.120 1.00 84.62 596 PHE A N 1
ATOM 4750 C CA . PHE A 1 596 ? 10.347 9.274 -24.212 1.00 84.62 596 PHE A CA 1
ATOM 4751 C C . PHE A 1 596 ? 10.827 9.899 -25.529 1.00 84.62 596 PHE A C 1
ATOM 4753 O O . PHE A 1 596 ? 11.567 9.259 -26.274 1.00 84.62 596 PHE A O 1
ATOM 4760 N N . SER A 1 597 ? 10.489 11.166 -25.792 1.00 88.00 597 SER A N 1
ATOM 4761 C CA . SER A 1 597 ? 11.003 11.900 -26.955 1.00 88.00 597 SER A CA 1
ATOM 4762 C C . SER A 1 597 ? 12.509 12.148 -26.841 1.00 88.00 597 SER A C 1
ATOM 4764 O O . SER A 1 597 ? 13.241 11.879 -27.792 1.00 88.00 597 SER A O 1
ATOM 4766 N N . LEU A 1 598 ? 12.985 12.559 -25.660 1.00 88.50 598 LEU A N 1
ATOM 4767 C CA . LEU A 1 598 ? 14.415 12.723 -25.363 1.00 88.50 598 LEU A CA 1
ATOM 4768 C C . LEU A 1 598 ? 15.199 11.406 -25.544 1.00 88.50 598 LEU A C 1
ATOM 4770 O O . LEU A 1 598 ? 16.300 11.417 -26.091 1.00 88.50 598 LEU A O 1
ATOM 4774 N N . ALA A 1 599 ? 14.621 10.260 -25.171 1.00 87.25 599 ALA A N 1
ATOM 4775 C CA . ALA A 1 599 ? 15.260 8.954 -25.335 1.00 87.25 599 ALA A CA 1
ATOM 4776 C C . ALA A 1 599 ? 15.371 8.507 -26.798 1.00 87.25 599 ALA A C 1
ATOM 4778 O O . ALA A 1 599 ? 16.452 8.100 -27.219 1.00 87.25 599 ALA A O 1
ATOM 4779 N N . GLN A 1 600 ? 14.296 8.604 -27.594 1.00 88.88 600 GLN A N 1
ATOM 4780 C CA . GLN A 1 600 ? 14.363 8.285 -29.032 1.00 88.88 600 GLN A CA 1
ATOM 4781 C C . GLN A 1 600 ? 15.378 9.182 -29.757 1.00 88.88 600 GLN A C 1
ATOM 4783 O O . GLN A 1 600 ? 16.150 8.704 -30.587 1.00 88.88 600 GLN A O 1
ATOM 4788 N N . MET A 1 601 ? 15.440 10.464 -29.386 1.00 88.50 601 MET A N 1
ATOM 4789 C CA . MET A 1 601 ? 16.446 11.398 -29.891 1.00 88.50 601 MET A CA 1
ATOM 4790 C C . MET A 1 601 ? 17.877 11.024 -29.501 1.00 88.50 601 MET A C 1
ATOM 4792 O O . MET A 1 601 ? 18.758 11.071 -30.353 1.00 88.50 601 MET A O 1
ATOM 4796 N N . ALA A 1 602 ? 18.120 10.634 -28.248 1.00 89.06 602 ALA A N 1
ATOM 4797 C CA . ALA A 1 602 ? 19.448 10.236 -27.791 1.00 89.06 602 ALA A CA 1
ATOM 4798 C C . ALA A 1 602 ? 19.947 8.952 -28.477 1.00 89.06 602 ALA A C 1
ATOM 4800 O O . ALA A 1 602 ? 21.106 8.894 -28.885 1.00 89.06 602 ALA A O 1
ATOM 4801 N N . LEU A 1 603 ? 19.061 7.974 -28.707 1.00 88.19 603 LEU A N 1
ATOM 4802 C CA . LEU A 1 603 ? 19.364 6.772 -29.495 1.00 88.19 603 LEU A CA 1
ATOM 4803 C C . LEU A 1 603 ? 19.672 7.121 -30.961 1.00 88.19 603 LEU A C 1
ATOM 4805 O O . LEU A 1 603 ? 20.656 6.641 -31.526 1.00 88.19 603 LEU A O 1
ATOM 4809 N N . LYS A 1 604 ? 18.875 8.011 -31.570 1.00 89.12 604 LYS A N 1
ATOM 4810 C CA . LYS A 1 604 ? 19.081 8.484 -32.947 1.00 89.12 604 LYS A CA 1
ATOM 4811 C C . LYS A 1 604 ? 20.396 9.250 -33.107 1.00 89.12 604 LYS A C 1
ATOM 4813 O O . LYS A 1 604 ? 21.147 8.971 -34.037 1.00 89.12 604 LYS A O 1
ATOM 4818 N N . ALA A 1 605 ? 20.706 10.157 -32.183 1.00 88.44 605 ALA A N 1
ATOM 4819 C CA . ALA A 1 605 ? 21.966 10.892 -32.152 1.00 88.44 605 ALA A CA 1
ATOM 4820 C C . ALA A 1 605 ? 23.171 9.952 -31.982 1.00 88.44 605 ALA A C 1
ATOM 4822 O O . ALA A 1 605 ? 24.119 10.048 -32.760 1.00 88.44 605 ALA A O 1
ATOM 4823 N N . GLN A 1 606 ? 23.109 8.992 -31.048 1.00 86.75 606 GLN A N 1
ATOM 4824 C CA . GLN A 1 606 ? 24.176 8.005 -30.859 1.00 86.75 606 GLN A CA 1
ATOM 4825 C C . GLN A 1 606 ? 24.419 7.178 -32.131 1.00 86.75 606 GLN A C 1
ATOM 4827 O O . GLN A 1 606 ? 25.566 7.035 -32.552 1.00 86.75 606 GLN A O 1
ATOM 4832 N N . ARG A 1 607 ? 23.355 6.693 -32.791 1.00 83.38 607 ARG A N 1
ATOM 4833 C CA . ARG A 1 607 ? 23.454 5.950 -34.061 1.00 83.38 607 ARG A CA 1
ATOM 4834 C C . ARG A 1 607 ? 24.100 6.769 -35.183 1.00 83.38 607 ARG A C 1
ATOM 4836 O O . ARG A 1 607 ? 24.833 6.219 -35.996 1.00 83.38 607 ARG A O 1
ATOM 4843 N N . LEU A 1 608 ? 23.813 8.069 -35.235 1.00 85.31 608 LEU A N 1
ATOM 4844 C CA . LEU A 1 608 ? 24.336 8.998 -36.241 1.00 85.31 608 LEU A CA 1
ATOM 4845 C C . LEU A 1 608 ? 25.715 9.586 -35.874 1.00 85.31 608 LEU A C 1
ATOM 4847 O O . LEU A 1 608 ? 26.210 10.449 -36.593 1.00 85.31 608 LEU A O 1
ATOM 4851 N N . GLY A 1 609 ? 26.334 9.162 -34.763 1.00 84.62 609 GLY A N 1
ATOM 4852 C CA . GLY A 1 609 ? 27.621 9.691 -34.285 1.00 84.62 609 GLY A CA 1
ATOM 4853 C C . GLY A 1 609 ? 27.565 11.129 -33.742 1.00 84.62 609 GLY A C 1
ATOM 4854 O O . GLY A 1 609 ? 28.605 11.726 -33.454 1.00 84.62 609 GLY A O 1
ATOM 4855 N N . MET A 1 610 ? 26.365 11.692 -33.583 1.00 85.75 610 MET A N 1
ATOM 4856 C CA . MET A 1 610 ? 26.126 13.076 -33.170 1.00 85.75 610 MET A CA 1
ATOM 4857 C C . MET A 1 610 ? 26.479 13.261 -31.691 1.00 85.75 610 MET A C 1
ATOM 4859 O O . MET A 1 610 ? 25.743 12.839 -30.798 1.00 85.75 610 MET A O 1
ATOM 4863 N N . THR A 1 611 ? 27.623 13.894 -31.430 1.00 77.06 611 THR A N 1
ATOM 4864 C CA . THR A 1 611 ? 28.179 14.066 -30.073 1.00 77.06 611 THR A CA 1
ATOM 4865 C C . THR A 1 611 ? 28.504 15.521 -29.720 1.00 77.06 611 THR A C 1
ATOM 4867 O O . THR A 1 611 ? 28.682 15.841 -28.533 1.00 77.06 611 THR A O 1
ATOM 4870 N N . THR A 1 612 ? 28.550 16.423 -30.710 1.00 82.25 612 THR A N 1
ATOM 4871 C CA . THR A 1 612 ? 28.736 17.858 -30.465 1.00 82.25 612 THR A CA 1
ATOM 4872 C C . THR A 1 612 ? 27.431 18.502 -29.994 1.00 82.25 612 THR A C 1
ATOM 4874 O O . THR A 1 612 ? 26.338 17.969 -30.174 1.00 82.25 612 THR A O 1
ATOM 4877 N N . GLU A 1 613 ? 27.531 19.669 -29.361 1.00 81.38 613 GLU A N 1
ATOM 4878 C CA . GLU A 1 613 ? 26.344 20.407 -28.903 1.00 81.38 613 GLU A CA 1
ATOM 4879 C C . GLU A 1 613 ? 25.570 21.031 -30.066 1.00 81.38 613 GLU A C 1
ATOM 4881 O O . GLU A 1 613 ? 24.355 21.173 -29.975 1.00 81.38 613 GLU A O 1
ATOM 4886 N N . MET A 1 614 ? 26.251 21.315 -31.180 1.00 84.25 614 MET A N 1
ATOM 4887 C CA . MET A 1 614 ? 25.631 21.821 -32.401 1.00 84.25 614 MET A CA 1
ATOM 4888 C C . MET A 1 614 ? 24.750 20.755 -33.069 1.00 84.25 614 MET A C 1
ATOM 4890 O O . MET A 1 614 ? 23.616 21.060 -33.426 1.00 84.25 614 MET A O 1
ATOM 4894 N N . ASP A 1 615 ? 25.216 19.504 -33.167 1.00 85.56 615 ASP A N 1
ATOM 4895 C CA . ASP A 1 615 ? 24.425 18.402 -33.746 1.00 85.56 615 ASP A CA 1
ATOM 4896 C C . ASP A 1 615 ? 23.184 18.097 -32.892 1.00 85.56 615 ASP A C 1
ATOM 4898 O O . ASP A 1 615 ? 22.079 17.909 -33.401 1.00 85.56 615 ASP A O 1
ATOM 4902 N N . ILE A 1 616 ? 23.368 18.087 -31.568 1.00 85.69 616 ILE A N 1
ATOM 4903 C CA . ILE A 1 616 ? 22.314 17.853 -30.574 1.00 85.69 616 ILE A CA 1
ATOM 4904 C C . ILE A 1 616 ? 21.278 18.992 -30.608 1.00 85.69 616 ILE A C 1
ATOM 4906 O O . ILE A 1 616 ? 20.074 18.730 -30.609 1.00 85.69 616 ILE A O 1
ATOM 4910 N N . ALA A 1 617 ? 21.713 20.252 -30.709 1.00 84.56 617 ALA A N 1
ATOM 4911 C CA . ALA A 1 617 ? 20.812 21.391 -30.883 1.00 84.56 617 ALA A CA 1
ATOM 4912 C C . ALA A 1 617 ? 20.066 21.345 -32.230 1.00 84.56 617 ALA A C 1
ATOM 4914 O O . ALA A 1 617 ? 18.856 21.565 -32.262 1.00 84.56 617 ALA A O 1
ATOM 4915 N N . ALA A 1 618 ? 20.743 20.991 -33.327 1.00 86.88 618 ALA A N 1
ATOM 4916 C CA . ALA A 1 618 ? 20.113 20.847 -34.638 1.00 86.88 618 ALA A CA 1
ATOM 4917 C C . ALA A 1 618 ? 19.036 19.747 -34.641 1.00 86.88 618 ALA A C 1
ATOM 4919 O O . ALA A 1 618 ? 17.935 19.964 -35.150 1.00 86.88 618 ALA A O 1
ATOM 4920 N N . LEU A 1 619 ? 19.300 18.594 -34.012 1.00 87.88 619 LEU A N 1
ATOM 4921 C CA . LEU A 1 619 ? 18.310 17.519 -33.918 1.00 87.88 619 LEU A CA 1
ATOM 4922 C C . LEU A 1 619 ? 17.082 17.941 -33.088 1.00 87.88 619 LEU A C 1
ATOM 4924 O O . LEU A 1 619 ? 15.970 17.541 -33.425 1.00 87.88 619 LEU A O 1
ATOM 4928 N N . LEU A 1 620 ? 17.245 18.772 -32.047 1.00 85.25 620 LEU A N 1
ATOM 4929 C CA . LEU A 1 620 ? 16.135 19.287 -31.221 1.00 85.25 620 LEU A CA 1
ATOM 4930 C C . LEU A 1 620 ? 15.132 20.153 -31.981 1.00 85.25 620 LEU A C 1
ATOM 4932 O O . LEU A 1 620 ? 13.943 20.083 -31.662 1.00 85.25 620 LEU A O 1
ATOM 4936 N N . GLU A 1 621 ? 15.599 20.953 -32.939 1.00 84.94 621 GLU A N 1
ATOM 4937 C CA . GLU A 1 621 ? 14.737 21.818 -33.753 1.00 84.94 621 GLU A CA 1
ATOM 4938 C C . GLU A 1 621 ? 14.090 21.055 -34.927 1.00 84.94 621 GLU A C 1
ATOM 4940 O O . GLU A 1 621 ? 12.995 21.410 -35.357 1.00 84.94 621 GLU A O 1
ATOM 4945 N N . VAL A 1 622 ? 14.721 19.978 -35.417 1.00 85.69 622 VAL A N 1
ATOM 4946 C CA . VAL A 1 622 ? 14.177 19.131 -36.499 1.00 85.69 622 VAL A CA 1
ATOM 4947 C C . VAL A 1 622 ? 13.182 18.082 -35.983 1.00 85.69 622 VAL A C 1
ATOM 4949 O O . VAL A 1 622 ? 12.141 17.858 -36.602 1.00 85.69 622 VAL A O 1
ATOM 4952 N N . GLU A 1 623 ? 13.460 17.419 -34.857 1.00 87.06 623 GLU A N 1
ATOM 4953 C CA . GLU A 1 623 ? 12.586 16.362 -34.333 1.00 87.06 623 GLU A CA 1
ATOM 4954 C C . GLU A 1 623 ? 11.392 16.928 -33.564 1.00 87.06 623 GLU A C 1
ATOM 4956 O O . GLU A 1 623 ? 11.529 17.485 -32.470 1.00 87.06 623 GLU A O 1
ATOM 4961 N N . SER A 1 624 ? 10.181 16.684 -34.066 1.00 85.56 624 SER A N 1
ATOM 4962 C CA . SER A 1 624 ? 8.936 17.104 -33.417 1.00 85.56 624 SER A CA 1
ATOM 4963 C C . SER A 1 624 ? 8.772 16.493 -32.017 1.00 85.56 624 SER A C 1
ATOM 4965 O O . SER A 1 624 ? 8.793 15.270 -31.873 1.00 85.56 624 SER A O 1
ATOM 4967 N N . ASN A 1 625 ? 8.506 17.308 -30.991 1.00 87.56 625 ASN A N 1
ATOM 4968 C CA . ASN A 1 625 ? 8.151 16.792 -29.662 1.00 87.56 625 ASN A CA 1
ATOM 4969 C C . ASN A 1 625 ? 6.850 15.962 -29.715 1.00 87.56 625 ASN A C 1
ATOM 4971 O O . ASN A 1 625 ? 5.895 16.323 -30.413 1.00 87.56 625 ASN A O 1
ATOM 4975 N N . PHE A 1 626 ? 6.795 14.875 -28.952 1.00 86.88 626 PHE A N 1
ATOM 4976 C CA . PHE A 1 626 ? 5.643 13.989 -28.789 1.00 86.88 626 PHE A CA 1
ATOM 4977 C C . PHE A 1 626 ? 5.588 13.497 -27.341 1.00 86.88 626 PHE A C 1
ATOM 4979 O O . PHE A 1 626 ? 6.632 13.343 -26.718 1.00 86.88 626 PHE A O 1
ATOM 4986 N N . ASP A 1 627 ? 4.390 13.239 -26.810 1.00 81.38 627 ASP A N 1
ATOM 4987 C CA . ASP A 1 627 ? 4.255 12.673 -25.461 1.00 81.38 627 ASP A CA 1
ATOM 4988 C C . ASP A 1 627 ? 4.241 11.132 -25.473 1.00 81.38 627 ASP A C 1
ATOM 4990 O O . ASP A 1 627 ? 4.029 10.495 -26.514 1.00 81.38 627 ASP A O 1
ATOM 4994 N N . ARG A 1 628 ? 4.398 10.523 -24.291 1.00 75.62 628 ARG A N 1
ATOM 4995 C CA . ARG A 1 628 ? 4.300 9.064 -24.090 1.00 75.62 628 ARG A CA 1
ATOM 4996 C C . ARG A 1 628 ? 3.064 8.397 -24.719 1.00 75.62 628 ARG A C 1
ATOM 4998 O O . ARG A 1 628 ? 3.137 7.233 -25.106 1.00 75.62 628 ARG A O 1
ATOM 5005 N N . ARG A 1 629 ? 1.922 9.093 -24.831 1.00 73.56 629 ARG A N 1
ATOM 5006 C CA . ARG A 1 629 ? 0.664 8.521 -25.351 1.00 73.56 629 ARG A CA 1
ATOM 5007 C C . ARG A 1 629 ? 0.725 8.340 -26.862 1.00 73.56 629 ARG A C 1
ATOM 5009 O O . ARG A 1 629 ? 0.221 7.339 -27.361 1.00 73.56 629 ARG A O 1
ATOM 5016 N N . HIS A 1 630 ? 1.387 9.257 -27.571 1.00 82.94 630 HIS A N 1
ATOM 5017 C CA . HIS A 1 630 ? 1.631 9.120 -29.007 1.00 82.94 630 HIS A CA 1
ATOM 5018 C C . HIS A 1 630 ? 2.490 7.882 -29.292 1.00 82.94 630 HIS A C 1
ATOM 5020 O O . HIS A 1 630 ? 2.145 7.092 -30.166 1.00 82.94 630 HIS A O 1
ATOM 5026 N N . LEU A 1 631 ? 3.570 7.675 -28.526 1.00 85.31 631 LEU A N 1
ATOM 5027 C CA . LEU A 1 631 ? 4.468 6.534 -28.725 1.00 85.31 631 LEU A CA 1
ATOM 5028 C C . LEU A 1 631 ? 3.781 5.199 -28.413 1.00 85.31 631 LEU A C 1
ATOM 5030 O O . LEU A 1 631 ? 3.777 4.303 -29.253 1.00 85.31 631 LEU A O 1
ATOM 5034 N N . LEU A 1 632 ? 3.147 5.073 -27.244 1.00 77.38 632 LEU A N 1
ATOM 5035 C CA . LEU A 1 632 ? 2.471 3.830 -26.852 1.00 77.38 632 LEU A CA 1
ATOM 5036 C C . LEU A 1 632 ? 1.266 3.515 -27.747 1.00 77.38 632 LEU A C 1
ATOM 5038 O O . LEU A 1 632 ? 1.044 2.348 -28.071 1.00 77.38 632 LEU A O 1
ATOM 5042 N N . GLY A 1 633 ? 0.530 4.538 -28.194 1.00 78.00 633 GLY A N 1
ATOM 5043 C CA . GLY A 1 633 ? -0.522 4.391 -29.198 1.00 78.00 633 GLY A CA 1
ATOM 5044 C C . GLY A 1 633 ? 0.031 3.860 -30.521 1.00 78.00 633 GLY A C 1
ATOM 5045 O O . GLY A 1 633 ? -0.485 2.874 -31.034 1.00 78.00 633 GLY A O 1
ATOM 5046 N N . LYS A 1 634 ? 1.133 4.438 -31.022 1.00 86.44 634 LYS A N 1
ATOM 5047 C CA . LYS A 1 634 ? 1.794 3.995 -32.259 1.00 86.44 634 LYS A CA 1
ATOM 5048 C C . LYS A 1 634 ? 2.255 2.539 -32.179 1.00 86.44 634 LYS A C 1
ATOM 5050 O O . LYS A 1 634 ? 1.907 1.749 -33.049 1.00 86.44 634 LYS A O 1
ATOM 5055 N N . LEU A 1 635 ? 2.984 2.173 -31.121 1.00 86.56 635 LEU A N 1
ATOM 5056 C CA . LEU A 1 635 ? 3.467 0.803 -30.906 1.00 86.56 635 LEU A CA 1
ATOM 5057 C C . LEU A 1 635 ? 2.301 -0.195 -30.829 1.00 86.56 635 LEU A C 1
ATOM 5059 O O . LEU A 1 635 ? 2.335 -1.224 -31.494 1.00 86.56 635 LEU A O 1
ATOM 5063 N N . THR A 1 636 ? 1.230 0.150 -30.105 1.00 79.31 636 THR A N 1
ATOM 5064 C CA . THR A 1 636 ? 0.030 -0.699 -29.988 1.00 79.31 636 THR A CA 1
ATOM 5065 C C . THR A 1 636 ? -0.697 -0.859 -31.328 1.00 79.31 636 THR A C 1
ATOM 5067 O O . THR A 1 636 ? -1.127 -1.964 -31.654 1.00 79.31 636 THR A O 1
ATOM 5070 N N . SER A 1 637 ? -0.802 0.202 -32.137 1.00 81.25 637 SER A N 1
ATOM 5071 C CA . SER A 1 637 ? -1.374 0.127 -33.490 1.00 81.25 637 SER A CA 1
ATOM 5072 C C . SER A 1 637 ? -0.541 -0.759 -34.422 1.00 81.25 637 SER A C 1
ATOM 5074 O O . SER A 1 637 ? -1.109 -1.507 -35.215 1.00 81.25 637 SER A O 1
ATOM 5076 N N . LEU A 1 638 ? 0.792 -0.722 -34.310 1.00 86.38 638 LEU A N 1
ATOM 5077 C CA . LEU A 1 638 ? 1.698 -1.590 -35.072 1.00 86.38 638 LEU A CA 1
ATOM 5078 C C . LEU A 1 638 ? 1.596 -3.060 -34.627 1.00 86.38 638 LEU A C 1
ATOM 5080 O O . LEU A 1 638 ? 1.493 -3.943 -35.475 1.00 86.38 638 LEU A O 1
ATOM 5084 N N . ASP A 1 639 ? 1.538 -3.335 -33.321 1.00 85.31 639 ASP A N 1
ATOM 5085 C CA . ASP A 1 639 ? 1.288 -4.685 -32.794 1.00 85.31 639 ASP A CA 1
ATOM 5086 C C . ASP A 1 639 ? -0.057 -5.247 -33.301 1.00 85.31 639 ASP A C 1
ATOM 5088 O O . ASP A 1 639 ? -0.104 -6.333 -33.887 1.00 85.31 639 ASP A O 1
ATOM 5092 N N . GLN A 1 640 ? -1.150 -4.483 -33.173 1.00 81.12 640 GLN A N 1
ATOM 5093 C CA . GLN A 1 640 ? -2.473 -4.863 -33.695 1.00 81.12 640 GLN A CA 1
ATOM 5094 C C . GLN A 1 640 ? -2.467 -5.084 -35.215 1.00 81.12 640 GLN A C 1
ATOM 5096 O O . GLN A 1 640 ? -3.150 -5.986 -35.712 1.00 81.12 640 GLN A O 1
ATOM 5101 N N . ALA A 1 641 ? -1.681 -4.294 -35.950 1.00 83.00 641 ALA A N 1
ATOM 5102 C CA . ALA A 1 641 ? -1.490 -4.437 -37.383 1.00 83.00 641 ALA A CA 1
ATOM 5103 C C . ALA A 1 641 ? -0.803 -5.773 -37.733 1.00 83.00 641 ALA A C 1
ATOM 5105 O O . ALA A 1 641 ? -1.351 -6.557 -38.512 1.00 83.00 641 ALA A O 1
ATOM 5106 N N . PHE A 1 642 ? 0.341 -6.102 -37.125 1.00 87.94 642 PHE A N 1
ATOM 5107 C CA . PHE A 1 642 ? 1.036 -7.364 -37.418 1.00 87.94 642 PHE A CA 1
ATOM 5108 C C . PHE A 1 642 ? 0.221 -8.600 -37.000 1.00 87.94 642 PHE A C 1
ATOM 5110 O O . PHE A 1 642 ? 0.136 -9.554 -37.773 1.00 87.94 642 PHE A O 1
ATOM 5117 N N . GLN A 1 643 ? -0.477 -8.560 -35.857 1.00 85.62 643 GLN A N 1
ATOM 5118 C CA . GLN A 1 643 ? -1.428 -9.614 -35.462 1.00 85.62 643 GLN A CA 1
ATOM 5119 C C . GLN A 1 643 ? -2.550 -9.816 -36.487 1.00 85.62 643 GLN A C 1
ATOM 5121 O O . GLN A 1 643 ? -2.952 -10.940 -36.798 1.00 85.62 643 GLN A O 1
ATOM 5126 N N . THR A 1 644 ? -3.048 -8.715 -37.043 1.00 81.44 644 THR A N 1
ATOM 5127 C CA . THR A 1 644 ? -4.109 -8.735 -38.046 1.00 81.44 644 THR A CA 1
ATOM 5128 C C . THR A 1 644 ? -3.616 -9.299 -39.379 1.00 81.44 644 THR A C 1
ATOM 5130 O O . THR A 1 644 ? -4.312 -10.136 -39.952 1.00 81.44 644 THR A O 1
ATOM 5133 N N . LEU A 1 645 ? -2.406 -8.940 -39.834 1.00 86.12 645 LEU A N 1
ATOM 5134 C CA . LEU A 1 645 ? -1.774 -9.556 -41.010 1.00 86.12 645 LEU A CA 1
ATOM 5135 C C . LEU A 1 645 ? -1.640 -11.070 -40.844 1.00 86.12 645 LEU A C 1
ATOM 5137 O O . LEU A 1 645 ? -2.082 -11.797 -41.725 1.00 86.12 645 LEU A O 1
ATOM 5141 N N . LEU A 1 646 ? -1.115 -11.541 -39.707 1.00 88.19 646 LEU A N 1
ATOM 5142 C CA . LEU A 1 646 ? -0.980 -12.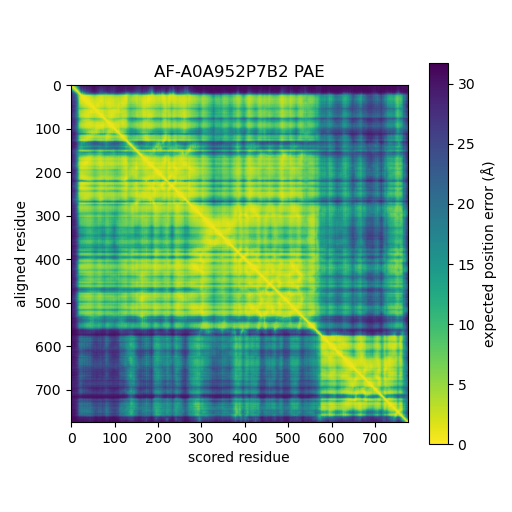972 -39.406 1.00 88.19 646 LEU A CA 1
ATOM 5143 C C . LEU A 1 646 ? -2.318 -13.714 -39.500 1.00 88.19 646 LEU A C 1
ATOM 5145 O O . LEU A 1 646 ? -2.439 -14.715 -40.204 1.00 88.19 646 LEU A O 1
ATOM 5149 N N . ARG A 1 647 ? -3.359 -13.182 -38.850 1.00 85.00 647 ARG A N 1
ATOM 5150 C CA . ARG A 1 647 ? -4.707 -13.768 -38.881 1.00 85.00 647 ARG A CA 1
ATOM 5151 C C . ARG A 1 647 ? -5.289 -13.851 -40.298 1.00 85.00 647 ARG A C 1
ATOM 5153 O O . ARG A 1 647 ? -5.993 -14.808 -40.600 1.00 85.00 647 ARG A O 1
ATOM 5160 N N . LEU A 1 648 ? -5.031 -12.855 -41.148 1.00 83.38 648 LEU A N 1
ATOM 5161 C CA . LEU A 1 648 ? -5.595 -12.765 -42.502 1.00 83.38 648 LEU A CA 1
ATOM 5162 C C . LEU A 1 648 ? -4.783 -13.523 -43.555 1.00 83.38 648 LEU A C 1
ATOM 5164 O O . LEU A 1 648 ? -5.353 -13.984 -44.540 1.00 83.38 648 LEU A O 1
ATOM 5168 N N . THR A 1 649 ? -3.470 -13.663 -43.372 1.00 86.12 649 THR A N 1
ATOM 5169 C CA . THR A 1 649 ? -2.658 -14.563 -44.197 1.00 86.12 649 THR A CA 1
ATOM 5170 C C . THR A 1 649 ? -2.820 -16.016 -43.760 1.00 86.12 649 THR A C 1
ATOM 5172 O O . THR A 1 649 ? -2.609 -16.902 -44.581 1.00 86.12 649 THR A O 1
ATOM 5175 N N . GLY A 1 650 ? -3.232 -16.276 -42.515 1.00 84.81 650 GLY A N 1
ATOM 5176 C CA . GLY A 1 650 ? -3.306 -17.617 -41.926 1.00 84.81 650 GLY A CA 1
ATOM 5177 C C . GLY A 1 650 ? -1.962 -18.121 -41.388 1.00 84.81 650 GLY A C 1
ATOM 5178 O O . GLY A 1 650 ? -1.855 -19.279 -40.992 1.00 84.81 650 GLY A O 1
ATOM 5179 N N . GLU A 1 651 ? -0.941 -17.263 -41.371 1.00 88.31 651 GLU A N 1
ATOM 5180 C CA . GLU A 1 651 ? 0.413 -17.599 -40.933 1.00 88.31 651 GLU A CA 1
ATOM 5181 C C . GLU A 1 651 ? 0.567 -17.438 -39.410 1.00 88.31 651 GLU A C 1
ATOM 5183 O O . GLU A 1 651 ? -0.092 -16.620 -38.766 1.00 88.31 651 GLU A O 1
ATOM 5188 N N . SER A 1 652 ? 1.468 -18.216 -38.806 1.00 84.81 652 SER A N 1
ATOM 5189 C CA . SER A 1 652 ? 1.710 -18.189 -37.353 1.00 84.81 652 SER A CA 1
ATOM 5190 C C . SER A 1 652 ? 2.794 -17.201 -36.911 1.00 84.81 652 SER A C 1
ATOM 5192 O O . SER A 1 652 ? 2.824 -16.810 -35.740 1.00 84.81 652 SER A O 1
ATOM 5194 N N . ARG A 1 653 ? 3.677 -16.792 -37.836 1.00 87.69 653 ARG A N 1
ATOM 5195 C CA . ARG A 1 653 ? 4.827 -15.910 -37.588 1.00 87.69 653 ARG A CA 1
ATOM 5196 C C . ARG A 1 653 ? 5.110 -14.954 -38.750 1.00 87.69 653 ARG A C 1
ATOM 5198 O O . ARG A 1 653 ? 4.978 -15.314 -39.919 1.00 87.69 653 ARG A O 1
ATOM 5205 N N . LEU A 1 654 ? 5.527 -13.747 -38.389 1.00 90.25 654 LEU A N 1
ATOM 5206 C CA . LEU A 1 654 ? 5.936 -12.644 -39.256 1.00 90.25 654 LEU A CA 1
ATOM 5207 C C . LEU A 1 654 ? 7.240 -12.103 -38.687 1.00 90.25 654 LEU A C 1
ATOM 5209 O O . LEU A 1 654 ? 7.407 -12.049 -37.470 1.00 90.25 654 LEU A O 1
ATOM 5213 N N . GLN A 1 655 ? 8.156 -11.688 -39.548 1.00 89.19 655 GLN A N 1
ATOM 5214 C CA . GLN A 1 655 ? 9.440 -11.161 -39.119 1.00 89.19 655 GLN A CA 1
ATOM 5215 C C . GLN A 1 655 ? 9.696 -9.791 -39.728 1.00 89.19 655 GLN A C 1
ATOM 5217 O O . GLN A 1 655 ? 9.557 -9.613 -40.935 1.00 89.19 655 GLN A O 1
ATOM 5222 N N . ILE A 1 656 ? 10.069 -8.828 -38.888 1.00 89.44 656 ILE A N 1
ATOM 5223 C CA . ILE A 1 656 ? 10.578 -7.524 -39.311 1.00 89.44 656 ILE A CA 1
ATOM 5224 C C . ILE A 1 656 ? 12.068 -7.704 -39.586 1.00 89.44 656 ILE A C 1
ATOM 5226 O O . ILE A 1 656 ? 12.867 -7.842 -38.655 1.00 89.44 656 ILE A O 1
ATOM 5230 N N . VAL A 1 657 ? 12.404 -7.743 -40.873 1.00 86.94 657 VAL A N 1
ATOM 5231 C CA . VAL A 1 657 ? 13.761 -7.970 -41.389 1.00 86.94 657 VAL A CA 1
ATOM 5232 C C . VAL A 1 657 ? 14.587 -6.693 -41.247 1.00 86.94 657 VAL A C 1
ATOM 5234 O O . VAL A 1 657 ? 15.679 -6.720 -40.691 1.00 86.94 657 VAL A O 1
ATOM 5237 N N . ASP A 1 658 ? 14.020 -5.557 -41.653 1.00 84.88 658 ASP A N 1
ATOM 5238 C CA . ASP A 1 658 ? 14.665 -4.243 -41.609 1.00 84.88 658 ASP A CA 1
ATOM 5239 C C . ASP A 1 658 ? 13.633 -3.168 -41.238 1.00 84.88 658 ASP A C 1
ATOM 5241 O O . ASP A 1 658 ? 12.648 -2.945 -41.949 1.00 84.88 658 ASP A O 1
ATOM 5245 N N . SER A 1 659 ? 13.837 -2.536 -40.084 1.00 87.56 659 SER A N 1
ATOM 5246 C CA . SER A 1 659 ? 13.118 -1.340 -39.652 1.00 87.56 659 SER A CA 1
ATOM 5247 C C . SER A 1 659 ? 13.915 -0.636 -38.547 1.00 87.56 659 SER A C 1
ATOM 5249 O O . SER A 1 659 ? 13.718 -0.940 -37.366 1.00 87.56 659 SER A O 1
ATOM 5251 N N . PRO A 1 660 ? 14.796 0.321 -38.896 1.00 81.38 660 PRO A N 1
ATOM 5252 C CA . PRO A 1 660 ? 15.638 1.047 -37.943 1.00 81.38 660 PRO A CA 1
ATOM 5253 C C . PRO A 1 660 ? 14.843 1.673 -36.791 1.00 81.38 660 PRO A C 1
ATOM 5255 O O . PRO A 1 660 ? 15.272 1.637 -35.638 1.00 81.38 660 PRO A O 1
ATOM 5258 N N . ASP A 1 661 ? 13.654 2.200 -37.099 1.00 85.56 661 ASP A N 1
ATOM 5259 C CA . ASP A 1 661 ? 12.740 2.817 -36.138 1.00 85.56 661 ASP A CA 1
ATOM 5260 C C . ASP A 1 661 ? 12.258 1.837 -35.062 1.00 85.56 661 ASP A C 1
ATOM 5262 O O . ASP A 1 661 ? 12.117 2.234 -33.906 1.00 85.56 661 ASP A O 1
ATOM 5266 N N . LEU A 1 662 ? 12.015 0.571 -35.428 1.00 87.00 662 LEU A N 1
ATOM 5267 C CA . LEU A 1 662 ? 11.417 -0.442 -34.551 1.00 87.00 662 LEU A CA 1
ATOM 5268 C C . LEU A 1 662 ? 12.445 -1.388 -33.920 1.00 87.00 662 LEU A C 1
ATOM 5270 O O . LEU A 1 662 ? 12.279 -1.778 -32.768 1.00 87.00 662 LEU A O 1
ATOM 5274 N N . GLN A 1 663 ? 13.496 -1.758 -34.653 1.00 85.31 663 GLN A N 1
ATOM 5275 C CA . GLN A 1 663 ? 14.536 -2.684 -34.194 1.00 85.31 663 GLN A CA 1
ATOM 5276 C C . GLN A 1 663 ? 15.512 -2.001 -33.228 1.00 85.31 663 GLN A C 1
ATOM 5278 O O . GLN A 1 663 ? 15.836 -2.565 -32.183 1.00 85.31 663 GLN A O 1
ATOM 5283 N N . ASP A 1 664 ? 15.925 -0.768 -33.523 1.00 79.00 664 ASP A N 1
ATOM 5284 C CA . ASP A 1 664 ? 16.839 0.006 -32.671 1.00 79.00 664 ASP A CA 1
ATOM 5285 C C . ASP A 1 664 ? 16.107 1.048 -31.811 1.00 79.00 664 ASP A C 1
ATOM 5287 O O . ASP A 1 664 ? 16.718 1.708 -30.972 1.00 79.00 664 ASP A O 1
ATOM 5291 N N . GLY A 1 665 ? 14.792 1.195 -32.013 1.00 81.56 665 GLY A N 1
ATOM 5292 C CA . GLY A 1 665 ? 13.927 2.051 -31.209 1.00 81.56 665 GLY A CA 1
ATOM 5293 C C . GLY A 1 665 ? 14.277 3.532 -31.304 1.00 81.56 665 GLY A C 1
ATOM 5294 O O . GLY A 1 665 ? 14.543 4.173 -30.289 1.00 81.56 665 GLY A O 1
ATOM 5295 N N . ILE A 1 666 ? 14.267 4.070 -32.525 1.00 87.75 666 ILE A N 1
ATOM 5296 C CA . ILE A 1 666 ? 14.409 5.510 -32.817 1.00 87.75 666 ILE A CA 1
ATOM 5297 C C . ILE A 1 666 ? 13.099 6.138 -33.337 1.00 87.75 666 ILE A C 1
ATOM 5299 O O . ILE A 1 666 ? 13.102 7.249 -33.867 1.00 87.75 666 ILE A O 1
ATOM 5303 N N . LEU A 1 667 ? 11.979 5.425 -33.173 1.00 89.25 667 LEU A N 1
ATOM 5304 C CA . LEU A 1 667 ? 10.643 5.782 -33.645 1.00 89.25 667 LEU A CA 1
ATOM 5305 C C . LEU A 1 667 ? 10.144 7.119 -33.073 1.00 89.25 667 LEU A C 1
ATOM 5307 O O . LEU A 1 667 ? 9.716 7.219 -31.922 1.00 89.25 667 LEU A O 1
ATOM 5311 N N . ASN A 1 668 ? 10.050 8.129 -33.936 1.00 88.94 668 ASN A N 1
ATOM 5312 C CA . ASN A 1 668 ? 9.165 9.267 -33.708 1.00 88.94 668 ASN A CA 1
ATOM 5313 C C . ASN A 1 668 ? 7.731 8.871 -34.139 1.00 88.94 668 ASN A C 1
ATOM 5315 O O . ASN A 1 668 ? 7.492 8.678 -35.331 1.00 88.94 668 ASN A O 1
ATOM 5319 N N . PRO A 1 669 ? 6.745 8.770 -33.224 1.00 87.25 669 PRO A N 1
ATOM 5320 C CA . PRO A 1 669 ? 5.395 8.296 -33.540 1.00 87.25 669 PRO A CA 1
ATOM 5321 C C . PRO A 1 669 ? 4.576 9.247 -34.424 1.00 87.25 669 PRO A C 1
ATOM 5323 O O . PRO A 1 669 ? 3.507 8.862 -34.896 1.00 87.25 669 PRO A O 1
ATOM 5326 N N . LYS A 1 670 ? 5.053 10.480 -34.651 1.00 86.75 670 LYS A N 1
ATOM 5327 C CA . LYS A 1 670 ? 4.463 11.420 -35.618 1.00 86.75 670 LYS A CA 1
ATOM 5328 C C . LYS A 1 670 ? 4.924 11.159 -37.057 1.00 86.75 670 LYS A C 1
ATOM 5330 O O . LYS A 1 670 ? 4.314 11.684 -37.984 1.00 86.75 670 LYS A O 1
ATOM 5335 N N . ALA A 1 671 ? 5.957 10.338 -37.250 1.00 86.50 671 ALA A N 1
ATOM 5336 C CA . ALA A 1 671 ? 6.364 9.823 -38.549 1.00 86.50 671 ALA A CA 1
ATOM 5337 C C . ALA A 1 671 ? 5.689 8.469 -38.855 1.00 86.50 671 ALA A C 1
ATOM 5339 O O . ALA A 1 671 ? 5.135 7.798 -37.977 1.00 86.50 671 ALA A O 1
ATOM 5340 N N . LYS A 1 672 ? 5.764 8.049 -40.122 1.00 88.25 672 LYS A N 1
ATOM 5341 C CA . LYS A 1 672 ? 5.544 6.653 -40.513 1.00 88.25 672 LYS A CA 1
ATOM 5342 C C . LYS A 1 672 ? 6.899 5.942 -40.507 1.00 88.25 672 LYS A C 1
ATOM 5344 O O . LYS A 1 672 ? 7.749 6.357 -41.296 1.00 88.25 672 LYS A O 1
ATOM 5349 N N . PRO A 1 673 ? 7.118 4.902 -39.684 1.00 89.38 673 PRO A N 1
ATOM 5350 C CA . PRO A 1 673 ? 8.306 4.077 -39.830 1.00 89.38 673 PRO A CA 1
ATOM 5351 C C . PRO A 1 673 ? 8.256 3.327 -41.160 1.00 89.38 673 PRO A C 1
ATOM 5353 O O . PRO A 1 673 ? 7.174 2.971 -41.645 1.00 89.38 673 PRO A O 1
ATOM 5356 N N . THR A 1 674 ? 9.425 3.058 -41.731 1.00 89.94 674 THR A N 1
ATOM 5357 C CA . THR A 1 674 ? 9.549 2.113 -42.846 1.00 89.94 674 THR A CA 1
ATOM 5358 C C . THR A 1 674 ? 9.819 0.727 -42.276 1.00 89.94 674 THR A C 1
ATOM 5360 O O . THR A 1 674 ? 10.702 0.560 -41.433 1.00 89.94 674 THR A O 1
ATOM 5363 N N . VAL A 1 675 ? 9.032 -0.263 -42.698 1.00 90.38 675 VAL A N 1
ATOM 5364 C CA . VAL A 1 675 ? 9.080 -1.623 -42.152 1.00 90.38 675 VAL A CA 1
ATOM 5365 C C . VAL A 1 675 ? 9.114 -2.632 -43.293 1.00 90.38 675 VAL A C 1
ATOM 5367 O O . VAL A 1 675 ? 8.135 -2.775 -44.028 1.00 90.38 675 VAL A O 1
ATOM 5370 N N . LYS A 1 676 ? 10.228 -3.357 -43.423 1.00 90.50 676 LYS A N 1
ATOM 5371 C CA . LYS A 1 676 ? 10.345 -4.507 -44.324 1.00 90.50 676 LYS A CA 1
ATOM 5372 C C . LYS A 1 676 ? 10.022 -5.782 -43.556 1.00 90.50 676 LYS A C 1
ATOM 5374 O O . LYS A 1 676 ? 10.663 -6.072 -42.542 1.00 90.50 676 LYS A O 1
ATOM 5379 N N . ILE A 1 677 ? 9.029 -6.532 -44.027 1.00 89.88 677 ILE A N 1
ATOM 5380 C CA . ILE A 1 677 ? 8.543 -7.747 -43.368 1.00 89.88 677 ILE A CA 1
ATOM 5381 C C . ILE A 1 677 ? 8.616 -8.974 -44.272 1.00 89.88 677 ILE A C 1
ATOM 5383 O O . ILE A 1 677 ? 8.422 -8.874 -45.478 1.00 89.88 677 ILE A O 1
ATOM 5387 N N . GLN A 1 678 ? 8.800 -10.143 -43.668 1.00 89.19 678 GLN A N 1
ATOM 5388 C CA . GLN A 1 678 ? 8.598 -11.447 -44.295 1.00 89.19 678 GLN A CA 1
ATOM 5389 C C . GLN A 1 678 ? 7.492 -12.191 -43.529 1.00 89.19 678 GLN A C 1
ATOM 5391 O O . GLN A 1 678 ? 7.483 -12.190 -42.295 1.00 89.19 678 GLN A O 1
ATOM 5396 N N . ILE A 1 679 ? 6.537 -12.811 -44.233 1.00 87.94 679 ILE A N 1
ATOM 5397 C CA . ILE A 1 679 ? 5.390 -13.503 -43.614 1.00 87.94 679 ILE A CA 1
ATOM 5398 C C . ILE A 1 679 ? 5.415 -14.979 -44.016 1.00 87.94 679 ILE A C 1
ATOM 5400 O O . ILE A 1 679 ? 5.131 -15.311 -45.164 1.00 87.94 679 ILE A O 1
ATOM 5404 N N . GLY A 1 680 ? 5.765 -15.870 -43.083 1.00 81.69 680 GLY A N 1
ATOM 5405 C CA . GLY A 1 680 ? 5.928 -17.298 -43.377 1.00 81.69 680 GLY A CA 1
ATOM 5406 C C . GLY A 1 680 ? 6.877 -17.550 -44.560 1.00 81.69 680 GLY A C 1
ATOM 5407 O O . GLY A 1 680 ? 8.024 -17.100 -44.557 1.00 81.69 680 GLY A O 1
ATOM 5408 N N . SER A 1 681 ? 6.379 -18.261 -45.572 1.00 80.69 681 SER A N 1
ATOM 5409 C CA . SER A 1 681 ? 7.037 -18.488 -46.870 1.00 80.69 681 SER A CA 1
ATOM 5410 C C . SER A 1 681 ? 6.398 -17.700 -48.027 1.00 80.69 681 SER A C 1
ATOM 5412 O O . SER A 1 681 ? 6.620 -18.029 -49.191 1.00 80.69 681 SER A O 1
ATOM 5414 N N . LEU A 1 682 ? 5.574 -16.691 -47.729 1.00 86.19 682 LEU A N 1
ATOM 5415 C CA . LEU A 1 682 ? 4.786 -15.968 -48.728 1.00 86.19 682 LEU A CA 1
ATOM 5416 C C . LEU A 1 682 ? 5.596 -14.866 -49.413 1.00 86.19 682 LEU A C 1
ATOM 5418 O O . LEU A 1 682 ? 6.388 -14.178 -48.771 1.00 86.19 682 LEU A O 1
ATOM 5422 N N . ASN A 1 683 ? 5.335 -14.650 -50.703 1.00 87.19 683 ASN A N 1
ATOM 5423 C CA . ASN A 1 683 ? 5.751 -13.435 -51.404 1.00 87.19 683 ASN A CA 1
ATOM 5424 C C . ASN A 1 683 ? 4.676 -12.329 -51.317 1.00 87.19 683 ASN A C 1
ATOM 5426 O O . ASN A 1 683 ? 3.553 -12.561 -50.862 1.00 87.19 683 ASN A O 1
ATOM 5430 N N . GLU A 1 684 ? 5.022 -11.114 -51.754 1.00 87.38 684 GLU A N 1
ATOM 5431 C CA . GLU A 1 684 ? 4.127 -9.948 -51.713 1.00 87.38 684 GLU A CA 1
ATOM 5432 C C . GLU A 1 684 ? 2.789 -10.199 -52.426 1.00 87.38 684 GLU A C 1
ATOM 5434 O O . GLU A 1 684 ? 1.730 -9.957 -51.846 1.00 87.38 684 GLU A O 1
ATOM 5439 N N . GLU A 1 685 ? 2.815 -10.762 -53.637 1.00 87.88 685 GLU A N 1
ATOM 5440 C CA . GLU A 1 685 ? 1.603 -11.043 -54.411 1.00 87.88 685 GLU A CA 1
ATOM 5441 C C . GLU A 1 685 ? 0.671 -12.022 -53.679 1.00 87.88 685 GLU A C 1
ATOM 5443 O O . GLU A 1 685 ? -0.528 -11.774 -53.561 1.00 87.88 685 GLU A O 1
ATOM 5448 N N . GLN A 1 686 ? 1.214 -13.098 -53.104 1.00 88.38 686 GLN A N 1
ATOM 5449 C CA . GLN A 1 686 ? 0.453 -14.078 -52.324 1.00 88.38 686 GLN A CA 1
ATOM 5450 C C . GLN A 1 686 ? -0.168 -13.464 -51.063 1.00 88.38 686 GLN A C 1
ATOM 5452 O O . GLN A 1 686 ? -1.295 -13.816 -50.703 1.00 88.38 686 GLN A O 1
ATOM 5457 N N . VAL A 1 687 ? 0.527 -12.539 -50.391 1.00 86.31 687 VAL A N 1
ATOM 5458 C CA . VAL A 1 687 ? -0.037 -11.802 -49.249 1.00 86.31 687 VAL A CA 1
ATOM 5459 C C . VAL A 1 687 ? -1.178 -10.894 -49.711 1.00 86.31 687 VAL A C 1
ATOM 5461 O O . VAL A 1 687 ? -2.260 -10.941 -49.123 1.00 86.31 687 VAL A O 1
ATOM 5464 N N . LEU A 1 688 ? -0.987 -10.125 -50.787 1.00 86.44 688 LEU A N 1
ATOM 5465 C CA . LEU A 1 688 ? -2.018 -9.242 -51.345 1.00 86.44 688 LEU A CA 1
ATOM 5466 C C . LEU A 1 688 ? -3.260 -10.028 -51.800 1.00 86.44 688 LEU A C 1
ATOM 5468 O O . LEU A 1 688 ? -4.376 -9.657 -51.436 1.00 86.44 688 LEU A O 1
ATOM 5472 N N . GLN A 1 689 ? -3.083 -11.157 -52.494 1.00 87.31 689 GLN A N 1
ATOM 5473 C CA . GLN A 1 689 ? -4.175 -12.057 -52.884 1.00 87.31 689 GLN A CA 1
ATOM 5474 C C . GLN A 1 689 ? -4.932 -12.614 -51.662 1.00 87.31 689 GLN A C 1
ATOM 5476 O O . GLN A 1 689 ? -6.166 -12.630 -51.659 1.00 87.31 689 GLN A O 1
ATOM 5481 N N . ARG A 1 690 ? -4.233 -13.040 -50.592 1.00 88.94 690 ARG A N 1
ATOM 5482 C CA . ARG A 1 690 ? -4.881 -13.516 -49.349 1.00 88.94 690 ARG A CA 1
ATOM 5483 C C . ARG A 1 690 ? -5.659 -12.400 -48.638 1.00 88.94 690 ARG A C 1
ATOM 5485 O O . ARG A 1 690 ? -6.761 -12.653 -48.152 1.00 88.94 690 ARG A O 1
ATOM 5492 N N . LEU A 1 691 ? -5.140 -11.171 -48.617 1.00 84.44 691 LEU A N 1
ATOM 5493 C CA . LEU A 1 691 ? -5.820 -10.010 -48.027 1.00 84.44 691 LEU A CA 1
ATOM 5494 C C . LEU A 1 691 ? -7.072 -9.602 -48.819 1.00 84.44 691 LEU A C 1
ATOM 5496 O O . LEU A 1 691 ? -8.127 -9.399 -48.218 1.00 84.44 691 LEU A O 1
ATOM 5500 N N . GLN A 1 692 ? -6.985 -9.558 -50.152 1.00 83.25 692 GLN A N 1
ATOM 5501 C CA . GLN A 1 692 ? -8.129 -9.295 -51.033 1.00 83.25 692 GLN A CA 1
ATOM 5502 C C . GLN A 1 692 ? -9.217 -10.367 -50.887 1.00 83.25 692 GLN A C 1
ATOM 5504 O O . GLN A 1 692 ? -10.388 -10.032 -50.714 1.00 83.25 692 GLN A O 1
ATOM 5509 N N . LYS A 1 693 ? -8.838 -11.654 -50.874 1.00 85.94 693 LYS A N 1
ATOM 5510 C CA . LYS A 1 693 ? -9.769 -12.779 -50.673 1.00 85.94 693 LYS A CA 1
ATOM 5511 C C . LYS A 1 693 ? -10.535 -12.684 -49.348 1.00 85.94 693 LYS A C 1
ATOM 5513 O O . LYS A 1 693 ? -11.698 -13.072 -49.290 1.00 85.94 693 LYS A O 1
ATOM 5518 N N . ASN A 1 694 ? -9.895 -12.153 -48.308 1.00 82.12 694 ASN A N 1
ATOM 5519 C CA . ASN A 1 694 ? -10.488 -11.945 -46.987 1.00 82.12 694 ASN A CA 1
ATOM 5520 C C . ASN A 1 694 ? -11.129 -10.548 -46.813 1.00 82.12 694 ASN A C 1
ATOM 5522 O O . ASN A 1 694 ? -11.428 -10.149 -45.689 1.00 82.12 694 ASN A O 1
ATOM 5526 N N . GLY A 1 695 ? -11.358 -9.810 -47.910 1.00 72.94 695 GLY A N 1
ATOM 5527 C CA . GLY A 1 695 ? -12.105 -8.546 -47.924 1.00 72.94 695 GLY A CA 1
ATOM 5528 C C . GLY A 1 695 ? -11.427 -7.385 -47.191 1.00 72.94 695 GLY A C 1
ATOM 5529 O O . GLY A 1 695 ? -12.112 -6.471 -46.734 1.00 72.94 695 GLY A O 1
ATOM 5530 N N . TRP A 1 696 ? -10.103 -7.424 -47.019 1.00 75.81 696 TRP A N 1
ATOM 5531 C CA . TRP A 1 696 ? -9.397 -6.501 -46.133 1.00 75.81 696 TRP A CA 1
ATOM 5532 C C . TRP A 1 696 ? -8.908 -5.221 -46.830 1.00 75.81 696 TRP A C 1
ATOM 5534 O O . TRP A 1 696 ? -8.257 -5.282 -47.872 1.00 75.81 696 TRP A O 1
ATOM 5544 N N . ASN A 1 697 ? -9.136 -4.055 -46.210 1.00 72.88 697 ASN A N 1
ATOM 5545 C CA . ASN A 1 697 ? -8.573 -2.777 -46.662 1.00 72.88 697 ASN A CA 1
ATOM 5546 C C . ASN A 1 697 ? -7.206 -2.503 -45.996 1.00 72.88 697 ASN A C 1
ATOM 5548 O O . ASN A 1 697 ? -7.098 -2.464 -44.770 1.00 72.88 697 ASN A O 1
ATOM 5552 N N . LEU A 1 698 ? -6.169 -2.266 -46.806 1.00 70.38 698 LEU A N 1
ATOM 5553 C CA . LEU A 1 698 ? -4.811 -1.921 -46.364 1.00 70.38 698 LEU A CA 1
ATOM 5554 C C . LEU A 1 698 ? -4.607 -0.434 -46.011 1.00 70.38 698 LEU A C 1
ATOM 5556 O O . LEU A 1 698 ? -3.639 -0.111 -45.324 1.00 70.38 698 LEU A O 1
ATOM 5560 N N . GLU A 1 699 ? -5.491 0.484 -46.412 1.00 72.81 699 GLU A N 1
ATOM 5561 C CA . GLU A 1 699 ? -5.334 1.921 -46.125 1.00 72.81 699 GLU A CA 1
ATOM 5562 C C . GLU A 1 699 ? -5.120 2.266 -44.636 1.00 72.81 699 GLU A C 1
ATOM 5564 O O . GLU A 1 699 ? -4.293 3.140 -44.363 1.00 72.81 699 GLU A O 1
ATOM 5569 N N . PRO A 1 700 ? -5.793 1.632 -43.648 1.00 67.19 700 PRO A N 1
ATOM 5570 C CA . PRO A 1 700 ? -5.541 1.914 -42.234 1.00 67.19 700 PRO A CA 1
ATOM 5571 C C . PRO A 1 700 ? -4.108 1.571 -41.803 1.00 67.19 700 PRO A C 1
ATOM 5573 O O . PRO A 1 700 ? -3.544 2.267 -40.968 1.00 67.19 700 PRO A O 1
ATOM 5576 N N . PHE A 1 701 ? -3.486 0.553 -42.408 1.00 70.88 701 PHE A N 1
ATOM 5577 C CA . PHE A 1 701 ? -2.089 0.185 -42.149 1.00 70.88 701 PHE A CA 1
ATOM 5578 C C . PHE A 1 701 ? -1.123 1.169 -42.800 1.00 70.88 701 PHE A C 1
ATOM 5580 O O . PHE A 1 701 ? -0.172 1.623 -42.168 1.00 70.88 701 PHE A O 1
ATOM 5587 N N . LEU A 1 702 ? -1.385 1.520 -44.062 1.00 78.12 702 LEU A N 1
ATOM 5588 C CA . LEU A 1 702 ? -0.548 2.433 -44.840 1.00 78.12 702 LEU A CA 1
ATOM 5589 C C . LEU A 1 702 ? -0.643 3.887 -44.343 1.00 78.12 702 LEU A C 1
ATOM 5591 O O . LEU A 1 702 ? 0.182 4.724 -44.711 1.00 78.12 702 LEU A O 1
ATOM 5595 N N . LYS A 1 703 ? -1.613 4.205 -43.475 1.00 78.06 703 LYS A N 1
ATOM 5596 C CA . LYS A 1 703 ? -1.626 5.429 -42.656 1.00 78.06 703 LYS A CA 1
ATOM 5597 C C . LYS A 1 703 ? -0.614 5.369 -41.508 1.00 78.06 703 LYS A C 1
ATOM 5599 O O . LYS A 1 703 ? 0.010 6.388 -41.224 1.00 78.06 703 LYS A O 1
ATOM 5604 N N . GLU A 1 704 ? -0.394 4.201 -40.908 1.00 78.06 704 GLU A N 1
ATOM 5605 C CA . GLU A 1 704 ? 0.510 4.045 -39.767 1.00 78.06 704 GLU A CA 1
ATOM 5606 C C . GLU A 1 704 ? 1.981 3.845 -40.151 1.00 78.06 704 GLU A C 1
ATOM 5608 O O . GLU A 1 704 ? 2.844 4.447 -39.511 1.00 78.06 704 GLU A O 1
ATOM 5613 N N . MET A 1 705 ? 2.280 3.057 -41.187 1.00 87.31 705 MET A N 1
ATOM 5614 C CA . MET A 1 705 ? 3.650 2.709 -41.594 1.00 87.31 705 MET A CA 1
ATOM 5615 C C . MET A 1 705 ? 3.814 2.604 -43.114 1.00 87.31 705 MET A C 1
ATOM 5617 O O . MET A 1 705 ? 2.851 2.356 -43.839 1.00 87.31 705 MET A O 1
ATOM 5621 N N . ASN A 1 706 ? 5.052 2.753 -43.591 1.00 89.62 706 ASN A N 1
ATOM 5622 C CA . ASN A 1 706 ? 5.426 2.421 -44.964 1.00 89.62 706 ASN A CA 1
ATOM 5623 C C . ASN A 1 706 ? 5.842 0.943 -44.986 1.00 89.62 706 ASN A C 1
ATOM 5625 O O . ASN A 1 706 ? 6.942 0.597 -44.552 1.00 89.62 706 ASN A O 1
ATOM 5629 N N . LEU A 1 707 ? 4.935 0.070 -45.423 1.00 87.25 707 LEU A N 1
ATOM 5630 C CA . LEU A 1 707 ? 5.134 -1.378 -45.402 1.00 87.25 707 LEU A CA 1
ATOM 5631 C C . LEU A 1 707 ? 5.745 -1.871 -46.720 1.00 87.25 707 LEU A C 1
ATOM 5633 O O . LEU A 1 707 ? 5.237 -1.537 -47.787 1.00 87.25 707 LEU A O 1
ATOM 5637 N N . GLN A 1 708 ? 6.780 -2.707 -46.639 1.00 88.88 708 GLN A N 1
ATOM 5638 C CA . GLN A 1 708 ? 7.311 -3.478 -47.766 1.00 88.88 708 GLN A CA 1
ATOM 5639 C C . GLN A 1 708 ? 7.289 -4.966 -47.405 1.00 88.88 708 GLN A C 1
ATOM 5641 O O . GLN A 1 708 ? 7.750 -5.345 -46.327 1.00 88.88 708 GLN A O 1
ATOM 5646 N N . ILE A 1 709 ? 6.772 -5.814 -48.295 1.00 87.06 709 ILE A N 1
ATOM 5647 C CA . ILE A 1 709 ? 6.753 -7.267 -48.097 1.00 87.06 709 ILE A CA 1
ATOM 5648 C C . ILE A 1 709 ? 7.892 -7.883 -48.912 1.00 87.06 709 ILE A C 1
ATOM 5650 O O . ILE A 1 709 ? 8.002 -7.660 -50.113 1.00 87.06 709 ILE A O 1
ATOM 5654 N N . LEU A 1 710 ? 8.751 -8.650 -48.250 1.00 86.00 710 LEU A N 1
ATOM 5655 C CA . LEU A 1 710 ? 9.849 -9.388 -48.862 1.00 86.00 710 LEU A CA 1
ATOM 5656 C C . LEU A 1 710 ? 9.430 -10.843 -49.098 1.00 86.00 710 LEU A C 1
ATOM 5658 O O . LEU A 1 710 ? 8.732 -11.440 -48.277 1.00 86.00 710 LEU A O 1
ATOM 5662 N N . GLY A 1 711 ? 9.869 -11.409 -50.224 1.00 78.38 711 GLY A N 1
ATOM 5663 C CA . GLY A 1 711 ? 9.737 -12.842 -50.490 1.00 78.38 711 GLY A CA 1
ATOM 5664 C C . GLY A 1 711 ? 10.667 -13.689 -49.610 1.00 78.38 711 GLY A C 1
ATOM 5665 O O . GLY A 1 711 ? 11.555 -13.149 -48.947 1.00 78.38 711 GLY A O 1
ATOM 5666 N N . PRO A 1 712 ? 10.481 -15.019 -49.591 1.00 70.31 712 PRO A N 1
ATOM 5667 C CA . PRO A 1 712 ? 11.328 -15.910 -48.810 1.00 70.31 712 PRO A CA 1
ATOM 5668 C C . PRO A 1 712 ? 12.772 -15.960 -49.327 1.00 70.31 712 PRO A C 1
ATOM 5670 O O . PRO A 1 712 ? 13.011 -16.145 -50.519 1.00 70.31 712 PRO A O 1
ATOM 5673 N N . THR A 1 713 ? 13.726 -15.849 -48.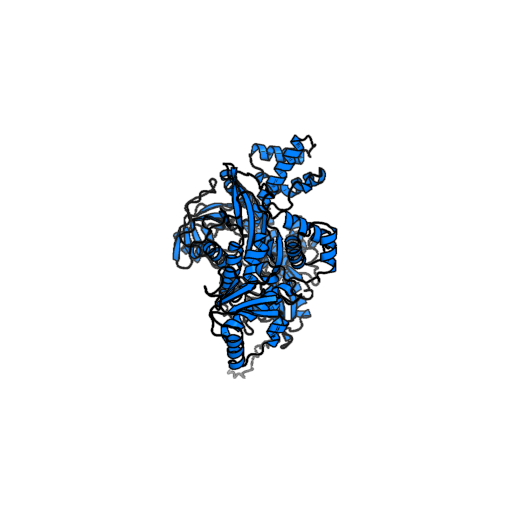403 1.00 67.69 713 THR A N 1
ATOM 5674 C CA . THR A 1 713 ? 15.145 -16.179 -48.610 1.00 67.69 713 THR A CA 1
ATOM 5675 C C . THR A 1 713 ? 15.359 -17.695 -48.706 1.00 67.69 713 THR A C 1
ATOM 5677 O O . THR A 1 713 ? 14.559 -18.463 -48.169 1.00 67.69 713 THR A O 1
ATOM 5680 N N . GLU A 1 714 ? 16.441 -18.135 -49.360 1.00 57.75 714 GLU A N 1
ATOM 5681 C CA . GLU A 1 714 ? 16.694 -19.560 -49.660 1.00 57.75 714 GLU A CA 1
ATOM 5682 C C . GLU A 1 714 ? 16.819 -20.446 -48.402 1.00 57.75 714 GLU A C 1
ATOM 5684 O O . GLU A 1 714 ? 16.303 -21.562 -48.393 1.00 57.75 714 GLU A O 1
ATOM 5689 N N . ASP A 1 715 ? 17.401 -19.929 -47.312 1.00 51.25 715 ASP A N 1
ATOM 5690 C CA . ASP A 1 715 ? 17.473 -20.614 -46.004 1.00 51.25 715 ASP A CA 1
ATOM 5691 C C . ASP A 1 715 ? 16.157 -20.566 -45.194 1.00 51.25 715 ASP A C 1
ATOM 5693 O O . ASP A 1 715 ? 15.988 -21.309 -44.224 1.00 51.25 715 ASP A O 1
ATOM 5697 N N . GLY A 1 716 ? 15.223 -19.682 -45.566 1.00 55.09 716 GLY A N 1
ATOM 5698 C CA . GLY A 1 716 ? 13.924 -19.490 -44.919 1.00 55.09 716 GLY A CA 1
ATOM 5699 C C . GLY A 1 716 ? 13.946 -18.720 -43.587 1.00 55.09 716 GLY A C 1
ATOM 5700 O O . GLY A 1 716 ? 14.142 -19.310 -42.527 1.00 55.09 716 GLY A O 1
ATOM 5701 N N . LEU A 1 717 ? 13.570 -17.430 -43.643 1.00 57.06 717 LEU A N 1
ATOM 5702 C CA . LEU A 1 717 ? 13.426 -16.485 -42.511 1.00 57.06 717 LEU A CA 1
ATOM 5703 C C . LEU A 1 717 ? 14.755 -16.222 -41.778 1.00 57.06 717 LEU A C 1
ATOM 5705 O O . LEU A 1 717 ? 15.191 -17.000 -40.927 1.00 57.06 717 LEU A O 1
ATOM 5709 N N . GLU A 1 718 ? 15.394 -15.095 -42.110 1.00 55.72 718 GLU A N 1
ATOM 5710 C CA . GLU A 1 718 ? 16.683 -14.682 -41.541 1.00 55.72 718 GLU A CA 1
ATOM 5711 C C . GLU A 1 718 ? 16.671 -14.690 -40.006 1.00 55.72 718 GLU A C 1
ATOM 5713 O O . GLU A 1 718 ? 15.798 -14.106 -39.373 1.00 55.72 718 GLU A O 1
ATOM 5718 N N . ARG A 1 719 ? 17.675 -15.282 -39.353 1.00 52.59 719 ARG A N 1
ATOM 5719 C CA . ARG A 1 719 ? 17.681 -15.429 -37.879 1.00 52.59 719 ARG A CA 1
ATOM 5720 C C . ARG A 1 719 ? 17.891 -14.118 -37.091 1.00 52.59 719 ARG A C 1
ATOM 5722 O O . ARG A 1 719 ? 17.954 -14.158 -35.866 1.00 52.59 719 ARG A O 1
ATOM 5729 N N . SER A 1 720 ? 18.005 -12.984 -37.778 1.00 58.78 720 SER A N 1
ATOM 5730 C CA . SER A 1 720 ? 18.339 -11.643 -37.272 1.00 58.78 720 SER A CA 1
ATOM 5731 C C . SER A 1 720 ? 17.131 -10.740 -36.976 1.00 58.78 720 SER A C 1
ATOM 5733 O O . SER A 1 720 ? 17.252 -9.829 -36.160 1.00 58.78 720 SER A O 1
ATOM 5735 N N . GLY A 1 721 ? 15.980 -10.948 -37.626 1.00 70.31 721 GLY A N 1
ATOM 5736 C CA . GLY A 1 721 ? 14.842 -10.018 -37.560 1.00 70.31 721 GLY A CA 1
ATOM 5737 C C . GLY A 1 721 ? 13.911 -10.190 -36.346 1.00 70.31 721 GLY A C 1
ATOM 5738 O O . GLY A 1 721 ? 13.725 -11.298 -35.830 1.00 70.31 721 GLY A O 1
ATOM 5739 N N . LEU A 1 722 ? 13.245 -9.107 -35.929 1.00 84.44 722 LEU A N 1
ATOM 5740 C CA . LEU A 1 722 ? 12.276 -9.107 -34.822 1.00 84.44 722 LEU A CA 1
ATOM 5741 C C . LEU A 1 722 ? 11.025 -9.917 -35.208 1.00 84.44 722 LEU A C 1
ATOM 5743 O O . LEU A 1 722 ? 10.318 -9.570 -36.153 1.00 84.44 722 LEU A O 1
ATOM 5747 N N . THR A 1 723 ? 10.760 -11.010 -34.489 1.00 87.06 723 THR A N 1
ATOM 5748 C CA . THR A 1 723 ? 9.715 -11.989 -34.843 1.00 87.06 723 THR A CA 1
ATOM 5749 C C . THR A 1 723 ? 8.425 -11.762 -34.057 1.00 87.06 723 THR A C 1
ATOM 5751 O O . THR A 1 723 ? 8.384 -12.006 -32.854 1.00 87.06 723 THR A O 1
ATOM 5754 N N . VAL A 1 724 ? 7.353 -11.380 -34.752 1.00 86.62 724 VAL A N 1
ATOM 5755 C CA . VAL A 1 724 ? 5.982 -11.305 -34.224 1.00 86.62 724 VAL A CA 1
ATOM 5756 C C . VAL A 1 724 ? 5.283 -12.650 -34.435 1.00 86.62 724 VAL A C 1
ATOM 5758 O O . VAL A 1 724 ? 5.385 -13.257 -35.503 1.00 86.62 724 VAL A O 1
ATOM 5761 N N . THR A 1 725 ? 4.541 -13.126 -33.434 1.00 84.38 725 THR A N 1
ATOM 5762 C CA . THR A 1 725 ? 3.800 -14.400 -33.513 1.00 84.38 725 THR A CA 1
ATOM 5763 C C . THR A 1 725 ? 2.331 -14.206 -33.178 1.00 84.38 725 THR A C 1
ATOM 5765 O O . THR A 1 725 ? 1.994 -13.341 -32.374 1.00 84.38 725 THR A O 1
ATOM 5768 N N . ASN A 1 726 ? 1.453 -15.066 -33.697 1.00 77.19 726 ASN A N 1
ATOM 5769 C CA . ASN A 1 726 ? 0.010 -15.007 -33.423 1.00 77.19 726 ASN A CA 1
ATOM 5770 C C . ASN A 1 726 ? -0.392 -15.358 -31.966 1.00 77.19 726 ASN A C 1
ATOM 5772 O O . ASN A 1 726 ? -1.574 -15.546 -31.678 1.00 77.19 726 ASN A O 1
ATOM 5776 N N . LYS A 1 727 ? 0.588 -15.467 -31.055 1.00 74.12 727 LYS A N 1
ATOM 5777 C CA . LYS A 1 727 ? 0.422 -15.721 -29.616 1.00 74.12 727 LYS A CA 1
ATOM 5778 C C . LYS A 1 727 ? 0.862 -14.551 -28.726 1.00 74.12 727 LYS A C 1
ATOM 5780 O O . LYS A 1 727 ? 0.477 -14.534 -27.562 1.00 74.12 727 LYS A O 1
ATOM 5785 N N . ASP A 1 728 ? 1.638 -13.593 -29.241 1.00 74.19 728 ASP A N 1
ATOM 5786 C CA . ASP A 1 728 ? 2.069 -12.396 -28.503 1.00 74.19 728 ASP A CA 1
ATOM 5787 C C . ASP A 1 728 ? 1.588 -11.124 -29.211 1.00 74.19 728 ASP A C 1
ATOM 5789 O O . ASP A 1 728 ? 2.200 -10.634 -30.156 1.00 74.19 728 ASP A O 1
ATOM 5793 N N . ALA A 1 729 ? 0.477 -10.570 -28.728 1.00 69.94 729 ALA A N 1
ATOM 5794 C CA . ALA A 1 729 ? -0.141 -9.364 -29.276 1.00 69.94 729 ALA A CA 1
ATOM 5795 C C . ALA A 1 729 ? 0.514 -8.044 -28.810 1.00 69.94 729 ALA A C 1
ATOM 5797 O O . ALA A 1 729 ? -0.116 -6.991 -28.913 1.00 69.94 729 ALA A O 1
ATOM 5798 N N . LYS A 1 730 ? 1.730 -8.096 -28.249 1.00 76.19 730 LYS A N 1
ATOM 5799 C CA . LYS A 1 730 ? 2.469 -6.943 -27.706 1.00 76.19 730 LYS A CA 1
ATOM 5800 C C . LYS A 1 730 ? 3.962 -6.959 -28.086 1.00 76.19 730 LYS A C 1
ATOM 5802 O O . LYS A 1 730 ? 4.745 -6.252 -27.455 1.00 76.19 730 LYS A O 1
ATOM 5807 N N . THR A 1 731 ? 4.389 -7.782 -29.048 1.00 83.31 731 THR A N 1
ATOM 5808 C CA . THR A 1 731 ? 5.810 -8.022 -29.366 1.00 83.31 731 THR A CA 1
ATOM 5809 C C . THR A 1 731 ? 6.612 -6.746 -29.632 1.00 83.31 731 THR A C 1
ATOM 5811 O O . THR A 1 731 ? 7.717 -6.610 -29.106 1.00 83.31 731 THR A O 1
ATOM 5814 N N . ILE A 1 732 ? 6.093 -5.798 -30.417 1.00 84.25 732 ILE A N 1
ATOM 5815 C CA . ILE A 1 732 ? 6.825 -4.571 -30.771 1.00 84.25 732 ILE A CA 1
ATOM 5816 C C . ILE A 1 732 ? 6.983 -3.682 -29.537 1.00 84.25 732 ILE A C 1
ATOM 5818 O O . ILE A 1 732 ? 8.081 -3.217 -29.231 1.00 84.25 732 ILE A O 1
ATOM 5822 N N . ARG A 1 733 ? 5.910 -3.505 -28.765 1.00 79.25 733 ARG A N 1
ATOM 5823 C CA . ARG A 1 733 ? 5.962 -2.800 -27.482 1.00 79.25 733 ARG A CA 1
ATOM 5824 C C . ARG A 1 733 ? 6.911 -3.481 -26.481 1.00 79.25 733 ARG A C 1
ATOM 5826 O O . ARG A 1 733 ? 7.715 -2.799 -25.845 1.00 79.25 733 ARG A O 1
ATOM 5833 N N . HIS A 1 734 ? 6.868 -4.807 -26.372 1.00 76.25 734 HIS A N 1
ATOM 5834 C CA . HIS A 1 734 ? 7.771 -5.591 -25.530 1.00 76.25 734 HIS A CA 1
ATOM 5835 C C . HIS A 1 734 ? 9.235 -5.453 -25.962 1.00 76.25 734 HIS A C 1
ATOM 5837 O O . HIS A 1 734 ? 10.105 -5.390 -25.100 1.00 76.25 734 HIS A O 1
ATOM 5843 N N . HIS A 1 735 ? 9.528 -5.355 -27.259 1.00 82.88 735 HIS A N 1
ATOM 5844 C CA . HIS A 1 735 ? 10.882 -5.095 -27.758 1.00 82.88 735 HIS A CA 1
ATOM 5845 C C . HIS A 1 735 ? 11.403 -3.722 -27.308 1.00 82.88 735 HIS A C 1
ATOM 5847 O O . HIS A 1 735 ? 12.529 -3.614 -26.819 1.00 82.88 735 HIS A O 1
ATOM 5853 N N . PHE A 1 736 ? 10.570 -2.678 -27.359 1.00 82.19 736 PHE A N 1
ATOM 5854 C CA . PHE A 1 736 ? 10.939 -1.358 -26.833 1.00 82.19 736 PHE A CA 1
ATOM 5855 C C . PHE A 1 736 ? 11.214 -1.404 -25.318 1.00 82.19 736 PHE A C 1
ATOM 5857 O O . PHE A 1 736 ? 12.249 -0.921 -24.855 1.00 82.19 736 PHE A O 1
ATOM 5864 N N . GLU A 1 737 ? 10.319 -2.030 -24.549 1.00 73.00 737 GLU A N 1
ATOM 5865 C CA . GLU A 1 737 ? 10.437 -2.189 -23.091 1.00 73.00 737 GLU A CA 1
ATOM 5866 C C . GLU A 1 737 ? 11.662 -3.024 -22.661 1.00 73.00 737 GLU A C 1
ATOM 5868 O O . GLU A 1 737 ? 12.336 -2.672 -21.691 1.00 73.00 737 GLU A O 1
ATOM 5873 N N . ARG A 1 738 ? 11.942 -4.139 -23.353 1.00 70.31 738 ARG A N 1
ATOM 5874 C CA . ARG A 1 738 ? 12.884 -5.185 -22.908 1.00 70.31 738 ARG A CA 1
ATOM 5875 C C . ARG A 1 738 ? 14.258 -5.108 -23.568 1.00 70.31 738 ARG A C 1
ATOM 5877 O O . ARG A 1 738 ? 15.234 -5.463 -22.914 1.00 70.31 738 ARG A O 1
ATOM 5884 N N . GLU A 1 739 ? 14.340 -4.637 -24.813 1.00 74.69 739 GLU A N 1
ATOM 5885 C CA . GLU A 1 739 ? 15.577 -4.610 -25.603 1.00 74.69 739 GLU A CA 1
ATOM 5886 C C . GLU A 1 739 ? 16.088 -3.181 -25.819 1.00 74.69 739 GLU A C 1
ATOM 5888 O O . GLU A 1 739 ? 17.228 -2.894 -25.458 1.00 74.69 739 GLU A O 1
ATOM 5893 N N . VAL A 1 740 ? 15.265 -2.270 -26.355 1.00 80.50 740 VAL A N 1
ATOM 5894 C CA . VAL A 1 740 ? 15.688 -0.896 -26.703 1.00 80.50 740 VAL A CA 1
ATOM 5895 C C . VAL A 1 740 ? 16.096 -0.101 -25.462 1.00 80.50 740 VAL A C 1
ATOM 5897 O O . VAL A 1 740 ? 17.247 0.328 -25.340 1.00 80.50 740 VAL A O 1
ATOM 5900 N N . TYR A 1 741 ? 15.161 0.115 -24.531 1.00 77.12 741 TYR A N 1
ATOM 5901 C CA . TYR A 1 741 ? 15.419 0.975 -23.375 1.00 77.12 741 TYR A CA 1
ATOM 5902 C C . TYR A 1 741 ? 16.393 0.312 -22.396 1.00 77.12 741 TYR A C 1
ATOM 5904 O O . TYR A 1 741 ? 17.370 0.940 -21.979 1.00 77.12 741 TYR A O 1
ATOM 5912 N N . ARG A 1 742 ? 16.212 -0.988 -22.128 1.00 68.94 742 ARG A N 1
ATOM 5913 C CA . ARG A 1 742 ? 17.047 -1.761 -21.197 1.00 68.94 742 ARG A CA 1
ATOM 5914 C C . ARG A 1 742 ? 18.538 -1.716 -21.541 1.00 68.94 742 ARG A C 1
ATOM 5916 O O . ARG A 1 742 ? 19.346 -1.442 -20.655 1.00 68.94 742 ARG A O 1
ATOM 5923 N N . LYS A 1 743 ? 18.912 -1.940 -22.812 1.00 71.19 743 LYS A N 1
ATOM 5924 C CA . LYS A 1 743 ? 20.323 -1.913 -23.265 1.00 71.19 743 LYS A CA 1
ATOM 5925 C C . LYS A 1 743 ? 20.996 -0.561 -23.025 1.00 71.19 743 LYS A C 1
ATOM 5927 O O . LYS A 1 743 ? 22.207 -0.501 -22.841 1.00 71.19 743 LYS A O 1
ATOM 5932 N N . ASN A 1 744 ? 20.207 0.508 -22.967 1.00 69.94 744 ASN A N 1
ATOM 5933 C CA . ASN A 1 744 ? 20.669 1.880 -22.785 1.00 69.94 744 ASN A CA 1
ATOM 5934 C C . ASN A 1 744 ? 20.479 2.391 -21.346 1.00 69.94 744 ASN A C 1
ATOM 5936 O O . ASN A 1 744 ? 20.511 3.592 -21.102 1.00 69.94 744 ASN A O 1
ATOM 5940 N N . GLY A 1 745 ? 20.293 1.482 -20.378 1.00 66.62 745 GLY A N 1
ATOM 5941 C CA . GLY A 1 745 ? 20.148 1.827 -18.961 1.00 66.62 745 GLY A CA 1
ATOM 5942 C C . GLY A 1 745 ? 18.815 2.495 -18.612 1.00 66.62 745 GLY A C 1
ATOM 5943 O O . GLY A 1 745 ? 18.676 3.040 -17.520 1.00 66.62 745 GLY A O 1
ATOM 5944 N N . LEU A 1 746 ? 17.830 2.460 -19.510 1.00 72.31 746 LEU A N 1
ATOM 5945 C CA . LEU A 1 746 ? 16.514 3.052 -19.308 1.00 72.31 746 LEU A CA 1
ATOM 5946 C C . LEU A 1 746 ? 15.478 1.987 -18.941 1.00 72.31 746 LEU A C 1
ATOM 5948 O O . LEU A 1 746 ? 15.431 0.898 -19.511 1.00 72.31 746 LEU A O 1
ATOM 5952 N N . LEU A 1 747 ? 14.607 2.342 -18.007 1.00 67.44 747 LEU A N 1
ATOM 5953 C CA . LEU A 1 747 ? 13.486 1.542 -17.543 1.00 67.44 747 LEU A CA 1
ATOM 5954 C C . LEU A 1 747 ? 12.186 2.301 -17.770 1.00 67.44 747 LEU A C 1
ATOM 5956 O O . LEU A 1 747 ? 12.077 3.482 -17.437 1.00 67.44 747 LEU A O 1
ATOM 5960 N N . ILE A 1 748 ? 11.177 1.593 -18.263 1.00 67.00 748 ILE A N 1
ATOM 5961 C CA . ILE A 1 748 ? 9.797 2.058 -18.200 1.00 67.00 748 ILE A CA 1
ATOM 5962 C C . ILE A 1 748 ? 9.233 1.684 -16.830 1.00 67.00 748 ILE A C 1
ATOM 5964 O O . ILE A 1 748 ? 9.036 0.512 -16.508 1.00 67.00 748 ILE A O 1
ATOM 5968 N N . GLU A 1 749 ? 8.977 2.703 -16.021 1.00 61.84 749 GLU A N 1
ATOM 5969 C CA . GLU A 1 749 ? 8.314 2.588 -14.730 1.00 61.84 749 GLU A CA 1
ATOM 5970 C C . GLU A 1 749 ? 6.864 3.079 -14.846 1.00 61.84 749 GLU A C 1
ATOM 5972 O O . GLU A 1 749 ? 6.554 3.956 -15.656 1.00 61.84 749 GLU A O 1
ATOM 5977 N N . VAL A 1 750 ? 5.970 2.546 -14.015 1.00 54.44 750 VAL A N 1
ATOM 5978 C CA . VAL A 1 750 ? 4.586 3.016 -13.886 1.00 54.44 750 VAL A CA 1
ATOM 5979 C C . VAL A 1 750 ? 4.407 3.508 -12.456 1.00 54.44 750 VAL A C 1
ATOM 5981 O O . VAL A 1 750 ? 4.646 2.742 -11.529 1.00 54.44 750 VAL A 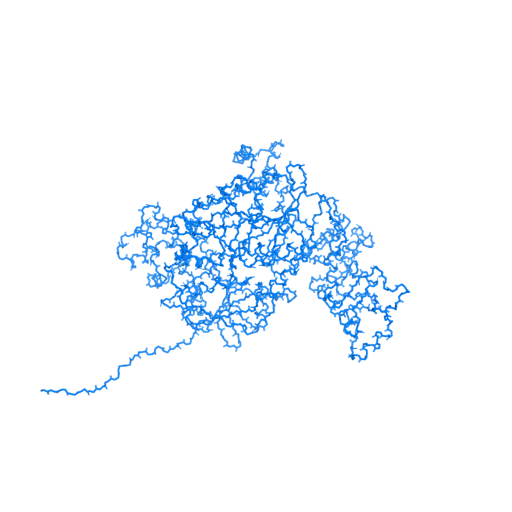O 1
ATOM 5984 N N . ASN A 1 751 ? 4.041 4.780 -12.295 1.00 53.69 751 ASN A N 1
ATOM 5985 C CA . ASN A 1 751 ? 3.951 5.448 -10.995 1.00 53.69 751 ASN A CA 1
ATOM 5986 C C . ASN A 1 751 ? 2.599 5.219 -10.289 1.00 53.69 751 ASN A C 1
ATOM 5988 O O . ASN A 1 751 ? 1.674 4.629 -10.856 1.00 53.69 751 ASN A O 1
ATOM 5992 N N . ALA A 1 752 ? 2.455 5.759 -9.072 1.00 5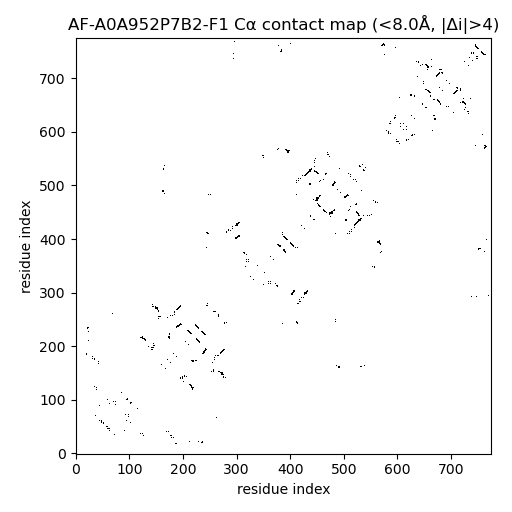0.28 752 ALA A N 1
ATOM 5993 C CA . ALA A 1 752 ? 1.273 5.547 -8.229 1.00 50.28 752 ALA A CA 1
ATOM 5994 C C . ALA A 1 752 ? -0.029 6.172 -8.781 1.00 50.28 752 ALA A C 1
ATOM 5996 O O . ALA A 1 752 ? -1.118 5.858 -8.305 1.00 50.28 752 ALA A O 1
ATOM 5997 N N . SER A 1 753 ? 0.060 7.023 -9.810 1.00 48.38 753 SER A N 1
ATOM 5998 C CA . SER A 1 753 ? -1.090 7.526 -10.578 1.00 48.38 753 SER A CA 1
ATOM 5999 C C . SER A 1 753 ? -1.446 6.630 -11.773 1.00 48.38 753 SER A C 1
ATOM 6001 O O . SER A 1 753 ? -2.372 6.956 -12.514 1.00 48.38 753 SER A O 1
ATOM 6003 N N . GLY A 1 754 ? -0.707 5.536 -11.988 1.00 45.97 754 GLY A N 1
ATOM 6004 C CA . GLY A 1 754 ? -0.771 4.663 -13.161 1.00 45.97 754 GLY A CA 1
ATOM 6005 C C . GLY A 1 754 ? -0.178 5.292 -14.429 1.00 45.97 754 GLY A C 1
ATOM 6006 O O . GLY A 1 754 ? -0.574 4.934 -15.540 1.00 45.97 754 GLY A O 1
ATOM 6007 N N . ASP A 1 755 ? 0.726 6.263 -14.294 1.00 52.03 755 ASP A N 1
ATOM 6008 C CA . ASP A 1 755 ? 1.365 6.967 -15.408 1.00 52.03 755 ASP A CA 1
ATOM 6009 C C . ASP A 1 755 ? 2.776 6.449 -15.687 1.00 52.03 755 ASP A C 1
ATOM 6011 O O . ASP A 1 755 ? 3.530 6.127 -14.772 1.00 52.03 755 ASP A O 1
ATOM 6015 N N . TRP A 1 756 ? 3.146 6.390 -16.968 1.00 56.09 756 TRP A N 1
ATOM 6016 C CA . TRP A 1 756 ? 4.444 5.862 -17.385 1.00 56.09 756 TRP A CA 1
ATOM 6017 C C . TRP A 1 756 ? 5.507 6.954 -17.284 1.00 56.09 756 TRP A C 1
ATOM 6019 O O . TRP A 1 756 ? 5.354 8.023 -17.882 1.00 56.09 756 TRP A O 1
ATOM 6029 N N . ARG A 1 757 ? 6.597 6.671 -16.568 1.00 67.25 757 ARG A N 1
ATOM 6030 C CA . ARG A 1 757 ? 7.806 7.500 -16.526 1.00 67.25 757 ARG A CA 1
ATOM 6031 C C . ARG A 1 757 ? 8.999 6.687 -17.011 1.00 67.25 757 ARG A C 1
ATOM 6033 O O . ARG A 1 757 ? 9.158 5.527 -16.639 1.00 67.25 757 ARG A O 1
ATOM 6040 N N . LEU A 1 758 ? 9.830 7.297 -17.847 1.00 70.69 758 LEU A N 1
ATOM 6041 C CA . LEU A 1 758 ? 11.108 6.719 -18.234 1.00 70.69 758 LEU A CA 1
ATOM 6042 C C . LEU A 1 758 ? 12.140 7.092 -17.163 1.00 70.69 758 LEU A C 1
ATOM 6044 O O . LEU A 1 758 ? 12.262 8.264 -16.809 1.00 70.69 758 LEU A O 1
ATOM 6048 N N . ARG A 1 759 ? 12.845 6.103 -16.616 1.00 67.50 759 ARG A N 1
ATOM 6049 C CA . ARG A 1 759 ? 13.781 6.269 -15.499 1.00 67.50 759 ARG A CA 1
ATOM 6050 C C . ARG A 1 759 ? 15.127 5.651 -15.848 1.00 67.50 759 ARG A C 1
ATOM 6052 O O . ARG A 1 759 ? 15.176 4.523 -16.328 1.00 67.50 759 ARG A O 1
ATOM 6059 N N . ARG A 1 760 ? 16.224 6.361 -15.574 1.00 66.38 760 ARG A N 1
ATOM 6060 C CA . ARG A 1 760 ? 17.570 5.783 -15.687 1.00 66.38 760 ARG A CA 1
ATOM 6061 C C . ARG A 1 760 ? 17.809 4.814 -14.523 1.00 66.38 760 ARG A C 1
ATOM 6063 O O . ARG A 1 760 ? 17.553 5.168 -13.373 1.00 66.38 760 ARG A O 1
ATOM 6070 N N . ILE A 1 761 ? 18.300 3.613 -14.813 1.00 57.81 761 ILE A N 1
ATOM 6071 C CA . ILE A 1 761 ? 18.896 2.701 -13.834 1.00 57.81 761 ILE A CA 1
ATOM 6072 C C . ILE A 1 761 ? 20.408 2.940 -13.881 1.00 57.81 761 ILE A C 1
ATOM 6074 O O . ILE A 1 761 ? 21.021 2.639 -14.908 1.00 57.81 761 ILE A O 1
ATOM 6078 N N . PRO A 1 762 ? 21.047 3.405 -12.793 1.00 49.97 762 PRO A N 1
ATOM 6079 C CA . PRO A 1 762 ? 22.496 3.343 -12.697 1.00 49.97 762 PRO A CA 1
ATOM 6080 C C . PRO A 1 762 ? 22.922 1.872 -12.755 1.00 49.97 762 PRO A C 1
ATOM 6082 O O . PRO A 1 762 ? 22.518 1.061 -11.913 1.00 49.97 762 PRO A O 1
ATOM 6085 N N . GLN A 1 763 ? 23.713 1.514 -13.767 1.00 47.16 763 GLN A N 1
ATOM 6086 C CA . GLN A 1 763 ? 24.437 0.245 -13.740 1.00 47.16 763 GLN A CA 1
ATOM 6087 C C . GLN A 1 763 ? 25.434 0.272 -12.576 1.00 47.16 763 GLN A C 1
ATOM 6089 O O . GLN A 1 763 ? 25.821 1.348 -12.122 1.00 47.16 763 GLN A O 1
ATOM 6094 N N . ALA A 1 764 ? 25.796 -0.901 -12.061 1.00 36.41 764 ALA A N 1
ATOM 6095 C CA . ALA A 1 764 ? 26.687 -1.023 -10.916 1.00 36.41 764 ALA A CA 1
ATOM 6096 C C . ALA A 1 764 ? 27.463 -2.339 -10.969 1.00 36.41 764 ALA A C 1
ATOM 6098 O O . ALA A 1 764 ? 26.919 -3.359 -11.404 1.00 36.41 764 ALA A O 1
ATOM 6099 N N . ALA A 1 765 ? 28.701 -2.296 -10.469 1.00 31.16 765 ALA A N 1
ATOM 6100 C CA . ALA A 1 765 ? 29.676 -3.378 -10.531 1.00 31.16 765 ALA A CA 1
ATOM 6101 C C . ALA A 1 765 ? 29.087 -4.757 -10.181 1.00 31.16 765 ALA A C 1
ATOM 6103 O O . ALA A 1 765 ? 28.603 -5.005 -9.072 1.00 31.16 765 ALA A O 1
ATOM 6104 N N . GLY A 1 766 ? 29.155 -5.663 -11.158 1.00 34.44 766 GLY A N 1
ATOM 6105 C CA . GLY A 1 766 ? 28.519 -6.982 -11.128 1.00 34.44 766 GLY A CA 1
ATOM 6106 C C . GLY A 1 766 ? 27.794 -7.332 -12.431 1.00 34.44 766 GLY A C 1
ATOM 6107 O O . GLY A 1 766 ? 27.513 -8.515 -12.652 1.00 34.44 766 GLY A O 1
ATOM 6108 N N . GLY A 1 767 ? 27.549 -6.324 -13.278 1.00 34.41 767 GLY A N 1
ATOM 6109 C CA . GLY A 1 767 ? 26.990 -6.432 -14.620 1.00 34.41 767 GLY A CA 1
ATOM 6110 C C . GLY A 1 767 ? 25.510 -6.820 -14.674 1.00 34.41 767 GLY A C 1
ATOM 6111 O O . GLY A 1 767 ? 24.936 -7.411 -13.753 1.00 34.41 767 GLY A O 1
ATOM 6112 N N . TRP A 1 768 ? 24.883 -6.565 -15.824 1.00 38.69 768 TRP A N 1
ATOM 6113 C CA . TRP A 1 768 ? 23.678 -7.299 -16.209 1.00 38.69 768 TRP A CA 1
ATOM 6114 C C . TRP A 1 768 ? 24.085 -8.738 -16.518 1.00 38.69 768 TRP A C 1
ATOM 6116 O O . TRP A 1 768 ? 24.502 -9.051 -17.630 1.00 38.69 768 TRP A O 1
ATOM 6126 N N . ARG A 1 769 ? 24.007 -9.620 -15.517 1.00 30.64 769 ARG A N 1
ATOM 6127 C CA . ARG A 1 769 ? 24.319 -11.040 -15.697 1.00 30.64 769 ARG A CA 1
ATOM 6128 C C . ARG A 1 769 ? 23.418 -11.643 -16.769 1.00 30.64 769 ARG A C 1
ATOM 6130 O O . ARG A 1 769 ? 22.237 -11.887 -16.523 1.00 30.64 769 ARG A O 1
ATOM 6137 N N . CYS A 1 770 ? 24.000 -11.925 -17.929 1.00 24.34 770 CYS A N 1
ATOM 6138 C CA . CYS A 1 770 ? 23.385 -12.742 -18.960 1.00 24.34 770 CYS A CA 1
ATOM 6139 C C . CYS A 1 770 ? 23.212 -14.174 -18.431 1.00 24.34 770 CYS A C 1
ATOM 6141 O O . CYS A 1 770 ? 24.090 -15.018 -18.607 1.00 24.34 770 CYS A O 1
ATOM 6143 N N . GLU A 1 771 ? 22.071 -14.460 -17.798 1.00 25.53 771 GLU A N 1
ATOM 6144 C CA . GLU A 1 771 ? 21.524 -15.820 -17.769 1.00 25.53 771 GLU A CA 1
ATOM 6145 C C . GLU A 1 771 ? 21.177 -16.173 -19.224 1.00 25.53 771 GLU A C 1
ATOM 6147 O O . GLU A 1 771 ? 20.094 -15.874 -19.724 1.00 25.53 771 GLU A O 1
ATOM 6152 N N . ALA A 1 772 ? 22.177 -16.703 -19.937 1.00 21.22 772 ALA A N 1
ATOM 6153 C CA . ALA A 1 772 ? 22.052 -17.135 -21.319 1.00 21.22 772 ALA A CA 1
ATOM 6154 C C . ALA A 1 772 ? 20.993 -18.238 -21.444 1.00 21.22 772 ALA A C 1
ATOM 6156 O O . ALA A 1 772 ? 20.778 -19.017 -20.514 1.00 21.22 772 ALA A O 1
ATOM 6157 N N . VAL A 1 773 ? 20.354 -18.282 -22.614 1.00 25.36 77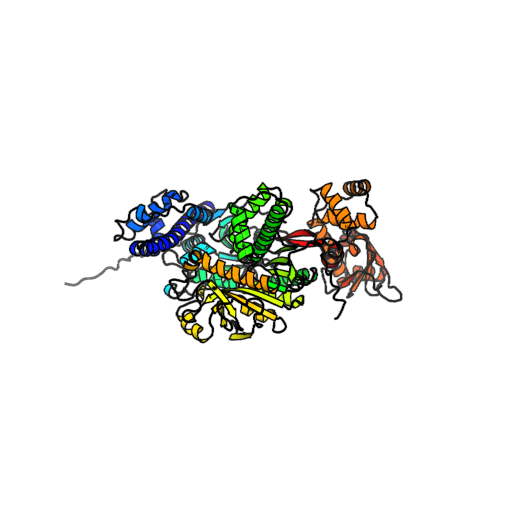3 VAL A N 1
ATOM 6158 C CA . VAL A 1 773 ? 19.235 -19.167 -22.958 1.00 25.36 773 VAL A CA 1
ATOM 6159 C C . VAL A 1 773 ? 19.434 -20.597 -22.450 1.00 25.36 773 VAL A C 1
ATOM 6161 O O . VAL A 1 773 ? 20.259 -21.335 -22.980 1.00 25.36 773 VAL A O 1
ATOM 6164 N N . PHE A 1 774 ? 18.578 -21.006 -21.515 1.00 20.33 774 PHE A N 1
ATOM 6165 C CA . PHE A 1 774 ? 18.143 -22.392 -21.384 1.00 20.33 774 PHE A CA 1
ATOM 6166 C C . PHE A 1 774 ? 16.615 -22.426 -21.301 1.00 20.33 774 PHE A C 1
ATOM 6168 O O . PHE A 1 774 ? 16.012 -21.734 -20.477 1.00 20.33 774 PHE A O 1
ATOM 6175 N N . LEU A 1 775 ? 16.033 -23.185 -22.232 1.00 23.36 775 LEU A N 1
ATOM 6176 C CA . LEU A 1 775 ? 14.619 -23.560 -22.310 1.00 23.36 775 LEU A CA 1
ATOM 6177 C C . LEU A 1 775 ? 14.341 -24.760 -21.393 1.00 23.36 775 LEU A C 1
ATOM 6179 O O . LEU A 1 775 ? 15.270 -25.584 -21.235 1.00 23.36 775 LEU A O 1
#

pLDDT: mean 80.4, std 15.15, range [20.33, 96.44]

Secondary structure (DSSP, 8-state):
----PPPP---------PPPP--HHHHHHHHHHHHHHHHHHHHHHHHHHHHHTTT-HHHHHHHHS--HHHHHHHSPTT--TT-GGGHHHHHHHHHHHH-GGGTT--TTTT----HHHHHHHHTSSEEEEPP--PPP-GGG--S---SS-EEEPPPS---GGGB-S-HHHHHHHHH-SHHHHHHHHHT--EEEEES-HHHHHHHHHHTTPEEEEEEE-S-TTS-EEEEEE-TTT--EEEEEEEE-SHHHHHHHHHHHHH--BTTB--TT--EEEES-HHHHHHHHHHHHHHHHHHSPPPSEEEES-HHHHHHHHHHHHHHHHHHHHHHTT----HHHHHHHHHHHHTT-GGGGTT-HHHHHHHHHHHT-TTTS-S---SEEEEETTEEEEEEEEE-TTS-EEEEEEEPP--GGGHHHHHHHHHHTT--EEEEEEEEEEETTSS--TT-EEEEEEEE-TTS-EEEPPP--S-SS-SEEEEEEEE-S-GGG-BHHHHHHHTTT-SEEESSHHHHHHHH-TTSEEEEEEEEEEEET-STTSTTGGGTTHHHHHHHHHHHHHHHHHTT--B-----GGGS-HHHHHHHHHHHHH-TTS-HHHHHHHHHHHHHTT--SHHHHHHHHHHSPP--HHHHHHHHHHHHHHHHHHHHHHT-SEEEEEE-HHHHTT---TTSPPEEEEEETTB-HHHHHHHHHHTT---HHHHHH-EEEEPPPPTTSS-TTSEEEETT-TTHHHHHIIIIIHHHTTEEEEE-TTS-EEEEEPPP-TT---------

Foldseek 3Di:
DDDDDDDDDDDDDDPDQDAFDLPLVVLQVQLLVLLLLLLLLLVLQVLLVVLVVVVCVVSSVLSVPQDSVLLVVFADDPPDSLPLVCSLVSSLRSSCVVPVVCVVDDSVSSDDPPVVVSVLSSVFSDWDFDDDDDQFDPVQWLFDWDLPFAWDDQDAQDDPVFFLAPLSSVCQAQPRLSQQQSCQVNLAEEEEEETAPSSVSVNCVVLVKDWGIWGGGSPNQHWIKTWIARPVVSGIHIYTDLRQDDLSVVQVSLSQSHRDHPNDGNVVRIYGYTTDNPSSLVSLLVVLLLQCQLDFPFPAEEEAPQVLLFLQQLLVLLLVVVVVCVVVVDDFDPVSVVLNVVCVVVVGSLVCSVPSVVSCVRCVVVVNNVVRDPTQFLDWFAALLKIWTWHWAFFPVRRTGIYIYIHYGAFCSCQSVLQSCLSSPNAHYEYEEAWAFEPPLPAAAFFKEWEQWECDPVSDTFGAADDDQAPPGPYYHWYEYADSYSSVQGPVCSVVCVVPTGIYDRHVNSSDVNNDDRHRYTYMYGYQFYRPDPCTHNVVSVVVVVSNSVSVSSSSCSNCVNGPRGGDPLALPPFPVQLVLLLVLLCVVCVPAASLLSNLLSLVCVVVVNRDSVSSVVSVVVQDGDYPCLVVVLLLLVLVVVLVLCVQLVAFKKWFPDWCCQQQPSDDSVDATETEMETFQDFPVSSVVSCVVVVHDCVVVVVSHNYDYHHADPVGDDPPTQMDGNVDSNSSVSCCQRPNQSSNQWHFHQHSSRDTGIDGRRDDPPDSDPPDDDD

Sequence (775 aa):
MSHLLLLASLLTPTFSAMAAPQDPAQVTQRLQVLLEVDRLQFYSYSLADQIEKKGRPDIAEGLRQLTPEDYLKHLPKGSDLTKIEAWDELLRIVLTKTIPSLQTVSASDLGWSYNFYKKKIFDGFKLKTMKDLVAPNPWNTLTEVSPTGRDLVIPARADRSKVLLETERYISEKTTRAMFWEAIESNRRIEFHVGTEQDFRETVRQRRLNLIVEISPQAHNYNRLSLVQDPATGELFYTISSISGQDRVRHFMAQLQLIRWQNKGFEGQKVRLMSSWVPFHDRLTERLTDHLKTLPKADFVVIGQKGSLESALLTSLMVRELQRQAADGIALEPSIQRLLTQAERSQSALTLIGEGAKLRKELERIGAEKQVSSSPALLTVEHPSHEFSDYLLKDAKGKVQRWRVFSAVWGDEIIPIARSLKNSGHREVVYIGTAGALEGKGVALGDLISAKNVLSHDNQILEFSEGRFAQDVSKKGLTVGQVRTPFEETERWLQESRKNFDIVEVETGLLRKELGSQARLEAYFLISDVVGSEGESLAAAVQNAGRRKNSQLKLLESLFSQKGLVETVIDSSESNRDFDRIYTKFEALKPNRDPFSLAQMALKAQRLGMTTEMDIAALLEVESNFDRRHLLGKLTSLDQAFQTLLRLTGESRLQIVDSPDLQDGILNPKAKPTVKIQIGSLNEEQVLQRLQKNGWNLEPFLKEMNLQILGPTEDGLERSGLTVTNKDAKTIRHHFEREVYRKNGLLIEVNASGDWRLRRIPQAAGGWRCEAVFL

Radius of gyration: 31.07 Å; Cα contacts (8 Å, |Δi|>4): 1365; chains: 1; bounding box: 114×53×93 Å